Protein 2MKL (pdb70)

Nearest PDB structures (foldseek):
  2mkl-assembly1_C  TM=9.426E-01  e=1.159E-16  Ginglymostoma cirratum
  4q9b-assembly1_A  TM=8.789E-01  e=1.225E-08  Ginglymostoma cirratum
  4q9b-assembly1_B  TM=8.708E-01  e=2.967E-07  Ginglymostoma cirratum
  8z0t-assembly1_E  TM=7.418E-01  e=7.900E-04  Homo sapiens
  7sht-assembly1_B  TM=7.796E-01  e=3.785E-03  Homo sapiens

Sequence (105 aa):
MGRQTDISVSLLKPPFEEIWTQQTATIVCEIVYSDLENIKVFWQVNGVERKKGVETQNPEWSGSKSTIVSKLKVMASEWDSGTEYVCLVEDSELPTPVKASIRKAMGRQTDISVSLLKPPFEEIWTQQTATIVCEIVYSDLENIKVFWQVNGVERKKGVETQNPEWSGSKSTIVSKLKVMASEWDSGTEYVCLVEDSELPTPVKASIRKAMGRQTDISVSLLKPPFEEIWTQQTATIVCEIVYSDLENIKVFWQVNGVERKKGVETQNPEWSGSKSTIVSKLKVMASEWDSGTEYVCLVEDSELPTPVKASIRKAMGRQTDISVSLLKPPFEEIWTQQTATIVCEIVYSDLENIKVFWQVNGVERKKGVETQNPEWSGSKSTIVSKLKVMASEWDSGTEYVCLVEDSELPTPVKASIRKAMGRQTDISVSLLKPPFEEIWTQQTATIVCEIVYSDLENIKVFWQVNGVERKKGVETQNPEWSGSKSTIVSKLKVMASEWDSGTEYVCLVEDSELPTPVKASIRKAMGRQTDISVSLLKPPFEEIWTQQTATIVCEIVYSDLENIKVFWQVNGVERKKGVETQNPEWSGSKSTIVSKLKVMASEWDSGTEYVCLVEDSELPTPVKASIRKAMGRQTDISVSLLKPPFEEIWTQQTATIVCEIVYSDLENIKVFWQVNGVERKKGVETQNPEWSGSKSTIVSKLKVMASEWDSGTEYVCLVEDSELPTPVKASIRKAMGRQTDISVSLLKPPFEEIWTQQTATIVCEIVYSDLENIKVFWQVNGVERKKGVETQNPEWSGSKSTIVSKLKVMASEWDSGTEYVCLVEDSELPTPVKASIRKAMGRQTDISVSLLKPPFEEIWTQQTATIVCEIVYSDLENIKVFWQVNGVERKKGVETQNPEWSGSKSTIVSKLKVMASEWDSGTEYVCLVEDSELPTPVKASIRKAMGRQTDISVSLLKPPFEEIWTQQTATIVCEIVYSDLENIKVFWQVNGVERKKGVETQNPEWSGSKSTIVSKLKVMASEWDSGTEYVCLVEDSELPTPVKASIRKA

Solvent-accessible surface area: 7041 Å² total; per-residue (Å²): 242,73,194,149,63,38,53,47,39,65,37,85,77,2,82,48,89,142,162,142,24,74,67,59,35,25,0,9,0,68,0,45,3,8,132,43,92,142,42,136,31,60,1,63,17,80,56,100,116,53,177,158,21,30,89,60,65,133,78,102,178,64,69,88,72,15,21,13,30,0,77,3,125,19,144,15,75,69,2,38,86,46,11,102,4,20,0,27,0,106,12,99,104,30,126,97,72,40,126,29,69,26,202,76,97

Foldseek 3Di:
DAPPWDKDKDKAWDDCPDPDHPPFRKIKIKIKTAPFDPKDKFKAWPNHGDDDQWDWDPWDADDRIIIIMIMHGDHRVCLVVQIKIKMWIDTPPDPDIDIDIDGDD

Secondary structure (DSSP, 8-state):
-------EEEEEPPP-SSSS------EEEEEEESS----EEEEEETTEEPPS-EEEEEEEEETTEEEEEEEE---HHHHHTT--EEEEEE-TT-SS-EEEEE---

Radius of gyration: 14.72 Å; Cα contacts (8 Å, |Δi|>4): 203; chains: 1; bounding box: 47×28×24 Å

Structure (mmCIF, N/CA/C/O backbone):
data_2MKL
#
_entry.id   2MKL
#
loop_
_atom_site.group_PDB
_atom_site.id
_atom_site.type_symbol
_atom_site.label_atom_id
_atom_site.label_alt_id
_atom_site.label_comp_id
_atom_site.label_asym_id
_atom_site.label_entity_id
_atom_site.label_seq_id
_atom_site.pdbx_PDB_ins_code
_atom_site.Cartn_x
_atom_site.Cartn_y
_atom_site.Cartn_z
_atom_site.occupancy
_atom_site.B_iso_or_equiv
_atom_site.auth_seq_id
_atom_site.auth_comp_id
_atom_site.auth_asym_id
_atom_site.auth_atom_id
_atom_site.pdbx_PDB_model_num
ATOM 1 N N . MET A 1 1 ? 24.458 -8.506 -12.936 1.00 0.00 1 MET C N 1
ATOM 2 C CA . MET A 1 1 ? 24.831 -7.103 -13.226 1.00 0.00 1 MET C CA 1
ATOM 3 C C . MET A 1 1 ? 23.660 -6.167 -12.973 1.00 0.00 1 MET C C 1
ATOM 4 O O . MET A 1 1 ? 22.616 -6.274 -13.621 1.00 0.00 1 MET C O 1
ATOM 20 N N . GLY A 1 2 ? 23.830 -5.266 -12.015 1.00 0.00 2 GLY C N 1
ATOM 21 C CA . GLY A 1 2 ? 22.851 -4.223 -11.784 1.00 0.00 2 GLY C CA 1
ATOM 22 C C . GLY A 1 2 ? 21.654 -4.686 -10.980 1.00 0.00 2 GLY C C 1
ATOM 23 O O . GLY A 1 2 ? 21.624 -5.813 -10.482 1.00 0.00 2 GLY C O 1
ATOM 27 N N . ARG A 1 3 ? 20.673 -3.795 -10.867 1.00 0.00 3 ARG C N 1
ATOM 28 C CA . ARG A 1 3 ? 19.440 -4.042 -10.127 1.00 0.00 3 ARG C CA 1
ATOM 29 C C . ARG A 1 3 ? 19.719 -4.240 -8.638 1.00 0.00 3 ARG C C 1
ATOM 30 O O . ARG A 1 3 ? 19.381 -5.272 -8.053 1.00 0.00 3 ARG C O 1
ATOM 51 N N . GLN A 1 4 ? 20.346 -3.244 -8.027 1.00 0.00 4 GLN C N 1
ATOM 52 C CA . GLN A 1 4 ? 20.523 -3.247 -6.582 1.00 0.00 4 GLN C CA 1
ATOM 53 C C . GLN A 1 4 ? 19.227 -2.793 -5.930 1.00 0.00 4 GLN C C 1
ATOM 54 O O . GLN A 1 4 ? 18.933 -3.124 -4.784 1.00 0.00 4 GLN C O 1
ATOM 68 N N . THR A 1 5 ? 18.461 -2.029 -6.685 1.00 0.00 5 THR C N 1
ATOM 69 C CA . THR A 1 5 ? 17.200 -1.512 -6.215 1.00 0.00 5 THR C CA 1
ATOM 70 C C . THR A 1 5 ? 16.053 -2.277 -6.811 1.00 0.00 5 THR C C 1
ATOM 71 O O . THR A 1 5 ? 15.547 -1.945 -7.884 1.00 0.00 5 THR C O 1
ATOM 82 N N . ASP A 1 6 ? 15.658 -3.317 -6.114 1.00 0.00 6 ASP C N 1
ATOM 83 C CA . ASP A 1 6 ? 14.375 -3.894 -6.363 1.00 0.00 6 ASP C CA 1
ATOM 84 C C . ASP A 1 6 ? 13.421 -3.248 -5.400 1.00 0.00 6 ASP C C 1
ATOM 85 O O . ASP A 1 6 ? 13.518 -3.426 -4.187 1.00 0.00 6 ASP C O 1
ATOM 94 N N . ILE A 1 7 ? 12.521 -2.493 -5.949 1.00 0.00 7 ILE C N 1
ATOM 95 C CA . ILE A 1 7 ? 11.421 -1.922 -5.210 1.00 0.00 7 ILE C CA 1
ATOM 96 C C . ILE A 1 7 ? 10.113 -2.373 -5.840 1.00 0.00 7 ILE C C 1
ATOM 97 O O . ILE A 1 7 ? 9.762 -1.974 -6.948 1.00 0.00 7 ILE C O 1
ATOM 113 N N . SER A 1 8 ? 9.404 -3.222 -5.137 1.00 0.00 8 SER C N 1
ATOM 114 C CA . SER A 1 8 ? 8.216 -3.841 -5.684 1.00 0.00 8 SER C CA 1
ATOM 115 C C . SER A 1 8 ? 6.987 -3.399 -4.904 1.00 0.00 8 SER C C 1
ATOM 116 O O . SER A 1 8 ? 6.832 -3.742 -3.735 1.00 0.00 8 SER C O 1
ATOM 124 N N . VAL A 1 9 ? 6.133 -2.619 -5.551 1.00 0.00 9 VAL C N 1
ATOM 125 C CA . VAL A 1 9 ? 4.927 -2.116 -4.912 1.00 0.00 9 VAL C CA 1
ATOM 126 C C . VAL A 1 9 ? 3.706 -2.848 -5.449 1.00 0.00 9 VAL C C 1
ATOM 127 O O . VAL A 1 9 ? 3.377 -2.740 -6.631 1.00 0.00 9 VAL C O 1
ATOM 140 N N . SER A 1 10 ? 3.043 -3.605 -4.593 1.00 0.00 10 SER C N 1
ATOM 141 C CA . SER A 1 10 ? 1.848 -4.331 -4.979 1.00 0.00 10 SER C CA 1
ATOM 142 C C . SER A 1 10 ? 0.708 -3.970 -4.037 1.00 0.00 10 SER C C 1
ATOM 143 O O . SER A 1 10 ? 0.833 -4.100 -2.821 1.00 0.00 10 SER C O 1
ATOM 151 N N . LEU A 1 11 ? -0.385 -3.497 -4.594 1.00 0.00 11 LEU C N 1
ATOM 152 C CA . LEU A 1 11 ? -1.539 -3.102 -3.803 1.00 0.00 11 LEU C CA 1
ATOM 153 C C . LEU A 1 11 ? -2.573 -4.215 -3.816 1.00 0.00 11 LEU C C 1
ATOM 154 O O . LEU A 1 11 ? -2.855 -4.788 -4.871 1.00 0.00 11 LEU C O 1
ATOM 170 N N . LEU A 1 12 ? -3.141 -4.540 -2.663 1.00 0.00 12 LEU C N 1
ATOM 171 C CA . LEU A 1 12 ? -4.186 -5.538 -2.612 1.00 0.00 12 LEU C CA 1
ATOM 172 C C . LEU A 1 12 ? -5.509 -4.839 -2.328 1.00 0.00 12 LEU C C 1
ATOM 173 O O . LEU A 1 12 ? -5.622 -4.073 -1.359 1.00 0.00 12 LEU C O 1
ATOM 189 N N . LYS A 1 13 ? -6.486 -5.074 -3.198 1.00 0.00 13 LYS C N 1
ATOM 190 C CA . LYS A 1 13 ? -7.795 -4.454 -3.089 1.00 0.00 13 LYS C CA 1
ATOM 191 C C . LYS A 1 13 ? -8.763 -5.376 -2.350 1.00 0.00 13 LYS C C 1
ATOM 192 O O . LYS A 1 13 ? -8.604 -6.597 -2.357 1.00 0.00 13 LYS C O 1
ATOM 211 N N . PRO A 1 14 ? -9.778 -4.791 -1.706 1.00 0.00 14 PRO C N 1
ATOM 212 C CA . PRO A 1 14 ? -10.736 -5.533 -0.885 1.00 0.00 14 PRO C CA 1
ATOM 213 C C . PRO A 1 14 ? -11.706 -6.370 -1.716 1.00 0.00 14 PRO C C 1
ATOM 214 O O . PRO A 1 14 ? -12.165 -5.945 -2.781 1.00 0.00 14 PRO C O 1
ATOM 225 N N . PRO A 1 15 ? -12.017 -7.584 -1.234 1.00 0.00 15 PRO C N 1
ATOM 226 C CA . PRO A 1 15 ? -13.000 -8.464 -1.873 1.00 0.00 15 PRO C CA 1
ATOM 227 C C . PRO A 1 15 ? -14.396 -7.849 -1.855 1.00 0.00 15 PRO C C 1
ATOM 228 O O . PRO A 1 15 ? -14.719 -7.046 -0.976 1.00 0.00 15 PRO C O 1
ATOM 239 N N . PHE A 1 16 ? -15.224 -8.224 -2.816 1.00 0.00 16 PHE C N 1
ATOM 240 C CA . PHE A 1 16 ? -16.544 -7.629 -2.938 1.00 0.00 16 PHE C CA 1
ATOM 241 C C . PHE A 1 16 ? -17.637 -8.648 -2.660 1.00 0.00 16 PHE C C 1
ATOM 242 O O . PHE A 1 16 ? -17.353 -9.809 -2.365 1.00 0.00 16 PHE C O 1
ATOM 259 N N . GLU A 1 17 ? -18.881 -8.201 -2.754 1.00 0.00 17 GLU C N 1
ATOM 260 C CA . GLU A 1 17 ? -20.034 -9.055 -2.511 1.00 0.00 17 GLU C CA 1
ATOM 261 C C . GLU A 1 17 ? -20.143 -10.133 -3.580 1.00 0.00 17 GLU C C 1
ATOM 262 O O . GLU A 1 17 ? -19.782 -11.289 -3.354 1.00 0.00 17 GLU C O 1
ATOM 274 N N . GLU A 1 18 ? -20.633 -9.739 -4.746 1.00 0.00 18 GLU C N 1
ATOM 275 C CA . GLU A 1 18 ? -20.768 -10.650 -5.869 1.00 0.00 18 GLU C CA 1
ATOM 276 C C . GLU A 1 18 ? -20.488 -9.910 -7.167 1.00 0.00 18 GLU C C 1
ATOM 277 O O . GLU A 1 18 ? -19.366 -9.917 -7.673 1.00 0.00 18 GLU C O 1
ATOM 289 N N . ILE A 1 19 ? -21.515 -9.250 -7.681 1.00 0.00 19 ILE C N 1
ATOM 290 C CA . ILE A 1 19 ? -21.397 -8.494 -8.917 1.00 0.00 19 ILE C CA 1
ATOM 291 C C . ILE A 1 19 ? -21.156 -7.020 -8.615 1.00 0.00 19 ILE C C 1
ATOM 292 O O . ILE A 1 19 ? -20.331 -6.367 -9.252 1.00 0.00 19 ILE C O 1
ATOM 308 N N . TRP A 1 20 ? -21.877 -6.506 -7.625 1.00 0.00 20 TRP C N 1
ATOM 309 C CA . TRP A 1 20 ? -21.758 -5.116 -7.238 1.00 0.00 20 TRP C CA 1
ATOM 310 C C . TRP A 1 20 ? -20.652 -4.950 -6.205 1.00 0.00 20 TRP C C 1
ATOM 311 O O . TRP A 1 20 ? -20.304 -5.899 -5.495 1.00 0.00 20 TRP C O 1
ATOM 332 N N . THR A 1 21 ? -20.105 -3.750 -6.127 1.00 0.00 21 THR C N 1
ATOM 333 C CA . THR A 1 21 ? -19.003 -3.474 -5.224 1.00 0.00 21 THR C CA 1
ATOM 334 C C . THR A 1 21 ? -19.481 -2.690 -4.007 1.00 0.00 21 THR C C 1
ATOM 335 O O . THR A 1 21 ? -19.878 -1.536 -4.130 1.00 0.00 21 THR C O 1
ATOM 346 N N . GLN A 1 22 ? -19.438 -3.319 -2.836 1.00 0.00 22 GLN C N 1
ATOM 347 C CA . GLN A 1 22 ? -19.853 -2.675 -1.591 1.00 0.00 22 GLN C CA 1
ATOM 348 C C . GLN A 1 22 ? -19.403 -3.481 -0.382 1.00 0.00 22 GLN C C 1
ATOM 349 O O . GLN A 1 22 ? -20.189 -4.216 0.211 1.00 0.00 22 GLN C O 1
ATOM 363 N N . GLN A 1 23 ? -18.129 -3.350 -0.036 1.00 0.00 23 GLN C N 1
ATOM 364 C CA . GLN A 1 23 ? -17.578 -4.001 1.142 1.00 0.00 23 GLN C CA 1
ATOM 365 C C . GLN A 1 23 ? -16.181 -3.467 1.417 1.00 0.00 23 GLN C C 1
ATOM 366 O O . GLN A 1 23 ? -15.402 -3.253 0.489 1.00 0.00 23 GLN C O 1
ATOM 380 N N . THR A 1 24 ? -15.871 -3.233 2.681 1.00 0.00 24 THR C N 1
ATOM 381 C CA . THR A 1 24 ? -14.536 -2.816 3.054 1.00 0.00 24 THR C CA 1
ATOM 382 C C . THR A 1 24 ? -13.828 -3.928 3.825 1.00 0.00 24 THR C C 1
ATOM 383 O O . THR A 1 24 ? -14.403 -4.512 4.748 1.00 0.00 24 THR C O 1
ATOM 394 N N . ALA A 1 25 ? -12.603 -4.261 3.435 1.00 0.00 25 ALA C N 1
ATOM 395 C CA . ALA A 1 25 ? -11.802 -5.169 4.243 1.00 0.00 25 ALA C CA 1
ATOM 396 C C . ALA A 1 25 ? -10.423 -4.588 4.531 1.00 0.00 25 ALA C C 1
ATOM 397 O O . ALA A 1 25 ? -10.025 -4.460 5.689 1.00 0.00 25 ALA C O 1
ATOM 404 N N . THR A 1 26 ? -9.717 -4.204 3.472 1.00 0.00 26 THR C N 1
ATOM 405 C CA . THR A 1 26 ? -8.399 -3.588 3.582 1.00 0.00 26 THR C CA 1
ATOM 406 C C . THR A 1 26 ? -7.982 -2.959 2.258 1.00 0.00 26 THR C C 1
ATOM 407 O O . THR A 1 26 ? -8.330 -3.470 1.194 1.00 0.00 26 THR C O 1
ATOM 418 N N . ILE A 1 27 ? -7.270 -1.847 2.323 1.00 0.00 27 ILE C N 1
ATOM 419 C CA . ILE A 1 27 ? -6.522 -1.358 1.168 1.00 0.00 27 ILE C CA 1
ATOM 420 C C . ILE A 1 27 ? -5.044 -1.465 1.481 1.00 0.00 27 ILE C C 1
ATOM 421 O O . ILE A 1 27 ? -4.546 -0.760 2.348 1.00 0.00 27 ILE C O 1
ATOM 437 N N . VAL A 1 28 ? -4.338 -2.346 0.799 1.00 0.00 28 VAL C N 1
ATOM 438 C CA . VAL A 1 28 ? -2.984 -2.636 1.241 1.00 0.00 28 VAL C CA 1
ATOM 439 C C . VAL A 1 28 ? -1.924 -2.310 0.209 1.00 0.00 28 VAL C C 1
ATOM 440 O O . VAL A 1 28 ? -2.126 -2.462 -0.994 1.00 0.00 28 VAL C O 1
ATOM 453 N N . CYS A 1 29 ? -0.807 -1.820 0.711 1.00 0.00 29 CYS C N 1
ATOM 454 C CA . CYS A 1 29 ? 0.393 -1.623 -0.071 1.00 0.00 29 CYS C CA 1
ATOM 455 C C . CYS A 1 29 ? 1.490 -2.540 0.451 1.00 0.00 29 CYS C C 1
ATOM 456 O O . CYS A 1 29 ? 1.941 -2.397 1.589 1.00 0.00 29 CYS C O 1
ATOM 463 N N . GLU A 1 30 ? 1.884 -3.498 -0.363 1.00 0.00 30 GLU C N 1
ATOM 464 C CA . GLU A 1 30 ? 2.996 -4.369 -0.038 1.00 0.00 30 GLU C CA 1
ATOM 465 C C . GLU A 1 30 ? 4.213 -3.938 -0.831 1.00 0.00 30 GLU C C 1
ATOM 466 O O . GLU A 1 30 ? 4.163 -3.867 -2.060 1.00 0.00 30 GLU C O 1
ATOM 478 N N . ILE A 1 31 ? 5.294 -3.641 -0.135 1.00 0.00 31 ILE C N 1
ATOM 479 C CA . ILE A 1 31 ? 6.507 -3.187 -0.779 1.00 0.00 31 ILE C CA 1
ATOM 480 C C . ILE A 1 31 ? 7.694 -4.065 -0.421 1.00 0.00 31 ILE C C 1
ATOM 481 O O . ILE A 1 31 ? 7.954 -4.366 0.746 1.00 0.00 31 ILE C O 1
ATOM 497 N N . VAL A 1 32 ? 8.398 -4.470 -1.456 1.00 0.00 32 VAL C N 1
ATOM 498 C CA . VAL A 1 32 ? 9.578 -5.302 -1.316 1.00 0.00 32 VAL C CA 1
ATOM 499 C C . VAL A 1 32 ? 10.810 -4.493 -1.682 1.00 0.00 32 VAL C C 1
ATOM 500 O O . VAL A 1 32 ? 10.845 -3.863 -2.741 1.00 0.00 32 VAL C O 1
ATOM 513 N N . TYR A 1 33 ? 11.810 -4.510 -0.809 1.00 0.00 33 TYR C N 1
ATOM 514 C CA . TYR A 1 33 ? 13.050 -3.784 -1.036 1.00 0.00 33 TYR C CA 1
ATOM 515 C C . TYR A 1 33 ? 14.153 -4.307 -0.132 1.00 0.00 33 TYR C C 1
ATOM 516 O O . TYR A 1 33 ? 13.888 -4.984 0.858 1.00 0.00 33 TYR C O 1
ATOM 534 N N . SER A 1 34 ? 15.384 -4.008 -0.495 1.00 0.00 34 SER C N 1
ATOM 535 C CA . SER A 1 34 ? 16.539 -4.461 0.258 1.00 0.00 34 SER C CA 1
ATOM 536 C C . SER A 1 34 ? 17.628 -3.394 0.249 1.00 0.00 34 SER C C 1
ATOM 537 O O . SER A 1 34 ? 17.700 -2.597 -0.690 1.00 0.00 34 SER C O 1
ATOM 545 N N . ASP A 1 35 ? 18.441 -3.361 1.309 1.00 0.00 35 ASP C N 1
ATOM 546 C CA . ASP A 1 35 ? 19.584 -2.443 1.395 1.00 0.00 35 ASP C CA 1
ATOM 547 C C . ASP A 1 35 ? 19.153 -1.013 1.691 1.00 0.00 35 ASP C C 1
ATOM 548 O O . ASP A 1 35 ? 19.961 -0.087 1.601 1.00 0.00 35 ASP C O 1
ATOM 557 N N . LEU A 1 36 ? 17.892 -0.819 2.049 1.00 0.00 36 LEU C N 1
ATOM 558 C CA . LEU A 1 36 ? 17.355 0.516 2.262 1.00 0.00 36 LEU C CA 1
ATOM 559 C C . LEU A 1 36 ? 17.489 0.955 3.714 1.00 0.00 36 LEU C C 1
ATOM 560 O O . LEU A 1 36 ? 17.821 0.163 4.600 1.00 0.00 36 LEU C O 1
ATOM 576 N N . GLU A 1 37 ? 17.250 2.238 3.926 1.00 0.00 37 GLU C N 1
ATOM 577 C CA . GLU A 1 37 ? 17.173 2.807 5.260 1.00 0.00 37 GLU C CA 1
ATOM 578 C C . GLU A 1 37 ? 15.720 2.872 5.660 1.00 0.00 37 GLU C C 1
ATOM 579 O O . GLU A 1 37 ? 14.859 2.569 4.838 1.00 0.00 37 GLU C O 1
ATOM 591 N N . ASN A 1 38 ? 15.437 3.208 6.912 1.00 0.00 38 ASN C N 1
ATOM 592 C CA . ASN A 1 38 ? 14.095 3.103 7.412 1.00 0.00 38 ASN C CA 1
ATOM 593 C C . ASN A 1 38 ? 13.177 3.929 6.537 1.00 0.00 38 ASN C C 1
ATOM 594 O O . ASN A 1 38 ? 13.282 5.149 6.392 1.00 0.00 38 ASN C O 1
ATOM 605 N N . ILE A 1 39 ? 12.318 3.182 5.922 1.00 0.00 39 ILE C N 1
ATOM 606 C CA . ILE A 1 39 ? 11.353 3.674 4.959 1.00 0.00 39 ILE C CA 1
ATOM 607 C C . ILE A 1 39 ? 10.199 4.438 5.605 1.00 0.00 39 ILE C C 1
ATOM 608 O O . ILE A 1 39 ? 9.739 4.105 6.700 1.00 0.00 39 ILE C O 1
ATOM 624 N N . LYS A 1 40 ? 9.743 5.465 4.904 1.00 0.00 40 LYS C N 1
ATOM 625 C CA . LYS A 1 40 ? 8.568 6.218 5.296 1.00 0.00 40 LYS C CA 1
ATOM 626 C C . LYS A 1 40 ? 7.416 5.858 4.357 1.00 0.00 40 LYS C C 1
ATOM 627 O O . LYS A 1 40 ? 7.553 5.969 3.138 1.00 0.00 40 LYS C O 1
ATOM 646 N N . VAL A 1 41 ? 6.298 5.412 4.915 1.00 0.00 41 VAL C N 1
ATOM 647 C CA . VAL A 1 41 ? 5.156 4.996 4.104 1.00 0.00 41 VAL C CA 1
ATOM 648 C C . VAL A 1 41 ? 4.115 6.113 4.027 1.00 0.00 41 VAL C C 1
ATOM 649 O O . VAL A 1 41 ? 3.852 6.795 5.021 1.00 0.00 41 VAL C O 1
ATOM 662 N N . PHE A 1 42 ? 3.537 6.306 2.846 1.00 0.00 42 PHE C N 1
ATOM 663 C CA . PHE A 1 42 ? 2.552 7.358 2.641 1.00 0.00 42 PHE C CA 1
ATOM 664 C C . PHE A 1 42 ? 1.351 6.851 1.844 1.00 0.00 42 PHE C C 1
ATOM 665 O O . PHE A 1 42 ? 1.494 6.062 0.916 1.00 0.00 42 PHE C O 1
ATOM 682 N N . TRP A 1 43 ? 0.166 7.306 2.230 1.00 0.00 43 TRP C N 1
ATOM 683 C CA . TRP A 1 43 ? -1.058 7.014 1.488 1.00 0.00 43 TRP C CA 1
ATOM 684 C C . TRP A 1 43 ? -1.805 8.310 1.237 1.00 0.00 43 TRP C C 1
ATOM 685 O O . TRP A 1 43 ? -1.917 9.136 2.144 1.00 0.00 43 TRP C O 1
ATOM 706 N N . GLN A 1 44 ? -2.324 8.501 0.036 1.00 0.00 44 GLN C N 1
ATOM 707 C CA . GLN A 1 44 ? -3.095 9.697 -0.260 1.00 0.00 44 GLN C CA 1
ATOM 708 C C . GLN A 1 44 ? -4.496 9.310 -0.715 1.00 0.00 44 GLN C C 1
ATOM 709 O O . GLN A 1 44 ? -4.650 8.461 -1.593 1.00 0.00 44 GLN C O 1
ATOM 723 N N . VAL A 1 45 ? -5.515 9.912 -0.106 1.00 0.00 45 VAL C N 1
ATOM 724 C CA . VAL A 1 45 ? -6.896 9.648 -0.489 1.00 0.00 45 VAL C CA 1
ATOM 725 C C . VAL A 1 45 ? -7.565 10.940 -0.928 1.00 0.00 45 VAL C C 1
ATOM 726 O O . VAL A 1 45 ? -7.838 11.810 -0.102 1.00 0.00 45 VAL C O 1
ATOM 739 N N . ASN A 1 46 ? -7.807 11.069 -2.229 1.00 0.00 46 ASN C N 1
ATOM 740 C CA . ASN A 1 46 ? -8.416 12.278 -2.794 1.00 0.00 46 ASN C CA 1
ATOM 741 C C . ASN A 1 46 ? -7.583 13.512 -2.474 1.00 0.00 46 ASN C C 1
ATOM 742 O O . ASN A 1 46 ? -8.114 14.597 -2.242 1.00 0.00 46 ASN C O 1
ATOM 753 N N . GLY A 1 47 ? -6.271 13.342 -2.489 1.00 0.00 47 GLY C N 1
ATOM 754 C CA . GLY A 1 47 ? -5.378 14.446 -2.188 1.00 0.00 47 GLY C CA 1
ATOM 755 C C . GLY A 1 47 ? -5.269 14.731 -0.698 1.00 0.00 47 GLY C C 1
ATOM 756 O O . GLY A 1 47 ? -4.466 15.560 -0.279 1.00 0.00 47 GLY C O 1
ATOM 760 N N . VAL A 1 48 ? -6.087 14.055 0.100 1.00 0.00 48 VAL C N 1
ATOM 761 C CA . VAL A 1 48 ? -6.085 14.248 1.545 1.00 0.00 48 VAL C CA 1
ATOM 762 C C . VAL A 1 48 ? -5.352 13.109 2.253 1.00 0.00 48 VAL C C 1
ATOM 763 O O . VAL A 1 48 ? -5.572 11.930 1.956 1.00 0.00 48 VAL C O 1
ATOM 776 N N . GLU A 1 49 ? -4.444 13.470 3.152 1.00 0.00 49 GLU C N 1
ATOM 777 C CA . GLU A 1 49 ? -3.778 12.505 4.014 1.00 0.00 49 GLU C CA 1
ATOM 778 C C . GLU A 1 49 ? -4.805 11.812 4.907 1.00 0.00 49 GLU C C 1
ATOM 779 O O . GLU A 1 49 ? -5.698 12.450 5.463 1.00 0.00 49 GLU C O 1
ATOM 791 N N . ARG A 1 50 ? -4.668 10.503 5.033 1.00 0.00 50 ARG C N 1
ATOM 792 C CA . ARG A 1 50 ? -5.702 9.711 5.682 1.00 0.00 50 ARG C CA 1
ATOM 793 C C . ARG A 1 50 ? -5.454 9.545 7.182 1.00 0.00 50 ARG C C 1
ATOM 794 O O . ARG A 1 50 ? -4.313 9.504 7.655 1.00 0.00 50 ARG C O 1
ATOM 815 N N . LYS A 1 51 ? -6.556 9.484 7.916 1.00 0.00 51 LYS C N 1
ATOM 816 C CA . LYS A 1 51 ? -6.552 9.238 9.354 1.00 0.00 51 LYS C CA 1
ATOM 817 C C . LYS A 1 51 ? -6.049 7.832 9.644 1.00 0.00 51 LYS C C 1
ATOM 818 O O . LYS A 1 51 ? -6.007 6.993 8.739 1.00 0.00 51 LYS C O 1
ATOM 837 N N . LYS A 1 52 ? -5.627 7.582 10.884 1.00 0.00 52 LYS C N 1
ATOM 838 C CA . LYS A 1 52 ? -5.128 6.269 11.267 1.00 0.00 52 LYS C CA 1
ATOM 839 C C . LYS A 1 52 ? -6.151 5.183 10.925 1.00 0.00 52 LYS C C 1
ATOM 840 O O . LYS A 1 52 ? -7.334 5.453 10.707 1.00 0.00 52 LYS C O 1
ATOM 859 N N . GLY A 1 53 ? -5.684 3.955 10.928 1.00 0.00 53 GLY C N 1
ATOM 860 C CA . GLY A 1 53 ? -6.357 2.885 10.234 1.00 0.00 53 GLY C CA 1
ATOM 861 C C . GLY A 1 53 ? -5.431 2.421 9.148 1.00 0.00 53 GLY C C 1
ATOM 862 O O . GLY A 1 53 ? -5.609 1.373 8.536 1.00 0.00 53 GLY C O 1
ATOM 866 N N . VAL A 1 54 ? -4.427 3.256 8.936 1.00 0.00 54 VAL C N 1
ATOM 867 C CA . VAL A 1 54 ? -3.237 2.882 8.211 1.00 0.00 54 VAL C CA 1
ATOM 868 C C . VAL A 1 54 ? -2.308 2.169 9.181 1.00 0.00 54 VAL C C 1
ATOM 869 O O . VAL A 1 54 ? -2.062 2.663 10.286 1.00 0.00 54 VAL C O 1
ATOM 882 N N . GLU A 1 55 ? -1.831 1.004 8.803 1.00 0.00 55 GLU C N 1
ATOM 883 C CA . GLU A 1 55 ? -0.982 0.240 9.687 1.00 0.00 55 GLU C CA 1
ATOM 884 C C . GLU A 1 55 ? 0.122 -0.443 8.904 1.00 0.00 55 GLU C C 1
ATOM 885 O O . GLU A 1 55 ? -0.137 -1.305 8.058 1.00 0.00 55 GLU C O 1
ATOM 897 N N . THR A 1 56 ? 1.345 -0.029 9.174 1.00 0.00 56 THR C N 1
ATOM 898 C CA . THR A 1 56 ? 2.508 -0.650 8.582 1.00 0.00 56 THR C CA 1
ATOM 899 C C . THR A 1 56 ? 2.961 -1.800 9.472 1.00 0.00 56 THR C C 1
ATOM 900 O O . THR A 1 56 ? 3.181 -1.616 10.669 1.00 0.00 56 THR C O 1
ATOM 911 N N . GLN A 1 57 ? 3.092 -2.979 8.895 1.00 0.00 57 GLN C N 1
ATOM 912 C CA . GLN A 1 57 ? 3.433 -4.155 9.669 1.00 0.00 57 GLN C CA 1
ATOM 913 C C . GLN A 1 57 ? 4.940 -4.332 9.711 1.00 0.00 57 GLN C C 1
ATOM 914 O O . GLN A 1 57 ? 5.647 -3.935 8.782 1.00 0.00 57 GLN C O 1
ATOM 928 N N . ASN A 1 58 ? 5.413 -4.903 10.812 1.00 0.00 58 ASN C N 1
ATOM 929 C CA . ASN A 1 58 ? 6.844 -5.043 11.055 1.00 0.00 58 ASN C CA 1
ATOM 930 C C . ASN A 1 58 ? 7.499 -5.798 9.907 1.00 0.00 58 ASN C C 1
ATOM 931 O O . ASN A 1 58 ? 6.949 -6.774 9.395 1.00 0.00 58 ASN C O 1
ATOM 942 N N . PRO A 1 59 ? 8.685 -5.326 9.503 1.00 0.00 59 PRO C N 1
ATOM 943 C CA . PRO A 1 59 ? 9.421 -5.833 8.341 1.00 0.00 59 PRO C CA 1
ATOM 944 C C . PRO A 1 59 ? 9.517 -7.352 8.295 1.00 0.00 59 PRO C C 1
ATOM 945 O O . PRO A 1 59 ? 9.817 -8.002 9.300 1.00 0.00 59 PRO C O 1
ATOM 956 N N . GLU A 1 60 ? 9.291 -7.905 7.115 1.00 0.00 60 GLU C N 1
ATOM 957 C CA . GLU A 1 60 ? 9.384 -9.333 6.893 1.00 0.00 60 GLU C CA 1
ATOM 958 C C . GLU A 1 60 ? 10.707 -9.608 6.196 1.00 0.00 60 GLU C C 1
ATOM 959 O O . GLU A 1 60 ? 11.130 -8.820 5.346 1.00 0.00 60 GLU C O 1
ATOM 971 N N . TRP A 1 61 ? 11.374 -10.692 6.552 1.00 0.00 61 TRP C N 1
ATOM 972 C CA . TRP A 1 61 ? 12.708 -10.940 6.034 1.00 0.00 61 TRP C CA 1
ATOM 973 C C . TRP A 1 61 ? 12.780 -12.274 5.300 1.00 0.00 61 TRP C C 1
ATOM 974 O O . TRP A 1 61 ? 12.664 -13.343 5.904 1.00 0.00 61 TRP C O 1
ATOM 995 N N . SER A 1 62 ? 12.988 -12.200 3.997 1.00 0.00 62 SER C N 1
ATOM 996 C CA . SER A 1 62 ? 13.128 -13.390 3.178 1.00 0.00 62 SER C CA 1
ATOM 997 C C . SER A 1 62 ? 14.425 -13.319 2.377 1.00 0.00 62 SER C C 1
ATOM 998 O O . SER A 1 62 ? 14.545 -12.540 1.425 1.00 0.00 62 SER C O 1
ATOM 1006 N N . GLY A 1 63 ? 15.401 -14.121 2.780 1.00 0.00 63 GLY C N 1
ATOM 1007 C CA . GLY A 1 63 ? 16.700 -14.090 2.141 1.00 0.00 63 GLY C CA 1
ATOM 1008 C C . GLY A 1 63 ? 17.461 -12.832 2.496 1.00 0.00 63 GLY C C 1
ATOM 1009 O O . GLY A 1 63 ? 17.832 -12.631 3.651 1.00 0.00 63 GLY C O 1
ATOM 1013 N N . SER A 1 64 ? 17.701 -11.993 1.508 1.00 0.00 64 SER C N 1
ATOM 1014 C CA . SER A 1 64 ? 18.292 -10.689 1.744 1.00 0.00 64 SER C CA 1
ATOM 1015 C C . SER A 1 64 ? 17.261 -9.601 1.465 1.00 0.00 64 SER C C 1
ATOM 1016 O O . SER A 1 64 ? 17.538 -8.408 1.595 1.00 0.00 64 SER C O 1
ATOM 1024 N N . LYS A 1 65 ? 16.059 -10.030 1.101 1.00 0.00 65 LYS C N 1
ATOM 1025 C CA . LYS A 1 65 ? 15.004 -9.109 0.720 1.00 0.00 65 LYS C CA 1
ATOM 1026 C C . LYS A 1 65 ? 14.066 -8.839 1.884 1.00 0.00 65 LYS C C 1
ATOM 1027 O O . LYS A 1 65 ? 13.696 -9.744 2.636 1.00 0.00 65 LYS C O 1
ATOM 1046 N N . SER A 1 66 ? 13.686 -7.588 2.010 1.00 0.00 66 SER C N 1
ATOM 1047 C CA . SER A 1 66 ? 12.781 -7.168 3.057 1.00 0.00 66 SER C CA 1
ATOM 1048 C C . SER A 1 66 ? 11.402 -6.899 2.466 1.00 0.00 66 SER C C 1
ATOM 1049 O O . SER A 1 66 ? 11.278 -6.525 1.297 1.00 0.00 66 SER C O 1
ATOM 1057 N N . THR A 1 67 ? 10.372 -7.097 3.266 1.00 0.00 67 THR C N 1
ATOM 1058 C CA . THR A 1 67 ? 9.019 -6.823 2.824 1.00 0.00 67 THR C CA 1
ATOM 1059 C C . THR A 1 67 ? 8.247 -6.056 3.883 1.00 0.00 67 THR C C 1
ATOM 1060 O O . THR A 1 67 ? 8.120 -6.496 5.025 1.00 0.00 67 THR C O 1
ATOM 1071 N N . ILE A 1 68 ? 7.769 -4.891 3.497 1.00 0.00 68 ILE C N 1
ATOM 1072 C CA . ILE A 1 68 ? 6.946 -4.062 4.349 1.00 0.00 68 ILE C CA 1
ATOM 1073 C C . ILE A 1 68 ? 5.539 -4.019 3.770 1.00 0.00 68 ILE C C 1
ATOM 1074 O O . ILE A 1 68 ? 5.362 -3.863 2.566 1.00 0.00 68 ILE C O 1
ATOM 1090 N N . VAL A 1 69 ? 4.548 -4.206 4.614 1.00 0.00 69 VAL C N 1
ATOM 1091 C CA . VAL A 1 69 ? 3.166 -4.197 4.164 1.00 0.00 69 VAL C CA 1
ATOM 1092 C C . VAL A 1 69 ? 2.336 -3.236 4.994 1.00 0.00 69 VAL C C 1
ATOM 1093 O O . VAL A 1 69 ? 2.453 -3.198 6.219 1.00 0.00 69 VAL C O 1
ATOM 1106 N N . SER A 1 70 ? 1.496 -2.462 4.330 1.00 0.00 70 SER C N 1
ATOM 1107 C CA . SER A 1 70 ? 0.676 -1.499 5.026 1.00 0.00 70 SER C CA 1
ATOM 1108 C C . SER A 1 70 ? -0.779 -1.648 4.611 1.00 0.00 70 SER C C 1
ATOM 1109 O O . SER A 1 70 ? -1.103 -1.629 3.426 1.00 0.00 70 SER C O 1
ATOM 1117 N N . LYS A 1 71 ? -1.644 -1.834 5.590 1.00 0.00 71 LYS C N 1
ATOM 1118 C CA . LYS A 1 71 ? -3.062 -2.000 5.333 1.00 0.00 71 LYS C CA 1
ATOM 1119 C C . LYS A 1 71 ? -3.823 -0.756 5.767 1.00 0.00 71 LYS C C 1
ATOM 1120 O O . LYS A 1 71 ? -3.516 -0.161 6.800 1.00 0.00 71 LYS C O 1
ATOM 1139 N N . LEU A 1 72 ? -4.792 -0.362 4.960 1.00 0.00 72 LEU C N 1
ATOM 1140 C CA . LEU A 1 72 ? -5.628 0.787 5.248 1.00 0.00 72 LEU C CA 1
ATOM 1141 C C . LEU A 1 72 ? -7.040 0.330 5.580 1.00 0.00 72 LEU C C 1
ATOM 1142 O O . LEU A 1 72 ? -7.648 -0.435 4.827 1.00 0.00 72 LEU C O 1
ATOM 1158 N N . LYS A 1 73 ? -7.542 0.786 6.711 1.00 0.00 73 LYS C N 1
ATOM 1159 C CA . LYS A 1 73 ? -8.929 0.559 7.070 1.00 0.00 73 LYS C CA 1
ATOM 1160 C C . LYS A 1 73 ? -9.752 1.736 6.575 1.00 0.00 73 LYS C C 1
ATOM 1161 O O . LYS A 1 73 ? -9.556 2.870 7.020 1.00 0.00 73 LYS C O 1
ATOM 1180 N N . VAL A 1 74 ? -10.669 1.471 5.660 1.00 0.00 74 VAL C N 1
ATOM 1181 C CA . VAL A 1 74 ? -11.365 2.532 4.945 1.00 0.00 74 VAL C CA 1
ATOM 1182 C C . VAL A 1 74 ? -12.858 2.256 4.879 1.00 0.00 74 VAL C C 1
ATOM 1183 O O . VAL A 1 74 ? -13.304 1.148 5.157 1.00 0.00 74 VAL C O 1
ATOM 1196 N N . MET A 1 75 ? -13.634 3.279 4.567 1.00 0.00 75 MET C N 1
ATOM 1197 C CA . MET A 1 75 ? -15.070 3.107 4.404 1.00 0.00 75 MET C CA 1
ATOM 1198 C C . MET A 1 75 ? -15.379 2.562 3.010 1.00 0.00 75 MET C C 1
ATOM 1199 O O . MET A 1 75 ? -14.907 3.090 1.998 1.00 0.00 75 MET C O 1
ATOM 1213 N N . ALA A 1 76 ? -16.162 1.483 2.984 1.00 0.00 76 ALA C N 1
ATOM 1214 C CA . ALA A 1 76 ? -16.603 0.853 1.748 1.00 0.00 76 ALA C CA 1
ATOM 1215 C C . ALA A 1 76 ? -17.174 1.847 0.746 1.00 0.00 76 ALA C C 1
ATOM 1216 O O . ALA A 1 76 ? -16.812 1.799 -0.421 1.00 0.00 76 ALA C O 1
ATOM 1223 N N . SER A 1 77 ? -18.085 2.725 1.170 1.00 0.00 77 SER C N 1
ATOM 1224 C CA . SER A 1 77 ? -18.706 3.696 0.271 1.00 0.00 77 SER C CA 1
ATOM 1225 C C . SER A 1 77 ? -17.677 4.653 -0.335 1.00 0.00 77 SER C C 1
ATOM 1226 O O . SER A 1 77 ? -17.856 5.131 -1.453 1.00 0.00 77 SER C O 1
ATOM 1234 N N . GLU A 1 78 ? -16.598 4.917 0.394 1.00 0.00 78 GLU C N 1
ATOM 1235 C CA . GLU A 1 78 ? -15.515 5.741 -0.117 1.00 0.00 78 GLU C CA 1
ATOM 1236 C C . GLU A 1 78 ? -14.844 4.982 -1.254 1.00 0.00 78 GLU C C 1
ATOM 1237 O O . GLU A 1 78 ? -14.717 5.470 -2.378 1.00 0.00 78 GLU C O 1
ATOM 1249 N N . TRP A 1 79 ? -14.482 3.751 -0.935 1.00 0.00 79 TRP C N 1
ATOM 1250 C CA . TRP A 1 79 ? -13.866 2.880 -1.927 1.00 0.00 79 TRP C CA 1
ATOM 1251 C C . TRP A 1 79 ? -14.770 2.719 -3.157 1.00 0.00 79 TRP C C 1
ATOM 1252 O O . TRP A 1 79 ? -14.323 2.867 -4.296 1.00 0.00 79 TRP C O 1
ATOM 1273 N N . ASP A 1 80 ? -16.049 2.456 -2.919 1.00 0.00 80 ASP C N 1
ATOM 1274 C CA . ASP A 1 80 ? -17.011 2.243 -4.001 1.00 0.00 80 ASP C CA 1
ATOM 1275 C C . ASP A 1 80 ? -17.284 3.539 -4.761 1.00 0.00 80 ASP C C 1
ATOM 1276 O O . ASP A 1 80 ? -17.805 3.519 -5.874 1.00 0.00 80 ASP C O 1
ATOM 1285 N N . SER A 1 81 ? -16.895 4.664 -4.180 1.00 0.00 81 SER C N 1
ATOM 1286 C CA . SER A 1 81 ? -17.099 5.950 -4.825 1.00 0.00 81 SER C CA 1
ATOM 1287 C C . SER A 1 81 ? -16.025 6.162 -5.888 1.00 0.00 81 SER C C 1
ATOM 1288 O O . SER A 1 81 ? -16.054 7.141 -6.635 1.00 0.00 81 SER C O 1
ATOM 1296 N N . GLY A 1 82 ? -15.075 5.229 -5.947 1.00 0.00 82 GLY C N 1
ATOM 1297 C CA . GLY A 1 82 ? -13.985 5.340 -6.891 1.00 0.00 82 GLY C CA 1
ATOM 1298 C C . GLY A 1 82 ? -12.905 6.246 -6.357 1.00 0.00 82 GLY C C 1
ATOM 1299 O O . GLY A 1 82 ? -12.079 6.763 -7.111 1.00 0.00 82 GLY C O 1
ATOM 1303 N N . THR A 1 83 ? -12.935 6.443 -5.048 1.00 0.00 83 THR C N 1
ATOM 1304 C CA . THR A 1 83 ? -11.982 7.297 -4.368 1.00 0.00 83 THR C CA 1
ATOM 1305 C C . THR A 1 83 ? -10.572 6.730 -4.449 1.00 0.00 83 THR C C 1
ATOM 1306 O O . THR A 1 83 ? -10.356 5.523 -4.321 1.00 0.00 83 THR C O 1
ATOM 1317 N N . GLU A 1 84 ? -9.622 7.626 -4.682 1.00 0.00 84 GLU C N 1
ATOM 1318 C CA . GLU A 1 84 ? -8.251 7.242 -4.937 1.00 0.00 84 GLU C CA 1
ATOM 1319 C C . GLU A 1 84 ? -7.551 6.802 -3.667 1.00 0.00 84 GLU C C 1
ATOM 1320 O O . GLU A 1 84 ? -7.640 7.460 -2.630 1.00 0.00 84 GLU C O 1
ATOM 1332 N N . TYR A 1 85 ? -6.862 5.687 -3.770 1.00 0.00 85 TYR C N 1
ATOM 1333 C CA . TYR A 1 85 ? -5.988 5.236 -2.712 1.00 0.00 85 TYR C CA 1
ATOM 1334 C C . TYR A 1 85 ? -4.644 4.916 -3.319 1.00 0.00 85 TYR C C 1
ATOM 1335 O O . TYR A 1 85 ? -4.529 4.019 -4.149 1.00 0.00 85 TYR C O 1
ATOM 1353 N N . VAL A 1 86 ? -3.632 5.661 -2.942 1.00 0.00 86 VAL C N 1
ATOM 1354 C CA . VAL A 1 86 ? -2.325 5.487 -3.529 1.00 0.00 86 VAL C CA 1
ATOM 1355 C C . VAL A 1 86 ? -1.248 5.422 -2.465 1.00 0.00 86 VAL C C 1
ATOM 1356 O O . VAL A 1 86 ? -1.284 6.149 -1.470 1.00 0.00 86 VAL C O 1
ATOM 1369 N N . CYS A 1 87 ? -0.305 4.534 -2.700 1.00 0.00 87 CYS C N 1
ATOM 1370 C CA . CYS A 1 87 ? 0.769 4.292 -1.771 1.00 0.00 87 CYS C CA 1
ATOM 1371 C C . CYS A 1 87 ? 2.054 4.883 -2.321 1.00 0.00 87 CYS C C 1
ATOM 1372 O O . CYS A 1 87 ? 2.419 4.640 -3.477 1.00 0.00 87 CYS C O 1
ATOM 1379 N N . LEU A 1 88 ? 2.696 5.705 -1.516 1.00 0.00 88 LEU C N 1
ATOM 1380 C CA . LEU A 1 88 ? 3.995 6.241 -1.852 1.00 0.00 88 LEU C CA 1
ATOM 1381 C C . LEU A 1 88 ? 5.005 5.765 -0.833 1.00 0.00 88 LEU C C 1
ATOM 1382 O O . LEU A 1 88 ? 4.688 5.631 0.351 1.00 0.00 88 LEU C O 1
ATOM 1398 N N . VAL A 1 89 ? 6.214 5.507 -1.280 1.00 0.00 89 VAL C N 1
ATOM 1399 C CA . VAL A 1 89 ? 7.297 5.139 -0.400 1.00 0.00 89 VAL C CA 1
ATOM 1400 C C . VAL A 1 89 ? 8.382 6.194 -0.466 1.00 0.00 89 VAL C C 1
ATOM 1401 O O . VAL A 1 89 ? 8.744 6.657 -1.553 1.00 0.00 89 VAL C O 1
ATOM 1414 N N . GLU A 1 90 ? 8.889 6.577 0.690 1.00 0.00 90 GLU C N 1
ATOM 1415 C CA . GLU A 1 90 ? 9.930 7.578 0.773 1.00 0.00 90 GLU C CA 1
ATOM 1416 C C . GLU A 1 90 ? 11.110 7.011 1.550 1.00 0.00 90 GLU C C 1
ATOM 1417 O O . GLU A 1 90 ? 10.935 6.450 2.633 1.00 0.00 90 GLU C O 1
ATOM 1429 N N . ASP A 1 91 ? 12.298 7.146 0.989 1.00 0.00 91 ASP C N 1
ATOM 1430 C CA . ASP A 1 91 ? 13.508 6.664 1.631 1.00 0.00 91 ASP C CA 1
ATOM 1431 C C . ASP A 1 91 ? 14.694 7.516 1.213 1.00 0.00 91 ASP C C 1
ATOM 1432 O O . ASP A 1 91 ? 14.774 7.985 0.075 1.00 0.00 91 ASP C O 1
ATOM 1441 N N . SER A 1 92 ? 15.605 7.709 2.154 1.00 0.00 92 SER C N 1
ATOM 1442 C CA . SER A 1 92 ? 16.745 8.591 1.979 1.00 0.00 92 SER C CA 1
ATOM 1443 C C . SER A 1 92 ? 17.709 8.071 0.910 1.00 0.00 92 SER C C 1
ATOM 1444 O O . SER A 1 92 ? 18.512 8.835 0.371 1.00 0.00 92 SER C O 1
ATOM 1452 N N . GLU A 1 93 ? 17.628 6.783 0.588 1.00 0.00 93 GLU C N 1
ATOM 1453 C CA . GLU A 1 93 ? 18.501 6.185 -0.416 1.00 0.00 93 GLU C CA 1
ATOM 1454 C C . GLU A 1 93 ? 17.854 6.229 -1.793 1.00 0.00 93 GLU C C 1
ATOM 1455 O O . GLU A 1 93 ? 18.483 5.890 -2.797 1.00 0.00 93 GLU C O 1
ATOM 1467 N N . LEU A 1 94 ? 16.599 6.653 -1.845 1.00 0.00 94 LEU C N 1
ATOM 1468 C CA . LEU A 1 94 ? 15.868 6.704 -3.100 1.00 0.00 94 LEU C CA 1
ATOM 1469 C C . LEU A 1 94 ? 16.063 8.051 -3.776 1.00 0.00 94 LEU C C 1
ATOM 1470 O O . LEU A 1 94 ? 16.184 9.079 -3.111 1.00 0.00 94 LEU C O 1
ATOM 1486 N N . PRO A 1 95 ? 16.096 8.051 -5.117 1.00 0.00 95 PRO C N 1
ATOM 1487 C CA . PRO A 1 95 ? 16.295 9.257 -5.914 1.00 0.00 95 PRO C CA 1
ATOM 1488 C C . PRO A 1 95 ? 15.011 10.068 -6.038 1.00 0.00 95 PRO C C 1
ATOM 1489 O O . PRO A 1 95 ? 15.035 11.298 -6.064 1.00 0.00 95 PRO C O 1
ATOM 1500 N N . THR A 1 96 ? 13.896 9.357 -6.111 1.00 0.00 96 THR C N 1
ATOM 1501 C CA . THR A 1 96 ? 12.575 9.959 -6.176 1.00 0.00 96 THR C CA 1
ATOM 1502 C C . THR A 1 96 ? 11.582 9.064 -5.442 1.00 0.00 96 THR C C 1
ATOM 1503 O O . THR A 1 96 ? 11.813 7.858 -5.317 1.00 0.00 96 THR C O 1
ATOM 1514 N N . PRO A 1 97 ? 10.481 9.628 -4.924 1.00 0.00 97 PRO C N 1
ATOM 1515 C CA . PRO A 1 97 ? 9.457 8.836 -4.251 1.00 0.00 97 PRO C CA 1
ATOM 1516 C C . PRO A 1 97 ? 8.717 7.938 -5.232 1.00 0.00 97 PRO C C 1
ATOM 1517 O O . PRO A 1 97 ? 8.526 8.295 -6.397 1.00 0.00 97 PRO C O 1
ATOM 1528 N N . VAL A 1 98 ? 8.272 6.793 -4.755 1.00 0.00 98 VAL C N 1
ATOM 1529 C CA . VAL A 1 98 ? 7.628 5.821 -5.618 1.00 0.00 98 VAL C CA 1
ATOM 1530 C C . VAL A 1 98 ? 6.150 5.756 -5.260 1.00 0.00 98 VAL C C 1
ATOM 1531 O O . VAL A 1 98 ? 5.797 5.827 -4.089 1.00 0.00 98 VAL C O 1
ATOM 1544 N N . LYS A 1 99 ? 5.293 5.650 -6.263 1.00 0.00 99 LYS C N 1
ATOM 1545 C CA . LYS A 1 99 ? 3.861 5.760 -6.033 1.00 0.00 99 LYS C CA 1
ATOM 1546 C C . LYS A 1 99 ? 3.081 4.722 -6.825 1.00 0.00 99 LYS C C 1
ATOM 1547 O O . LYS A 1 99 ? 3.513 4.283 -7.891 1.00 0.00 99 LYS C O 1
ATOM 1566 N N . ALA A 1 100 ? 1.930 4.346 -6.287 1.00 0.00 100 ALA C N 1
ATOM 1567 C CA . ALA A 1 100 ? 1.005 3.445 -6.960 1.00 0.00 100 ALA C CA 1
ATOM 1568 C C . ALA A 1 100 ? -0.372 3.579 -6.380 1.00 0.00 100 ALA C C 1
ATOM 1569 O O . ALA A 1 100 ? -0.570 3.483 -5.173 1.00 0.00 100 ALA C O 1
ATOM 1576 N N . SER A 1 101 ? -1.314 3.798 -7.257 1.00 0.00 101 SER C N 1
ATOM 1577 C CA . SER A 1 101 ? -2.670 4.038 -6.868 1.00 0.00 101 SER C CA 1
ATOM 1578 C C . SER A 1 101 ? -3.537 2.821 -7.201 1.00 0.00 101 SER C C 1
ATOM 1579 O O . SER A 1 101 ? -3.150 1.986 -8.021 1.00 0.00 101 SER C O 1
ATOM 1587 N N . ILE A 1 102 ? -4.695 2.715 -6.568 1.00 0.00 102 ILE C N 1
ATOM 1588 C CA . ILE A 1 102 ? -5.572 1.573 -6.774 1.00 0.00 102 ILE C CA 1
ATOM 1589 C C . ILE A 1 102 ? -6.936 2.043 -7.272 1.00 0.00 102 ILE C C 1
ATOM 1590 O O . ILE A 1 102 ? -7.460 3.064 -6.825 1.00 0.00 102 ILE C O 1
ATOM 1606 N N . ARG A 1 103 ? -7.490 1.305 -8.214 1.00 0.00 103 ARG C N 1
ATOM 1607 C CA . ARG A 1 103 ? -8.766 1.657 -8.820 1.00 0.00 103 ARG C CA 1
ATOM 1608 C C . ARG A 1 103 ? -9.809 0.609 -8.482 1.00 0.00 103 ARG C C 1
ATOM 1609 O O . ARG A 1 103 ? -9.487 -0.574 -8.363 1.00 0.00 103 ARG C O 1
ATOM 1630 N N . LYS A 1 104 ? -11.051 1.038 -8.309 1.00 0.00 104 LYS C N 1
ATOM 1631 C CA . LYS A 1 104 ? -12.130 0.105 -8.032 1.00 0.00 104 LYS C CA 1
ATOM 1632 C C . LYS A 1 104 ? -12.491 -0.669 -9.291 1.00 0.00 104 LYS C C 1
ATOM 1633 O O . LYS A 1 104 ? -13.039 -0.112 -10.243 1.00 0.00 104 LYS C O 1
ATOM 1652 N N . ALA A 1 105 ? -12.172 -1.951 -9.289 1.00 0.00 105 ALA C N 1
ATOM 1653 C CA . ALA A 1 105 ? -12.459 -2.815 -10.418 1.00 0.00 105 ALA C CA 1
ATOM 1654 C C . ALA A 1 105 ? -13.001 -4.148 -9.932 1.00 0.00 105 ALA C C 1
ATOM 1655 O O . ALA A 1 105 ? -14.201 -4.413 -10.142 1.00 0.00 105 ALA C O 1
ATOM 1663 N N . MET A 1 1 ? 13.499 -4.149 -12.822 1.00 0.00 1 MET C N 2
ATOM 1664 C CA . MET A 1 1 ? 14.414 -4.201 -11.656 1.00 0.00 1 MET C CA 2
ATOM 1665 C C . MET A 1 1 ? 15.271 -2.945 -11.602 1.00 0.00 1 MET C C 2
ATOM 1666 O O . MET A 1 1 ? 15.747 -2.466 -12.634 1.00 0.00 1 MET C O 2
ATOM 1682 N N . GLY A 1 2 ? 15.472 -2.416 -10.405 1.00 0.00 2 GLY C N 2
ATOM 1683 C CA . GLY A 1 2 ? 16.210 -1.178 -10.258 1.00 0.00 2 GLY C CA 2
ATOM 1684 C C . GLY A 1 2 ? 17.664 -1.397 -9.886 1.00 0.00 2 GLY C C 2
ATOM 1685 O O . GLY A 1 2 ? 18.063 -2.508 -9.536 1.00 0.00 2 GLY C O 2
ATOM 1689 N N . ARG A 1 3 ? 18.459 -0.340 -9.985 1.00 0.00 3 ARG C N 2
ATOM 1690 C CA . ARG A 1 3 ? 19.865 -0.396 -9.602 1.00 0.00 3 ARG C CA 2
ATOM 1691 C C . ARG A 1 3 ? 20.080 0.370 -8.307 1.00 0.00 3 ARG C C 2
ATOM 1692 O O . ARG A 1 3 ? 19.728 1.552 -8.217 1.00 0.00 3 ARG C O 2
ATOM 1713 N N . GLN A 1 4 ? 20.660 -0.312 -7.314 1.00 0.00 4 GLN C N 2
ATOM 1714 C CA . GLN A 1 4 ? 20.818 0.219 -5.956 1.00 0.00 4 GLN C CA 2
ATOM 1715 C C . GLN A 1 4 ? 19.462 0.313 -5.277 1.00 0.00 4 GLN C C 2
ATOM 1716 O O . GLN A 1 4 ? 19.176 -0.412 -4.326 1.00 0.00 4 GLN C O 2
ATOM 1730 N N . THR A 1 5 ? 18.629 1.197 -5.781 1.00 0.00 5 THR C N 2
ATOM 1731 C CA . THR A 1 5 ? 17.265 1.302 -5.318 1.00 0.00 5 THR C CA 2
ATOM 1732 C C . THR A 1 5 ? 16.371 0.425 -6.152 1.00 0.00 5 THR C C 2
ATOM 1733 O O . THR A 1 5 ? 15.861 0.804 -7.209 1.00 0.00 5 THR C O 2
ATOM 1744 N N . ASP A 1 6 ? 16.230 -0.783 -5.686 1.00 0.00 6 ASP C N 2
ATOM 1745 C CA . ASP A 1 6 ? 15.221 -1.643 -6.224 1.00 0.00 6 ASP C CA 2
ATOM 1746 C C . ASP A 1 6 ? 14.064 -1.611 -5.273 1.00 0.00 6 ASP C C 2
ATOM 1747 O O . ASP A 1 6 ? 14.157 -2.026 -4.114 1.00 0.00 6 ASP C O 2
ATOM 1756 N N . ILE A 1 7 ? 12.990 -1.097 -5.769 1.00 0.00 7 ILE C N 2
ATOM 1757 C CA . ILE A 1 7 ? 11.778 -0.958 -5.007 1.00 0.00 7 ILE C CA 2
ATOM 1758 C C . ILE A 1 7 ? 10.603 -1.599 -5.737 1.00 0.00 7 ILE C C 2
ATOM 1759 O O . ILE A 1 7 ? 10.299 -1.256 -6.883 1.00 0.00 7 ILE C O 2
ATOM 1775 N N . SER A 1 8 ? 9.965 -2.548 -5.080 1.00 0.00 8 SER C N 2
ATOM 1776 C CA . SER A 1 8 ? 8.843 -3.258 -5.659 1.00 0.00 8 SER C CA 2
ATOM 1777 C C . SER A 1 8 ? 7.578 -2.944 -4.869 1.00 0.00 8 SER C C 2
ATOM 1778 O O . SER A 1 8 ? 7.407 -3.408 -3.741 1.00 0.00 8 SER C O 2
ATOM 1786 N N . VAL A 1 9 ? 6.703 -2.142 -5.455 1.00 0.00 9 VAL C N 2
ATOM 1787 C CA . VAL A 1 9 ? 5.474 -1.748 -4.781 1.00 0.00 9 VAL C CA 2
ATOM 1788 C C . VAL A 1 9 ? 4.306 -2.552 -5.319 1.00 0.00 9 VAL C C 2
ATOM 1789 O O . VAL A 1 9 ? 3.952 -2.427 -6.493 1.00 0.00 9 VAL C O 2
ATOM 1802 N N . SER A 1 10 ? 3.720 -3.398 -4.487 1.00 0.00 10 SER C N 2
ATOM 1803 C CA . SER A 1 10 ? 2.560 -4.162 -4.888 1.00 0.00 10 SER C CA 2
ATOM 1804 C C . SER A 1 10 ? 1.357 -3.677 -4.098 1.00 0.00 10 SER C C 2
ATOM 1805 O O . SER A 1 10 ? 1.254 -3.886 -2.889 1.00 0.00 10 SER C O 2
ATOM 1813 N N . LEU A 1 11 ? 0.459 -3.024 -4.788 1.00 0.00 11 LEU C N 2
ATOM 1814 C CA . LEU A 1 11 ? -0.687 -2.425 -4.187 1.00 0.00 11 LEU C CA 2
ATOM 1815 C C . LEU A 1 11 ? -1.877 -3.348 -4.387 1.00 0.00 11 LEU C C 2
ATOM 1816 O O . LEU A 1 11 ? -2.275 -3.620 -5.520 1.00 0.00 11 LEU C O 2
ATOM 1832 N N . LEU A 1 12 ? -2.436 -3.835 -3.296 1.00 0.00 12 LEU C N 2
ATOM 1833 C CA . LEU A 1 12 ? -3.385 -4.925 -3.353 1.00 0.00 12 LEU C CA 2
ATOM 1834 C C . LEU A 1 12 ? -4.776 -4.446 -2.977 1.00 0.00 12 LEU C C 2
ATOM 1835 O O . LEU A 1 12 ? -5.006 -3.954 -1.861 1.00 0.00 12 LEU C O 2
ATOM 1851 N N . LYS A 1 13 ? -5.687 -4.574 -3.927 1.00 0.00 13 LYS C N 2
ATOM 1852 C CA . LYS A 1 13 ? -7.079 -4.222 -3.729 1.00 0.00 13 LYS C CA 2
ATOM 1853 C C . LYS A 1 13 ? -7.777 -5.348 -2.977 1.00 0.00 13 LYS C C 2
ATOM 1854 O O . LYS A 1 13 ? -7.415 -6.517 -3.125 1.00 0.00 13 LYS C O 2
ATOM 1873 N N . PRO A 1 14 ? -8.768 -5.010 -2.146 1.00 0.00 14 PRO C N 2
ATOM 1874 C CA . PRO A 1 14 ? -9.508 -5.999 -1.363 1.00 0.00 14 PRO C CA 2
ATOM 1875 C C . PRO A 1 14 ? -10.247 -6.988 -2.262 1.00 0.00 14 PRO C C 2
ATOM 1876 O O . PRO A 1 14 ? -11.039 -6.587 -3.119 1.00 0.00 14 PRO C O 2
ATOM 1887 N N . PRO A 1 15 ? -9.984 -8.293 -2.084 1.00 0.00 15 PRO C N 2
ATOM 1888 C CA . PRO A 1 15 ? -10.542 -9.350 -2.932 1.00 0.00 15 PRO C CA 2
ATOM 1889 C C . PRO A 1 15 ? -12.040 -9.566 -2.710 1.00 0.00 15 PRO C C 2
ATOM 1890 O O . PRO A 1 15 ? -12.453 -10.601 -2.178 1.00 0.00 15 PRO C O 2
ATOM 1901 N N . PHE A 1 16 ? -12.837 -8.577 -3.125 1.00 0.00 16 PHE C N 2
ATOM 1902 C CA . PHE A 1 16 ? -14.302 -8.648 -3.081 1.00 0.00 16 PHE C CA 2
ATOM 1903 C C . PHE A 1 16 ? -14.834 -8.532 -1.654 1.00 0.00 16 PHE C C 2
ATOM 1904 O O . PHE A 1 16 ? -14.152 -8.865 -0.686 1.00 0.00 16 PHE C O 2
ATOM 1921 N N . GLU A 1 17 ? -16.063 -8.044 -1.538 1.00 0.00 17 GLU C N 2
ATOM 1922 C CA . GLU A 1 17 ? -16.668 -7.789 -0.242 1.00 0.00 17 GLU C CA 2
ATOM 1923 C C . GLU A 1 17 ? -17.589 -8.933 0.170 1.00 0.00 17 GLU C C 2
ATOM 1924 O O . GLU A 1 17 ? -17.983 -9.024 1.333 1.00 0.00 17 GLU C O 2
ATOM 1936 N N . GLU A 1 18 ? -17.924 -9.795 -0.797 1.00 0.00 18 GLU C N 2
ATOM 1937 C CA . GLU A 1 18 ? -18.834 -10.917 -0.566 1.00 0.00 18 GLU C CA 2
ATOM 1938 C C . GLU A 1 18 ? -20.223 -10.433 -0.161 1.00 0.00 18 GLU C C 2
ATOM 1939 O O . GLU A 1 18 ? -20.555 -9.259 -0.331 1.00 0.00 18 GLU C O 2
ATOM 1951 N N . ILE A 1 19 ? -21.038 -11.344 0.347 1.00 0.00 19 ILE C N 2
ATOM 1952 C CA . ILE A 1 19 ? -22.338 -10.977 0.879 1.00 0.00 19 ILE C CA 2
ATOM 1953 C C . ILE A 1 19 ? -22.151 -10.405 2.273 1.00 0.00 19 ILE C C 2
ATOM 1954 O O . ILE A 1 19 ? -22.731 -9.378 2.631 1.00 0.00 19 ILE C O 2
ATOM 1970 N N . TRP A 1 20 ? -21.307 -11.069 3.045 1.00 0.00 20 TRP C N 2
ATOM 1971 C CA . TRP A 1 20 ? -20.978 -10.611 4.380 1.00 0.00 20 TRP C CA 2
ATOM 1972 C C . TRP A 1 20 ? -19.539 -10.111 4.418 1.00 0.00 20 TRP C C 2
ATOM 1973 O O . TRP A 1 20 ? -18.599 -10.886 4.237 1.00 0.00 20 TRP C O 2
ATOM 1994 N N . THR A 1 21 ? -19.371 -8.820 4.646 1.00 0.00 21 THR C N 2
ATOM 1995 C CA . THR A 1 21 ? -18.049 -8.235 4.770 1.00 0.00 21 THR C CA 2
ATOM 1996 C C . THR A 1 21 ? -17.458 -8.581 6.136 1.00 0.00 21 THR C C 2
ATOM 1997 O O . THR A 1 21 ? -18.140 -8.495 7.158 1.00 0.00 21 THR C O 2
ATOM 2008 N N . GLN A 1 22 ? -16.193 -9.010 6.141 1.00 0.00 22 GLN C N 2
ATOM 2009 C CA . GLN A 1 22 ? -15.535 -9.438 7.373 1.00 0.00 22 GLN C CA 2
ATOM 2010 C C . GLN A 1 22 ? -15.336 -8.258 8.315 1.00 0.00 22 GLN C C 2
ATOM 2011 O O . GLN A 1 22 ? -15.283 -8.428 9.534 1.00 0.00 22 GLN C O 2
ATOM 2025 N N . GLN A 1 23 ? -15.227 -7.069 7.737 1.00 0.00 23 GLN C N 2
ATOM 2026 C CA . GLN A 1 23 ? -15.150 -5.839 8.506 1.00 0.00 23 GLN C CA 2
ATOM 2027 C C . GLN A 1 23 ? -15.370 -4.641 7.595 1.00 0.00 23 GLN C C 2
ATOM 2028 O O . GLN A 1 23 ? -16.350 -3.915 7.736 1.00 0.00 23 GLN C O 2
ATOM 2042 N N . THR A 1 24 ? -14.465 -4.447 6.648 1.00 0.00 24 THR C N 2
ATOM 2043 C CA . THR A 1 24 ? -14.565 -3.324 5.738 1.00 0.00 24 THR C CA 2
ATOM 2044 C C . THR A 1 24 ? -13.649 -3.517 4.526 1.00 0.00 24 THR C C 2
ATOM 2045 O O . THR A 1 24 ? -12.950 -4.526 4.404 1.00 0.00 24 THR C O 2
ATOM 2056 N N . ALA A 1 25 ? -13.657 -2.521 3.657 1.00 0.00 25 ALA C N 2
ATOM 2057 C CA . ALA A 1 25 ? -13.014 -2.569 2.344 1.00 0.00 25 ALA C CA 2
ATOM 2058 C C . ALA A 1 25 ? -11.498 -2.366 2.411 1.00 0.00 25 ALA C C 2
ATOM 2059 O O . ALA A 1 25 ? -10.904 -1.871 1.455 1.00 0.00 25 ALA C O 2
ATOM 2066 N N . THR A 1 26 ? -10.885 -2.742 3.531 1.00 0.00 26 THR C N 2
ATOM 2067 C CA . THR A 1 26 ? -9.514 -2.340 3.844 1.00 0.00 26 THR C CA 2
ATOM 2068 C C . THR A 1 26 ? -8.518 -2.770 2.756 1.00 0.00 26 THR C C 2
ATOM 2069 O O . THR A 1 26 ? -8.492 -3.921 2.318 1.00 0.00 26 THR C O 2
ATOM 2080 N N . ILE A 1 27 ? -7.708 -1.800 2.334 1.00 0.00 27 ILE C N 2
ATOM 2081 C CA . ILE A 1 27 ? -6.765 -1.970 1.232 1.00 0.00 27 ILE C CA 2
ATOM 2082 C C . ILE A 1 27 ? -5.385 -2.288 1.783 1.00 0.00 27 ILE C C 2
ATOM 2083 O O . ILE A 1 27 ? -5.079 -1.943 2.920 1.00 0.00 27 ILE C O 2
ATOM 2099 N N . VAL A 1 28 ? -4.556 -2.956 1.000 1.00 0.00 28 VAL C N 2
ATOM 2100 C CA . VAL A 1 28 ? -3.229 -3.319 1.481 1.00 0.00 28 VAL C CA 2
ATOM 2101 C C . VAL A 1 28 ? -2.141 -2.937 0.481 1.00 0.00 28 VAL C C 2
ATOM 2102 O O . VAL A 1 28 ? -2.273 -3.163 -0.718 1.00 0.00 28 VAL C O 2
ATOM 2115 N N . CYS A 1 29 ? -1.081 -2.329 0.987 1.00 0.00 29 CYS C N 2
ATOM 2116 C CA . CYS A 1 29 ? 0.096 -2.014 0.191 1.00 0.00 29 CYS C CA 2
ATOM 2117 C C . CYS A 1 29 ? 1.286 -2.803 0.728 1.00 0.00 29 CYS C C 2
ATOM 2118 O O . CYS A 1 29 ? 1.742 -2.573 1.851 1.00 0.00 29 CYS C O 2
ATOM 2125 N N . GLU A 1 30 ? 1.770 -3.748 -0.060 1.00 0.00 30 GLU C N 2
ATOM 2126 C CA . GLU A 1 30 ? 2.943 -4.514 0.314 1.00 0.00 30 GLU C CA 2
ATOM 2127 C C . GLU A 1 30 ? 4.122 -4.031 -0.497 1.00 0.00 30 GLU C C 2
ATOM 2128 O O . GLU A 1 30 ? 4.078 -4.021 -1.730 1.00 0.00 30 GLU C O 2
ATOM 2140 N N . ILE A 1 31 ? 5.168 -3.615 0.180 1.00 0.00 31 ILE C N 2
ATOM 2141 C CA . ILE A 1 31 ? 6.311 -3.056 -0.500 1.00 0.00 31 ILE C CA 2
ATOM 2142 C C . ILE A 1 31 ? 7.571 -3.840 -0.181 1.00 0.00 31 ILE C C 2
ATOM 2143 O O . ILE A 1 31 ? 7.827 -4.207 0.969 1.00 0.00 31 ILE C O 2
ATOM 2159 N N . VAL A 1 32 ? 8.345 -4.095 -1.218 1.00 0.00 32 VAL C N 2
ATOM 2160 C CA . VAL A 1 32 ? 9.552 -4.891 -1.102 1.00 0.00 32 VAL C CA 2
ATOM 2161 C C . VAL A 1 32 ? 10.772 -4.036 -1.403 1.00 0.00 32 VAL C C 2
ATOM 2162 O O . VAL A 1 32 ? 10.798 -3.296 -2.390 1.00 0.00 32 VAL C O 2
ATOM 2175 N N . TYR A 1 33 ? 11.768 -4.131 -0.536 1.00 0.00 33 TYR C N 2
ATOM 2176 C CA . TYR A 1 33 ? 13.001 -3.373 -0.676 1.00 0.00 33 TYR C CA 2
ATOM 2177 C C . TYR A 1 33 ? 14.094 -3.981 0.191 1.00 0.00 33 TYR C C 2
ATOM 2178 O O . TYR A 1 33 ? 13.825 -4.836 1.030 1.00 0.00 33 TYR C O 2
ATOM 2196 N N . SER A 1 34 ? 15.321 -3.553 -0.029 1.00 0.00 34 SER C N 2
ATOM 2197 C CA . SER A 1 34 ? 16.450 -4.053 0.735 1.00 0.00 34 SER C CA 2
ATOM 2198 C C . SER A 1 34 ? 17.415 -2.919 1.035 1.00 0.00 34 SER C C 2
ATOM 2199 O O . SER A 1 34 ? 17.473 -1.946 0.281 1.00 0.00 34 SER C O 2
ATOM 2207 N N . ASP A 1 35 ? 18.126 -3.021 2.166 1.00 0.00 35 ASP C N 2
ATOM 2208 C CA . ASP A 1 35 ? 19.228 -2.104 2.473 1.00 0.00 35 ASP C CA 2
ATOM 2209 C C . ASP A 1 35 ? 18.728 -0.746 2.944 1.00 0.00 35 ASP C C 2
ATOM 2210 O O . ASP A 1 35 ? 19.500 0.212 3.028 1.00 0.00 35 ASP C O 2
ATOM 2219 N N . LEU A 1 36 ? 17.440 -0.653 3.237 1.00 0.00 36 LEU C N 2
ATOM 2220 C CA . LEU A 1 36 ? 16.821 0.611 3.609 1.00 0.00 36 LEU C CA 2
ATOM 2221 C C . LEU A 1 36 ? 16.725 0.787 5.121 1.00 0.00 36 LEU C C 2
ATOM 2222 O O . LEU A 1 36 ? 16.857 -0.163 5.898 1.00 0.00 36 LEU C O 2
ATOM 2238 N N . GLU A 1 37 ? 16.480 2.028 5.502 1.00 0.00 37 GLU C N 2
ATOM 2239 C CA . GLU A 1 37 ? 16.244 2.400 6.884 1.00 0.00 37 GLU C CA 2
ATOM 2240 C C . GLU A 1 37 ? 14.751 2.336 7.121 1.00 0.00 37 GLU C C 2
ATOM 2241 O O . GLU A 1 37 ? 14.008 2.041 6.188 1.00 0.00 37 GLU C O 2
ATOM 2253 N N . ASN A 1 38 ? 14.309 2.522 8.353 1.00 0.00 38 ASN C N 2
ATOM 2254 C CA . ASN A 1 38 ? 12.910 2.408 8.662 1.00 0.00 38 ASN C CA 2
ATOM 2255 C C . ASN A 1 38 ? 12.154 3.365 7.775 1.00 0.00 38 ASN C C 2
ATOM 2256 O O . ASN A 1 38 ? 12.269 4.587 7.866 1.00 0.00 38 ASN C O 2
ATOM 2267 N N . ILE A 1 39 ? 11.381 2.753 6.931 1.00 0.00 39 ILE C N 2
ATOM 2268 C CA . ILE A 1 39 ? 10.618 3.426 5.893 1.00 0.00 39 ILE C CA 2
ATOM 2269 C C . ILE A 1 39 ? 9.407 4.186 6.431 1.00 0.00 39 ILE C C 2
ATOM 2270 O O . ILE A 1 39 ? 8.750 3.757 7.384 1.00 0.00 39 ILE C O 2
ATOM 2286 N N . LYS A 1 40 ? 9.125 5.321 5.802 1.00 0.00 40 LYS C N 2
ATOM 2287 C CA . LYS A 1 40 ? 7.931 6.094 6.091 1.00 0.00 40 LYS C CA 2
ATOM 2288 C C . LYS A 1 40 ? 6.922 5.896 4.961 1.00 0.00 40 LYS C C 2
ATOM 2289 O O . LYS A 1 40 ? 7.226 6.153 3.792 1.00 0.00 40 LYS C O 2
ATOM 2308 N N . VAL A 1 41 ? 5.730 5.432 5.310 1.00 0.00 41 VAL C N 2
ATOM 2309 C CA . VAL A 1 41 ? 4.696 5.143 4.321 1.00 0.00 41 VAL C CA 2
ATOM 2310 C C . VAL A 1 41 ? 3.638 6.250 4.297 1.00 0.00 41 VAL C C 2
ATOM 2311 O O . VAL A 1 41 ? 3.312 6.837 5.331 1.00 0.00 41 VAL C O 2
ATOM 2324 N N . PHE A 1 42 ? 3.124 6.545 3.111 1.00 0.00 42 PHE C N 2
ATOM 2325 C CA . PHE A 1 42 ? 2.116 7.584 2.955 1.00 0.00 42 PHE C CA 2
ATOM 2326 C C . PHE A 1 42 ? 0.984 7.110 2.049 1.00 0.00 42 PHE C C 2
ATOM 2327 O O . PHE A 1 42 ? 1.210 6.366 1.103 1.00 0.00 42 PHE C O 2
ATOM 2344 N N . TRP A 1 43 ? -0.235 7.523 2.363 1.00 0.00 43 TRP C N 2
ATOM 2345 C CA . TRP A 1 43 ? -1.387 7.244 1.516 1.00 0.00 43 TRP C CA 2
ATOM 2346 C C . TRP A 1 43 ? -2.111 8.550 1.227 1.00 0.00 43 TRP C C 2
ATOM 2347 O O . TRP A 1 43 ? -2.253 9.381 2.129 1.00 0.00 43 TRP C O 2
ATOM 2368 N N . GLN A 1 44 ? -2.578 8.751 0.004 1.00 0.00 44 GLN C N 2
ATOM 2369 C CA . GLN A 1 44 ? -3.368 9.930 -0.313 1.00 0.00 44 GLN C CA 2
ATOM 2370 C C . GLN A 1 44 ? -4.620 9.557 -1.099 1.00 0.00 44 GLN C C 2
ATOM 2371 O O . GLN A 1 44 ? -4.573 8.793 -2.065 1.00 0.00 44 GLN C O 2
ATOM 2385 N N . VAL A 1 45 ? -5.735 10.084 -0.633 1.00 0.00 45 VAL C N 2
ATOM 2386 C CA . VAL A 1 45 ? -7.008 9.832 -1.282 1.00 0.00 45 VAL C CA 2
ATOM 2387 C C . VAL A 1 45 ? -7.657 11.120 -1.755 1.00 0.00 45 VAL C C 2
ATOM 2388 O O . VAL A 1 45 ? -7.884 12.048 -0.975 1.00 0.00 45 VAL C O 2
ATOM 2401 N N . ASN A 1 46 ? -7.922 11.160 -3.059 1.00 0.00 46 ASN C N 2
ATOM 2402 C CA . ASN A 1 46 ? -8.435 12.352 -3.729 1.00 0.00 46 ASN C CA 2
ATOM 2403 C C . ASN A 1 46 ? -7.531 13.540 -3.442 1.00 0.00 46 ASN C C 2
ATOM 2404 O O . ASN A 1 46 ? -7.987 14.677 -3.312 1.00 0.00 46 ASN C O 2
ATOM 2415 N N . GLY A 1 47 ? -6.239 13.255 -3.341 1.00 0.00 47 GLY C N 2
ATOM 2416 C CA . GLY A 1 47 ? -5.251 14.293 -3.111 1.00 0.00 47 GLY C CA 2
ATOM 2417 C C . GLY A 1 47 ? -5.131 14.664 -1.644 1.00 0.00 47 GLY C C 2
ATOM 2418 O O . GLY A 1 47 ? -4.147 15.278 -1.225 1.00 0.00 47 GLY C O 2
ATOM 2422 N N . VAL A 1 48 ? -6.121 14.275 -0.859 1.00 0.00 48 VAL C N 2
ATOM 2423 C CA . VAL A 1 48 ? -6.131 14.569 0.562 1.00 0.00 48 VAL C CA 2
ATOM 2424 C C . VAL A 1 48 ? -5.399 13.477 1.325 1.00 0.00 48 VAL C C 2
ATOM 2425 O O . VAL A 1 48 ? -5.593 12.287 1.061 1.00 0.00 48 VAL C O 2
ATOM 2438 N N . GLU A 1 49 ? -4.537 13.883 2.247 1.00 0.00 49 GLU C N 2
ATOM 2439 C CA . GLU A 1 49 ? -3.798 12.933 3.059 1.00 0.00 49 GLU C CA 2
ATOM 2440 C C . GLU A 1 49 ? -4.759 12.083 3.879 1.00 0.00 49 GLU C C 2
ATOM 2441 O O . GLU A 1 49 ? -5.754 12.578 4.416 1.00 0.00 49 GLU C O 2
ATOM 2453 N N . ARG A 1 50 ? -4.451 10.805 3.968 1.00 0.00 50 ARG C N 2
ATOM 2454 C CA . ARG A 1 50 ? -5.355 9.879 4.594 1.00 0.00 50 ARG C CA 2
ATOM 2455 C C . ARG A 1 50 ? -5.072 9.789 6.089 1.00 0.00 50 ARG C C 2
ATOM 2456 O O . ARG A 1 50 ? -3.971 9.435 6.513 1.00 0.00 50 ARG C O 2
ATOM 2477 N N . LYS A 1 51 ? -6.078 10.190 6.867 1.00 0.00 51 LYS C N 2
ATOM 2478 C CA . LYS A 1 51 ? -6.047 10.112 8.324 1.00 0.00 51 LYS C CA 2
ATOM 2479 C C . LYS A 1 51 ? -5.707 8.697 8.787 1.00 0.00 51 LYS C C 2
ATOM 2480 O O . LYS A 1 51 ? -5.862 7.741 8.023 1.00 0.00 51 LYS C O 2
ATOM 2499 N N . LYS A 1 52 ? -5.216 8.578 10.025 1.00 0.00 52 LYS C N 2
ATOM 2500 C CA . LYS A 1 52 ? -4.879 7.286 10.631 1.00 0.00 52 LYS C CA 2
ATOM 2501 C C . LYS A 1 52 ? -5.947 6.214 10.374 1.00 0.00 52 LYS C C 2
ATOM 2502 O O . LYS A 1 52 ? -7.098 6.508 10.043 1.00 0.00 52 LYS C O 2
ATOM 2521 N N . GLY A 1 53 ? -5.563 4.974 10.611 1.00 0.00 53 GLY C N 2
ATOM 2522 C CA . GLY A 1 53 ? -6.199 3.847 9.966 1.00 0.00 53 GLY C CA 2
ATOM 2523 C C . GLY A 1 53 ? -5.172 3.184 9.079 1.00 0.00 53 GLY C C 2
ATOM 2524 O O . GLY A 1 53 ? -5.437 2.215 8.376 1.00 0.00 53 GLY C O 2
ATOM 2528 N N . VAL A 1 54 ? -3.973 3.728 9.178 1.00 0.00 54 VAL C N 2
ATOM 2529 C CA . VAL A 1 54 ? -2.807 3.197 8.506 1.00 0.00 54 VAL C CA 2
ATOM 2530 C C . VAL A 1 54 ? -2.163 2.157 9.413 1.00 0.00 54 VAL C C 2
ATOM 2531 O O . VAL A 1 54 ? -1.989 2.389 10.610 1.00 0.00 54 VAL C O 2
ATOM 2544 N N . GLU A 1 55 ? -1.838 1.004 8.862 1.00 0.00 55 GLU C N 2
ATOM 2545 C CA . GLU A 1 55 ? -1.361 -0.100 9.668 1.00 0.00 55 GLU C CA 2
ATOM 2546 C C . GLU A 1 55 ? -0.024 -0.597 9.149 1.00 0.00 55 GLU C C 2
ATOM 2547 O O . GLU A 1 55 ? 0.051 -1.210 8.084 1.00 0.00 55 GLU C O 2
ATOM 2559 N N . THR A 1 56 ? 1.026 -0.330 9.902 1.00 0.00 56 THR C N 2
ATOM 2560 C CA . THR A 1 56 ? 2.344 -0.819 9.565 1.00 0.00 56 THR C CA 2
ATOM 2561 C C . THR A 1 56 ? 2.649 -2.068 10.367 1.00 0.00 56 THR C C 2
ATOM 2562 O O . THR A 1 56 ? 2.580 -2.054 11.599 1.00 0.00 56 THR C O 2
ATOM 2573 N N . GLN A 1 57 ? 2.947 -3.156 9.680 1.00 0.00 57 GLN C N 2
ATOM 2574 C CA . GLN A 1 57 ? 3.287 -4.392 10.362 1.00 0.00 57 GLN C CA 2
ATOM 2575 C C . GLN A 1 57 ? 4.791 -4.618 10.323 1.00 0.00 57 GLN C C 2
ATOM 2576 O O . GLN A 1 57 ? 5.526 -3.845 9.706 1.00 0.00 57 GLN C O 2
ATOM 2590 N N . ASN A 1 58 ? 5.241 -5.675 10.978 1.00 0.00 58 ASN C N 2
ATOM 2591 C CA . ASN A 1 58 ? 6.656 -6.008 11.004 1.00 0.00 58 ASN C CA 2
ATOM 2592 C C . ASN A 1 58 ? 7.093 -6.614 9.674 1.00 0.00 58 ASN C C 2
ATOM 2593 O O . ASN A 1 58 ? 6.296 -7.228 8.959 1.00 0.00 58 ASN C O 2
ATOM 2604 N N . PRO A 1 59 ? 8.370 -6.411 9.326 1.00 0.00 59 PRO C N 2
ATOM 2605 C CA . PRO A 1 59 ? 8.959 -6.908 8.078 1.00 0.00 59 PRO C CA 2
ATOM 2606 C C . PRO A 1 59 ? 9.019 -8.424 8.013 1.00 0.00 59 PRO C C 2
ATOM 2607 O O . PRO A 1 59 ? 9.192 -9.100 9.028 1.00 0.00 59 PRO C O 2
ATOM 2618 N N . GLU A 1 60 ? 8.895 -8.948 6.811 1.00 0.00 60 GLU C N 2
ATOM 2619 C CA . GLU A 1 60 ? 9.097 -10.356 6.571 1.00 0.00 60 GLU C CA 2
ATOM 2620 C C . GLU A 1 60 ? 10.275 -10.505 5.620 1.00 0.00 60 GLU C C 2
ATOM 2621 O O . GLU A 1 60 ? 10.533 -9.617 4.802 1.00 0.00 60 GLU C O 2
ATOM 2633 N N . TRP A 1 61 ? 11.004 -11.595 5.739 1.00 0.00 61 TRP C N 2
ATOM 2634 C CA . TRP A 1 61 ? 12.261 -11.735 5.028 1.00 0.00 61 TRP C CA 2
ATOM 2635 C C . TRP A 1 61 ? 12.186 -12.777 3.923 1.00 0.00 61 TRP C C 2
ATOM 2636 O O . TRP A 1 61 ? 11.772 -13.915 4.145 1.00 0.00 61 TRP C O 2
ATOM 2657 N N . SER A 1 62 ? 12.582 -12.372 2.729 1.00 0.00 62 SER C N 2
ATOM 2658 C CA . SER A 1 62 ? 12.689 -13.285 1.609 1.00 0.00 62 SER C CA 2
ATOM 2659 C C . SER A 1 62 ? 14.071 -13.151 0.986 1.00 0.00 62 SER C C 2
ATOM 2660 O O . SER A 1 62 ? 14.340 -12.198 0.246 1.00 0.00 62 SER C O 2
ATOM 2668 N N . GLY A 1 63 ? 14.946 -14.096 1.299 1.00 0.00 63 GLY C N 2
ATOM 2669 C CA . GLY A 1 63 ? 16.309 -14.030 0.821 1.00 0.00 63 GLY C CA 2
ATOM 2670 C C . GLY A 1 63 ? 17.013 -12.788 1.323 1.00 0.00 63 GLY C C 2
ATOM 2671 O O . GLY A 1 63 ? 16.968 -12.483 2.516 1.00 0.00 63 GLY C O 2
ATOM 2675 N N . SER A 1 64 ? 17.642 -12.060 0.418 1.00 0.00 64 SER C N 2
ATOM 2676 C CA . SER A 1 64 ? 18.320 -10.825 0.774 1.00 0.00 64 SER C CA 2
ATOM 2677 C C . SER A 1 64 ? 17.339 -9.657 0.792 1.00 0.00 64 SER C C 2
ATOM 2678 O O . SER A 1 64 ? 17.683 -8.551 1.205 1.00 0.00 64 SER C O 2
ATOM 2686 N N . LYS A 1 65 ? 16.108 -9.909 0.367 1.00 0.00 65 LYS C N 2
ATOM 2687 C CA . LYS A 1 65 ? 15.129 -8.845 0.242 1.00 0.00 65 LYS C CA 2
ATOM 2688 C C . LYS A 1 65 ? 14.225 -8.783 1.469 1.00 0.00 65 LYS C C 2
ATOM 2689 O O . LYS A 1 65 ? 14.000 -9.782 2.156 1.00 0.00 65 LYS C O 2
ATOM 2708 N N . SER A 1 66 ? 13.711 -7.597 1.723 1.00 0.00 66 SER C N 2
ATOM 2709 C CA . SER A 1 66 ? 12.839 -7.375 2.860 1.00 0.00 66 SER C CA 2
ATOM 2710 C C . SER A 1 66 ? 11.450 -6.989 2.370 1.00 0.00 66 SER C C 2
ATOM 2711 O O . SER A 1 66 ? 11.311 -6.375 1.314 1.00 0.00 66 SER C O 2
ATOM 2719 N N . THR A 1 67 ? 10.425 -7.346 3.122 1.00 0.00 67 THR C N 2
ATOM 2720 C CA . THR A 1 67 ? 9.067 -7.035 2.725 1.00 0.00 67 THR C CA 2
ATOM 2721 C C . THR A 1 67 ? 8.289 -6.429 3.886 1.00 0.00 67 THR C C 2
ATOM 2722 O O . THR A 1 67 ? 8.175 -7.019 4.957 1.00 0.00 67 THR C O 2
ATOM 2733 N N . ILE A 1 68 ? 7.786 -5.234 3.654 1.00 0.00 68 ILE C N 2
ATOM 2734 C CA . ILE A 1 68 ? 6.972 -4.538 4.637 1.00 0.00 68 ILE C CA 2
ATOM 2735 C C . ILE A 1 68 ? 5.534 -4.484 4.153 1.00 0.00 68 ILE C C 2
ATOM 2736 O O . ILE A 1 68 ? 5.271 -4.172 2.991 1.00 0.00 68 ILE C O 2
ATOM 2752 N N . VAL A 1 69 ? 4.613 -4.825 5.030 1.00 0.00 69 VAL C N 2
ATOM 2753 C CA . VAL A 1 69 ? 3.208 -4.743 4.698 1.00 0.00 69 VAL C CA 2
ATOM 2754 C C . VAL A 1 69 ? 2.543 -3.599 5.440 1.00 0.00 69 VAL C C 2
ATOM 2755 O O . VAL A 1 69 ? 2.582 -3.518 6.677 1.00 0.00 69 VAL C O 2
ATOM 2768 N N . SER A 1 70 ? 1.955 -2.702 4.674 1.00 0.00 70 SER C N 2
ATOM 2769 C CA . SER A 1 70 ? 1.214 -1.606 5.241 1.00 0.00 70 SER C CA 2
ATOM 2770 C C . SER A 1 70 ? -0.227 -1.652 4.757 1.00 0.00 70 SER C C 2
ATOM 2771 O O . SER A 1 70 ? -0.498 -1.626 3.559 1.00 0.00 70 SER C O 2
ATOM 2779 N N . LYS A 1 71 ? -1.149 -1.724 5.692 1.00 0.00 71 LYS C N 2
ATOM 2780 C CA . LYS A 1 71 ? -2.555 -1.847 5.369 1.00 0.00 71 LYS C CA 2
ATOM 2781 C C . LYS A 1 71 ? -3.264 -0.527 5.627 1.00 0.00 71 LYS C C 2
ATOM 2782 O O . LYS A 1 71 ? -2.828 0.269 6.456 1.00 0.00 71 LYS C O 2
ATOM 2801 N N . LEU A 1 72 ? -4.337 -0.291 4.901 1.00 0.00 72 LEU C N 2
ATOM 2802 C CA . LEU A 1 72 ? -5.155 0.886 5.127 1.00 0.00 72 LEU C CA 2
ATOM 2803 C C . LEU A 1 72 ? -6.560 0.455 5.491 1.00 0.00 72 LEU C C 2
ATOM 2804 O O . LEU A 1 72 ? -7.268 -0.138 4.669 1.00 0.00 72 LEU C O 2
ATOM 2820 N N . LYS A 1 73 ? -6.969 0.756 6.711 1.00 0.00 73 LYS C N 2
ATOM 2821 C CA . LYS A 1 73 ? -8.335 0.525 7.117 1.00 0.00 73 LYS C CA 2
ATOM 2822 C C . LYS A 1 73 ? -9.165 1.646 6.540 1.00 0.00 73 LYS C C 2
ATOM 2823 O O . LYS A 1 73 ? -9.028 2.802 6.939 1.00 0.00 73 LYS C O 2
ATOM 2842 N N . VAL A 1 74 ? -10.014 1.306 5.599 1.00 0.00 74 VAL C N 2
ATOM 2843 C CA . VAL A 1 74 ? -10.669 2.295 4.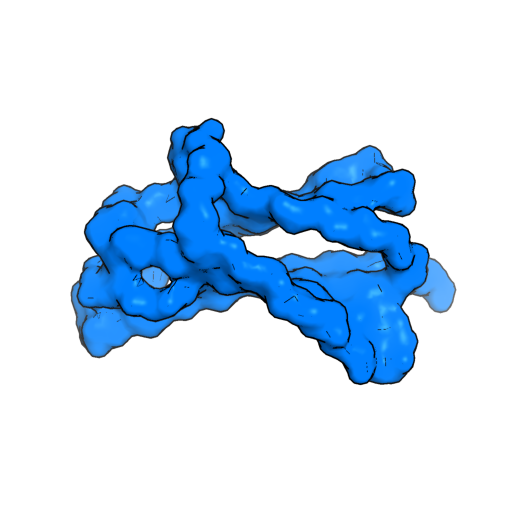782 1.00 0.00 74 VAL C CA 2
ATOM 2844 C C . VAL A 1 74 ? -12.162 2.059 4.784 1.00 0.00 74 VAL C C 2
ATOM 2845 O O . VAL A 1 74 ? -12.617 0.934 4.985 1.00 0.00 74 VAL C O 2
ATOM 2858 N N . MET A 1 75 ? -12.912 3.121 4.574 1.00 0.00 75 MET C N 2
ATOM 2859 C CA . MET A 1 75 ? -14.354 3.045 4.647 1.00 0.00 75 MET C CA 2
ATOM 2860 C C . MET A 1 75 ? -14.911 2.293 3.451 1.00 0.00 75 MET C C 2
ATOM 2861 O O . MET A 1 75 ? -14.579 2.578 2.289 1.00 0.00 75 MET C O 2
ATOM 2875 N N . ALA A 1 76 ? -15.760 1.319 3.769 1.00 0.00 76 ALA C N 2
ATOM 2876 C CA . ALA A 1 76 ? -16.450 0.524 2.763 1.00 0.00 76 ALA C CA 2
ATOM 2877 C C . ALA A 1 76 ? -17.156 1.420 1.758 1.00 0.00 76 ALA C C 2
ATOM 2878 O O . ALA A 1 76 ? -17.219 1.103 0.571 1.00 0.00 76 ALA C O 2
ATOM 2885 N N . SER A 1 77 ? -17.656 2.563 2.225 1.00 0.00 77 SER C N 2
ATOM 2886 C CA . SER A 1 77 ? -18.342 3.530 1.392 1.00 0.00 77 SER C CA 2
ATOM 2887 C C . SER A 1 77 ? -17.375 4.235 0.446 1.00 0.00 77 SER C C 2
ATOM 2888 O O . SER A 1 77 ? -17.728 4.530 -0.690 1.00 0.00 77 SER C O 2
ATOM 2896 N N . GLU A 1 78 ? -16.149 4.480 0.906 1.00 0.00 78 GLU C N 2
ATOM 2897 C CA . GLU A 1 78 ? -15.160 5.171 0.090 1.00 0.00 78 GLU C CA 2
ATOM 2898 C C . GLU A 1 78 ? -14.751 4.280 -1.064 1.00 0.00 78 GLU C C 2
ATOM 2899 O O . GLU A 1 78 ? -14.824 4.680 -2.229 1.00 0.00 78 GLU C O 2
ATOM 2911 N N . TRP A 1 79 ? -14.355 3.055 -0.735 1.00 0.00 79 TRP C N 2
ATOM 2912 C CA . TRP A 1 79 ? -13.969 2.092 -1.758 1.00 0.00 79 TRP C CA 2
ATOM 2913 C C . TRP A 1 79 ? -15.115 1.855 -2.740 1.00 0.00 79 TRP C C 2
ATOM 2914 O O . TRP A 1 79 ? -14.906 1.811 -3.954 1.00 0.00 79 TRP C O 2
ATOM 2935 N N . ASP A 1 80 ? -16.329 1.733 -2.215 1.00 0.00 80 ASP C N 2
ATOM 2936 C CA . ASP A 1 80 ? -17.507 1.564 -3.061 1.00 0.00 80 ASP C CA 2
ATOM 2937 C C . ASP A 1 80 ? -17.719 2.777 -3.968 1.00 0.00 80 ASP C C 2
ATOM 2938 O O . ASP A 1 80 ? -18.284 2.657 -5.053 1.00 0.00 80 ASP C O 2
ATOM 2947 N N . SER A 1 81 ? -17.233 3.933 -3.541 1.00 0.00 81 SER C N 2
ATOM 2948 C CA . SER A 1 81 ? -17.416 5.162 -4.297 1.00 0.00 81 SER C CA 2
ATOM 2949 C C . SER A 1 81 ? -16.314 5.343 -5.335 1.00 0.00 81 SER C C 2
ATOM 2950 O O . SER A 1 81 ? -16.328 6.299 -6.110 1.00 0.00 81 SER C O 2
ATOM 2958 N N . GLY A 1 82 ? -15.359 4.413 -5.359 1.00 0.00 82 GLY C N 2
ATOM 2959 C CA . GLY A 1 82 ? -14.276 4.487 -6.314 1.00 0.00 82 GLY C CA 2
ATOM 2960 C C . GLY A 1 82 ? -13.340 5.643 -6.040 1.00 0.00 82 GLY C C 2
ATOM 2961 O O . GLY A 1 82 ? -12.749 6.199 -6.966 1.00 0.00 82 GLY C O 2
ATOM 2965 N N . THR A 1 83 ? -13.233 6.030 -4.774 1.00 0.00 83 THR C N 2
ATOM 2966 C CA . THR A 1 83 ? -12.330 7.103 -4.379 1.00 0.00 83 THR C CA 2
ATOM 2967 C C . THR A 1 83 ? -10.883 6.684 -4.634 1.00 0.00 83 THR C C 2
ATOM 2968 O O . THR A 1 83 ? -10.557 5.493 -4.602 1.00 0.00 83 THR C O 2
ATOM 2979 N N . GLU A 1 84 ? -10.025 7.657 -4.905 1.00 0.00 84 GLU C N 2
ATOM 2980 C CA . GLU A 1 84 ? -8.651 7.369 -5.266 1.00 0.00 84 GLU C CA 2
ATOM 2981 C C . GLU A 1 84 ? -7.804 7.087 -4.036 1.00 0.00 84 GLU C C 2
ATOM 2982 O O . GLU A 1 84 ? -7.961 7.723 -3.001 1.00 0.00 84 GLU C O 2
ATOM 2994 N N . TYR A 1 85 ? -6.903 6.135 -4.176 1.00 0.00 85 TYR C N 2
ATOM 2995 C CA . TYR A 1 85 ? -5.943 5.864 -3.122 1.00 0.00 85 TYR C CA 2
ATOM 2996 C C . TYR A 1 85 ? -4.575 5.631 -3.724 1.00 0.00 85 TYR C C 2
ATOM 2997 O O . TYR A 1 85 ? -4.422 4.839 -4.654 1.00 0.00 85 TYR C O 2
ATOM 3015 N N . VAL A 1 86 ? -3.595 6.352 -3.222 1.00 0.00 86 VAL C N 2
ATOM 3016 C CA . VAL A 1 86 ? -2.229 6.196 -3.676 1.00 0.00 86 VAL C CA 2
ATOM 3017 C C . VAL A 1 86 ? -1.349 5.797 -2.503 1.00 0.00 86 VAL C C 2
ATOM 3018 O O . VAL A 1 86 ? -1.505 6.319 -1.400 1.00 0.00 86 VAL C O 2
ATOM 3031 N N . CYS A 1 87 ? -0.440 4.872 -2.745 1.00 0.00 87 CYS C N 2
ATOM 3032 C CA . CYS A 1 87 ? 0.472 4.413 -1.718 1.00 0.00 87 CYS C CA 2
ATOM 3033 C C . CYS A 1 87 ? 1.871 4.880 -2.071 1.00 0.00 87 CYS C C 2
ATOM 3034 O O . CYS A 1 87 ? 2.391 4.555 -3.143 1.00 0.00 87 CYS C O 2
ATOM 3041 N N . LEU A 1 88 ? 2.439 5.690 -1.199 1.00 0.00 88 LEU C N 2
ATOM 3042 C CA . LEU A 1 88 ? 3.775 6.213 -1.386 1.00 0.00 88 LEU C CA 2
ATOM 3043 C C . LEU A 1 88 ? 4.697 5.646 -0.328 1.00 0.00 88 LEU C C 2
ATOM 3044 O O . LEU A 1 88 ? 4.279 5.414 0.807 1.00 0.00 88 LEU C O 2
ATOM 3060 N N . VAL A 1 89 ? 5.951 5.445 -0.687 1.00 0.00 89 VAL C N 2
ATOM 3061 C CA . VAL A 1 89 ? 6.962 4.945 0.226 1.00 0.00 89 VAL C CA 2
ATOM 3062 C C . VAL A 1 89 ? 8.241 5.754 0.072 1.00 0.00 89 VAL C C 2
ATOM 3063 O O . VAL A 1 89 ? 8.753 5.907 -1.040 1.00 0.00 89 VAL C O 2
ATOM 3076 N N . GLU A 1 90 ? 8.736 6.297 1.173 1.00 0.00 90 GLU C N 2
ATOM 3077 C CA . GLU A 1 90 ? 9.990 7.035 1.148 1.00 0.00 90 GLU C CA 2
ATOM 3078 C C . GLU A 1 90 ? 10.889 6.608 2.301 1.00 0.00 90 GLU C C 2
ATOM 3079 O O . GLU A 1 90 ? 10.412 6.273 3.390 1.00 0.00 90 GLU C O 2
ATOM 3091 N N . ASP A 1 91 ? 12.185 6.605 2.047 1.00 0.00 91 ASP C N 2
ATOM 3092 C CA . ASP A 1 91 ? 13.163 6.228 3.053 1.00 0.00 91 ASP C CA 2
ATOM 3093 C C . ASP A 1 91 ? 14.346 7.186 3.030 1.00 0.00 91 ASP C C 2
ATOM 3094 O O . ASP A 1 91 ? 14.574 7.855 2.022 1.00 0.00 91 ASP C O 2
ATOM 3103 N N . SER A 1 92 ? 15.082 7.252 4.132 1.00 0.00 92 SER C N 2
ATOM 3104 C CA . SER A 1 92 ? 16.253 8.109 4.237 1.00 0.00 92 SER C CA 2
ATOM 3105 C C . SER A 1 92 ? 17.219 7.854 3.079 1.00 0.00 92 SER C C 2
ATOM 3106 O O . SER A 1 92 ? 17.750 8.794 2.487 1.00 0.00 92 SER C O 2
ATOM 3114 N N . GLU A 1 93 ? 17.413 6.584 2.730 1.00 0.00 93 GLU C N 2
ATOM 3115 C CA . GLU A 1 93 ? 18.378 6.212 1.707 1.00 0.00 93 GLU C CA 2
ATOM 3116 C C . GLU A 1 93 ? 17.765 6.259 0.314 1.00 0.00 93 GLU C C 2
ATOM 3117 O O . GLU A 1 93 ? 18.450 6.009 -0.681 1.00 0.00 93 GLU C O 2
ATOM 3129 N N . LEU A 1 94 ? 16.482 6.583 0.236 1.00 0.00 94 LEU C N 2
ATOM 3130 C CA . LEU A 1 94 ? 15.795 6.693 -1.040 1.00 0.00 94 LEU C CA 2
ATOM 3131 C C . LEU A 1 94 ? 15.860 8.125 -1.543 1.00 0.00 94 LEU C C 2
ATOM 3132 O O . LEU A 1 94 ? 15.546 9.069 -0.816 1.00 0.00 94 LEU C O 2
ATOM 3148 N N . PRO A 1 95 ? 16.296 8.297 -2.800 1.00 0.00 95 PRO C N 2
ATOM 3149 C CA . PRO A 1 95 ? 16.455 9.616 -3.417 1.00 0.00 95 PRO C CA 2
ATOM 3150 C C . PRO A 1 95 ? 15.122 10.330 -3.601 1.00 0.00 95 PRO C C 2
ATOM 3151 O O . PRO A 1 95 ? 15.034 11.548 -3.467 1.00 0.00 95 PRO C O 2
ATOM 3162 N N . THR A 1 96 ? 14.089 9.555 -3.896 1.00 0.00 96 THR C N 2
ATOM 3163 C CA . THR A 1 96 ? 12.751 10.083 -4.093 1.00 0.00 96 THR C CA 2
ATOM 3164 C C . THR A 1 96 ? 11.718 9.066 -3.629 1.00 0.00 96 THR C C 2
ATOM 3165 O O . THR A 1 96 ? 11.994 7.866 -3.604 1.00 0.00 96 THR C O 2
ATOM 3176 N N . PRO A 1 97 ? 10.529 9.533 -3.229 1.00 0.00 97 PRO C N 2
ATOM 3177 C CA . PRO A 1 97 ? 9.431 8.649 -2.855 1.00 0.00 97 PRO C CA 2
ATOM 3178 C C . PRO A 1 97 ? 8.882 7.899 -4.062 1.00 0.00 97 PRO C C 2
ATOM 3179 O O . PRO A 1 97 ? 8.965 8.374 -5.195 1.00 0.00 97 PRO C O 2
ATOM 3190 N N . VAL A 1 98 ? 8.315 6.740 -3.806 1.00 0.00 98 VAL C N 2
ATOM 3191 C CA . VAL A 1 98 ? 7.744 5.919 -4.857 1.00 0.00 98 VAL C CA 2
ATOM 3192 C C . VAL A 1 98 ? 6.247 5.792 -4.605 1.00 0.00 98 VAL C C 2
ATOM 3193 O O . VAL A 1 98 ? 5.817 5.790 -3.453 1.00 0.00 98 VAL C O 2
ATOM 3206 N N . LYS A 1 99 ? 5.452 5.714 -5.660 1.00 0.00 99 LYS C N 2
ATOM 3207 C CA . LYS A 1 99 ? 4.009 5.691 -5.483 1.00 0.00 99 LYS C CA 2
ATOM 3208 C C . LYS A 1 99 ? 3.325 4.735 -6.446 1.00 0.00 99 LYS C C 2
ATOM 3209 O O . LYS A 1 99 ? 3.861 4.402 -7.505 1.00 0.00 99 LYS C O 2
ATOM 3228 N N . ALA A 1 100 ? 2.142 4.295 -6.051 1.00 0.00 100 ALA C N 2
ATOM 3229 C CA . ALA A 1 100 ? 1.288 3.451 -6.867 1.00 0.00 100 ALA C CA 2
ATOM 3230 C C . ALA A 1 100 ? -0.150 3.677 -6.434 1.00 0.00 100 ALA C C 2
ATOM 3231 O O . ALA A 1 100 ? -0.418 3.824 -5.245 1.00 0.00 100 ALA C O 2
ATOM 3238 N N . SER A 1 101 ? -1.069 3.719 -7.377 1.00 0.00 101 SER C N 2
ATOM 3239 C CA . SER A 1 101 ? -2.443 4.081 -7.065 1.00 0.00 101 SER C CA 2
ATOM 3240 C C . SER A 1 101 ? -3.394 2.938 -7.380 1.00 0.00 101 SER C C 2
ATOM 3241 O O . SER A 1 101 ? -3.113 2.092 -8.228 1.00 0.00 101 SER C O 2
ATOM 3249 N N . ILE A 1 102 ? -4.514 2.918 -6.677 1.00 0.00 102 ILE C N 2
ATOM 3250 C CA . ILE A 1 102 ? -5.460 1.827 -6.775 1.00 0.00 102 ILE C CA 2
ATOM 3251 C C . ILE A 1 102 ? -6.845 2.344 -7.149 1.00 0.00 102 ILE C C 2
ATOM 3252 O O . ILE A 1 102 ? -7.211 3.476 -6.822 1.00 0.00 102 ILE C O 2
ATOM 3268 N N . ARG A 1 103 ? -7.591 1.515 -7.853 1.00 0.00 103 ARG C N 2
ATOM 3269 C CA . ARG A 1 103 ? -8.972 1.797 -8.197 1.00 0.00 103 ARG C CA 2
ATOM 3270 C C . ARG A 1 103 ? -9.756 0.498 -8.110 1.00 0.00 103 ARG C C 2
ATOM 3271 O O . ARG A 1 103 ? -9.177 -0.580 -8.261 1.00 0.00 103 ARG C O 2
ATOM 3292 N N . LYS A 1 104 ? -11.052 0.577 -7.842 1.00 0.00 104 LYS C N 2
ATOM 3293 C CA . LYS A 1 104 ? -11.843 -0.633 -7.730 1.00 0.00 104 LYS C CA 2
ATOM 3294 C C . LYS A 1 104 ? -12.175 -1.173 -9.113 1.00 0.00 104 LYS C C 2
ATOM 3295 O O . LYS A 1 104 ? -12.992 -0.600 -9.841 1.00 0.00 104 LYS C O 2
ATOM 3314 N N . ALA A 1 105 ? -11.531 -2.281 -9.446 1.00 0.00 105 ALA C N 2
ATOM 3315 C CA . ALA A 1 105 ? -11.671 -2.932 -10.739 1.00 0.00 105 ALA C CA 2
ATOM 3316 C C . ALA A 1 105 ? -10.707 -4.105 -10.801 1.00 0.00 105 ALA C C 2
ATOM 3317 O O . ALA A 1 105 ? -11.165 -5.261 -10.868 1.00 0.00 105 ALA C O 2
ATOM 3325 N N . MET A 1 1 ? 23.177 -5.568 -11.690 1.00 0.00 1 MET C N 3
ATOM 3326 C CA . MET A 1 1 ? 23.834 -5.614 -10.363 1.00 0.00 1 MET C CA 3
ATOM 3327 C C . MET A 1 1 ? 24.271 -4.209 -9.971 1.00 0.00 1 MET C C 3
ATOM 3328 O O . MET A 1 1 ? 23.819 -3.230 -10.569 1.00 0.00 1 MET C O 3
ATOM 3344 N N . GLY A 1 2 ? 25.130 -4.106 -8.966 1.00 0.00 2 GLY C N 3
ATOM 3345 C CA . GLY A 1 2 ? 25.666 -2.814 -8.575 1.00 0.00 2 GLY C CA 3
ATOM 3346 C C . GLY A 1 2 ? 24.671 -1.995 -7.782 1.00 0.00 2 GLY C C 3
ATOM 3347 O O . GLY A 1 2 ? 24.355 -0.863 -8.159 1.00 0.00 2 GLY C O 3
ATOM 3351 N N . ARG A 1 3 ? 24.184 -2.573 -6.682 1.00 0.00 3 ARG C N 3
ATOM 3352 C CA . ARG A 1 3 ? 23.177 -1.932 -5.837 1.00 0.00 3 ARG C CA 3
ATOM 3353 C C . ARG A 1 3 ? 21.983 -1.528 -6.696 1.00 0.00 3 ARG C C 3
ATOM 3354 O O . ARG A 1 3 ? 21.698 -0.346 -6.879 1.00 0.00 3 ARG C O 3
ATOM 3375 N N . GLN A 1 4 ? 21.297 -2.524 -7.232 1.00 0.00 4 GLN C N 3
ATOM 3376 C CA . GLN A 1 4 ? 20.238 -2.287 -8.195 1.00 0.00 4 GLN C CA 3
ATOM 3377 C C . GLN A 1 4 ? 18.897 -2.130 -7.489 1.00 0.00 4 GLN C C 3
ATOM 3378 O O . GLN A 1 4 ? 18.527 -2.938 -6.636 1.00 0.00 4 GLN C O 3
ATOM 3392 N N . THR A 1 5 ? 18.184 -1.073 -7.848 1.00 0.00 5 THR C N 3
ATOM 3393 C CA . THR A 1 5 ? 16.927 -0.729 -7.205 1.00 0.00 5 THR C CA 3
ATOM 3394 C C . THR A 1 5 ? 15.812 -1.665 -7.588 1.00 0.00 5 THR C C 3
ATOM 3395 O O . THR A 1 5 ? 15.172 -1.532 -8.631 1.00 0.00 5 THR C O 3
ATOM 3406 N N . ASP A 1 6 ? 15.602 -2.631 -6.732 1.00 0.00 6 ASP C N 3
ATOM 3407 C CA . ASP A 1 6 ? 14.358 -3.347 -6.742 1.00 0.00 6 ASP C CA 3
ATOM 3408 C C . ASP A 1 6 ? 13.481 -2.730 -5.689 1.00 0.00 6 ASP C C 3
ATOM 3409 O O . ASP A 1 6 ? 13.755 -2.825 -4.493 1.00 0.00 6 ASP C O 3
ATOM 3418 N N . ILE A 1 7 ? 12.436 -2.103 -6.141 1.00 0.00 7 ILE C N 3
ATOM 3419 C CA . ILE A 1 7 ? 11.366 -1.645 -5.286 1.00 0.00 7 ILE C CA 3
ATOM 3420 C C . ILE A 1 7 ? 10.053 -2.212 -5.803 1.00 0.00 7 ILE C C 3
ATOM 3421 O O . ILE A 1 7 ? 9.579 -1.848 -6.880 1.00 0.00 7 ILE C O 3
ATOM 3437 N N . SER A 1 8 ? 9.484 -3.121 -5.050 1.00 0.00 8 SER C N 3
ATOM 3438 C CA . SER A 1 8 ? 8.306 -3.832 -5.491 1.00 0.00 8 SER C CA 3
ATOM 3439 C C . SER A 1 8 ? 7.096 -3.406 -4.678 1.00 0.00 8 SER C C 3
ATOM 3440 O O . SER A 1 8 ? 6.954 -3.786 -3.516 1.00 0.00 8 SER C O 3
ATOM 3448 N N . VAL A 1 9 ? 6.244 -2.597 -5.282 1.00 0.00 9 VAL C N 3
ATOM 3449 C CA . VAL A 1 9 ? 5.027 -2.148 -4.631 1.00 0.00 9 VAL C CA 3
ATOM 3450 C C . VAL A 1 9 ? 3.806 -2.739 -5.328 1.00 0.00 9 VAL C C 3
ATOM 3451 O O . VAL A 1 9 ? 3.564 -2.485 -6.507 1.00 0.00 9 VAL C O 3
ATOM 3464 N N . SER A 1 10 ? 3.054 -3.555 -4.606 1.00 0.00 10 SER C N 3
ATOM 3465 C CA . SER A 1 10 ? 1.859 -4.169 -5.155 1.00 0.00 10 SER C CA 3
ATOM 3466 C C . SER A 1 10 ? 0.653 -3.775 -4.326 1.00 0.00 10 SER C C 3
ATOM 3467 O O . SER A 1 10 ? 0.651 -3.917 -3.100 1.00 0.00 10 SER C O 3
ATOM 3475 N N . LEU A 1 11 ? -0.353 -3.266 -4.995 1.00 0.00 11 LEU C N 3
ATOM 3476 C CA . LEU A 1 11 ? -1.575 -2.856 -4.340 1.00 0.00 11 LEU C CA 3
ATOM 3477 C C . LEU A 1 11 ? -2.638 -3.923 -4.498 1.00 0.00 11 LEU C C 3
ATOM 3478 O O . LEU A 1 11 ? -2.934 -4.365 -5.610 1.00 0.00 11 LEU C O 3
ATOM 3494 N N . LEU A 1 12 ? -3.210 -4.333 -3.385 1.00 0.00 12 LEU C N 3
ATOM 3495 C CA . LEU A 1 12 ? -4.228 -5.353 -3.370 1.00 0.00 12 LEU C CA 3
ATOM 3496 C C . LEU A 1 12 ? -5.558 -4.703 -3.013 1.00 0.00 12 LEU C C 3
ATOM 3497 O O . LEU A 1 12 ? -5.722 -4.153 -1.913 1.00 0.00 12 LEU C O 3
ATOM 3513 N N . LYS A 1 13 ? -6.482 -4.722 -3.965 1.00 0.00 13 LYS C N 3
ATOM 3514 C CA . LYS A 1 13 ? -7.806 -4.153 -3.775 1.00 0.00 13 LYS C CA 3
ATOM 3515 C C . LYS A 1 13 ? -8.642 -5.097 -2.918 1.00 0.00 13 LYS C C 3
ATOM 3516 O O . LYS A 1 13 ? -8.381 -6.300 -2.886 1.00 0.00 13 LYS C O 3
ATOM 3535 N N . PRO A 1 14 ? -9.650 -4.571 -2.215 1.00 0.00 14 PRO C N 3
ATOM 3536 C CA . PRO A 1 14 ? -10.531 -5.386 -1.377 1.00 0.00 14 PRO C CA 3
ATOM 3537 C C . PRO A 1 14 ? -11.259 -6.446 -2.191 1.00 0.00 14 PRO C C 3
ATOM 3538 O O . PRO A 1 14 ? -11.944 -6.128 -3.164 1.00 0.00 14 PRO C O 3
ATOM 3549 N N . PRO A 1 15 ? -11.095 -7.723 -1.816 1.00 0.00 15 PRO C N 3
ATOM 3550 C CA . PRO A 1 15 ? -11.733 -8.843 -2.509 1.00 0.00 15 PRO C CA 3
ATOM 3551 C C . PRO A 1 15 ? -13.251 -8.707 -2.537 1.00 0.00 15 PRO C C 3
ATOM 3552 O O . PRO A 1 15 ? -13.865 -8.265 -1.563 1.00 0.00 15 PRO C O 3
ATOM 3563 N N . PHE A 1 16 ? -13.851 -9.065 -3.659 1.00 0.00 16 PHE C N 3
ATOM 3564 C CA . PHE A 1 16 ? -15.290 -8.948 -3.810 1.00 0.00 16 PHE C CA 3
ATOM 3565 C C . PHE A 1 16 ? -15.939 -10.324 -3.838 1.00 0.00 16 PHE C C 3
ATOM 3566 O O . PHE A 1 16 ? -16.095 -10.926 -4.900 1.00 0.00 16 PHE C O 3
ATOM 3583 N N . GLU A 1 17 ? -16.286 -10.831 -2.667 1.00 0.00 17 GLU C N 3
ATOM 3584 C CA . GLU A 1 17 ? -16.973 -12.110 -2.568 1.00 0.00 17 GLU C CA 3
ATOM 3585 C C . GLU A 1 17 ? -18.440 -11.880 -2.248 1.00 0.00 17 GLU C C 3
ATOM 3586 O O . GLU A 1 17 ? -18.818 -10.820 -1.743 1.00 0.00 17 GLU C O 3
ATOM 3598 N N . GLU A 1 18 ? -19.266 -12.858 -2.565 1.00 0.00 18 GLU C N 3
ATOM 3599 C CA . GLU A 1 18 ? -20.696 -12.726 -2.378 1.00 0.00 18 GLU C CA 3
ATOM 3600 C C . GLU A 1 18 ? -21.207 -13.798 -1.419 1.00 0.00 18 GLU C C 3
ATOM 3601 O O . GLU A 1 18 ? -22.291 -13.673 -0.850 1.00 0.00 18 GLU C O 3
ATOM 3613 N N . ILE A 1 19 ? -20.428 -14.862 -1.254 1.00 0.00 19 ILE C N 3
ATOM 3614 C CA . ILE A 1 19 ? -20.752 -15.904 -0.285 1.00 0.00 19 ILE C CA 3
ATOM 3615 C C . ILE A 1 19 ? -20.324 -15.473 1.117 1.00 0.00 19 ILE C C 3
ATOM 3616 O O . ILE A 1 19 ? -21.003 -15.752 2.103 1.00 0.00 19 ILE C O 3
ATOM 3632 N N . TRP A 1 20 ? -19.203 -14.769 1.188 1.00 0.00 20 TRP C N 3
ATOM 3633 C CA . TRP A 1 20 ? -18.664 -14.314 2.460 1.00 0.00 20 TRP C CA 3
ATOM 3634 C C . TRP A 1 20 ? -18.757 -12.797 2.560 1.00 0.00 20 TRP C C 3
ATOM 3635 O O . TRP A 1 20 ? -19.132 -12.123 1.600 1.00 0.00 20 TRP C O 3
ATOM 3656 N N . THR A 1 21 ? -18.445 -12.267 3.731 1.00 0.00 21 THR C N 3
ATOM 3657 C CA . THR A 1 21 ? -18.375 -10.828 3.928 1.00 0.00 21 THR C CA 3
ATOM 3658 C C . THR A 1 21 ? -17.298 -10.492 4.952 1.00 0.00 21 THR C C 3
ATOM 3659 O O . THR A 1 21 ? -17.400 -10.874 6.119 1.00 0.00 21 THR C O 3
ATOM 3670 N N . GLN A 1 22 ? -16.255 -9.798 4.508 1.00 0.00 22 GLN C N 3
ATOM 3671 C CA . GLN A 1 22 ? -15.178 -9.396 5.401 1.00 0.00 22 GLN C CA 3
ATOM 3672 C C . GLN A 1 22 ? -15.519 -8.083 6.104 1.00 0.00 22 GLN C C 3
ATOM 3673 O O . GLN A 1 22 ? -16.664 -7.634 6.075 1.00 0.00 22 GLN C O 3
ATOM 3687 N N . GLN A 1 23 ? -14.523 -7.484 6.744 1.00 0.00 23 GLN C N 3
ATOM 3688 C CA . GLN A 1 23 ? -14.727 -6.267 7.524 1.00 0.00 23 GLN C CA 3
ATOM 3689 C C . GLN A 1 23 ? -15.220 -5.117 6.654 1.00 0.00 23 GLN C C 3
ATOM 3690 O O . GLN A 1 23 ? -16.327 -4.614 6.838 1.00 0.00 23 GLN C O 3
ATOM 3704 N N . THR A 1 24 ? -14.394 -4.709 5.705 1.00 0.00 24 THR C N 3
ATOM 3705 C CA . THR A 1 24 ? -14.686 -3.546 4.892 1.00 0.00 24 THR C CA 3
ATOM 3706 C C . THR A 1 24 ? -13.766 -3.521 3.673 1.00 0.00 24 THR C C 3
ATOM 3707 O O . THR A 1 24 ? -12.972 -4.442 3.466 1.00 0.00 24 THR C O 3
ATOM 3718 N N . ALA A 1 25 ? -13.883 -2.464 2.886 1.00 0.00 25 ALA C N 3
ATOM 3719 C CA . ALA A 1 25 ? -13.131 -2.280 1.646 1.00 0.00 25 ALA C CA 3
ATOM 3720 C C . ALA A 1 25 ? -11.647 -1.984 1.891 1.00 0.00 25 ALA C C 3
ATOM 3721 O O . ALA A 1 25 ? -11.001 -1.340 1.071 1.00 0.00 25 ALA C O 3
ATOM 3728 N N . THR A 1 26 ? -11.120 -2.446 3.018 1.00 0.00 26 THR C N 3
ATOM 3729 C CA . THR A 1 26 ? -9.778 -2.087 3.457 1.00 0.00 26 THR C CA 3
ATOM 3730 C C . THR A 1 26 ? -8.717 -2.498 2.422 1.00 0.00 26 THR C C 3
ATOM 3731 O O . THR A 1 26 ? -8.687 -3.634 1.946 1.00 0.00 26 THR C O 3
ATOM 3742 N N . ILE A 1 27 ? -7.862 -1.537 2.075 1.00 0.00 27 ILE C N 3
ATOM 3743 C CA . ILE A 1 27 ? -6.869 -1.706 1.016 1.00 0.00 27 ILE C CA 3
ATOM 3744 C C . ILE A 1 27 ? -5.581 -2.283 1.590 1.00 0.00 27 ILE C C 3
ATOM 3745 O O . ILE A 1 27 ? -5.282 -2.084 2.767 1.00 0.00 27 ILE C O 3
ATOM 3761 N N . VAL A 1 28 ? -4.822 -3.001 0.776 1.00 0.00 28 VAL C N 3
ATOM 3762 C CA . VAL A 1 28 ? -3.523 -3.490 1.221 1.00 0.00 28 VAL C CA 3
ATOM 3763 C C . VAL A 1 28 ? -2.428 -3.167 0.202 1.00 0.00 28 VAL C C 3
ATOM 3764 O O . VAL A 1 28 ? -2.600 -3.356 -0.997 1.00 0.00 28 VAL C O 3
ATOM 3777 N N . CYS A 1 29 ? -1.319 -2.645 0.701 1.00 0.00 29 CYS C N 3
ATOM 3778 C CA . CYS A 1 29 ? -0.142 -2.347 -0.102 1.00 0.00 29 CYS C CA 3
ATOM 3779 C C . CYS A 1 29 ? 1.054 -3.122 0.436 1.00 0.00 29 CYS C C 3
ATOM 3780 O O . CYS A 1 29 ? 1.489 -2.900 1.567 1.00 0.00 29 CYS C O 3
ATOM 3787 N N . GLU A 1 30 ? 1.565 -4.046 -0.354 1.00 0.00 30 GLU C N 3
ATOM 3788 C CA . GLU A 1 30 ? 2.722 -4.828 0.050 1.00 0.00 30 GLU C CA 3
ATOM 3789 C C . GLU A 1 30 ? 3.949 -4.372 -0.717 1.00 0.00 30 GLU C C 3
ATOM 3790 O O . GLU A 1 30 ? 3.926 -4.287 -1.947 1.00 0.00 30 GLU C O 3
ATOM 3802 N N . ILE A 1 31 ? 5.019 -4.080 0.005 1.00 0.00 31 ILE C N 3
ATOM 3803 C CA . ILE A 1 31 ? 6.237 -3.582 -0.599 1.00 0.00 31 ILE C CA 3
ATOM 3804 C C . ILE A 1 31 ? 7.441 -4.421 -0.193 1.00 0.00 31 ILE C C 3
ATOM 3805 O O . ILE A 1 31 ? 7.635 -4.740 0.976 1.00 0.00 31 ILE C O 3
ATOM 3821 N N . VAL A 1 32 ? 8.240 -4.762 -1.180 1.00 0.00 32 VAL C N 3
ATOM 3822 C CA . VAL A 1 32 ? 9.437 -5.553 -0.949 1.00 0.00 32 VAL C CA 3
ATOM 3823 C C . VAL A 1 32 ? 10.647 -4.889 -1.590 1.00 0.00 32 VAL C C 3
ATOM 3824 O O . VAL A 1 32 ? 10.589 -4.413 -2.726 1.00 0.00 32 VAL C O 3
ATOM 3837 N N . TYR A 1 33 ? 11.731 -4.843 -0.826 1.00 0.00 33 TYR C N 3
ATOM 3838 C CA . TYR A 1 33 ? 12.931 -4.099 -1.181 1.00 0.00 33 TYR C CA 3
ATOM 3839 C C . TYR A 1 33 ? 14.097 -4.570 -0.329 1.00 0.00 33 TYR C C 3
ATOM 3840 O O . TYR A 1 33 ? 13.901 -5.298 0.636 1.00 0.00 33 TYR C O 3
ATOM 3858 N N . SER A 1 34 ? 15.303 -4.170 -0.687 1.00 0.00 34 SER C N 3
ATOM 3859 C CA . SER A 1 34 ? 16.488 -4.647 0.010 1.00 0.00 34 SER C CA 3
ATOM 3860 C C . SER A 1 34 ? 17.527 -3.545 0.158 1.00 0.00 34 SER C C 3
ATOM 3861 O O . SER A 1 34 ? 17.583 -2.633 -0.670 1.00 0.00 34 SER C O 3
ATOM 3869 N N . ASP A 1 35 ? 18.316 -3.619 1.239 1.00 0.00 35 ASP C N 3
ATOM 3870 C CA . ASP A 1 35 ? 19.478 -2.741 1.423 1.00 0.00 35 ASP C CA 3
ATOM 3871 C C . ASP A 1 35 ? 19.075 -1.339 1.876 1.00 0.00 35 ASP C C 3
ATOM 3872 O O . ASP A 1 35 ? 19.901 -0.424 1.893 1.00 0.00 35 ASP C O 3
ATOM 3881 N N . LEU A 1 36 ? 17.814 -1.166 2.254 1.00 0.00 36 LEU C N 3
ATOM 3882 C CA . LEU A 1 36 ? 17.258 0.156 2.521 1.00 0.00 36 LEU C CA 3
ATOM 3883 C C . LEU A 1 36 ? 17.286 0.522 4.007 1.00 0.00 36 LEU C C 3
ATOM 3884 O O . LEU A 1 36 ? 17.710 -0.257 4.864 1.00 0.00 36 LEU C O 3
ATOM 3900 N N . GLU A 1 37 ? 16.834 1.738 4.264 1.00 0.00 37 GLU C N 3
ATOM 3901 C CA . GLU A 1 37 ? 16.722 2.295 5.607 1.00 0.00 37 GLU C CA 3
ATOM 3902 C C . GLU A 1 37 ? 15.267 2.324 6.025 1.00 0.00 37 GLU C C 3
ATOM 3903 O O . GLU A 1 37 ? 14.403 1.935 5.247 1.00 0.00 37 GLU C O 3
ATOM 3915 N N . ASN A 1 38 ? 14.996 2.680 7.277 1.00 0.00 38 ASN C N 3
ATOM 3916 C CA . ASN A 1 38 ? 13.638 2.737 7.744 1.00 0.00 38 ASN C CA 3
ATOM 3917 C C . ASN A 1 38 ? 12.871 3.737 6.896 1.00 0.00 38 ASN C C 3
ATOM 3918 O O . ASN A 1 38 ? 13.097 4.948 6.888 1.00 0.00 38 ASN C O 3
ATOM 3929 N N . ILE A 1 39 ? 11.976 3.142 6.180 1.00 0.00 39 ILE C N 3
ATOM 3930 C CA . ILE A 1 39 ? 11.200 3.775 5.129 1.00 0.00 39 ILE C CA 3
ATOM 3931 C C . ILE A 1 39 ? 9.920 4.446 5.617 1.00 0.00 39 ILE C C 3
ATOM 3932 O O . ILE A 1 39 ? 9.275 3.994 6.566 1.00 0.00 39 ILE C O 3
ATOM 3948 N N . LYS A 1 40 ? 9.571 5.531 4.935 1.00 0.00 40 LYS C N 3
ATOM 3949 C CA . LYS A 1 40 ? 8.332 6.250 5.179 1.00 0.00 40 LYS C CA 3
ATOM 3950 C C . LYS A 1 40 ? 7.303 5.852 4.118 1.00 0.00 40 LYS C C 3
ATOM 3951 O O . LYS A 1 40 ? 7.584 5.922 2.919 1.00 0.00 40 LYS C O 3
ATOM 3970 N N . VAL A 1 41 ? 6.129 5.420 4.560 1.00 0.00 41 VAL C N 3
ATOM 3971 C CA . VAL A 1 41 ? 5.067 5.009 3.644 1.00 0.00 41 VAL C CA 3
ATOM 3972 C C . VAL A 1 41 ? 3.962 6.062 3.613 1.00 0.00 41 VAL C C 3
ATOM 3973 O O . VAL A 1 41 ? 3.587 6.603 4.655 1.00 0.00 41 VAL C O 3
ATOM 3986 N N . PHE A 1 42 ? 3.450 6.361 2.426 1.00 0.00 42 PHE C N 3
ATOM 3987 C CA . PHE A 1 42 ? 2.442 7.395 2.264 1.00 0.00 42 PHE C CA 3
ATOM 3988 C C . PHE A 1 42 ? 1.163 6.818 1.694 1.00 0.00 42 PHE C C 3
ATOM 3989 O O . PHE A 1 42 ? 1.207 5.875 0.904 1.00 0.00 42 PHE C O 3
ATOM 4006 N N . TRP A 1 43 ? 0.026 7.388 2.078 1.00 0.00 43 TRP C N 3
ATOM 4007 C CA . TRP A 1 43 ? -1.247 7.129 1.422 1.00 0.00 43 TRP C CA 3
ATOM 4008 C C . TRP A 1 43 ? -1.988 8.453 1.259 1.00 0.00 43 TRP C C 3
ATOM 4009 O O . TRP A 1 43 ? -2.074 9.232 2.209 1.00 0.00 43 TRP C O 3
ATOM 4030 N N . GLN A 1 44 ? -2.517 8.721 0.077 1.00 0.00 44 GLN C N 3
ATOM 4031 C CA . GLN A 1 44 ? -3.297 9.934 -0.150 1.00 0.00 44 GLN C CA 3
ATOM 4032 C C . GLN A 1 44 ? -4.683 9.576 -0.664 1.00 0.00 44 GLN C C 3
ATOM 4033 O O . GLN A 1 44 ? -4.811 8.762 -1.577 1.00 0.00 44 GLN C O 3
ATOM 4047 N N . VAL A 1 45 ? -5.726 10.155 -0.066 1.00 0.00 45 VAL C N 3
ATOM 4048 C CA . VAL A 1 45 ? -7.080 9.882 -0.530 1.00 0.00 45 VAL C CA 3
ATOM 4049 C C . VAL A 1 45 ? -7.791 11.183 -0.865 1.00 0.00 45 VAL C C 3
ATOM 4050 O O . VAL A 1 45 ? -7.977 12.030 -0.000 1.00 0.00 45 VAL C O 3
ATOM 4063 N N . ASN A 1 46 ? -8.175 11.332 -2.124 1.00 0.00 46 ASN C N 3
ATOM 4064 C CA . ASN A 1 46 ? -8.793 12.566 -2.624 1.00 0.00 46 ASN C CA 3
ATOM 4065 C C . ASN A 1 46 ? -7.875 13.758 -2.403 1.00 0.00 46 ASN C C 3
ATOM 4066 O O . ASN A 1 46 ? -8.343 14.868 -2.139 1.00 0.00 46 ASN C O 3
ATOM 4077 N N . GLY A 1 47 ? -6.574 13.533 -2.494 1.00 0.00 47 GLY C N 3
ATOM 4078 C CA . GLY A 1 47 ? -5.617 14.599 -2.290 1.00 0.00 47 GLY C CA 3
ATOM 4079 C C . GLY A 1 47 ? -5.512 15.033 -0.837 1.00 0.00 47 GLY C C 3
ATOM 4080 O O . GLY A 1 47 ? -4.731 15.926 -0.511 1.00 0.00 47 GLY C O 3
ATOM 4084 N N . VAL A 1 48 ? -6.302 14.421 0.039 1.00 0.00 48 VAL C N 3
ATOM 4085 C CA . VAL A 1 48 ? -6.246 14.753 1.455 1.00 0.00 48 VAL C CA 3
ATOM 4086 C C . VAL A 1 48 ? -5.794 13.555 2.287 1.00 0.00 48 VAL C C 3
ATOM 4087 O O . VAL A 1 48 ? -6.120 12.394 1.987 1.00 0.00 48 VAL C O 3
ATOM 4100 N N . GLU A 1 49 ? -4.939 13.842 3.258 1.00 0.00 49 GLU C N 3
ATOM 4101 C CA . GLU A 1 49 ? -4.525 12.872 4.258 1.00 0.00 49 GLU C CA 3
ATOM 4102 C C . GLU A 1 49 ? -5.736 12.357 5.027 1.00 0.00 49 GLU C C 3
ATOM 4103 O O . GLU A 1 49 ? -6.481 13.129 5.637 1.00 0.00 49 GLU C O 3
ATOM 4115 N N . ARG A 1 50 ? -5.917 11.054 4.986 1.00 0.00 50 ARG C N 3
ATOM 4116 C CA . ARG A 1 50 ? -7.072 10.475 5.649 1.00 0.00 50 ARG C CA 3
ATOM 4117 C C . ARG A 1 50 ? -6.714 10.055 7.069 1.00 0.00 50 ARG C C 3
ATOM 4118 O O . ARG A 1 50 ? -5.536 10.022 7.439 1.00 0.00 50 ARG C O 3
ATOM 4139 N N . LYS A 1 51 ? -7.741 9.753 7.855 1.00 0.00 51 LYS C N 3
ATOM 4140 C CA . LYS A 1 51 ? -7.572 9.415 9.263 1.00 0.00 51 LYS C CA 3
ATOM 4141 C C . LYS A 1 51 ? -6.785 8.127 9.449 1.00 0.00 51 LYS C C 3
ATOM 4142 O O . LYS A 1 51 ? -6.663 7.319 8.522 1.00 0.00 51 LYS C O 3
ATOM 4161 N N . LYS A 1 52 ? -6.227 7.972 10.647 1.00 0.00 52 LYS C N 3
ATOM 4162 C CA . LYS A 1 52 ? -5.505 6.768 11.039 1.00 0.00 52 LYS C CA 3
ATOM 4163 C C . LYS A 1 52 ? -6.302 5.495 10.740 1.00 0.00 52 LYS C C 3
ATOM 4164 O O . LYS A 1 52 ? -7.512 5.532 10.498 1.00 0.00 52 LYS C O 3
ATOM 4183 N N . GLY A 1 53 ? -5.618 4.370 10.806 1.00 0.00 53 GLY C N 3
ATOM 4184 C CA . GLY A 1 53 ? -6.107 3.153 10.199 1.00 0.00 53 GLY C CA 3
ATOM 4185 C C . GLY A 1 53 ? -5.157 2.715 9.111 1.00 0.00 53 GLY C C 3
ATOM 4186 O O . GLY A 1 53 ? -5.430 1.790 8.348 1.00 0.00 53 GLY C O 3
ATOM 4190 N N . VAL A 1 54 ? -4.033 3.415 9.052 1.00 0.00 54 VAL C N 3
ATOM 4191 C CA . VAL A 1 54 ? -2.902 3.005 8.244 1.00 0.00 54 VAL C CA 3
ATOM 4192 C C . VAL A 1 54 ? -2.029 2.085 9.084 1.00 0.00 54 VAL C C 3
ATOM 4193 O O . VAL A 1 54 ? -1.649 2.432 10.203 1.00 0.00 54 VAL C O 3
ATOM 4206 N N . GLU A 1 55 ? -1.726 0.910 8.568 1.00 0.00 55 GLU C N 3
ATOM 4207 C CA . GLU A 1 55 ? -1.056 -0.105 9.353 1.00 0.00 55 GLU C CA 3
ATOM 4208 C C . GLU A 1 55 ? 0.258 -0.485 8.698 1.00 0.00 55 GLU C C 3
ATOM 4209 O O . GLU A 1 55 ? 0.276 -1.108 7.635 1.00 0.00 55 GLU C O 3
ATOM 4221 N N . THR A 1 56 ? 1.354 -0.098 9.319 1.00 0.00 56 THR C N 3
ATOM 4222 C CA . THR A 1 56 ? 2.665 -0.478 8.835 1.00 0.00 56 THR C CA 3
ATOM 4223 C C . THR A 1 56 ? 3.209 -1.629 9.662 1.00 0.00 56 THR C C 3
ATOM 4224 O O . THR A 1 56 ? 3.418 -1.493 10.870 1.00 0.00 56 THR C O 3
ATOM 4235 N N . GLN A 1 57 ? 3.421 -2.766 9.023 1.00 0.00 57 GLN C N 3
ATOM 4236 C CA . GLN A 1 57 ? 3.854 -3.954 9.733 1.00 0.00 57 GLN C CA 3
ATOM 4237 C C . GLN A 1 57 ? 5.371 -4.001 9.847 1.00 0.00 57 GLN C C 3
ATOM 4238 O O . GLN A 1 57 ? 6.094 -3.477 8.995 1.00 0.00 57 GLN C O 3
ATOM 4252 N N . ASN A 1 58 ? 5.827 -4.623 10.923 1.00 0.00 58 ASN C N 3
ATOM 4253 C CA . ASN A 1 58 ? 7.250 -4.773 11.197 1.00 0.00 58 ASN C CA 3
ATOM 4254 C C . ASN A 1 58 ? 7.910 -5.629 10.120 1.00 0.00 58 ASN C C 3
ATOM 4255 O O . ASN A 1 58 ? 7.355 -6.640 9.689 1.00 0.00 58 ASN C O 3
ATOM 4266 N N . PRO A 1 59 ? 9.108 -5.214 9.686 1.00 0.00 59 PRO C N 3
ATOM 4267 C CA . PRO A 1 59 ? 9.800 -5.801 8.534 1.00 0.00 59 PRO C CA 3
ATOM 4268 C C . PRO A 1 59 ? 10.134 -7.275 8.710 1.00 0.00 59 PRO C C 3
ATOM 4269 O O . PRO A 1 59 ? 10.607 -7.699 9.766 1.00 0.00 59 PRO C O 3
ATOM 4280 N N . GLU A 1 60 ? 9.896 -8.048 7.662 1.00 0.00 60 GLU C N 3
ATOM 4281 C CA . GLU A 1 60 ? 10.255 -9.453 7.656 1.00 0.00 60 GLU C CA 3
ATOM 4282 C C . GLU A 1 60 ? 11.211 -9.708 6.498 1.00 0.00 60 GLU C C 3
ATOM 4283 O O . GLU A 1 60 ? 10.953 -9.289 5.365 1.00 0.00 60 GLU C O 3
ATOM 4295 N N . TRP A 1 61 ? 12.322 -10.361 6.789 1.00 0.00 61 TRP C N 3
ATOM 4296 C CA . TRP A 1 61 ? 13.332 -10.638 5.785 1.00 0.00 61 TRP C CA 3
ATOM 4297 C C . TRP A 1 61 ? 12.997 -11.931 5.049 1.00 0.00 61 TRP C C 3
ATOM 4298 O O . TRP A 1 61 ? 12.544 -12.901 5.656 1.00 0.00 61 TRP C O 3
ATOM 4319 N N . SER A 1 62 ? 13.213 -11.934 3.746 1.00 0.00 62 SER C N 3
ATOM 4320 C CA . SER A 1 62 ? 12.940 -13.097 2.924 1.00 0.00 62 SER C CA 3
ATOM 4321 C C . SER A 1 62 ? 14.042 -13.27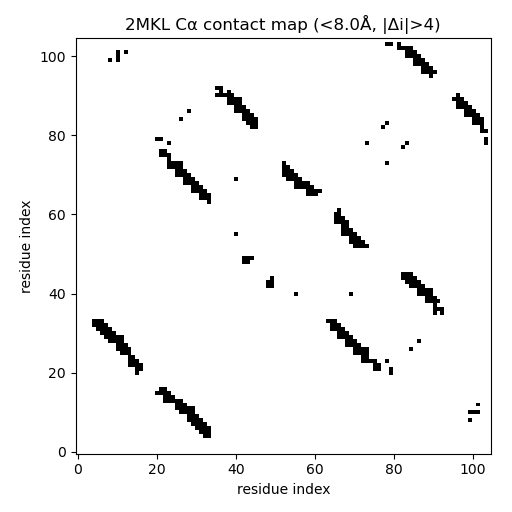1 1.880 1.00 0.00 62 SER C C 3
ATOM 4322 O O . SER A 1 62 ? 14.105 -12.531 0.896 1.00 0.00 62 SER C O 3
ATOM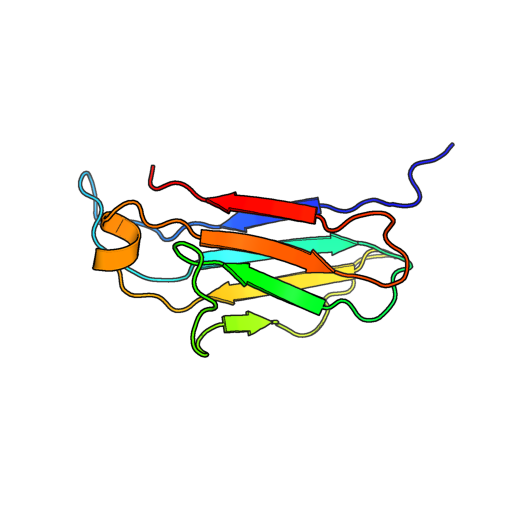 4330 N N . GLY A 1 63 ? 14.929 -14.230 2.116 1.00 0.00 63 GLY C N 3
ATOM 4331 C CA . GLY A 1 63 ? 16.005 -14.499 1.181 1.00 0.00 63 GLY C CA 3
ATOM 4332 C C . GLY A 1 63 ? 17.052 -13.408 1.174 1.00 0.00 63 GLY C C 3
ATOM 4333 O O . GLY A 1 63 ? 17.871 -13.315 2.088 1.00 0.00 63 GLY C O 3
ATOM 4337 N N . SER A 1 64 ? 17.046 -12.598 0.127 1.00 0.00 64 SER C N 3
ATOM 4338 C CA . SER A 1 64 ? 17.949 -11.463 0.036 1.00 0.00 64 SER C CA 3
ATOM 4339 C C . SER A 1 64 ? 17.156 -10.159 0.108 1.00 0.00 64 SER C C 3
ATOM 4340 O O . SER A 1 64 ? 17.717 -9.065 0.007 1.00 0.00 64 SER C O 3
ATOM 4348 N N . LYS A 1 65 ? 15.846 -10.280 0.292 1.00 0.00 65 LYS C N 3
ATOM 4349 C CA . LYS A 1 65 ? 14.956 -9.131 0.236 1.00 0.00 65 LYS C CA 3
ATOM 4350 C C . LYS A 1 65 ? 14.224 -8.928 1.561 1.00 0.00 65 LYS C C 3
ATOM 4351 O O . LYS A 1 65 ? 14.164 -9.826 2.399 1.00 0.00 65 LYS C O 3
ATOM 4370 N N . SER A 1 66 ? 13.683 -7.736 1.742 1.00 0.00 66 SER C N 3
ATOM 4371 C CA . SER A 1 66 ? 12.861 -7.418 2.898 1.00 0.00 66 SER C CA 3
ATOM 4372 C C . SER A 1 66 ? 11.448 -7.104 2.425 1.00 0.00 66 SER C C 3
ATOM 4373 O O . SER A 1 66 ? 11.265 -6.588 1.327 1.00 0.00 66 SER C O 3
ATOM 4381 N N . THR A 1 67 ? 10.456 -7.397 3.242 1.00 0.00 67 THR C N 3
ATOM 4382 C CA . THR A 1 67 ? 9.080 -7.136 2.863 1.00 0.00 67 THR C CA 3
ATOM 4383 C C . THR A 1 67 ? 8.344 -6.391 3.972 1.00 0.00 67 THR C C 3
ATOM 4384 O O . THR A 1 67 ? 8.277 -6.855 5.112 1.00 0.00 67 THR C O 3
ATOM 4395 N N . ILE A 1 68 ? 7.832 -5.221 3.634 1.00 0.00 68 ILE C N 3
ATOM 4396 C CA . ILE A 1 68 ? 7.046 -4.403 4.541 1.00 0.00 68 ILE C CA 3
ATOM 4397 C C . ILE A 1 68 ? 5.589 -4.425 4.091 1.00 0.00 68 ILE C C 3
ATOM 4398 O O . ILE A 1 68 ? 5.300 -4.349 2.895 1.00 0.00 68 ILE C O 3
ATOM 4414 N N . VAL A 1 69 ? 4.681 -4.555 5.035 1.00 0.00 69 VAL C N 3
ATOM 4415 C CA . VAL A 1 69 ? 3.265 -4.585 4.717 1.00 0.00 69 VAL C CA 3
ATOM 4416 C C . VAL A 1 69 ? 2.580 -3.311 5.199 1.00 0.00 69 VAL C C 3
ATOM 4417 O O . VAL A 1 69 ? 2.751 -2.905 6.347 1.00 0.00 69 VAL C O 3
ATOM 4430 N N . SER A 1 70 ? 1.827 -2.675 4.313 1.00 0.00 70 SER C N 3
ATOM 4431 C CA . SER A 1 70 ? 1.072 -1.485 4.666 1.00 0.00 70 SER C CA 3
ATOM 4432 C C . SER A 1 70 ? -0.402 -1.678 4.325 1.00 0.00 70 SER C C 3
ATOM 4433 O O . SER A 1 70 ? -0.781 -1.724 3.161 1.00 0.00 70 SER C O 3
ATOM 4441 N N . LYS A 1 71 ? -1.228 -1.789 5.345 1.00 0.00 71 LYS C N 3
ATOM 4442 C CA . LYS A 1 71 ? -2.653 -1.996 5.162 1.00 0.00 71 LYS C CA 3
ATOM 4443 C C . LYS A 1 71 ? -3.407 -0.712 5.494 1.00 0.00 71 LYS C C 3
ATOM 4444 O O . LYS A 1 71 ? -2.992 0.043 6.367 1.00 0.00 71 LYS C O 3
ATOM 4463 N N . LEU A 1 72 ? -4.489 -0.445 4.779 1.00 0.00 72 LEU C N 3
ATOM 4464 C CA . LEU A 1 72 ? -5.261 0.766 5.015 1.00 0.00 72 LEU C CA 3
ATOM 4465 C C . LEU A 1 72 ? -6.718 0.435 5.298 1.00 0.00 72 LEU C C 3
ATOM 4466 O O . LEU A 1 72 ? -7.414 -0.125 4.452 1.00 0.00 72 LEU C O 3
ATOM 4482 N N . LYS A 1 73 ? -7.172 0.806 6.482 1.00 0.00 73 LYS C N 3
ATOM 4483 C CA . LYS A 1 73 ? -8.562 0.637 6.867 1.00 0.00 73 LYS C CA 3
ATOM 4484 C C . LYS A 1 73 ? -9.389 1.798 6.324 1.00 0.00 73 LYS C C 3
ATOM 4485 O O . LYS A 1 73 ? -9.171 2.955 6.690 1.00 0.00 73 LYS C O 3
ATOM 4504 N N . VAL A 1 74 ? -10.332 1.487 5.444 1.00 0.00 74 VAL C N 3
ATOM 4505 C CA . VAL A 1 74 ? -11.119 2.510 4.770 1.00 0.00 74 VAL C CA 3
ATOM 4506 C C . VAL A 1 74 ? -12.590 2.121 4.735 1.00 0.00 74 VAL C C 3
ATOM 4507 O O . VAL A 1 74 ? -12.936 0.952 4.897 1.00 0.00 74 VAL C O 3
ATOM 4520 N N . MET A 1 75 ? -13.450 3.113 4.540 1.00 0.00 75 MET C N 3
ATOM 4521 C CA . MET A 1 75 ? -14.887 2.878 4.459 1.00 0.00 75 MET C CA 3
ATOM 4522 C C . MET A 1 75 ? -15.249 2.295 3.101 1.00 0.00 75 MET C C 3
ATOM 4523 O O . MET A 1 75 ? -14.803 2.806 2.066 1.00 0.00 75 MET C O 3
ATOM 4537 N N . ALA A 1 76 ? -16.041 1.226 3.100 1.00 0.00 76 ALA C N 3
ATOM 4538 C CA . ALA A 1 76 ? -16.478 0.594 1.861 1.00 0.00 76 ALA C CA 3
ATOM 4539 C C . ALA A 1 76 ? -17.030 1.615 0.864 1.00 0.00 76 ALA C C 3
ATOM 4540 O O . ALA A 1 76 ? -16.604 1.648 -0.285 1.00 0.00 76 ALA C O 3
ATOM 4547 N N . SER A 1 77 ? -17.968 2.449 1.308 1.00 0.00 77 SER C N 3
ATOM 4548 C CA . SER A 1 77 ? -18.606 3.445 0.449 1.00 0.00 77 SER C CA 3
ATOM 4549 C C . SER A 1 77 ? -17.594 4.423 -0.155 1.00 0.00 77 SER C C 3
ATOM 4550 O O . SER A 1 77 ? -17.800 4.930 -1.259 1.00 0.00 77 SER C O 3
ATOM 4558 N N . GLU A 1 78 ? -16.505 4.680 0.564 1.00 0.00 78 GLU C N 3
ATOM 4559 C CA . GLU A 1 78 ? -15.459 5.568 0.080 1.00 0.00 78 GLU C CA 3
ATOM 4560 C C . GLU A 1 78 ? -14.733 4.887 -1.076 1.00 0.00 78 GLU C C 3
ATOM 4561 O O . GLU A 1 78 ? -14.584 5.447 -2.161 1.00 0.00 78 GLU C O 3
ATOM 4573 N N . TRP A 1 79 ? -14.316 3.655 -0.816 1.00 0.00 79 TRP C N 3
ATOM 4574 C CA . TRP A 1 79 ? -13.688 2.850 -1.863 1.00 0.00 79 TRP C CA 3
ATOM 4575 C C . TRP A 1 79 ? -14.622 2.728 -3.065 1.00 0.00 79 TRP C C 3
ATOM 4576 O O . TRP A 1 79 ? -14.209 2.896 -4.214 1.00 0.00 79 TRP C O 3
ATOM 4597 N N . ASP A 1 80 ? -15.891 2.474 -2.781 1.00 0.00 80 ASP C N 3
ATOM 4598 C CA . ASP A 1 80 ? -16.894 2.265 -3.818 1.00 0.00 80 ASP C CA 3
ATOM 4599 C C . ASP A 1 80 ? -17.238 3.575 -4.528 1.00 0.00 80 ASP C C 3
ATOM 4600 O O . ASP A 1 80 ? -17.970 3.588 -5.513 1.00 0.00 80 ASP C O 3
ATOM 4609 N N . SER A 1 81 ? -16.696 4.676 -4.023 1.00 0.00 81 SER C N 3
ATOM 4610 C CA . SER A 1 81 ? -16.881 5.975 -4.647 1.00 0.00 81 SER C CA 3
ATOM 4611 C C . SER A 1 81 ? -15.863 6.163 -5.773 1.00 0.00 81 SER C C 3
ATOM 4612 O O . SER A 1 81 ? -15.929 7.123 -6.543 1.00 0.00 81 SER C O 3
ATOM 4620 N N . GLY A 1 82 ? -14.922 5.226 -5.870 1.00 0.00 82 GLY C N 3
ATOM 4621 C CA . GLY A 1 82 ? -13.913 5.290 -6.904 1.00 0.00 82 GLY C CA 3
ATOM 4622 C C . GLY A 1 82 ? -12.811 6.266 -6.562 1.00 0.00 82 GLY C C 3
ATOM 4623 O O . GLY A 1 82 ? -12.099 6.750 -7.448 1.00 0.00 82 GLY C O 3
ATOM 4627 N N . THR A 1 83 ? -12.676 6.564 -5.278 1.00 0.00 83 THR C N 3
ATOM 4628 C CA . THR A 1 83 ? -11.653 7.481 -4.813 1.00 0.00 83 THR C CA 3
ATOM 4629 C C . THR A 1 83 ? -10.274 6.852 -4.957 1.00 0.00 83 THR C C 3
ATOM 4630 O O . THR A 1 83 ? -10.133 5.630 -5.035 1.00 0.00 83 THR C O 3
ATOM 4641 N N . GLU A 1 84 ? -9.268 7.704 -5.021 1.00 0.00 84 GLU C N 3
ATOM 4642 C CA . GLU A 1 84 ? -7.904 7.260 -5.209 1.00 0.00 84 GLU C CA 3
ATOM 4643 C C . GLU A 1 84 ? -7.268 6.793 -3.908 1.00 0.00 84 GLU C C 3
ATOM 4644 O O . GLU A 1 84 ? -7.441 7.397 -2.849 1.00 0.00 84 GLU C O 3
ATOM 4656 N N . TYR A 1 85 ? -6.533 5.710 -4.026 1.00 0.00 85 TYR C N 3
ATOM 4657 C CA . TYR A 1 85 ? -5.685 5.275 -2.937 1.00 0.00 85 TYR C CA 3
ATOM 4658 C C . TYR A 1 85 ? -4.284 5.104 -3.447 1.00 0.00 85 TYR C C 3
ATOM 4659 O O . TYR A 1 85 ? -4.037 4.269 -4.310 1.00 0.00 85 TYR C O 3
ATOM 4677 N N . VAL A 1 86 ? -3.359 5.882 -2.932 1.00 0.00 86 VAL C N 3
ATOM 4678 C CA . VAL A 1 86 ? -1.997 5.844 -3.388 1.00 0.00 86 VAL C CA 3
ATOM 4679 C C . VAL A 1 86 ? -1.094 5.440 -2.244 1.00 0.00 86 VAL C C 3
ATOM 4680 O O . VAL A 1 86 ? -1.163 6.012 -1.163 1.00 0.00 86 VAL C O 3
ATOM 4693 N N . CYS A 1 87 ? -0.264 4.456 -2.493 1.00 0.00 87 CYS C N 3
ATOM 4694 C CA . CYS A 1 87 ? 0.689 3.990 -1.514 1.00 0.00 87 CYS C CA 3
ATOM 4695 C C . CYS A 1 87 ? 2.072 4.262 -2.066 1.00 0.00 87 CYS C C 3
ATOM 4696 O O . CYS A 1 87 ? 2.376 3.871 -3.195 1.00 0.00 87 CYS C O 3
ATOM 4703 N N . LEU A 1 88 ? 2.887 4.980 -1.322 1.00 0.00 88 LEU C N 3
ATOM 4704 C CA . LEU A 1 88 ? 4.195 5.326 -1.819 1.00 0.00 88 LEU C CA 3
ATOM 4705 C C . LEU A 1 88 ? 5.254 5.168 -0.743 1.00 0.00 88 LEU C C 3
ATOM 4706 O O . LEU A 1 88 ? 4.964 5.243 0.450 1.00 0.00 88 LEU C O 3
ATOM 4722 N N . VAL A 1 89 ? 6.478 4.949 -1.184 1.00 0.00 89 VAL C N 3
ATOM 4723 C CA . VAL A 1 89 ? 7.597 4.643 -0.319 1.00 0.00 89 VAL C CA 3
ATOM 4724 C C . VAL A 1 89 ? 8.707 5.666 -0.511 1.00 0.00 89 VAL C C 3
ATOM 4725 O O . VAL A 1 89 ? 9.034 6.026 -1.641 1.00 0.00 89 VAL C O 3
ATOM 4738 N N . GLU A 1 90 ? 9.272 6.144 0.583 1.00 0.00 90 GLU C N 3
ATOM 4739 C CA . GLU A 1 90 ? 10.394 7.060 0.512 1.00 0.00 90 GLU C CA 3
ATOM 4740 C C . GLU A 1 90 ? 11.505 6.586 1.438 1.00 0.00 90 GLU C C 3
ATOM 4741 O O . GLU A 1 90 ? 11.243 6.148 2.560 1.00 0.00 90 GLU C O 3
ATOM 4753 N N . ASP A 1 91 ? 12.736 6.677 0.958 1.00 0.00 91 ASP C N 3
ATOM 4754 C CA . ASP A 1 91 ? 13.898 6.198 1.695 1.00 0.00 91 ASP C CA 3
ATOM 4755 C C . ASP A 1 91 ? 15.100 7.086 1.392 1.00 0.00 91 ASP C C 3
ATOM 4756 O O . ASP A 1 91 ? 15.191 7.677 0.311 1.00 0.00 91 ASP C O 3
ATOM 4765 N N . SER A 1 92 ? 16.013 7.176 2.354 1.00 0.00 92 SER C N 3
ATOM 4766 C CA . SER A 1 92 ? 17.165 8.068 2.260 1.00 0.00 92 SER C CA 3
ATOM 4767 C C . SER A 1 92 ? 18.106 7.677 1.119 1.00 0.00 92 SER C C 3
ATOM 4768 O O . SER A 1 92 ? 18.899 8.498 0.657 1.00 0.00 92 SER C O 3
ATOM 4776 N N . GLU A 1 93 ? 18.022 6.429 0.672 1.00 0.00 93 GLU C N 3
ATOM 4777 C CA . GLU A 1 93 ? 18.872 5.943 -0.405 1.00 0.00 93 GLU C CA 3
ATOM 4778 C C . GLU A 1 93 ? 18.221 6.142 -1.766 1.00 0.00 93 GLU C C 3
ATOM 4779 O O . GLU A 1 93 ? 18.861 5.937 -2.799 1.00 0.00 93 GLU C O 3
ATOM 4791 N N . LEU A 1 94 ? 16.960 6.550 -1.777 1.00 0.00 94 LEU C N 3
ATOM 4792 C CA . LEU A 1 94 ? 16.226 6.709 -3.020 1.00 0.00 94 LEU C CA 3
ATOM 4793 C C . LEU A 1 94 ? 16.308 8.147 -3.509 1.00 0.00 94 LEU C C 3
ATOM 4794 O O . LEU A 1 94 ? 16.393 9.083 -2.713 1.00 0.00 94 LEU C O 3
ATOM 4810 N N . PRO A 1 95 ? 16.301 8.333 -4.836 1.00 0.00 95 PRO C N 3
ATOM 4811 C CA . PRO A 1 95 ? 16.377 9.649 -5.463 1.00 0.00 95 PRO C CA 3
ATOM 4812 C C . PRO A 1 95 ? 15.012 10.326 -5.507 1.00 0.00 95 PRO C C 3
ATOM 4813 O O . PRO A 1 95 ? 14.903 11.549 -5.459 1.00 0.00 95 PRO C O 3
ATOM 4824 N N . THR A 1 96 ? 13.979 9.505 -5.606 1.00 0.00 96 THR C N 3
ATOM 4825 C CA . THR A 1 96 ? 12.605 9.968 -5.634 1.00 0.00 96 THR C CA 3
ATOM 4826 C C . THR A 1 96 ? 11.731 8.989 -4.863 1.00 0.00 96 THR C C 3
ATOM 4827 O O . THR A 1 96 ? 12.087 7.816 -4.732 1.00 0.00 96 THR C O 3
ATOM 4838 N N . PRO A 1 97 ? 10.595 9.447 -4.323 1.00 0.00 97 PRO C N 3
ATOM 4839 C CA . PRO A 1 97 ? 9.633 8.557 -3.676 1.00 0.00 97 PRO C CA 3
ATOM 4840 C C . PRO A 1 97 ? 8.961 7.643 -4.698 1.00 0.00 97 PRO C C 3
ATOM 4841 O O . PRO A 1 97 ? 8.786 8.018 -5.859 1.00 0.00 97 PRO C O 3
ATOM 4852 N N . VAL A 1 98 ? 8.573 6.460 -4.263 1.00 0.00 98 VAL C N 3
ATOM 4853 C CA . VAL A 1 98 ? 7.987 5.476 -5.157 1.00 0.00 98 VAL C CA 3
ATOM 4854 C C . VAL A 1 98 ? 6.505 5.332 -4.855 1.00 0.00 98 VAL C C 3
ATOM 4855 O O . VAL A 1 98 ? 6.125 4.737 -3.856 1.00 0.00 98 VAL C O 3
ATOM 4868 N N . LYS A 1 99 ? 5.684 5.875 -5.733 1.00 0.00 99 LYS C N 3
ATOM 4869 C CA . LYS A 1 99 ? 4.255 5.966 -5.475 1.00 0.00 99 LYS C CA 3
ATOM 4870 C C . LYS A 1 99 ? 3.461 5.043 -6.405 1.00 0.00 99 LYS C C 3
ATOM 4871 O O . LYS A 1 99 ? 3.869 4.790 -7.540 1.00 0.00 99 LYS C O 3
ATOM 4890 N N . ALA A 1 100 ? 2.324 4.563 -5.918 1.00 0.00 100 ALA C N 3
ATOM 4891 C CA . ALA A 1 100 ? 1.474 3.658 -6.691 1.00 0.00 100 ALA C CA 3
ATOM 4892 C C . ALA A 1 100 ? 0.018 3.833 -6.285 1.00 0.00 100 ALA C C 3
ATOM 4893 O O . ALA A 1 100 ? -0.300 3.817 -5.103 1.00 0.00 100 ALA C O 3
ATOM 4900 N N . SER A 1 101 ? -0.865 4.011 -7.257 1.00 0.00 101 SER C N 3
ATOM 4901 C CA . SER A 1 101 ? -2.269 4.289 -6.979 1.00 0.00 101 SER C CA 3
ATOM 4902 C C . SER A 1 101 ? -3.166 3.115 -7.368 1.00 0.00 101 SER C C 3
ATOM 4903 O O . SER A 1 101 ? -2.831 2.318 -8.252 1.00 0.00 101 SER C O 3
ATOM 4911 N N . ILE A 1 102 ? -4.296 3.013 -6.683 1.00 0.00 102 ILE C N 3
ATOM 4912 C CA . ILE A 1 102 ? -5.289 1.983 -6.950 1.00 0.00 102 ILE C CA 3
ATOM 4913 C C . ILE A 1 102 ? -6.671 2.625 -7.061 1.00 0.00 102 ILE C C 3
ATOM 4914 O O . ILE A 1 102 ? -6.944 3.646 -6.425 1.00 0.00 102 ILE C O 3
ATOM 4930 N N . ARG A 1 103 ? -7.523 2.041 -7.887 1.00 0.00 103 ARG C N 3
ATOM 4931 C CA . ARG A 1 103 ? -8.834 2.603 -8.163 1.00 0.00 103 ARG C CA 3
ATOM 4932 C C . ARG A 1 103 ? -9.895 1.511 -8.171 1.00 0.00 103 ARG C C 3
ATOM 4933 O O . ARG A 1 103 ? -9.583 0.329 -8.346 1.00 0.00 103 ARG C O 3
ATOM 4954 N N . LYS A 1 104 ? -11.143 1.916 -7.967 1.00 0.00 104 LYS C N 3
ATOM 4955 C CA . LYS A 1 104 ? -12.268 0.994 -8.009 1.00 0.00 104 LYS C CA 3
ATOM 4956 C C . LYS A 1 104 ? -12.418 0.409 -9.408 1.00 0.00 104 LYS C C 3
ATOM 4957 O O . LYS A 1 104 ? -12.775 1.114 -10.354 1.00 0.00 104 LYS C O 3
ATOM 4976 N N . ALA A 1 105 ? -12.123 -0.871 -9.527 1.00 0.00 105 ALA C N 3
ATOM 4977 C CA . ALA A 1 105 ? -12.229 -1.577 -10.791 1.00 0.00 105 ALA C CA 3
ATOM 4978 C C . ALA A 1 105 ? -12.670 -3.007 -10.537 1.00 0.00 105 ALA C C 3
ATOM 4979 O O . ALA A 1 105 ? -13.867 -3.300 -10.731 1.00 0.00 105 ALA C O 3
ATOM 4987 N N . MET A 1 1 ? 17.167 -6.929 -11.450 1.00 0.00 1 MET C N 4
ATOM 4988 C CA . MET A 1 1 ? 17.049 -6.403 -10.072 1.00 0.00 1 MET C CA 4
ATOM 4989 C C . MET A 1 1 ? 18.145 -6.979 -9.190 1.00 0.00 1 MET C C 4
ATOM 4990 O O . MET A 1 1 ? 18.751 -8.005 -9.517 1.00 0.00 1 MET C O 4
ATOM 5006 N N . GLY A 1 2 ? 18.390 -6.320 -8.068 1.00 0.00 2 GLY C N 4
ATOM 5007 C CA . GLY A 1 2 ? 19.534 -6.648 -7.245 1.00 0.00 2 GLY C CA 4
ATOM 5008 C C . GLY A 1 2 ? 20.663 -5.676 -7.503 1.00 0.00 2 GLY C C 4
ATOM 5009 O O . GLY A 1 2 ? 21.834 -5.972 -7.264 1.00 0.00 2 GLY C O 4
ATOM 5013 N N . ARG A 1 3 ? 20.291 -4.511 -8.006 1.00 0.00 3 ARG C N 4
ATOM 5014 C CA . ARG A 1 3 ? 21.242 -3.476 -8.383 1.00 0.00 3 ARG C CA 4
ATOM 5015 C C . ARG A 1 3 ? 21.642 -2.638 -7.173 1.00 0.00 3 ARG C C 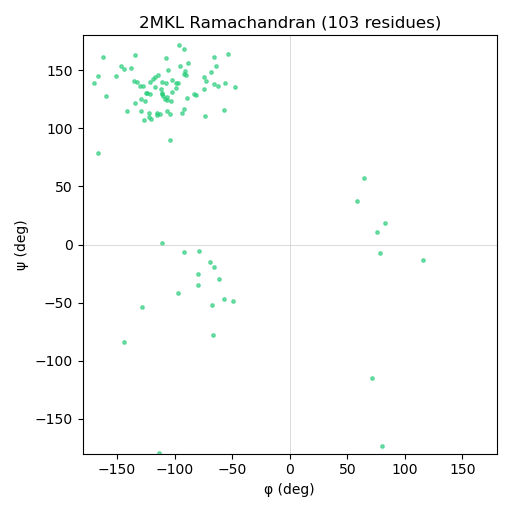4
ATOM 5016 O O . ARG A 1 3 ? 22.829 -2.465 -6.882 1.00 0.00 3 ARG C O 4
ATOM 5037 N N . GLN A 1 4 ? 20.635 -2.133 -6.479 1.00 0.00 4 GLN C N 4
ATOM 5038 C CA . GLN A 1 4 ? 20.821 -1.252 -5.336 1.00 0.00 4 GLN C CA 4
ATOM 5039 C C . GLN A 1 4 ? 19.459 -0.887 -4.788 1.00 0.00 4 GLN C C 4
ATOM 5040 O O . GLN A 1 4 ? 19.036 -1.365 -3.739 1.00 0.00 4 GLN C O 4
ATOM 5054 N N . THR A 1 5 ? 18.768 -0.064 -5.545 1.00 0.00 5 THR C N 4
ATOM 5055 C CA . THR A 1 5 ? 17.413 0.323 -5.228 1.00 0.00 5 THR C CA 4
ATOM 5056 C C . THR A 1 5 ? 16.447 -0.542 -5.979 1.00 0.00 5 THR C C 4
ATOM 5057 O O . THR A 1 5 ? 16.078 -0.296 -7.129 1.00 0.00 5 THR C O 4
ATOM 5068 N N . ASP A 1 6 ? 16.082 -1.609 -5.323 1.00 0.00 6 ASP C N 4
ATOM 5069 C CA . ASP A 1 6 ? 15.005 -2.410 -5.807 1.00 0.00 6 ASP C CA 4
ATOM 5070 C C . ASP A 1 6 ? 13.797 -2.059 -4.981 1.00 0.00 6 ASP C C 4
ATOM 5071 O O . ASP A 1 6 ? 13.736 -2.336 -3.784 1.00 0.00 6 ASP C O 4
ATOM 5080 N N . ILE A 1 7 ? 12.858 -1.433 -5.629 1.00 0.00 7 ILE C N 4
ATOM 5081 C CA . ILE A 1 7 ? 11.580 -1.117 -5.027 1.00 0.00 7 ILE C CA 4
ATOM 5082 C C . ILE A 1 7 ? 10.427 -1.739 -5.815 1.00 0.00 7 ILE C C 4
ATOM 5083 O O . ILE A 1 7 ? 10.237 -1.468 -7.002 1.00 0.00 7 ILE C O 4
ATOM 5099 N N . SER A 1 8 ? 9.678 -2.598 -5.150 1.00 0.00 8 SER C N 4
ATOM 5100 C CA . SER A 1 8 ? 8.506 -3.213 -5.739 1.00 0.00 8 SER C CA 4
ATOM 5101 C C . SER A 1 8 ? 7.296 -2.995 -4.834 1.00 0.00 8 SER C C 4
ATOM 5102 O O . SER A 1 8 ? 7.296 -3.403 -3.675 1.00 0.00 8 SER C O 4
ATOM 5110 N N . VAL A 1 9 ? 6.275 -2.343 -5.366 1.00 0.00 9 VAL C N 4
ATOM 5111 C CA . VAL A 1 9 ? 5.088 -2.021 -4.582 1.00 0.00 9 VAL C CA 4
ATOM 5112 C C . VAL A 1 9 ? 3.867 -2.767 -5.113 1.00 0.00 9 VAL C C 4
ATOM 5113 O O . VAL A 1 9 ? 3.484 -2.617 -6.275 1.00 0.00 9 VAL C O 4
ATOM 5126 N N . SER A 1 10 ? 3.272 -3.597 -4.271 1.00 0.00 10 SER C N 4
ATOM 5127 C CA . SER A 1 10 ? 2.127 -4.389 -4.668 1.00 0.00 10 SER C CA 4
ATOM 5128 C C . SER A 1 10 ? 0.875 -3.878 -3.963 1.00 0.00 10 SER C C 4
ATOM 5129 O O . SER A 1 10 ? 0.791 -3.890 -2.733 1.00 0.00 10 SER C O 4
ATOM 5137 N N . LEU A 1 11 ? -0.081 -3.419 -4.746 1.00 0.00 11 LEU C N 4
ATOM 5138 C CA . LEU A 1 11 ? -1.347 -2.946 -4.208 1.00 0.00 11 LEU C CA 4
ATOM 5139 C C . LEU A 1 11 ? -2.401 -4.023 -4.353 1.00 0.00 11 LEU C C 4
ATOM 5140 O O . LEU A 1 11 ? -2.678 -4.488 -5.460 1.00 0.00 11 LEU C O 4
ATOM 5156 N N . LEU A 1 12 ? -2.981 -4.429 -3.238 1.00 0.00 12 LEU C N 4
ATOM 5157 C CA . LEU A 1 12 ? -3.983 -5.471 -3.228 1.00 0.00 12 LEU C CA 4
ATOM 5158 C C . LEU A 1 12 ? -5.334 -4.853 -2.902 1.00 0.00 12 LEU C C 4
ATOM 5159 O O . LEU A 1 12 ? -5.530 -4.296 -1.814 1.00 0.00 12 LEU C O 4
ATOM 5175 N N . LYS A 1 13 ? -6.247 -4.932 -3.856 1.00 0.00 13 LYS C N 4
ATOM 5176 C CA . LYS A 1 13 ? -7.568 -4.347 -3.720 1.00 0.00 13 LYS C CA 4
ATOM 5177 C C . LYS A 1 13 ? -8.459 -5.226 -2.845 1.00 0.00 13 LYS C C 4
ATOM 5178 O O . LYS A 1 13 ? -8.288 -6.449 -2.786 1.00 0.00 13 LYS C O 4
ATOM 5197 N N . PRO A 1 14 ? -9.408 -4.604 -2.143 1.00 0.00 14 PRO C N 4
ATOM 5198 C CA . PRO A 1 14 ? -10.393 -5.313 -1.332 1.00 0.00 14 PRO C CA 4
ATOM 5199 C C . PRO A 1 14 ? -11.490 -5.937 -2.195 1.00 0.00 14 PRO C C 4
ATOM 5200 O O . PRO A 1 14 ? -11.981 -5.314 -3.142 1.00 0.00 14 PRO C O 4
ATOM 5211 N N . PRO A 1 15 ? -11.872 -7.184 -1.890 1.00 0.00 15 PRO C N 4
ATOM 5212 C CA . PRO A 1 15 ? -12.912 -7.894 -2.628 1.00 0.00 15 PRO C CA 4
ATOM 5213 C C . PRO A 1 15 ? -14.315 -7.481 -2.188 1.00 0.00 15 PRO C C 4
ATOM 5214 O O . PRO A 1 15 ? -14.495 -6.862 -1.138 1.00 0.00 15 PRO C O 4
ATOM 5225 N N . PHE A 1 16 ? -15.306 -7.834 -2.988 1.00 0.00 16 PHE C N 4
ATOM 5226 C CA . PHE A 1 16 ? -16.687 -7.479 -2.704 1.00 0.00 16 PHE C CA 4
ATOM 5227 C C . PHE A 1 16 ? -17.462 -8.722 -2.292 1.00 0.00 16 PHE C C 4
ATOM 5228 O O . PHE A 1 16 ? -18.623 -8.894 -2.657 1.00 0.00 16 PHE C O 4
ATOM 5245 N N . GLU A 1 17 ? -16.803 -9.591 -1.540 1.00 0.00 17 GLU C N 4
ATOM 5246 C CA . GLU A 1 17 ? -17.388 -10.864 -1.148 1.00 0.00 17 GLU C CA 4
ATOM 5247 C C . GLU A 1 17 ? -18.363 -10.679 0.011 1.00 0.00 17 GLU C C 4
ATOM 5248 O O . GLU A 1 17 ? -17.958 -10.503 1.159 1.00 0.00 17 GLU C O 4
ATOM 5260 N N . GLU A 1 18 ? -19.650 -10.726 -0.292 1.00 0.00 18 GLU C N 4
ATOM 5261 C CA . GLU A 1 18 ? -20.677 -10.550 0.726 1.00 0.00 18 GLU C CA 4
ATOM 5262 C C . GLU A 1 18 ? -20.895 -11.845 1.505 1.00 0.00 18 GLU C C 4
ATOM 5263 O O . GLU A 1 18 ? -21.773 -11.925 2.368 1.00 0.00 18 GLU C O 4
ATOM 5275 N N . ILE A 1 19 ? -20.095 -12.859 1.186 1.00 0.00 19 ILE C N 4
ATOM 5276 C CA . ILE A 1 19 ? -20.074 -14.091 1.961 1.00 0.00 19 ILE C CA 4
ATOM 5277 C C . ILE A 1 19 ? -19.529 -13.811 3.359 1.00 0.00 19 ILE C C 4
ATOM 5278 O O . ILE A 1 19 ? -19.903 -14.466 4.335 1.00 0.00 19 ILE C O 4
ATOM 5294 N N . TRP A 1 20 ? -18.655 -12.818 3.456 1.00 0.00 20 TRP C N 4
ATOM 5295 C CA . TRP A 1 20 ? -18.137 -12.397 4.739 1.00 0.00 20 TRP C CA 4
ATOM 5296 C C . TRP A 1 20 ? -19.124 -11.434 5.373 1.00 0.00 20 TRP C C 4
ATOM 5297 O O . TRP A 1 20 ? -19.334 -10.329 4.870 1.00 0.00 20 TRP C O 4
ATOM 5318 N N . THR A 1 21 ? -19.734 -11.849 6.466 1.00 0.00 21 THR C N 4
ATOM 5319 C CA . THR A 1 21 ? -20.725 -11.023 7.122 1.00 0.00 21 THR C CA 4
ATOM 5320 C C . THR A 1 21 ? -20.055 -9.904 7.904 1.00 0.00 21 THR C C 4
ATOM 5321 O O . THR A 1 21 ? -19.344 -10.157 8.881 1.00 0.00 21 THR C O 4
ATOM 5332 N N . GLN A 1 22 ? -20.278 -8.673 7.444 1.00 0.00 22 GLN C N 4
ATOM 5333 C CA . GLN A 1 22 ? -19.707 -7.480 8.060 1.00 0.00 22 GLN C CA 4
ATOM 5334 C C . GLN A 1 22 ? -18.187 -7.455 7.900 1.00 0.00 22 GLN C C 4
ATOM 5335 O O . GLN A 1 22 ? -17.451 -8.039 8.696 1.00 0.00 22 GLN C O 4
ATOM 5349 N N . GLN A 1 23 ? -17.726 -6.787 6.855 1.00 0.00 23 GLN C N 4
ATOM 5350 C CA . GLN A 1 23 ? -16.301 -6.599 6.631 1.00 0.00 23 GLN C CA 4
ATOM 5351 C C . GLN A 1 23 ? -16.063 -5.172 6.163 1.00 0.00 23 GLN C C 4
ATOM 5352 O O . GLN A 1 23 ? -17.017 -4.420 5.963 1.00 0.00 23 GLN C O 4
ATOM 5366 N N . THR A 1 24 ? -14.808 -4.793 5.987 1.00 0.00 24 THR C N 4
ATOM 5367 C CA . THR A 1 24 ? -14.494 -3.451 5.531 1.00 0.00 24 THR C CA 4
ATOM 5368 C C . THR A 1 24 ? -13.691 -3.471 4.239 1.00 0.00 24 THR C C 4
ATOM 5369 O O . THR A 1 24 ? -13.042 -4.461 3.908 1.00 0.00 24 THR C O 4
ATOM 5380 N N . ALA A 1 25 ? -13.729 -2.343 3.545 1.00 0.00 25 ALA C N 4
ATOM 5381 C CA . ALA A 1 25 ? -13.095 -2.170 2.242 1.00 0.00 25 ALA C CA 4
ATOM 5382 C C . ALA A 1 25 ? -11.590 -1.956 2.356 1.00 0.00 25 ALA C C 4
ATOM 5383 O O . ALA A 1 25 ? -10.988 -1.300 1.507 1.00 0.00 25 ALA C O 4
ATOM 5390 N N . THR A 1 26 ? -10.993 -2.473 3.422 1.00 0.00 26 THR C N 4
ATOM 5391 C CA . THR A 1 26 ? -9.605 -2.187 3.739 1.00 0.00 26 THR C CA 4
ATOM 5392 C C . THR A 1 26 ? -8.664 -2.648 2.621 1.00 0.00 26 THR C C 4
ATOM 5393 O O . THR A 1 26 ? -8.675 -3.805 2.196 1.00 0.00 26 THR C O 4
ATOM 5404 N N . ILE A 1 27 ? -7.866 -1.702 2.140 1.00 0.00 27 ILE C N 4
ATOM 5405 C CA . ILE A 1 27 ? -6.931 -1.940 1.052 1.00 0.00 27 ILE C CA 4
ATOM 5406 C C . ILE A 1 27 ? -5.570 -2.308 1.616 1.00 0.00 27 ILE C C 4
ATOM 5407 O O . ILE A 1 27 ? -5.235 -1.924 2.734 1.00 0.00 27 ILE C O 4
ATOM 5423 N N . VAL A 1 28 ? -4.790 -3.050 0.856 1.00 0.00 28 VAL C N 4
ATOM 5424 C CA . VAL A 1 28 ? -3.488 -3.482 1.340 1.00 0.00 28 VAL C CA 4
ATOM 5425 C C . VAL A 1 28 ? -2.376 -3.117 0.365 1.00 0.00 28 VAL C C 4
ATOM 5426 O O . VAL A 1 28 ? -2.498 -3.307 -0.843 1.00 0.00 28 VAL C O 4
ATOM 5439 N N . CYS A 1 29 ? -1.303 -2.566 0.910 1.00 0.00 29 CYS C N 4
ATOM 5440 C CA . CYS A 1 29 ? -0.099 -2.258 0.161 1.00 0.00 29 CYS C CA 4
ATOM 5441 C C . CYS A 1 29 ? 1.049 -3.062 0.745 1.00 0.00 29 CYS C C 4
ATOM 5442 O O . CYS A 1 29 ? 1.468 -2.833 1.880 1.00 0.00 29 CYS C O 4
ATOM 5449 N N . GLU A 1 30 ? 1.543 -4.009 -0.019 1.00 0.00 30 GLU C N 4
ATOM 5450 C CA . GLU A 1 30 ? 2.634 -4.846 0.431 1.00 0.00 30 GLU C CA 4
ATOM 5451 C C . GLU A 1 30 ? 3.847 -4.543 -0.418 1.00 0.00 30 GLU C C 4
ATOM 5452 O O . GLU A 1 30 ? 3.817 -4.684 -1.643 1.00 0.00 30 GLU C O 4
ATOM 5464 N N . ILE A 1 31 ? 4.907 -4.105 0.226 1.00 0.00 31 ILE C N 4
ATOM 5465 C CA . ILE A 1 31 ? 6.018 -3.508 -0.475 1.00 0.00 31 ILE C CA 4
ATOM 5466 C C . ILE A 1 31 ? 7.309 -4.261 -0.204 1.00 0.00 31 ILE C C 4
ATOM 5467 O O . ILE A 1 31 ? 7.633 -4.591 0.939 1.00 0.00 31 ILE C O 4
ATOM 5483 N N . VAL A 1 32 ? 8.034 -4.522 -1.270 1.00 0.00 32 VAL C N 4
ATOM 5484 C CA . VAL A 1 32 ? 9.273 -5.274 -1.206 1.00 0.00 32 VAL C CA 4
ATOM 5485 C C . VAL A 1 32 ? 10.429 -4.401 -1.670 1.00 0.00 32 VAL C C 4
ATOM 5486 O O . VAL A 1 32 ? 10.352 -3.766 -2.723 1.00 0.00 32 VAL C O 4
ATOM 5499 N N . TYR A 1 33 ? 11.489 -4.364 -0.879 1.00 0.00 33 TYR C N 4
ATOM 5500 C CA . TYR A 1 33 ? 12.666 -3.571 -1.198 1.00 0.00 33 TYR C CA 4
ATOM 5501 C C . TYR A 1 33 ? 13.873 -4.062 -0.416 1.00 0.00 33 TYR C C 4
ATOM 5502 O O . TYR A 1 33 ? 13.730 -4.808 0.549 1.00 0.00 33 TYR C O 4
ATOM 5520 N N . SER A 1 34 ? 15.057 -3.646 -0.833 1.00 0.00 34 SER C N 4
ATOM 5521 C CA . SER A 1 34 ? 16.288 -4.091 -0.200 1.00 0.00 34 SER C CA 4
ATOM 5522 C C . SER A 1 34 ? 17.305 -2.954 -0.186 1.00 0.00 34 SER C C 4
ATOM 5523 O O . SER A 1 34 ? 17.282 -2.102 -1.078 1.00 0.00 34 SER C O 4
ATOM 5531 N N . ASP A 1 35 ? 18.143 -2.914 0.857 1.00 0.00 35 ASP C N 4
ATOM 5532 C CA . ASP A 1 35 ? 19.255 -1.953 0.945 1.00 0.00 35 ASP C CA 4
ATOM 5533 C C . ASP A 1 35 ? 18.760 -0.568 1.357 1.00 0.00 35 ASP C C 4
ATOM 5534 O O . ASP A 1 35 ? 19.511 0.410 1.335 1.00 0.00 35 ASP C O 4
ATOM 5543 N N . LEU A 1 36 ? 17.497 -0.485 1.742 1.00 0.00 36 LEU C N 4
ATOM 5544 C CA . LEU A 1 36 ? 16.890 0.783 2.122 1.00 0.00 36 LEU C CA 4
ATOM 5545 C C . LEU A 1 36 ? 16.980 1.014 3.625 1.00 0.00 36 LEU C C 4
ATOM 5546 O O . LEU A 1 36 ? 17.126 0.074 4.413 1.00 0.00 36 LEU C O 4
ATOM 5562 N N . GLU A 1 37 ? 16.887 2.281 4.000 1.00 0.00 37 GLU C N 4
ATOM 5563 C CA . GLU A 1 37 ? 16.794 2.683 5.393 1.00 0.00 37 GLU C CA 4
ATOM 5564 C C . GLU A 1 37 ? 15.355 2.577 5.818 1.00 0.00 37 GLU C C 4
ATOM 5565 O O . GLU A 1 37 ? 14.507 2.253 4.997 1.00 0.00 37 GLU C O 4
ATOM 5577 N N . ASN A 1 38 ? 15.080 2.787 7.093 1.00 0.00 38 ASN C N 4
ATOM 5578 C CA . ASN A 1 38 ? 13.746 2.622 7.587 1.00 0.00 38 ASN C CA 4
ATOM 5579 C C . ASN A 1 38 ? 12.827 3.532 6.795 1.00 0.00 38 ASN C C 4
ATOM 5580 O O . ASN A 1 38 ? 12.901 4.762 6.804 1.00 0.00 38 ASN C O 4
ATOM 5591 N N . ILE A 1 39 ? 12.007 2.844 6.072 1.00 0.00 39 ILE C N 4
ATOM 5592 C CA . ILE A 1 39 ? 11.054 3.411 5.135 1.00 0.00 39 ILE C CA 4
ATOM 5593 C C . ILE A 1 39 ? 9.864 4.080 5.820 1.00 0.00 39 ILE C C 4
ATOM 5594 O O . ILE A 1 39 ? 9.428 3.660 6.892 1.00 0.00 39 ILE C O 4
ATOM 5610 N N . LYS A 1 40 ? 9.356 5.132 5.186 1.00 0.00 40 LYS C N 4
ATOM 5611 C CA . LYS A 1 40 ? 8.111 5.755 5.603 1.00 0.00 40 LYS C CA 4
ATOM 5612 C C . LYS A 1 40 ? 7.098 5.649 4.466 1.00 0.00 40 LYS C C 4
ATOM 5613 O O . LYS A 1 40 ? 7.439 5.870 3.301 1.00 0.00 40 LYS C O 4
ATOM 5632 N N . VAL A 1 41 ? 5.863 5.302 4.806 1.00 0.00 41 VAL C N 4
ATOM 5633 C CA . VAL A 1 41 ? 4.839 5.035 3.801 1.00 0.00 41 VAL C CA 4
ATOM 5634 C C . VAL A 1 41 ? 3.738 6.092 3.845 1.00 0.00 41 VAL C C 4
ATOM 5635 O O . VAL A 1 41 ? 3.315 6.514 4.923 1.00 0.00 41 VAL C O 4
ATOM 5648 N N . PHE A 1 42 ? 3.285 6.516 2.673 1.00 0.00 42 PHE C N 4
ATOM 5649 C CA . PHE A 1 42 ? 2.241 7.517 2.582 1.00 0.00 42 PHE C CA 4
ATOM 5650 C C . PHE A 1 42 ? 1.037 6.959 1.860 1.00 0.00 42 PHE C C 4
ATOM 5651 O O . PHE A 1 42 ? 1.171 6.085 1.004 1.00 0.00 42 PHE C O 4
ATOM 5668 N N . TRP A 1 43 ? -0.135 7.461 2.207 1.00 0.00 43 TRP C N 4
ATOM 5669 C CA . TRP A 1 43 ? -1.347 7.190 1.462 1.00 0.00 43 TRP C CA 4
ATOM 5670 C C . TRP A 1 43 ? -2.066 8.512 1.231 1.00 0.00 43 TRP C C 4
ATOM 5671 O O . TRP A 1 43 ? -2.231 9.293 2.173 1.00 0.00 43 TRP C O 4
ATOM 5692 N N . GLN A 1 44 ? -2.493 8.787 0.009 1.00 0.00 44 GLN C N 4
ATOM 5693 C CA . GLN A 1 44 ? -3.180 10.034 -0.289 1.00 0.00 44 GLN C CA 4
ATOM 5694 C C . GLN A 1 44 ? -4.505 9.773 -1.010 1.00 0.00 44 GLN C C 4
ATOM 5695 O O . GLN A 1 44 ? -4.559 9.018 -1.985 1.00 0.00 44 GLN C O 4
ATOM 5709 N N . VAL A 1 45 ? -5.562 10.400 -0.510 1.00 0.00 45 VAL C N 4
ATOM 5710 C CA . VAL A 1 45 ? -6.894 10.251 -1.095 1.00 0.00 45 VAL C CA 4
ATOM 5711 C C . VAL A 1 45 ? -7.379 11.572 -1.666 1.00 0.00 45 VAL C C 4
ATOM 5712 O O . VAL A 1 45 ? -7.650 12.512 -0.921 1.00 0.00 45 VAL C O 4
ATOM 5725 N N . ASN A 1 46 ? -7.474 11.638 -2.989 1.00 0.00 46 ASN C N 4
ATOM 5726 C CA . ASN A 1 46 ? -7.949 12.837 -3.682 1.00 0.00 46 ASN C CA 4
ATOM 5727 C C . ASN A 1 46 ? -7.068 14.027 -3.345 1.00 0.00 46 ASN C C 4
ATOM 5728 O O . ASN A 1 46 ? -7.539 15.156 -3.200 1.00 0.00 46 ASN C O 4
ATOM 5739 N N . GLY A 1 47 ? -5.782 13.759 -3.225 1.00 0.00 47 GLY C N 4
ATOM 5740 C CA . GLY A 1 47 ? -4.844 14.803 -2.873 1.00 0.00 47 GLY C CA 4
ATOM 5741 C C . GLY A 1 47 ? -4.859 15.124 -1.388 1.00 0.00 47 GLY C C 4
ATOM 5742 O O . GLY A 1 47 ? -3.999 15.856 -0.901 1.00 0.00 47 GLY C O 4
ATOM 5746 N N . VAL A 1 48 ? -5.831 14.583 -0.662 1.00 0.00 48 VAL C N 4
ATOM 5747 C CA . VAL A 1 48 ? -5.916 14.809 0.778 1.00 0.00 48 VAL C CA 4
ATOM 5748 C C . VAL A 1 48 ? -5.303 13.638 1.535 1.00 0.00 48 VAL C C 4
ATOM 5749 O O . VAL A 1 48 ? -5.583 12.481 1.227 1.00 0.00 48 VAL C O 4
ATOM 5762 N N . GLU A 1 49 ? -4.444 13.939 2.501 1.00 0.00 49 GLU C N 4
ATOM 5763 C CA . GLU A 1 49 ? -3.831 12.914 3.336 1.00 0.00 49 GLU C CA 4
ATOM 5764 C C . GLU A 1 49 ? -4.909 12.099 4.047 1.00 0.00 49 GLU C C 4
ATOM 5765 O O . GLU A 1 49 ? -5.888 12.649 4.557 1.00 0.00 49 GLU C O 4
ATOM 5777 N N . ARG A 1 50 ? -4.710 10.791 4.091 1.00 0.00 50 ARG C N 4
ATOM 5778 C CA . ARG A 1 50 ? -5.708 9.902 4.639 1.00 0.00 50 ARG C CA 4
ATOM 5779 C C . ARG A 1 50 ? -5.478 9.721 6.133 1.00 0.00 50 ARG C C 4
ATOM 5780 O O . ARG A 1 50 ? -4.343 9.573 6.588 1.00 0.00 50 ARG C O 4
ATOM 5801 N N . LYS A 1 51 ? -6.573 9.771 6.884 1.00 0.00 51 LYS C N 4
ATOM 5802 C CA . LYS A 1 51 ? -6.529 9.652 8.335 1.00 0.00 51 LYS C CA 4
ATOM 5803 C C . LYS A 1 51 ? -6.088 8.256 8.748 1.00 0.00 51 LYS C C 4
ATOM 5804 O O . LYS A 1 51 ? -6.195 7.312 7.959 1.00 0.00 51 LYS C O 4
ATOM 5823 N N . LYS A 1 52 ? -5.561 8.143 9.964 1.00 0.00 52 LYS C N 4
ATOM 5824 C CA . LYS A 1 52 ? -5.103 6.880 10.537 1.00 0.00 52 LYS C CA 4
ATOM 5825 C C . LYS A 1 52 ? -6.095 5.730 10.322 1.00 0.00 52 LYS C C 4
ATOM 5826 O O . LYS A 1 52 ? -7.273 5.934 10.010 1.00 0.00 52 LYS C O 4
ATOM 5845 N N . GLY A 1 53 ? -5.608 4.526 10.554 1.00 0.00 53 GLY C N 4
ATOM 5846 C CA . GLY A 1 53 ? -6.214 3.339 9.988 1.00 0.00 53 GLY C CA 4
ATOM 5847 C C . GLY A 1 53 ? -5.228 2.701 9.036 1.00 0.00 53 GLY C C 4
ATOM 5848 O O . GLY A 1 53 ? -5.527 1.750 8.317 1.00 0.00 53 GLY C O 4
ATOM 5852 N N . VAL A 1 54 ? -4.029 3.260 9.073 1.00 0.00 54 VAL C N 4
ATOM 5853 C CA . VAL A 1 54 ? -2.890 2.726 8.359 1.00 0.00 54 VAL C CA 4
ATOM 5854 C C . VAL A 1 54 ? -2.163 1.761 9.284 1.00 0.00 54 VAL C C 4
ATOM 5855 O O . VAL A 1 54 ? -1.982 2.051 10.468 1.00 0.00 54 VAL C O 4
ATOM 5868 N N . GLU A 1 55 ? -1.795 0.603 8.775 1.00 0.00 55 GLU C N 4
ATOM 5869 C CA . GLU A 1 55 ? -1.192 -0.422 9.599 1.00 0.00 55 GLU C CA 4
ATOM 5870 C C . GLU A 1 55 ? 0.096 -0.915 8.962 1.00 0.00 55 GLU C C 4
ATOM 5871 O O . GLU A 1 55 ? 0.069 -1.590 7.937 1.00 0.00 55 GLU C O 4
ATOM 5883 N N . THR A 1 56 ? 1.216 -0.571 9.561 1.00 0.00 56 THR C N 4
ATOM 5884 C CA . THR A 1 56 ? 2.494 -1.051 9.084 1.00 0.00 56 THR C CA 4
ATOM 5885 C C . THR A 1 56 ? 2.945 -2.237 9.914 1.00 0.00 56 THR C C 4
ATOM 5886 O O . THR A 1 56 ? 3.070 -2.141 11.137 1.00 0.00 56 THR C O 4
ATOM 5897 N N . GLN A 1 57 ? 3.165 -3.361 9.257 1.00 0.00 57 GLN C N 4
ATOM 5898 C CA . GLN A 1 57 ? 3.568 -4.568 9.946 1.00 0.00 57 GLN C CA 4
ATOM 5899 C C . GLN A 1 57 ? 5.076 -4.725 9.884 1.00 0.00 57 GLN C C 4
ATOM 5900 O O . GLN A 1 57 ? 5.728 -4.237 8.957 1.00 0.00 57 GLN C O 4
ATOM 5914 N N . ASN A 1 58 ? 5.610 -5.401 10.885 1.00 0.00 58 ASN C N 4
ATOM 5915 C CA . ASN A 1 58 ? 7.049 -5.565 11.012 1.00 0.00 58 ASN C CA 4
ATOM 5916 C C . ASN A 1 58 ? 7.582 -6.424 9.879 1.00 0.00 58 ASN C C 4
ATOM 5917 O O . ASN A 1 58 ? 7.031 -7.479 9.563 1.00 0.00 58 ASN C O 4
ATOM 5928 N N . PRO A 1 59 ? 8.671 -5.954 9.265 1.00 0.00 59 PRO C N 4
ATOM 5929 C CA . PRO A 1 59 ? 9.226 -6.531 8.039 1.00 0.00 59 PRO C CA 4
ATOM 5930 C C . PRO A 1 59 ? 9.638 -7.985 8.187 1.00 0.00 59 PRO C C 4
ATOM 5931 O O . PRO A 1 59 ? 10.178 -8.389 9.222 1.00 0.00 59 PRO C O 4
ATOM 5942 N N . GLU A 1 60 ? 9.399 -8.770 7.143 1.00 0.00 60 GLU C N 4
ATOM 5943 C CA . GLU A 1 60 ? 9.847 -10.149 7.112 1.00 0.00 60 GLU C CA 4
ATOM 5944 C C . GLU A 1 60 ? 10.058 -10.592 5.668 1.00 0.00 60 GLU C C 4
ATOM 5945 O O . GLU A 1 60 ? 9.090 -10.798 4.933 1.00 0.00 60 GLU C O 4
ATOM 5957 N N . TRP A 1 61 ? 11.301 -10.707 5.248 1.00 0.00 61 TRP C N 4
ATOM 5958 C CA . TRP A 1 61 ? 11.624 -11.389 4.007 1.00 0.00 61 TRP C CA 4
ATOM 5959 C C . TRP A 1 61 ? 12.910 -12.181 4.176 1.00 0.00 61 TRP C C 4
ATOM 5960 O O . TRP A 1 61 ? 13.646 -11.957 5.136 1.00 0.00 61 TRP C O 4
ATOM 5981 N N . SER A 1 62 ? 13.174 -13.112 3.272 1.00 0.00 62 SER C N 4
ATOM 5982 C CA . SER A 1 62 ? 14.477 -13.736 3.200 1.00 0.00 62 SER C CA 4
ATOM 5983 C C . SER A 1 62 ? 15.547 -12.651 3.083 1.00 0.00 62 SER C C 4
ATOM 5984 O O . SER A 1 62 ? 15.339 -11.644 2.410 1.00 0.00 62 SER C O 4
ATOM 5992 N N . GLY A 1 63 ? 16.678 -12.884 3.732 1.00 0.00 63 GLY C N 4
ATOM 5993 C CA . GLY A 1 63 ? 17.711 -11.860 3.934 1.00 0.00 63 GLY C CA 4
ATOM 5994 C C . GLY A 1 63 ? 18.154 -11.081 2.694 1.00 0.00 63 GLY C C 4
ATOM 5995 O O . GLY A 1 63 ? 18.818 -10.052 2.821 1.00 0.00 63 GLY C O 4
ATOM 5999 N N . SER A 1 64 ? 17.804 -11.549 1.509 1.00 0.00 64 SER C N 4
ATOM 6000 C CA . SER A 1 64 ? 18.182 -10.870 0.276 1.00 0.00 64 SER C CA 4
ATOM 6001 C C . SER A 1 64 ? 17.321 -9.624 0.026 1.00 0.00 64 SER C C 4
ATOM 6002 O O . SER A 1 64 ? 17.741 -8.693 -0.664 1.00 0.00 64 SER C O 4
ATOM 6010 N N . LYS A 1 65 ? 16.125 -9.603 0.604 1.00 0.00 65 LYS C N 4
ATOM 6011 C CA . LYS A 1 65 ? 15.200 -8.482 0.450 1.00 0.00 65 LYS C CA 4
ATOM 6012 C C . LYS A 1 65 ? 14.402 -8.289 1.735 1.00 0.00 65 LYS C C 4
ATOM 6013 O O . LYS A 1 65 ? 14.422 -9.140 2.615 1.00 0.00 65 LYS C O 4
ATOM 6032 N N . SER A 1 66 ? 13.739 -7.156 1.863 1.00 0.00 66 SER C N 4
ATOM 6033 C CA . SER A 1 66 ? 12.873 -6.900 3.001 1.00 0.00 66 SER C CA 4
ATOM 6034 C C . SER A 1 66 ? 11.444 -6.680 2.515 1.00 0.00 66 SER C C 4
ATOM 6035 O O . SER A 1 66 ? 11.232 -6.195 1.403 1.00 0.00 66 SER C O 4
ATOM 6043 N N . THR A 1 67 ? 10.469 -7.019 3.346 1.00 0.00 67 THR C N 4
ATOM 6044 C CA . THR A 1 67 ? 9.076 -6.849 2.971 1.00 0.00 67 THR C CA 4
ATOM 6045 C C . THR A 1 67 ? 8.300 -6.142 4.068 1.00 0.00 67 THR C C 4
ATOM 6046 O O . THR A 1 67 ? 8.230 -6.619 5.201 1.00 0.00 67 THR C O 4
ATOM 6057 N N . ILE A 1 68 ? 7.739 -4.997 3.722 1.00 0.00 68 ILE C N 4
ATOM 6058 C CA . ILE A 1 68 ? 6.917 -4.220 4.628 1.00 0.00 68 ILE C CA 4
ATOM 6059 C C . ILE A 1 68 ? 5.466 -4.315 4.183 1.00 0.00 68 ILE C C 4
ATOM 6060 O O . ILE A 1 68 ? 5.139 -4.054 3.024 1.00 0.00 68 ILE C O 4
ATOM 6076 N N . VAL A 1 69 ? 4.611 -4.727 5.094 1.00 0.00 69 VAL C N 4
ATOM 6077 C CA . VAL A 1 69 ? 3.204 -4.883 4.787 1.00 0.00 69 VAL C CA 4
ATOM 6078 C C . VAL A 1 69 ? 2.400 -3.762 5.418 1.00 0.00 69 VAL C C 4
ATOM 6079 O O . VAL A 1 69 ? 2.442 -3.569 6.631 1.00 0.00 69 VAL C O 4
ATOM 6092 N N . SER A 1 70 ? 1.675 -3.026 4.598 1.00 0.00 70 SER C N 4
ATOM 6093 C CA . SER A 1 70 ? 0.858 -1.936 5.087 1.00 0.00 70 SER C CA 4
ATOM 6094 C C . SER A 1 70 ? -0.610 -2.164 4.745 1.00 0.00 70 SER C C 4
ATOM 6095 O O . SER A 1 70 ? -0.957 -2.469 3.606 1.00 0.00 70 SER C O 4
ATOM 6103 N N . LYS A 1 71 ? -1.463 -2.025 5.742 1.00 0.00 71 LYS C N 4
ATOM 6104 C CA . LYS A 1 71 ? -2.899 -2.083 5.532 1.00 0.00 71 LYS C CA 4
ATOM 6105 C C . LYS A 1 71 ? -3.472 -0.684 5.629 1.00 0.00 71 LYS C C 4
ATOM 6106 O O . LYS A 1 71 ? -2.952 0.156 6.363 1.00 0.00 71 LYS C O 4
ATOM 6125 N N . LEU A 1 72 ? -4.518 -0.431 4.876 1.00 0.00 72 LEU C N 4
ATOM 6126 C CA . LEU A 1 72 ? -5.281 0.788 5.038 1.00 0.00 72 LEU C CA 4
ATOM 6127 C C . LEU A 1 72 ? -6.738 0.421 5.255 1.00 0.00 72 LEU C C 4
ATOM 6128 O O . LEU A 1 72 ? -7.387 -0.122 4.363 1.00 0.00 72 LEU C O 4
ATOM 6144 N N . LYS A 1 73 ? -7.250 0.718 6.430 1.00 0.00 73 LYS C N 4
ATOM 6145 C CA . LYS A 1 73 ? -8.624 0.386 6.747 1.00 0.00 73 LYS C CA 4
ATOM 6146 C C . LYS A 1 73 ? -9.506 1.577 6.440 1.00 0.00 73 LYS C C 4
ATOM 6147 O O . LYS A 1 73 ? -9.426 2.611 7.103 1.00 0.00 73 LYS C O 4
ATOM 6166 N N . VAL A 1 74 ? -10.356 1.423 5.439 1.00 0.00 74 VAL C N 4
ATOM 6167 C CA . VAL A 1 74 ? -11.109 2.535 4.899 1.00 0.00 74 VAL C CA 4
ATOM 6168 C C . VAL A 1 74 ? -12.597 2.259 4.992 1.00 0.00 74 VAL C C 4
ATOM 6169 O O . VAL A 1 74 ? -13.013 1.130 5.276 1.00 0.00 74 VAL C O 4
ATOM 6182 N N . MET A 1 75 ? -13.394 3.284 4.752 1.00 0.00 75 MET C N 4
ATOM 6183 C CA . MET A 1 75 ? -14.829 3.123 4.725 1.00 0.00 75 MET C CA 4
ATOM 6184 C C . MET A 1 75 ? -15.232 2.399 3.456 1.00 0.00 75 MET C C 4
ATOM 6185 O O . MET A 1 75 ? -14.777 2.728 2.348 1.00 0.00 75 MET C O 4
ATOM 6199 N N . ALA A 1 76 ? -16.071 1.395 3.637 1.00 0.00 76 ALA C N 4
ATOM 6200 C CA . ALA A 1 76 ? -16.575 0.601 2.540 1.00 0.00 76 ALA C CA 4
ATOM 6201 C C . ALA A 1 76 ? -17.236 1.491 1.502 1.00 0.00 76 ALA C C 4
ATOM 6202 O O . ALA A 1 76 ? -17.198 1.196 0.311 1.00 0.00 76 ALA C O 4
ATOM 6209 N N . SER A 1 77 ? -17.824 2.598 1.954 1.00 0.00 77 SER C N 4
ATOM 6210 C CA . SER A 1 77 ? -18.456 3.584 1.096 1.00 0.00 77 SER C CA 4
ATOM 6211 C C . SER A 1 77 ? -17.411 4.394 0.321 1.00 0.00 77 SER C C 4
ATOM 6212 O O . SER A 1 77 ? -17.662 4.815 -0.803 1.00 0.00 77 SER C O 4
ATOM 6220 N N . GLU A 1 78 ? -16.234 4.602 0.923 1.00 0.00 78 GLU C N 4
ATOM 6221 C CA . GLU A 1 78 ? -15.161 5.328 0.245 1.00 0.00 78 GLU C CA 4
ATOM 6222 C C . GLU A 1 78 ? -14.707 4.510 -0.946 1.00 0.00 78 GLU C C 4
ATOM 6223 O O . GLU A 1 78 ? -14.685 4.990 -2.081 1.00 0.00 78 GLU C O 4
ATOM 6235 N N . TRP A 1 79 ? -14.393 3.249 -0.670 1.00 0.00 79 TRP C N 4
ATOM 6236 C CA . TRP A 1 79 ? -13.977 2.354 -1.742 1.00 0.00 79 TRP C CA 4
ATOM 6237 C C . TRP A 1 79 ? -15.086 2.210 -2.779 1.00 0.00 79 TRP C C 4
ATOM 6238 O O . TRP A 1 79 ? -14.831 2.216 -3.982 1.00 0.00 79 TRP C O 4
ATOM 6259 N N . ASP A 1 80 ? -16.318 2.112 -2.300 1.00 0.00 80 ASP C N 4
ATOM 6260 C CA . ASP A 1 80 ? -17.477 1.984 -3.173 1.00 0.00 80 ASP C CA 4
ATOM 6261 C C . ASP A 1 80 ? -17.713 3.267 -3.973 1.00 0.00 80 ASP C C 4
ATOM 6262 O O . ASP A 1 80 ? -18.381 3.253 -5.006 1.00 0.00 80 ASP C O 4
ATOM 6271 N N . SER A 1 81 ? -17.138 4.374 -3.511 1.00 0.00 81 SER C N 4
ATOM 6272 C CA . SER A 1 81 ? -17.272 5.646 -4.204 1.00 0.00 81 SER C CA 4
ATOM 6273 C C . SER A 1 81 ? -16.185 5.773 -5.265 1.00 0.00 81 SER C C 4
ATOM 6274 O O . SER A 1 81 ? -16.181 6.706 -6.068 1.00 0.00 81 SER C O 4
ATOM 6282 N N . GLY A 1 82 ? -15.278 4.799 -5.286 1.00 0.00 82 GLY C N 4
ATOM 6283 C CA . GLY A 1 82 ? -14.199 4.805 -6.248 1.00 0.00 82 GLY C CA 4
ATOM 6284 C C . GLY A 1 82 ? -13.196 5.907 -5.981 1.00 0.00 82 GLY C C 4
ATOM 6285 O O . GLY A 1 82 ? -12.560 6.410 -6.909 1.00 0.00 82 GLY C O 4
ATOM 6289 N N . THR A 1 83 ? -13.059 6.289 -4.718 1.00 0.00 83 THR C N 4
ATOM 6290 C CA . THR A 1 83 ? -12.143 7.354 -4.347 1.00 0.00 83 THR C CA 4
ATOM 6291 C C . THR A 1 83 ? -10.695 6.886 -4.498 1.00 0.00 83 THR C C 4
ATOM 6292 O O . THR A 1 83 ? -10.399 5.693 -4.404 1.00 0.00 83 THR C O 4
ATOM 6303 N N . GLU A 1 84 ? -9.812 7.839 -4.747 1.00 0.00 84 GLU C N 4
ATOM 6304 C CA . GLU A 1 84 ? -8.421 7.547 -5.058 1.00 0.00 84 GLU C CA 4
ATOM 6305 C C . GLU A 1 84 ? -7.641 7.133 -3.819 1.00 0.00 84 GLU C C 4
ATOM 6306 O O . GLU A 1 84 ? -7.743 7.764 -2.771 1.00 0.00 84 GLU C O 4
ATOM 6318 N N . TYR A 1 85 ? -6.849 6.081 -3.958 1.00 0.00 85 TYR C N 4
ATOM 6319 C CA . TYR A 1 85 ? -5.936 5.694 -2.900 1.00 0.00 85 TYR C CA 4
ATOM 6320 C C . TYR A 1 85 ? -4.557 5.456 -3.473 1.00 0.00 85 TYR C C 4
ATOM 6321 O O . TYR A 1 85 ? -4.396 4.730 -4.450 1.00 0.00 85 TYR C O 4
ATOM 6339 N N . VAL A 1 86 ? -3.573 6.111 -2.895 1.00 0.00 86 VAL C N 4
ATOM 6340 C CA . VAL A 1 86 ? -2.198 5.964 -3.320 1.00 0.00 86 VAL C CA 4
ATOM 6341 C C . VAL A 1 86 ? -1.369 5.460 -2.155 1.00 0.00 86 VAL C C 4
ATOM 6342 O O . VAL A 1 86 ? -1.534 5.930 -1.038 1.00 0.00 86 VAL C O 4
ATOM 6355 N N . CYS A 1 87 ? -0.500 4.505 -2.412 1.00 0.00 87 CYS C N 4
ATOM 6356 C CA . CYS A 1 87 ? 0.461 4.054 -1.432 1.00 0.00 87 CYS C CA 4
ATOM 6357 C C . CYS A 1 87 ? 1.825 4.395 -1.976 1.00 0.00 87 CYS C C 4
ATOM 6358 O O . CYS A 1 87 ? 2.119 4.127 -3.142 1.00 0.00 87 CYS C O 4
ATOM 6365 N N . LEU A 1 88 ? 2.637 5.020 -1.168 1.00 0.00 88 LEU C N 4
ATOM 6366 C CA . LEU A 1 88 ? 3.837 5.628 -1.669 1.00 0.00 88 LEU C CA 4
ATOM 6367 C C . LEU A 1 88 ? 4.945 5.557 -0.634 1.00 0.00 88 LEU C C 4
ATOM 6368 O O . LEU A 1 88 ? 4.690 5.603 0.564 1.00 0.00 88 LEU C O 4
ATOM 6384 N N . VAL A 1 89 ? 6.172 5.437 -1.096 1.00 0.00 89 VAL C N 4
ATOM 6385 C CA . VAL A 1 89 ? 7.316 5.227 -0.240 1.00 0.00 89 VAL C CA 4
ATOM 6386 C C . VAL A 1 89 ? 8.276 6.404 -0.307 1.00 0.00 89 VAL C C 4
ATOM 6387 O O . VAL A 1 89 ? 8.555 6.930 -1.387 1.00 0.00 89 VAL C O 4
ATOM 6400 N N . GLU A 1 90 ? 8.774 6.809 0.849 1.00 0.00 90 GLU C N 4
ATOM 6401 C CA . GLU A 1 90 ? 9.838 7.789 0.929 1.00 0.00 90 GLU C CA 4
ATOM 6402 C C . GLU A 1 90 ? 10.940 7.256 1.835 1.00 0.00 90 GLU C C 4
ATOM 6403 O O . GLU A 1 90 ? 10.669 6.748 2.927 1.00 0.00 90 GLU C O 4
ATOM 6415 N N . ASP A 1 91 ? 12.177 7.364 1.384 1.00 0.00 91 ASP C N 4
ATOM 6416 C CA . ASP A 1 91 ? 13.303 6.830 2.130 1.00 0.00 91 ASP C CA 4
ATOM 6417 C C . ASP A 1 91 ? 14.553 7.668 1.904 1.00 0.00 91 ASP C C 4
ATOM 6418 O O . ASP A 1 91 ? 14.727 8.249 0.829 1.00 0.00 91 ASP C O 4
ATOM 6427 N N . SER A 1 92 ? 15.412 7.719 2.909 1.00 0.00 92 SER C N 4
ATOM 6428 C CA . SER A 1 92 ? 16.652 8.486 2.846 1.00 0.00 92 SER C CA 4
ATOM 6429 C C . SER A 1 92 ? 17.401 8.232 1.544 1.00 0.00 92 SER C C 4
ATOM 6430 O O . SER A 1 92 ? 17.801 9.168 0.842 1.00 0.00 92 SER C O 4
ATOM 6438 N N . GLU A 1 93 ? 17.523 6.961 1.210 1.00 0.00 93 GLU C N 4
ATOM 6439 C CA . GLU A 1 93 ? 18.402 6.498 0.190 1.00 0.00 93 GLU C CA 4
ATOM 6440 C C . GLU A 1 93 ? 17.778 6.604 -1.210 1.00 0.00 93 GLU C C 4
ATOM 6441 O O . GLU A 1 93 ? 18.452 6.372 -2.212 1.00 0.00 93 GLU C O 4
ATOM 6453 N N . LEU A 1 94 ? 16.510 6.991 -1.309 1.00 0.00 94 LEU C N 4
ATOM 6454 C CA . LEU A 1 94 ? 15.895 7.089 -2.627 1.00 0.00 94 LEU C CA 4
ATOM 6455 C C . LEU A 1 94 ? 16.019 8.504 -3.193 1.00 0.00 94 LEU C C 4
ATOM 6456 O O . LEU A 1 94 ? 16.101 9.488 -2.457 1.00 0.00 94 LEU C O 4
ATOM 6472 N N . PRO A 1 95 ? 16.074 8.593 -4.524 1.00 0.00 95 PRO C N 4
ATOM 6473 C CA . PRO A 1 95 ? 16.202 9.860 -5.249 1.00 0.00 95 PRO C CA 4
ATOM 6474 C C . PRO A 1 95 ? 14.877 10.618 -5.338 1.00 0.00 95 PRO C C 4
ATOM 6475 O O . PRO A 1 95 ? 14.840 11.846 -5.294 1.00 0.00 95 PRO C O 4
ATOM 6486 N N . THR A 1 96 ? 13.795 9.865 -5.467 1.00 0.00 96 THR C N 4
ATOM 6487 C CA . THR A 1 96 ? 12.457 10.420 -5.564 1.00 0.00 96 THR C CA 4
ATOM 6488 C C . THR A 1 96 ? 11.467 9.458 -4.924 1.00 0.00 96 THR C C 4
ATOM 6489 O O . THR A 1 96 ? 11.703 8.246 -4.905 1.00 0.00 96 THR C O 4
ATOM 6500 N N . PRO A 1 97 ? 10.354 9.974 -4.384 1.00 0.00 97 PRO C N 4
ATOM 6501 C CA . PRO A 1 97 ? 9.334 9.146 -3.739 1.00 0.00 97 PRO C CA 4
ATOM 6502 C C . PRO A 1 97 ? 8.718 8.156 -4.718 1.00 0.00 97 PRO C C 4
ATOM 6503 O O . PRO A 1 97 ? 8.535 8.462 -5.898 1.00 0.00 97 PRO C O 4
ATOM 6514 N N . VAL A 1 98 ? 8.393 6.980 -4.222 1.00 0.00 98 VAL C N 4
ATOM 6515 C CA . VAL A 1 98 ? 7.850 5.924 -5.060 1.00 0.00 98 VAL C CA 4
ATOM 6516 C C . VAL A 1 98 ? 6.371 5.758 -4.770 1.00 0.00 98 VAL C C 4
ATOM 6517 O O . VAL A 1 98 ? 5.989 5.168 -3.766 1.00 0.00 98 VAL C O 4
ATOM 6530 N N . LYS A 1 99 ? 5.548 6.283 -5.650 1.00 0.00 99 LYS C N 4
ATOM 6531 C CA . LYS A 1 99 ? 4.119 6.304 -5.397 1.00 0.00 99 LYS C CA 4
ATOM 6532 C C . LYS A 1 99 ? 3.390 5.306 -6.304 1.00 0.00 99 LYS C C 4
ATOM 6533 O O . LYS A 1 99 ? 3.841 5.020 -7.416 1.00 0.00 99 LYS C O 4
ATOM 6552 N N . ALA A 1 100 ? 2.267 4.794 -5.824 1.00 0.00 100 ALA C N 4
ATOM 6553 C CA . ALA A 1 100 ? 1.471 3.831 -6.583 1.00 0.00 100 ALA C CA 4
ATOM 6554 C C . ALA A 1 100 ? 0.015 3.920 -6.171 1.00 0.00 100 ALA C C 4
ATOM 6555 O O . ALA A 1 100 ? -0.302 3.841 -4.993 1.00 0.00 100 ALA C O 4
ATOM 6562 N N . SER A 1 101 ? -0.872 4.077 -7.131 1.00 0.00 101 SER C N 4
ATOM 6563 C CA . SER A 1 101 ? -2.265 4.325 -6.832 1.00 0.00 101 SER C CA 4
ATOM 6564 C C . SER A 1 101 ? -3.138 3.137 -7.223 1.00 0.00 101 SER C C 4
ATOM 6565 O O . SER A 1 101 ? -2.775 2.325 -8.077 1.00 0.00 101 SER C O 4
ATOM 6573 N N . ILE A 1 102 ? -4.298 3.061 -6.593 1.00 0.00 102 ILE C N 4
ATOM 6574 C CA . ILE A 1 102 ? -5.253 1.998 -6.836 1.00 0.00 102 ILE C CA 4
ATOM 6575 C C . ILE A 1 102 ? -6.575 2.612 -7.282 1.00 0.00 102 ILE C C 4
ATOM 6576 O O . ILE A 1 102 ? -6.907 3.740 -6.906 1.00 0.00 102 ILE C O 4
ATOM 6592 N N . ARG A 1 103 ? -7.302 1.887 -8.105 1.00 0.00 103 ARG C N 4
ATOM 6593 C CA . ARG A 1 103 ? -8.592 2.344 -8.587 1.00 0.00 103 ARG C CA 4
ATOM 6594 C C . ARG A 1 103 ? -9.601 1.225 -8.427 1.00 0.00 103 ARG C C 4
ATOM 6595 O O . ARG A 1 103 ? -9.235 0.047 -8.454 1.00 0.00 103 ARG C O 4
ATOM 6616 N N . LYS A 1 104 ? -10.861 1.581 -8.244 1.00 0.00 104 LYS C N 4
ATOM 6617 C CA . LYS A 1 104 ? -11.887 0.588 -8.026 1.00 0.00 104 LYS C CA 4
ATOM 6618 C C . LYS A 1 104 ? -12.255 -0.106 -9.322 1.00 0.00 104 LYS C C 4
ATOM 6619 O O . LYS A 1 104 ? -12.357 0.523 -10.375 1.00 0.00 104 LYS C O 4
ATOM 6638 N N . ALA A 1 105 ? -12.438 -1.405 -9.224 1.00 0.00 105 ALA C N 4
ATOM 6639 C CA . ALA A 1 105 ? -12.957 -2.198 -10.310 1.00 0.00 105 ALA C CA 4
ATOM 6640 C C . ALA A 1 105 ? -13.850 -3.274 -9.727 1.00 0.00 105 ALA C C 4
ATOM 6641 O O . ALA A 1 105 ? -13.314 -4.319 -9.311 1.00 0.00 105 ALA C O 4
ATOM 6649 N N . MET A 1 1 ? 26.623 -0.640 -9.741 1.00 0.00 1 MET C N 5
ATOM 6650 C CA . MET A 1 1 ? 27.404 -1.886 -9.566 1.00 0.00 1 MET C CA 5
ATOM 6651 C C . MET A 1 1 ? 26.536 -2.971 -8.946 1.00 0.00 1 MET C C 5
ATOM 6652 O O . MET A 1 1 ? 26.414 -4.069 -9.488 1.00 0.00 1 MET C O 5
ATOM 6668 N N . GLY A 1 2 ? 25.933 -2.658 -7.808 1.00 0.00 2 GLY C N 5
ATOM 6669 C CA . GLY A 1 2 ? 25.088 -3.618 -7.136 1.00 0.00 2 GLY C CA 5
ATOM 6670 C C . GLY A 1 2 ? 23.643 -3.494 -7.564 1.00 0.00 2 GLY C C 5
ATOM 6671 O O . GLY A 1 2 ? 23.262 -2.519 -8.212 1.00 0.00 2 GLY C O 5
ATOM 6675 N N . ARG A 1 3 ? 22.837 -4.476 -7.196 1.00 0.00 3 ARG C N 5
ATOM 6676 C CA . ARG A 1 3 ? 21.421 -4.473 -7.538 1.00 0.00 3 ARG C CA 5
ATOM 6677 C C . ARG A 1 3 ? 20.584 -4.613 -6.275 1.00 0.00 3 ARG C C 5
ATOM 6678 O O . ARG A 1 3 ? 19.542 -5.265 -6.262 1.00 0.00 3 ARG C O 5
ATOM 6699 N N . GLN A 1 4 ? 21.067 -3.982 -5.214 1.00 0.00 4 GLN C N 5
ATOM 6700 C CA . GLN A 1 4 ? 20.378 -3.973 -3.929 1.00 0.00 4 GLN C CA 5
ATOM 6701 C C . GLN A 1 4 ? 19.042 -3.252 -4.046 1.00 0.00 4 GLN C C 5
ATOM 6702 O O . GLN A 1 4 ? 18.089 -3.541 -3.319 1.00 0.00 4 GLN C O 5
ATOM 6716 N N . THR A 1 5 ? 18.987 -2.316 -4.973 1.00 0.00 5 THR C N 5
ATOM 6717 C CA . THR A 1 5 ? 17.830 -1.473 -5.133 1.00 0.00 5 THR C CA 5
ATOM 6718 C C . THR A 1 5 ? 16.789 -2.134 -5.997 1.00 0.00 5 THR C C 5
ATOM 6719 O O . THR A 1 5 ? 16.766 -2.008 -7.223 1.00 0.00 5 THR C O 5
ATOM 6730 N N . ASP A 1 6 ? 15.945 -2.861 -5.318 1.00 0.00 6 ASP C N 5
ATOM 6731 C CA . ASP A 1 6 ? 14.682 -3.254 -5.853 1.00 0.00 6 ASP C CA 5
ATOM 6732 C C . ASP A 1 6 ? 13.643 -2.641 -4.969 1.00 0.00 6 ASP C C 5
ATOM 6733 O O . ASP A 1 6 ? 13.566 -2.948 -3.782 1.00 0.00 6 ASP C O 5
ATOM 6742 N N . ILE A 1 7 ? 12.877 -1.763 -5.533 1.00 0.00 7 ILE C N 5
ATOM 6743 C CA . ILE A 1 7 ? 11.704 -1.249 -4.878 1.00 0.00 7 ILE C CA 5
ATOM 6744 C C . ILE A 1 7 ? 10.474 -1.701 -5.646 1.00 0.00 7 ILE C C 5
ATOM 6745 O O . ILE A 1 7 ? 10.201 -1.247 -6.761 1.00 0.00 7 ILE C O 5
ATOM 6761 N N . SER A 1 8 ? 9.755 -2.622 -5.050 1.00 0.00 8 SER C N 5
ATOM 6762 C CA . SER A 1 8 ? 8.616 -3.233 -5.694 1.00 0.00 8 SER C CA 5
ATOM 6763 C C . SER A 1 8 ? 7.363 -2.998 -4.871 1.00 0.00 8 SER C C 5
ATOM 6764 O O . SER A 1 8 ? 7.256 -3.461 -3.735 1.00 0.00 8 SER C O 5
ATOM 6772 N N . VAL A 1 9 ? 6.427 -2.269 -5.447 1.00 0.00 9 VAL C N 5
ATOM 6773 C CA . VAL A 1 9 ? 5.194 -1.938 -4.759 1.00 0.00 9 VAL C CA 5
ATOM 6774 C C . VAL A 1 9 ? 4.059 -2.799 -5.286 1.00 0.00 9 VAL C C 5
ATOM 6775 O O . VAL A 1 9 ? 3.674 -2.686 -6.449 1.00 0.00 9 VAL C O 5
ATOM 6788 N N . SER A 1 10 ? 3.529 -3.661 -4.439 1.00 0.00 10 SER C N 5
ATOM 6789 C CA . SER A 1 10 ? 2.389 -4.467 -4.806 1.00 0.00 10 SER C CA 5
ATOM 6790 C C . SER A 1 10 ? 1.176 -3.907 -4.096 1.00 0.00 10 SER C C 5
ATOM 6791 O O . SER A 1 10 ? 1.046 -4.006 -2.876 1.00 0.00 10 SER C O 5
ATOM 6799 N N . LEU A 1 11 ? 0.310 -3.304 -4.863 1.00 0.00 11 LEU C N 5
ATOM 6800 C CA . LEU A 1 11 ? -0.830 -2.630 -4.343 1.00 0.00 11 LEU C CA 5
ATOM 6801 C C . LEU A 1 11 ? -2.053 -3.503 -4.558 1.00 0.00 11 LEU C C 5
ATOM 6802 O O . LEU A 1 11 ? -2.410 -3.814 -5.694 1.00 0.00 11 LEU C O 5
ATOM 6818 N N . LEU A 1 12 ? -2.673 -3.917 -3.470 1.00 0.00 12 LEU C N 5
ATOM 6819 C CA . LEU A 1 12 ? -3.722 -4.907 -3.527 1.00 0.00 12 LEU C CA 5
ATOM 6820 C C . LEU A 1 12 ? -5.051 -4.295 -3.121 1.00 0.00 12 LEU C C 5
ATOM 6821 O O . LEU A 1 12 ? -5.183 -3.712 -2.033 1.00 0.00 12 LEU C O 5
ATOM 6837 N N . LYS A 1 13 ? -6.020 -4.411 -4.015 1.00 0.00 13 LYS C N 5
ATOM 6838 C CA . LYS A 1 13 ? -7.374 -3.995 -3.724 1.00 0.00 13 LYS C CA 5
ATOM 6839 C C . LYS A 1 13 ? -8.110 -5.146 -3.050 1.00 0.00 13 LYS C C 5
ATOM 6840 O O . LYS A 1 13 ? -7.767 -6.314 -3.254 1.00 0.00 13 LYS C O 5
ATOM 6859 N N . PRO A 1 14 ? -9.117 -4.832 -2.230 1.00 0.00 14 PRO C N 5
ATOM 6860 C CA . PRO A 1 14 ? -9.882 -5.846 -1.508 1.00 0.00 14 PRO C CA 5
ATOM 6861 C C . PRO A 1 14 ? -10.660 -6.746 -2.464 1.00 0.00 14 PRO C C 5
ATOM 6862 O O . PRO A 1 14 ? -11.456 -6.263 -3.274 1.00 0.00 14 PRO C O 5
ATOM 6873 N N . PRO A 1 15 ? -10.409 -8.065 -2.396 1.00 0.00 15 PRO C N 5
ATOM 6874 C CA . PRO A 1 15 ? -11.049 -9.046 -3.277 1.00 0.00 15 PRO C CA 5
ATOM 6875 C C . PRO A 1 15 ? -12.569 -8.985 -3.197 1.00 0.00 15 PRO C C 5
ATOM 6876 O O . PRO A 1 15 ? -13.154 -9.153 -2.122 1.00 0.00 15 PRO C O 5
ATOM 6887 N N . PHE A 1 16 ? -13.200 -8.745 -4.335 1.00 0.00 16 PHE C N 5
ATOM 6888 C CA . PHE A 1 16 ? -14.646 -8.619 -4.396 1.00 0.00 16 PHE C CA 5
ATOM 6889 C C . PHE A 1 16 ? -15.286 -10.004 -4.385 1.00 0.00 16 PHE C C 5
ATOM 6890 O O . PHE A 1 16 ? -15.608 -10.568 -5.432 1.00 0.00 16 PHE C O 5
ATOM 6907 N N . GLU A 1 17 ? -15.433 -10.555 -3.193 1.00 0.00 17 GLU C N 5
ATOM 6908 C CA . GLU A 1 17 ? -16.003 -11.880 -3.023 1.00 0.00 17 GLU C CA 5
ATOM 6909 C C . GLU A 1 17 ? -17.516 -11.798 -2.895 1.00 0.00 17 GLU C C 5
ATOM 6910 O O . GLU A 1 17 ? -18.032 -11.260 -1.911 1.00 0.00 17 GLU C O 5
ATOM 6922 N N . GLU A 1 18 ? -18.209 -12.343 -3.893 1.00 0.00 18 GLU C N 5
ATOM 6923 C CA . GLU A 1 18 ? -19.668 -12.319 -3.949 1.00 0.00 18 GLU C CA 5
ATOM 6924 C C . GLU A 1 18 ? -20.187 -10.885 -4.036 1.00 0.00 18 GLU C C 5
ATOM 6925 O O . GLU A 1 18 ? -19.434 -9.959 -4.345 1.00 0.00 18 GLU C O 5
ATOM 6937 N N . ILE A 1 19 ? -21.473 -10.709 -3.793 1.00 0.00 19 ILE C N 5
ATOM 6938 C CA . ILE A 1 19 ? -22.076 -9.384 -3.814 1.00 0.00 19 ILE C CA 5
ATOM 6939 C C . ILE A 1 19 ? -21.866 -8.686 -2.475 1.00 0.00 19 ILE C C 5
ATOM 6940 O O . ILE A 1 19 ? -21.548 -7.495 -2.416 1.00 0.00 19 ILE C O 5
ATOM 6956 N N . TRP A 1 20 ? -22.030 -9.445 -1.403 1.00 0.00 20 TRP C N 5
ATOM 6957 C CA . TRP A 1 20 ? -21.992 -8.895 -0.061 1.00 0.00 20 TRP C CA 5
ATOM 6958 C C . TRP A 1 20 ? -20.588 -8.936 0.515 1.00 0.00 20 TRP C C 5
ATOM 6959 O O . TRP A 1 20 ? -19.949 -9.986 0.545 1.00 0.00 20 TRP C O 5
ATOM 6980 N N . THR A 1 21 ? -20.113 -7.790 0.968 1.00 0.00 21 THR C N 5
ATOM 6981 C CA . THR A 1 21 ? -18.853 -7.723 1.678 1.00 0.00 21 THR C CA 5
ATOM 6982 C C . THR A 1 21 ? -19.040 -8.203 3.113 1.00 0.00 21 THR C C 5
ATOM 6983 O O . THR A 1 21 ? -19.761 -7.585 3.901 1.00 0.00 21 THR C O 5
ATOM 6994 N N . GLN A 1 22 ? -18.412 -9.319 3.441 1.00 0.00 22 GLN C N 5
ATOM 6995 C CA . GLN A 1 22 ? -18.554 -9.922 4.758 1.00 0.00 22 GLN C CA 5
ATOM 6996 C C . GLN A 1 22 ? -17.713 -9.168 5.775 1.00 0.00 22 GLN C C 5
ATOM 6997 O O . GLN A 1 22 ? -17.999 -9.181 6.974 1.00 0.00 22 GLN C O 5
ATOM 7011 N N . GLN A 1 23 ? -16.680 -8.511 5.279 1.00 0.00 23 GLN C N 5
ATOM 7012 C CA . GLN A 1 23 ? -15.836 -7.664 6.101 1.00 0.00 23 GLN C CA 5
ATOM 7013 C C . GLN A 1 23 ? -15.679 -6.300 5.438 1.00 0.00 23 GLN C C 5
ATOM 7014 O O . GLN A 1 23 ? -16.515 -5.913 4.618 1.00 0.00 23 GLN C O 5
ATOM 7028 N N . THR A 1 24 ? -14.623 -5.579 5.771 1.00 0.00 24 THR C N 5
ATOM 7029 C CA . THR A 1 24 ? -14.451 -4.228 5.273 1.00 0.00 24 THR C CA 5
ATOM 7030 C C . THR A 1 24 ? -13.609 -4.201 3.998 1.00 0.00 24 THR C C 5
ATOM 7031 O O . THR A 1 24 ? -13.094 -5.225 3.545 1.00 0.00 24 THR C O 5
ATOM 7042 N N . ALA A 1 25 ? -13.483 -3.008 3.439 1.00 0.00 25 ALA C N 5
ATOM 7043 C CA . ALA A 1 25 ? -12.875 -2.794 2.132 1.00 0.00 25 ALA C CA 5
ATOM 7044 C C . ALA A 1 25 ? -11.398 -2.427 2.244 1.00 0.00 25 ALA C C 5
ATOM 7045 O O . ALA A 1 25 ? -10.861 -1.752 1.369 1.00 0.00 25 ALA C O 5
ATOM 7052 N N . THR A 1 26 ? -10.753 -2.859 3.324 1.00 0.00 26 THR C N 5
ATOM 7053 C CA . THR A 1 26 ? -9.422 -2.374 3.678 1.00 0.00 26 THR C CA 5
ATOM 7054 C C . THR A 1 26 ? -8.398 -2.646 2.576 1.00 0.00 26 THR C C 5
ATOM 7055 O O . THR A 1 26 ? -8.302 -3.759 2.052 1.00 0.00 26 THR C O 5
ATOM 7066 N N . ILE A 1 27 ? -7.636 -1.608 2.248 1.00 0.00 27 ILE C N 5
ATOM 7067 C CA . ILE A 1 27 ? -6.674 -1.648 1.149 1.00 0.00 27 ILE C CA 5
ATOM 7068 C C . ILE A 1 27 ? -5.329 -2.134 1.664 1.00 0.00 27 ILE C C 5
ATOM 7069 O O . ILE A 1 27 ? -5.022 -1.955 2.839 1.00 0.00 27 ILE C O 5
ATOM 7085 N N . VAL A 1 28 ? -4.529 -2.757 0.813 1.00 0.00 28 VAL C N 5
ATOM 7086 C CA . VAL A 1 28 ? -3.216 -3.209 1.252 1.00 0.00 28 VAL C CA 5
ATOM 7087 C C . VAL A 1 28 ? -2.126 -2.842 0.247 1.00 0.00 28 VAL C C 5
ATOM 7088 O O . VAL A 1 28 ? -2.276 -3.035 -0.957 1.00 0.00 28 VAL C O 5
ATOM 7101 N N . CYS A 1 29 ? -1.037 -2.294 0.763 1.00 0.00 29 CYS C N 5
ATOM 7102 C CA . CYS A 1 29 ? 0.151 -1.985 -0.016 1.00 0.00 29 CYS C CA 5
ATOM 7103 C C . CYS A 1 29 ? 1.343 -2.745 0.551 1.00 0.00 29 CYS C C 5
ATOM 7104 O O . CYS A 1 29 ? 1.758 -2.515 1.687 1.00 0.00 29 CYS C O 5
ATOM 7111 N N . GLU A 1 30 ? 1.870 -3.669 -0.228 1.00 0.00 30 GLU C N 5
ATOM 7112 C CA . GLU A 1 30 ? 3.042 -4.424 0.182 1.00 0.00 30 GLU C CA 5
ATOM 7113 C C . GLU A 1 30 ? 4.247 -3.955 -0.606 1.00 0.00 30 GLU C C 5
ATOM 7114 O O . GLU A 1 30 ? 4.207 -3.902 -1.832 1.00 0.00 30 GLU C O 5
ATOM 7126 N N . ILE A 1 31 ? 5.314 -3.613 0.083 1.00 0.00 31 ILE C N 5
ATOM 7127 C CA . ILE A 1 31 ? 6.492 -3.094 -0.577 1.00 0.00 31 ILE C CA 5
ATOM 7128 C C . ILE A 1 31 ? 7.720 -3.932 -0.273 1.00 0.00 31 ILE C C 5
ATOM 7129 O O . ILE A 1 31 ? 7.991 -4.292 0.874 1.00 0.00 31 ILE C O 5
ATOM 7145 N N . VAL A 1 32 ? 8.451 -4.236 -1.328 1.00 0.00 32 VAL C N 5
ATOM 7146 C CA . VAL A 1 32 ? 9.654 -5.042 -1.238 1.00 0.00 32 VAL C CA 5
ATOM 7147 C C . VAL A 1 32 ? 10.869 -4.189 -1.560 1.00 0.00 32 VAL C C 5
ATOM 7148 O O . VAL A 1 32 ? 10.880 -3.484 -2.573 1.00 0.00 32 VAL C O 5
ATOM 7161 N N . TYR A 1 33 ? 11.879 -4.242 -0.700 1.00 0.00 33 TYR C N 5
ATOM 7162 C CA . TYR A 1 33 ? 13.102 -3.477 -0.894 1.00 0.00 33 TYR C CA 5
ATOM 7163 C C . TYR A 1 33 ? 14.235 -4.029 -0.041 1.00 0.00 33 TYR C C 5
ATOM 7164 O O . TYR A 1 33 ? 14.011 -4.822 0.873 1.00 0.00 33 TYR C O 5
ATOM 7182 N N . SER A 1 34 ? 15.452 -3.620 -0.361 1.00 0.00 34 SER C N 5
ATOM 7183 C CA . SER A 1 34 ? 16.632 -4.094 0.346 1.00 0.00 34 SER C CA 5
ATOM 7184 C C . SER A 1 34 ? 17.602 -2.943 0.569 1.00 0.00 34 SER C C 5
ATOM 7185 O O . SER A 1 34 ? 17.619 -1.988 -0.215 1.00 0.00 34 SER C O 5
ATOM 7193 N N . ASP A 1 35 ? 18.373 -3.017 1.660 1.00 0.00 35 ASP C N 5
ATOM 7194 C CA . ASP A 1 35 ? 19.457 -2.062 1.910 1.00 0.00 35 ASP C CA 5
ATOM 7195 C C . ASP A 1 35 ? 18.940 -0.712 2.382 1.00 0.00 35 ASP C C 5
ATOM 7196 O O . ASP A 1 35 ? 19.694 0.262 2.432 1.00 0.00 35 ASP C O 5
ATOM 7205 N N . LEU A 1 36 ? 17.666 -0.643 2.742 1.00 0.00 36 LEU C N 5
ATOM 7206 C CA . LEU A 1 36 ? 17.032 0.614 3.098 1.00 0.00 36 LEU C CA 5
ATOM 7207 C C . LEU A 1 36 ? 16.964 0.797 4.605 1.00 0.00 36 LEU C C 5
ATOM 7208 O O . LEU A 1 36 ? 17.055 -0.159 5.379 1.00 0.00 36 LEU C O 5
ATOM 7224 N N . GLU A 1 37 ? 16.801 2.046 4.985 1.00 0.00 37 GLU C N 5
ATOM 7225 C CA . GLU A 1 37 ? 16.606 2.410 6.372 1.00 0.00 37 GLU C CA 5
ATOM 7226 C C . GLU A 1 37 ? 15.116 2.455 6.627 1.00 0.00 37 GLU C C 5
ATOM 7227 O O . GLU A 1 37 ? 14.341 2.272 5.693 1.00 0.00 37 GLU C O 5
ATOM 7239 N N . ASN A 1 38 ? 14.704 2.634 7.870 1.00 0.00 38 ASN C N 5
ATOM 7240 C CA . ASN A 1 38 ? 13.311 2.558 8.207 1.00 0.00 38 ASN C CA 5
ATOM 7241 C C . ASN A 1 38 ? 12.538 3.531 7.346 1.00 0.00 38 ASN C C 5
ATOM 7242 O O . ASN A 1 38 ? 12.709 4.750 7.366 1.00 0.00 38 ASN C O 5
ATOM 7253 N N . ILE A 1 39 ? 11.716 2.906 6.563 1.00 0.00 39 ILE C N 5
ATOM 7254 C CA . ILE A 1 39 ? 10.885 3.543 5.558 1.00 0.00 39 ILE C CA 5
ATOM 7255 C C . ILE A 1 39 ? 9.669 4.256 6.147 1.00 0.00 39 ILE C C 5
ATOM 7256 O O . ILE A 1 39 ? 9.095 3.824 7.150 1.00 0.00 39 ILE C O 5
ATOM 7272 N N . LYS A 1 40 ? 9.300 5.354 5.501 1.00 0.00 40 LYS C N 5
ATOM 7273 C CA . LYS A 1 40 ? 8.078 6.075 5.810 1.00 0.00 40 LYS C CA 5
ATOM 7274 C C . LYS A 1 40 ? 7.041 5.775 4.722 1.00 0.00 40 LYS C C 5
ATOM 7275 O O . LYS A 1 40 ? 7.335 5.903 3.530 1.00 0.00 40 LYS C O 5
ATOM 7294 N N . VAL A 1 41 ? 5.849 5.350 5.127 1.00 0.00 41 VAL C N 5
ATOM 7295 C CA . VAL A 1 41 ? 4.799 5.001 4.174 1.00 0.00 41 VAL C CA 5
ATOM 7296 C C . VAL A 1 41 ? 3.705 6.068 4.169 1.00 0.00 41 VAL C C 5
ATOM 7297 O O . VAL A 1 41 ? 3.341 6.592 5.221 1.00 0.00 41 VAL C O 5
ATOM 7310 N N . PHE A 1 42 ? 3.194 6.394 2.988 1.00 0.00 42 PHE C N 5
ATOM 7311 C CA . PHE A 1 42 ? 2.172 7.425 2.863 1.00 0.00 42 PHE C CA 5
ATOM 7312 C C . PHE A 1 42 ? 1.015 6.965 1.973 1.00 0.00 42 PHE C C 5
ATOM 7313 O O . PHE A 1 42 ? 1.212 6.240 1.005 1.00 0.00 42 PHE C O 5
ATOM 7330 N N . TRP A 1 43 ? -0.192 7.389 2.329 1.00 0.00 43 TRP C N 5
ATOM 7331 C CA . TRP A 1 43 ? -1.376 7.111 1.523 1.00 0.00 43 TRP C CA 5
ATOM 7332 C C . TRP A 1 43 ? -2.106 8.419 1.233 1.00 0.00 43 TRP C C 5
ATOM 7333 O O . TRP A 1 43 ? -2.195 9.276 2.115 1.00 0.00 43 TRP C O 5
ATOM 7354 N N . GLN A 1 44 ? -2.635 8.592 0.024 1.00 0.00 44 GLN C N 5
ATOM 7355 C CA . GLN A 1 44 ? -3.383 9.800 -0.300 1.00 0.00 44 GLN C CA 5
ATOM 7356 C C . GLN A 1 44 ? -4.750 9.461 -0.893 1.00 0.00 44 GLN C C 5
ATOM 7357 O O . GLN A 1 44 ? -4.848 8.630 -1.795 1.00 0.00 44 GLN C O 5
ATOM 7371 N N . VAL A 1 45 ? -5.798 10.092 -0.368 1.00 0.00 45 VAL C N 5
ATOM 7372 C CA . VAL A 1 45 ? -7.150 9.884 -0.890 1.00 0.00 45 VAL C CA 5
ATOM 7373 C C . VAL A 1 45 ? -7.706 11.179 -1.457 1.00 0.00 45 VAL C C 5
ATOM 7374 O O . VAL A 1 45 ? -7.897 12.148 -0.724 1.00 0.00 45 VAL C O 5
ATOM 7387 N N . ASN A 1 46 ? -7.956 11.189 -2.759 1.00 0.00 46 ASN C N 5
ATOM 7388 C CA . ASN A 1 46 ? -8.544 12.350 -3.430 1.00 0.00 46 ASN C CA 5
ATOM 7389 C C . ASN A 1 46 ? -7.690 13.596 -3.226 1.00 0.00 46 ASN C C 5
ATOM 7390 O O . ASN A 1 46 ? -8.211 14.702 -3.072 1.00 0.00 46 ASN C O 5
ATOM 7401 N N . GLY A 1 47 ? -6.380 13.409 -3.217 1.00 0.00 47 GLY C N 5
ATOM 7402 C CA . GLY A 1 47 ? -5.478 14.529 -3.037 1.00 0.00 47 GLY C CA 5
ATOM 7403 C C . GLY A 1 47 ? -5.300 14.912 -1.576 1.00 0.00 47 GLY C C 5
ATOM 7404 O O . GLY A 1 47 ? -4.368 15.637 -1.228 1.00 0.00 47 GLY C O 5
ATOM 7408 N N . VAL A 1 48 ? -6.189 14.430 -0.719 1.00 0.00 48 VAL C N 5
ATOM 7409 C CA . VAL A 1 48 ? -6.123 14.738 0.706 1.00 0.00 48 VAL C CA 5
ATOM 7410 C C . VAL A 1 48 ? -5.434 13.608 1.469 1.00 0.00 48 VAL C C 5
ATOM 7411 O O . VAL A 1 48 ? -5.663 12.430 1.188 1.00 0.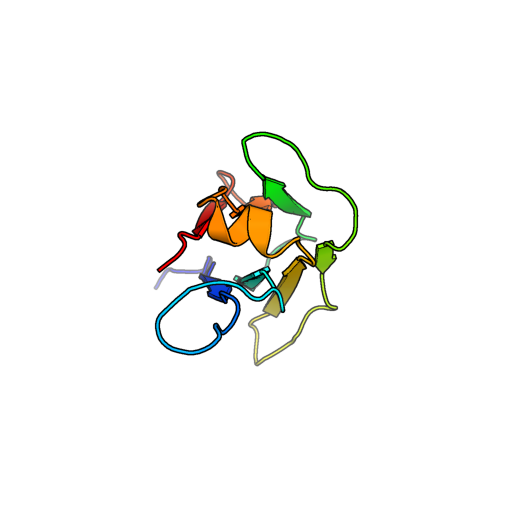00 48 VAL C O 5
ATOM 7424 N N . GLU A 1 49 ? -4.557 13.971 2.404 1.00 0.00 49 GLU C N 5
ATOM 7425 C CA . GLU A 1 49 ? -3.890 12.995 3.260 1.00 0.00 49 GLU C CA 5
ATOM 7426 C C . GLU A 1 49 ? -4.919 12.182 4.037 1.00 0.00 49 GLU C C 5
ATOM 7427 O O . GLU A 1 49 ? -5.881 12.730 4.578 1.00 0.00 49 GLU C O 5
ATOM 7439 N N . ARG A 1 50 ? -4.696 10.884 4.100 1.00 0.00 50 ARG C N 5
ATOM 7440 C CA . ARG A 1 50 ? -5.618 10.011 4.785 1.00 0.00 50 ARG C CA 5
ATOM 7441 C C . ARG A 1 50 ? -5.196 9.846 6.240 1.00 0.00 50 ARG C C 5
ATOM 7442 O O . ARG A 1 50 ? -4.068 9.446 6.538 1.00 0.00 50 ARG C O 5
ATOM 7463 N N . LYS A 1 51 ? -6.116 10.204 7.133 1.00 0.00 51 LYS C N 5
ATOM 7464 C CA . LYS A 1 51 ? -5.922 10.073 8.572 1.00 0.00 51 LYS C CA 5
ATOM 7465 C C . LYS A 1 51 ? -5.676 8.627 8.976 1.00 0.00 51 LYS C C 5
ATOM 7466 O O . LYS A 1 51 ? -5.937 7.705 8.201 1.00 0.00 51 LYS C O 5
ATOM 7485 N N . LYS A 1 52 ? -5.136 8.454 10.180 1.00 0.00 52 LYS C N 5
ATOM 7486 C CA . LYS A 1 52 ? -4.855 7.137 10.752 1.00 0.00 52 LYS C CA 5
ATOM 7487 C C . LYS A 1 52 ? -5.978 6.118 10.528 1.00 0.00 52 LYS C C 5
ATOM 7488 O O . LYS A 1 52 ? -7.128 6.458 10.233 1.00 0.00 52 LYS C O 5
ATOM 7507 N N . GLY A 1 53 ? -5.627 4.863 10.741 1.00 0.00 53 GLY C N 5
ATOM 7508 C CA . GLY A 1 53 ? -6.320 3.759 10.117 1.00 0.00 53 GLY C CA 5
ATOM 7509 C C . GLY A 1 53 ? -5.352 3.083 9.173 1.00 0.00 53 GLY C C 5
ATOM 7510 O O . GLY A 1 53 ? -5.647 2.081 8.538 1.00 0.00 53 GLY C O 5
ATOM 7514 N N . VAL A 1 54 ? -4.165 3.664 9.140 1.00 0.00 54 VAL C N 5
ATOM 7515 C CA . VAL A 1 54 ? -3.046 3.130 8.391 1.00 0.00 54 VAL C CA 5
ATOM 7516 C C . VAL A 1 54 ? -2.288 2.165 9.289 1.00 0.00 54 VAL C C 5
ATOM 7517 O O . VAL A 1 54 ? -2.001 2.480 10.446 1.00 0.00 54 VAL C O 5
ATOM 7530 N N . GLU A 1 55 ? -1.980 0.987 8.783 1.00 0.00 55 GLU C N 5
ATOM 7531 C CA . GLU A 1 55 ? -1.402 -0.049 9.618 1.00 0.00 55 GLU C CA 5
ATOM 7532 C C . GLU A 1 55 ? -0.109 -0.565 9.012 1.00 0.00 55 GLU C C 5
ATOM 7533 O O . GLU A 1 55 ? -0.118 -1.249 7.988 1.00 0.00 55 GLU C O 5
ATOM 7545 N N . THR A 1 56 ? 0.999 -0.233 9.646 1.00 0.00 56 THR C N 5
ATOM 7546 C CA . THR A 1 56 ? 2.298 -0.693 9.196 1.00 0.00 56 THR C CA 5
ATOM 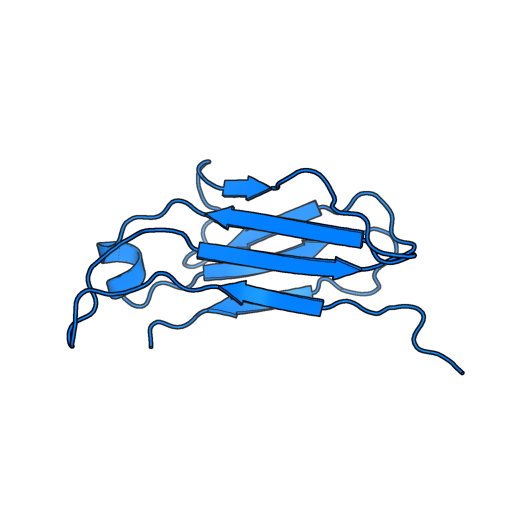7547 C C . THR A 1 56 ? 2.684 -1.951 9.959 1.00 0.00 56 THR C C 5
ATOM 7548 O O . THR A 1 56 ? 2.829 -1.924 11.183 1.00 0.00 56 THR C O 5
ATOM 7559 N N . GLN A 1 57 ? 2.837 -3.055 9.248 1.00 0.00 57 GLN C N 5
ATOM 7560 C CA . GLN A 1 57 ? 3.129 -4.326 9.879 1.00 0.00 57 GLN C CA 5
ATOM 7561 C C . GLN A 1 57 ? 4.616 -4.638 9.783 1.00 0.00 57 GLN C C 5
ATOM 7562 O O . GLN A 1 57 ? 5.347 -4.005 9.017 1.00 0.00 57 GLN C O 5
ATOM 7576 N N . ASN A 1 58 ? 5.048 -5.616 10.565 1.00 0.00 58 ASN C N 5
ATOM 7577 C CA . ASN A 1 58 ? 6.462 -5.965 10.646 1.00 0.00 58 ASN C CA 5
ATOM 7578 C C . ASN A 1 58 ? 6.978 -6.600 9.364 1.00 0.00 58 ASN C C 5
ATOM 7579 O O . ASN A 1 58 ? 6.344 -7.476 8.769 1.00 0.00 58 ASN C O 5
ATOM 7590 N N . PRO A 1 59 ? 8.152 -6.118 8.943 1.00 0.00 59 PRO C N 5
ATOM 7591 C CA . PRO A 1 59 ? 8.858 -6.597 7.757 1.00 0.00 59 PRO C CA 5
ATOM 7592 C C . PRO A 1 59 ? 9.104 -8.096 7.790 1.00 0.00 59 PRO C C 5
ATOM 7593 O O . PRO A 1 59 ? 9.542 -8.627 8.808 1.00 0.00 59 PRO C O 5
ATOM 7604 N N . GLU A 1 60 ? 8.851 -8.784 6.684 1.00 0.00 60 GLU C N 5
ATOM 7605 C CA . GLU A 1 60 ? 9.153 -10.201 6.611 1.00 0.00 60 GLU C CA 5
ATOM 7606 C C . GLU A 1 60 ? 9.408 -10.617 5.166 1.00 0.00 60 GLU C C 5
ATOM 7607 O O . GLU A 1 60 ? 8.484 -10.663 4.349 1.00 0.00 60 GLU C O 5
ATOM 7619 N N . TRP A 1 61 ? 10.662 -10.883 4.847 1.00 0.00 61 TRP C N 5
ATOM 7620 C CA . TRP A 1 61 ? 11.025 -11.560 3.613 1.00 0.00 61 TRP C CA 5
ATOM 7621 C C . TRP A 1 61 ? 12.161 -12.533 3.902 1.00 0.00 61 TRP C C 5
ATOM 7622 O O . TRP A 1 61 ? 12.781 -12.445 4.964 1.00 0.00 61 TRP C O 5
ATOM 7643 N N . SER A 1 62 ? 12.413 -13.470 2.996 1.00 0.00 62 SER C N 5
ATOM 7644 C CA . SER A 1 62 ? 13.642 -14.242 3.033 1.00 0.00 62 SER C CA 5
ATOM 7645 C C . SER A 1 62 ? 14.825 -13.290 3.204 1.00 0.00 62 SER C C 5
ATOM 7646 O O . SER A 1 62 ? 14.842 -12.206 2.616 1.00 0.00 62 SER C O 5
ATOM 7654 N N . GLY A 1 63 ? 15.803 -13.713 3.990 1.00 0.00 63 GLY C N 5
ATOM 7655 C CA . GLY A 1 63 ? 16.884 -12.833 4.442 1.00 0.00 63 GLY C CA 5
ATOM 7656 C C . GLY A 1 63 ? 17.837 -12.347 3.353 1.00 0.00 63 GLY C C 5
ATOM 7657 O O . GLY A 1 63 ? 19.029 -12.187 3.604 1.00 0.00 63 GLY C O 5
ATOM 7661 N N . SER A 1 64 ? 17.331 -12.136 2.152 1.00 0.00 64 SER C N 5
ATOM 7662 C CA . SER A 1 64 ? 18.097 -11.497 1.097 1.00 0.00 64 SER C CA 5
ATOM 7663 C C . SER A 1 64 ? 17.489 -10.132 0.772 1.00 0.00 64 SER C C 5
ATOM 7664 O O . SER A 1 64 ? 18.179 -9.222 0.314 1.00 0.00 64 SER C O 5
ATOM 7672 N N . LYS A 1 65 ? 16.188 -10.003 1.034 1.00 0.00 65 LYS C N 5
ATOM 7673 C CA . LYS A 1 65 ? 15.450 -8.763 0.787 1.00 0.00 65 LYS C CA 5
ATOM 7674 C C . LYS A 1 65 ? 14.454 -8.556 1.922 1.00 0.00 65 LYS C C 5
ATOM 7675 O O . LYS A 1 65 ? 14.206 -9.474 2.695 1.00 0.00 65 LYS C O 5
ATOM 7694 N N . SER A 1 66 ? 13.906 -7.357 2.057 1.00 0.00 66 SER C N 5
ATOM 7695 C CA . SER A 1 66 ? 12.911 -7.089 3.084 1.00 0.00 66 SER C CA 5
ATOM 7696 C C . SER A 1 66 ? 11.547 -6.785 2.459 1.00 0.00 66 SER C C 5
ATOM 7697 O O . SER A 1 66 ? 11.463 -6.325 1.318 1.00 0.00 66 SER C O 5
ATOM 7705 N N . THR A 1 67 ? 10.484 -7.045 3.210 1.00 0.00 67 THR C N 5
ATOM 7706 C CA . THR A 1 67 ? 9.139 -6.744 2.747 1.00 0.00 67 THR C CA 5
ATOM 7707 C C . THR A 1 67 ? 8.310 -6.106 3.848 1.00 0.00 67 THR C C 5
ATOM 7708 O O . THR A 1 67 ? 8.154 -6.669 4.928 1.00 0.00 67 THR C O 5
ATOM 7719 N N . ILE A 1 68 ? 7.791 -4.929 3.555 1.00 0.00 68 ILE C N 5
ATOM 7720 C CA . ILE A 1 68 ? 6.973 -4.177 4.490 1.00 0.00 68 ILE C CA 5
ATOM 7721 C C . ILE A 1 68 ? 5.525 -4.189 4.025 1.00 0.00 68 ILE C C 5
ATOM 7722 O O . ILE A 1 68 ? 5.241 -3.978 2.846 1.00 0.00 68 ILE C O 5
ATOM 7738 N N . VAL A 1 69 ? 4.617 -4.471 4.942 1.00 0.00 69 VAL C N 5
ATOM 7739 C CA . VAL A 1 69 ? 3.203 -4.495 4.615 1.00 0.00 69 VAL C CA 5
ATOM 7740 C C . VAL A 1 69 ? 2.484 -3.323 5.271 1.00 0.00 69 VAL C C 5
ATOM 7741 O O . VAL A 1 69 ? 2.519 -3.160 6.490 1.00 0.00 69 VAL C O 5
ATOM 7754 N N . SER A 1 70 ? 1.845 -2.507 4.452 1.00 0.00 70 SER C N 5
ATOM 7755 C CA . SER A 1 70 ? 1.069 -1.386 4.940 1.00 0.00 70 SER C CA 5
ATOM 7756 C C . SER A 1 70 ? -0.388 -1.561 4.541 1.00 0.00 70 SER C C 5
ATOM 7757 O O . SER A 1 70 ? -0.705 -1.713 3.367 1.00 0.00 70 SER C O 5
ATOM 7765 N N . LYS A 1 71 ? -1.272 -1.566 5.518 1.00 0.00 71 LYS C N 5
ATOM 7766 C CA . LYS A 1 71 ? -2.689 -1.691 5.255 1.00 0.00 71 LYS C CA 5
ATOM 7767 C C . LYS A 1 71 ? -3.384 -0.361 5.460 1.00 0.00 71 LYS C C 5
ATOM 7768 O O . LYS A 1 71 ? -2.911 0.488 6.216 1.00 0.00 71 LYS C O 5
ATOM 7787 N N . LEU A 1 72 ? -4.503 -0.186 4.787 1.00 0.00 72 LEU C N 5
ATOM 7788 C CA . LEU A 1 72 ? -5.366 0.944 5.048 1.00 0.00 72 LEU C CA 5
ATOM 7789 C C . LEU A 1 72 ? -6.725 0.446 5.479 1.00 0.00 72 LEU C C 5
ATOM 7790 O O . LEU A 1 72 ? -7.421 -0.229 4.720 1.00 0.00 72 LEU C O 5
ATOM 7806 N N . LYS A 1 73 ? -7.099 0.786 6.690 1.00 0.00 73 LYS C N 5
ATOM 7807 C CA . LYS A 1 73 ? -8.401 0.442 7.202 1.00 0.00 73 LYS C CA 5
ATOM 7808 C C . LYS A 1 73 ? -9.370 1.508 6.751 1.00 0.00 73 LYS C C 5
ATOM 7809 O O . LYS A 1 73 ? -9.292 2.659 7.184 1.00 0.00 73 LYS C O 5
ATOM 7828 N N . VAL A 1 74 ? -10.279 1.133 5.881 1.00 0.00 74 VAL C N 5
ATOM 7829 C CA . VAL A 1 74 ? -11.060 2.101 5.156 1.00 0.00 74 VAL C CA 5
ATOM 7830 C C . VAL A 1 74 ? -12.528 1.724 5.171 1.00 0.00 74 VAL C C 5
ATOM 7831 O O . VAL A 1 74 ? -12.886 0.557 5.338 1.00 0.00 74 VAL C O 5
ATOM 7844 N N . MET A 1 75 ? -13.367 2.724 4.994 1.00 0.00 75 MET C N 5
ATOM 7845 C CA . MET A 1 75 ? -14.804 2.536 5.040 1.00 0.00 75 MET C CA 5
ATOM 7846 C C . MET A 1 75 ? -15.293 1.980 3.718 1.00 0.00 75 MET C C 5
ATOM 7847 O O . MET A 1 75 ? -14.913 2.493 2.658 1.00 0.00 75 MET C O 5
ATOM 7861 N N . ALA A 1 76 ? -16.083 0.920 3.773 1.00 0.00 76 ALA C N 5
ATOM 7862 C CA . ALA A 1 76 ? -16.559 0.253 2.569 1.00 0.00 76 ALA C CA 5
ATOM 7863 C C . ALA A 1 76 ? -17.117 1.250 1.551 1.00 0.00 76 ALA C C 5
ATOM 7864 O O . ALA A 1 76 ? -16.683 1.262 0.398 1.00 0.00 76 ALA C O 5
ATOM 7871 N N . SER A 1 77 ? -18.053 2.097 1.981 1.00 0.00 77 SER C N 5
ATOM 7872 C CA . SER A 1 77 ? -18.682 3.096 1.113 1.00 0.00 77 SER C CA 5
ATOM 7873 C C . SER A 1 77 ? -17.651 4.044 0.483 1.00 0.00 77 SER C C 5
ATOM 7874 O O . SER A 1 77 ? -17.829 4.487 -0.650 1.00 0.00 77 SER C O 5
ATOM 7882 N N . GLU A 1 78 ? -16.570 4.334 1.207 1.00 0.00 78 GLU C N 5
ATOM 7883 C CA . GLU A 1 78 ? -15.513 5.198 0.685 1.00 0.00 78 GLU C CA 5
ATOM 7884 C C . GLU A 1 78 ? -14.840 4.494 -0.487 1.00 0.00 78 GLU C C 5
ATOM 7885 O O . GLU A 1 78 ? -14.806 5.001 -1.611 1.00 0.00 78 GLU C O 5
ATOM 7897 N N . TRP A 1 79 ? -14.380 3.283 -0.213 1.00 0.00 79 TRP C N 5
ATOM 7898 C CA . TRP A 1 79 ? -13.709 2.501 -1.242 1.00 0.00 79 TRP C CA 5
ATOM 7899 C C . TRP A 1 79 ? -14.629 2.268 -2.432 1.00 0.00 79 TRP C C 5
ATOM 7900 O O . TRP A 1 79 ? -14.256 2.514 -3.579 1.00 0.00 79 TRP C O 5
ATOM 7921 N N . ASP A 1 80 ? -15.844 1.828 -2.144 1.00 0.00 80 ASP C N 5
ATOM 7922 C CA . ASP A 1 80 ? -16.803 1.454 -3.179 1.00 0.00 80 ASP C CA 5
ATOM 7923 C C . ASP A 1 80 ? -17.301 2.687 -3.932 1.00 0.00 80 ASP C C 5
ATOM 7924 O O . ASP A 1 80 ? -18.010 2.570 -4.931 1.00 0.00 80 ASP C O 5
ATOM 7933 N N . SER A 1 81 ? -16.913 3.874 -3.465 1.00 0.00 81 SER C N 5
ATOM 7934 C CA . SER A 1 81 ? -17.262 5.106 -4.150 1.00 0.00 81 SER C CA 5
ATOM 7935 C C . SER A 1 81 ? -16.303 5.343 -5.312 1.00 0.00 81 SER C C 5
ATOM 7936 O O . SER A 1 81 ? -16.488 6.260 -6.112 1.00 0.00 81 SER C O 5
ATOM 7944 N N . GLY A 1 82 ? -15.288 4.490 -5.416 1.00 0.00 82 GLY C N 5
ATOM 7945 C CA . GLY A 1 82 ? -14.283 4.652 -6.441 1.00 0.00 82 GLY C CA 5
ATOM 7946 C C . GLY A 1 82 ? -13.228 5.649 -6.026 1.00 0.00 82 GLY C C 5
ATOM 7947 O O . GLY A 1 82 ? -12.513 6.194 -6.869 1.00 0.00 82 GLY C O 5
ATOM 7951 N N . THR A 1 83 ? -13.137 5.884 -4.720 1.00 0.00 83 THR C N 5
ATOM 7952 C CA . THR A 1 83 ? -12.205 6.858 -4.173 1.00 0.00 83 THR C CA 5
ATOM 7953 C C . THR A 1 83 ? -10.764 6.433 -4.464 1.00 0.00 83 THR C C 5
ATOM 7954 O O . THR A 1 83 ? -10.452 5.242 -4.533 1.00 0.00 83 THR C O 5
ATOM 7965 N N . GLU A 1 84 ? -9.907 7.417 -4.685 1.00 0.00 84 GLU C N 5
ATOM 7966 C CA . GLU A 1 84 ? -8.529 7.153 -5.047 1.00 0.00 84 GLU C CA 5
ATOM 7967 C C . GLU A 1 84 ? -7.672 6.841 -3.823 1.00 0.00 84 GLU C C 5
ATOM 7968 O O . GLU A 1 84 ? -7.749 7.514 -2.798 1.00 0.00 84 GLU C O 5
ATOM 7980 N N . TYR A 1 85 ? -6.855 5.815 -3.968 1.00 0.00 85 TYR C N 5
ATOM 7981 C CA . TYR A 1 85 ? -5.932 5.435 -2.912 1.00 0.00 85 TYR C CA 5
ATOM 7982 C C . TYR A 1 85 ? -4.562 5.177 -3.493 1.00 0.00 85 TYR C C 5
ATOM 7983 O O . TYR A 1 85 ? -4.418 4.388 -4.412 1.00 0.00 85 TYR C O 5
ATOM 8001 N N . VAL A 1 86 ? -3.560 5.856 -2.981 1.00 0.00 86 VAL C N 5
ATOM 8002 C CA . VAL A 1 86 ? -2.213 5.668 -3.476 1.00 0.00 86 VAL C CA 5
ATOM 8003 C C . VAL A 1 86 ? -1.219 5.506 -2.335 1.00 0.00 86 VAL C C 5
ATOM 8004 O O . VAL A 1 86 ? -1.328 6.149 -1.293 1.00 0.00 86 VAL C O 5
ATOM 8017 N N . CYS A 1 87 ? -0.268 4.624 -2.569 1.00 0.00 87 CYS C N 5
ATOM 8018 C CA . CYS A 1 87 ? 0.713 4.268 -1.567 1.00 0.00 87 CYS C CA 5
ATOM 8019 C C . CYS A 1 87 ? 2.084 4.768 -2.001 1.00 0.00 87 CYS C C 5
ATOM 8020 O O . CYS A 1 87 ? 2.526 4.491 -3.118 1.00 0.00 87 CYS C O 5
ATOM 8027 N N . LEU A 1 88 ? 2.715 5.555 -1.140 1.00 0.00 88 LEU C N 5
ATOM 8028 C CA . LEU A 1 88 ? 4.050 6.069 -1.394 1.00 0.00 88 LEU C CA 5
ATOM 8029 C C . LEU A 1 88 ? 5.033 5.501 -0.387 1.00 0.00 88 LEU C C 5
ATOM 8030 O O . LEU A 1 88 ? 4.675 5.256 0.769 1.00 0.00 88 LEU C O 5
ATOM 8046 N N . VAL A 1 89 ? 6.269 5.308 -0.819 1.00 0.00 89 VAL C N 5
ATOM 8047 C CA . VAL A 1 89 ? 7.356 4.889 0.044 1.00 0.00 89 VAL C CA 5
ATOM 8048 C C . VAL A 1 89 ? 8.527 5.854 -0.089 1.00 0.00 89 VAL C C 5
ATOM 8049 O O . VAL A 1 89 ? 8.933 6.199 -1.203 1.00 0.00 89 VAL C O 5
ATOM 8062 N N . GLU A 1 90 ? 9.055 6.296 1.041 1.00 0.00 90 GLU C N 5
ATOM 8063 C CA . GLU A 1 90 ? 10.188 7.206 1.053 1.00 0.00 90 GLU C CA 5
ATOM 8064 C C . GLU A 1 90 ? 11.205 6.766 2.101 1.00 0.00 90 GLU C C 5
ATOM 8065 O O . GLU A 1 90 ? 10.839 6.405 3.223 1.00 0.00 90 GLU C O 5
ATOM 8077 N N . ASP A 1 91 ? 12.476 6.772 1.720 1.00 0.00 91 ASP C N 5
ATOM 8078 C CA . ASP A 1 91 ? 13.551 6.333 2.599 1.00 0.00 91 ASP C CA 5
ATOM 8079 C C . ASP A 1 91 ? 14.823 7.131 2.330 1.00 0.00 91 ASP C C 5
ATOM 8080 O O . ASP A 1 91 ? 15.054 7.608 1.214 1.00 0.00 91 ASP C O 5
ATOM 8089 N N . SER A 1 92 ? 15.645 7.268 3.360 1.00 0.00 92 SER C N 5
ATOM 8090 C CA . SER A 1 92 ? 16.847 8.081 3.292 1.00 0.00 92 SER C CA 5
ATOM 8091 C C . SER A 1 92 ? 17.908 7.487 2.363 1.00 0.00 92 SER C C 5
ATOM 8092 O O . SER A 1 92 ? 18.909 8.145 2.077 1.00 0.00 92 SER C O 5
ATOM 8100 N N . GLU A 1 93 ? 17.702 6.264 1.873 1.00 0.00 93 GLU C N 5
ATOM 8101 C CA . GLU A 1 93 ? 18.645 5.627 0.965 1.00 0.00 93 GLU C CA 5
ATOM 8102 C C . GLU A 1 93 ? 18.178 5.739 -0.480 1.00 0.00 93 GLU C C 5
ATOM 8103 O O . GLU A 1 93 ? 18.891 5.331 -1.397 1.00 0.00 93 GLU C O 5
ATOM 8115 N N . LEU A 1 94 ? 16.991 6.287 -0.688 1.00 0.00 94 LEU C N 5
ATOM 8116 C CA . LEU A 1 94 ? 16.461 6.385 -2.038 1.00 0.00 94 LEU C CA 5
ATOM 8117 C C . LEU A 1 94 ? 16.482 7.835 -2.531 1.00 0.00 94 LEU C C 5
ATOM 8118 O O . LEU A 1 94 ? 16.537 8.779 -1.739 1.00 0.00 94 LEU C O 5
ATOM 8134 N N . PRO A 1 95 ? 16.452 8.008 -3.858 1.00 0.00 95 PRO C N 5
ATOM 8135 C CA . PRO A 1 95 ? 16.610 9.289 -4.534 1.00 0.00 95 PRO C CA 5
ATOM 8136 C C . PRO A 1 95 ? 15.279 10.000 -4.773 1.00 0.00 95 PRO C C 5
ATOM 8137 O O . PRO A 1 95 ? 15.204 11.226 -4.733 1.00 0.00 95 PRO C O 5
ATOM 8148 N N . THR A 1 96 ? 14.241 9.220 -5.033 1.00 0.00 96 THR C N 5
ATOM 8149 C CA . THR A 1 96 ? 12.906 9.744 -5.274 1.00 0.00 96 THR C CA 5
ATOM 8150 C C . THR A 1 96 ? 11.883 8.828 -4.624 1.00 0.00 96 THR C C 5
ATOM 8151 O O . THR A 1 96 ? 12.089 7.613 -4.579 1.00 0.00 96 THR C O 5
ATOM 8162 N N . PRO A 1 97 ? 10.776 9.384 -4.113 1.00 0.00 97 PRO C N 5
ATOM 8163 C CA . PRO A 1 97 ? 9.730 8.586 -3.491 1.00 0.00 97 PRO C CA 5
ATOM 8164 C C . PRO A 1 97 ? 8.991 7.749 -4.524 1.00 0.00 97 PRO C C 5
ATOM 8165 O O . PRO A 1 97 ? 8.838 8.158 -5.680 1.00 0.00 97 PRO C O 5
ATOM 8176 N N . VAL A 1 98 ? 8.527 6.591 -4.099 1.00 0.00 98 VAL C N 5
ATOM 8177 C CA . VAL A 1 98 ? 7.889 5.647 -4.999 1.00 0.00 98 VAL C CA 5
ATOM 8178 C C . VAL A 1 98 ? 6.408 5.575 -4.672 1.00 0.00 98 VAL C C 5
ATOM 8179 O O . VAL A 1 98 ? 6.038 5.586 -3.505 1.00 0.00 98 VAL C O 5
ATOM 8192 N N . LYS A 1 99 ? 5.567 5.519 -5.689 1.00 0.00 99 LYS C N 5
ATOM 8193 C CA . LYS A 1 99 ? 4.130 5.564 -5.458 1.00 0.00 99 LYS C CA 5
ATOM 8194 C C . LYS A 1 99 ? 3.355 4.686 -6.427 1.00 0.00 99 LYS C C 5
ATOM 8195 O O . LYS A 1 99 ? 3.824 4.365 -7.520 1.00 0.00 99 LYS C O 5
ATOM 8214 N N . ALA A 1 100 ? 2.157 4.317 -6.003 1.00 0.00 100 ALA C N 5
ATOM 8215 C CA . ALA A 1 100 ? 1.238 3.540 -6.818 1.00 0.00 100 ALA C CA 5
ATOM 8216 C C . ALA A 1 100 ? -0.168 3.730 -6.324 1.00 0.00 100 ALA C C 5
ATOM 8217 O O . ALA A 1 100 ? -0.428 3.715 -5.125 1.00 0.00 100 ALA C O 5
ATOM 8224 N N . SER A 1 101 ? -1.066 3.897 -7.258 1.00 0.00 101 SER C N 5
ATOM 8225 C CA . SER A 1 101 ? -2.426 4.251 -6.963 1.00 0.00 101 SER C CA 5
ATOM 8226 C C . SER A 1 101 ? -3.364 3.109 -7.367 1.00 0.00 101 SER C C 5
ATOM 8227 O O . SER A 1 101 ? -3.078 2.362 -8.303 1.00 0.00 101 SER C O 5
ATOM 8235 N N . ILE A 1 102 ? -4.472 2.980 -6.660 1.00 0.00 102 ILE C N 5
ATOM 8236 C CA . ILE A 1 102 ? -5.403 1.882 -6.862 1.00 0.00 102 ILE C CA 5
ATOM 8237 C C . ILE A 1 102 ? -6.780 2.444 -7.189 1.00 0.00 102 ILE C C 5
ATOM 8238 O O . ILE A 1 102 ? -7.104 3.575 -6.815 1.00 0.00 102 ILE C O 5
ATOM 8254 N N . ARG A 1 103 ? -7.569 1.673 -7.909 1.00 0.00 103 ARG C N 5
ATOM 8255 C CA . ARG A 1 103 ? -8.912 2.081 -8.271 1.00 0.00 103 ARG C CA 5
ATOM 8256 C C . ARG A 1 103 ? -9.901 1.020 -7.820 1.00 0.00 103 ARG C C 5
ATOM 8257 O O . ARG A 1 103 ? -9.534 -0.140 -7.634 1.00 0.00 103 ARG C O 5
ATOM 8278 N N . LYS A 1 104 ? -11.146 1.421 -7.635 1.00 0.00 104 LYS C N 5
ATOM 8279 C CA . LYS A 1 104 ? -12.153 0.535 -7.081 1.00 0.00 104 LYS C CA 5
ATOM 8280 C C . LYS A 1 104 ? -12.671 -0.424 -8.135 1.00 0.00 104 LYS C C 5
ATOM 8281 O O . LYS A 1 104 ? -13.158 -0.008 -9.186 1.00 0.00 104 LYS C O 5
ATOM 8300 N N . ALA A 1 105 ? -12.546 -1.703 -7.843 1.00 0.00 105 ALA C N 5
ATOM 8301 C CA . ALA A 1 105 ? -13.125 -2.741 -8.666 1.00 0.00 105 ALA C CA 5
ATOM 8302 C C . ALA A 1 105 ? -13.671 -3.834 -7.765 1.00 0.00 105 ALA C C 5
ATOM 8303 O O . ALA A 1 105 ? -12.891 -4.734 -7.385 1.00 0.00 105 ALA C O 5
ATOM 8311 N N . MET A 1 1 ? 18.871 -7.606 -12.079 1.00 0.00 1 MET C N 6
ATOM 8312 C CA . MET A 1 1 ? 17.686 -6.792 -11.707 1.00 0.00 1 MET C CA 6
ATOM 8313 C C . MET A 1 1 ? 17.603 -6.616 -10.201 1.00 0.00 1 MET C C 6
ATOM 8314 O O . MET A 1 1 ? 18.030 -7.488 -9.441 1.00 0.00 1 MET C O 6
ATOM 8330 N N . GLY A 1 2 ? 17.059 -5.482 -9.779 1.00 0.00 2 GLY C N 6
ATOM 8331 C CA . GLY A 1 2 ? 16.885 -5.214 -8.367 1.00 0.00 2 GLY C CA 6
ATOM 8332 C C . GLY A 1 2 ? 18.201 -5.063 -7.630 1.00 0.00 2 GLY C C 6
ATOM 8333 O O . GLY A 1 2 ? 18.419 -5.705 -6.602 1.00 0.00 2 GLY C O 6
ATOM 8337 N N . ARG A 1 3 ? 19.083 -4.221 -8.152 1.00 0.00 3 ARG C N 6
ATOM 8338 C CA . ARG A 1 3 ? 20.371 -3.983 -7.516 1.00 0.00 3 ARG C CA 6
ATOM 8339 C C . ARG A 1 3 ? 20.419 -2.570 -6.952 1.00 0.00 3 ARG C C 6
ATOM 8340 O O . ARG A 1 3 ? 19.698 -1.688 -7.424 1.00 0.00 3 ARG C O 6
ATOM 8361 N N . GLN A 1 4 ? 21.277 -2.367 -5.952 1.00 0.00 4 GLN C N 6
ATOM 8362 C CA . GLN A 1 4 ? 21.366 -1.100 -5.227 1.00 0.00 4 GLN C CA 6
ATOM 8363 C C . GLN A 1 4 ? 20.051 -0.781 -4.527 1.00 0.00 4 GLN C C 6
ATOM 8364 O O . GLN A 1 4 ? 19.850 -1.131 -3.368 1.00 0.00 4 GLN C O 6
ATOM 8378 N N . THR A 1 5 ? 19.159 -0.145 -5.255 1.00 0.00 5 THR C N 6
ATOM 8379 C CA . THR A 1 5 ? 17.891 0.284 -4.719 1.00 0.00 5 THR C CA 6
ATOM 8380 C C . THR A 1 5 ? 16.761 -0.437 -5.421 1.00 0.00 5 THR C C 6
ATOM 8381 O O . THR A 1 5 ? 16.326 -0.044 -6.507 1.00 0.00 5 THR C O 6
ATOM 8392 N N . ASP A 1 6 ? 16.313 -1.509 -4.809 1.00 0.00 6 ASP C N 6
ATOM 8393 C CA . ASP A 1 6 ? 15.195 -2.257 -5.329 1.00 0.00 6 ASP C CA 6
ATOM 8394 C C . ASP A 1 6 ? 14.026 -2.122 -4.391 1.00 0.00 6 ASP C C 6
ATOM 8395 O O . ASP A 1 6 ? 14.113 -2.467 -3.211 1.00 0.00 6 ASP C O 6
ATOM 8404 N N . ILE A 1 7 ? 12.950 -1.596 -4.920 1.00 0.00 7 ILE C N 6
ATOM 8405 C CA . ILE A 1 7 ? 11.722 -1.415 -4.179 1.00 0.00 7 ILE C CA 6
ATOM 8406 C C . ILE A 1 7 ? 10.518 -1.692 -5.081 1.00 0.00 7 ILE C C 6
ATOM 8407 O O . ILE A 1 7 ? 10.408 -1.155 -6.186 1.00 0.00 7 ILE C O 6
ATOM 8423 N N . SER A 1 8 ? 9.622 -2.529 -4.600 1.00 0.00 8 SER C N 6
ATOM 8424 C CA . SER A 1 8 ? 8.458 -2.924 -5.365 1.00 0.00 8 SER C CA 6
ATOM 8425 C C . SER A 1 8 ? 7.199 -2.542 -4.604 1.00 0.00 8 SER C C 6
ATOM 8426 O O . SER A 1 8 ? 7.004 -2.967 -3.466 1.00 0.00 8 SER C O 6
ATOM 8434 N N . VAL A 1 9 ? 6.369 -1.721 -5.227 1.00 0.00 9 VAL C N 6
ATOM 8435 C CA . VAL A 1 9 ? 5.146 -1.240 -4.595 1.00 0.00 9 VAL C CA 6
ATOM 8436 C C . VAL A 1 9 ? 3.923 -1.680 -5.394 1.00 0.00 9 VAL C C 6
ATOM 8437 O O . VAL A 1 9 ? 3.828 -1.400 -6.590 1.00 0.00 9 VAL C O 6
ATOM 8450 N N . SER A 1 10 ? 2.997 -2.379 -4.745 1.00 0.00 10 SER C N 6
ATOM 8451 C CA . SER A 1 10 ? 1.768 -2.812 -5.401 1.00 0.00 10 SER C CA 6
ATOM 8452 C C . SER A 1 10 ? 0.611 -2.827 -4.409 1.00 0.00 10 SER C C 6
ATOM 8453 O O . SER A 1 10 ? 0.802 -3.101 -3.224 1.00 0.00 10 SER C O 6
ATOM 8461 N N . LEU A 1 11 ? -0.584 -2.523 -4.898 1.00 0.00 11 LEU C N 6
ATOM 8462 C CA . LEU A 1 11 ? -1.777 -2.509 -4.069 1.00 0.00 11 LEU C CA 6
ATOM 8463 C C . LEU A 1 11 ? -2.546 -3.815 -4.194 1.00 0.00 11 LEU C C 6
ATOM 8464 O O . LEU A 1 11 ? -2.588 -4.434 -5.258 1.00 0.00 11 LEU C O 6
ATOM 8480 N N . LEU A 1 12 ? -3.141 -4.223 -3.093 1.00 0.00 12 LEU C N 6
ATOM 8481 C CA . LEU A 1 12 ? -4.069 -5.332 -3.072 1.00 0.00 12 LEU C CA 6
ATOM 8482 C C . LEU A 1 12 ? -5.438 -4.795 -2.688 1.00 0.00 12 LEU C C 6
ATOM 8483 O O . LEU A 1 12 ? -5.603 -4.230 -1.601 1.00 0.00 12 LEU C O 6
ATOM 8499 N N . LYS A 1 13 ? -6.400 -4.928 -3.591 1.00 0.00 13 LYS C N 6
ATOM 8500 C CA . LYS A 1 13 ? -7.734 -4.397 -3.361 1.00 0.00 13 LYS C CA 6
ATOM 8501 C C . LYS A 1 13 ? -8.620 -5.448 -2.705 1.00 0.00 13 LYS C C 6
ATOM 8502 O O . LYS A 1 13 ? -8.376 -6.650 -2.835 1.00 0.00 13 LYS C O 6
ATOM 8521 N N . PRO A 1 14 ? -9.655 -5.003 -1.987 1.00 0.00 14 PRO C N 6
ATOM 8522 C CA . PRO A 1 14 ? -10.629 -5.893 -1.372 1.00 0.00 14 PRO C CA 6
ATOM 8523 C C . PRO A 1 14 ? -11.659 -6.372 -2.392 1.00 0.00 14 PRO C C 6
ATOM 8524 O O . PRO A 1 14 ? -12.185 -5.577 -3.168 1.00 0.00 14 PRO C O 6
ATOM 8535 N N . PRO A 1 15 ? -11.934 -7.683 -2.425 1.00 0.00 15 PRO C N 6
ATOM 8536 C CA . PRO A 1 15 ? -12.926 -8.264 -3.331 1.00 0.00 15 PRO C CA 6
ATOM 8537 C C . PRO A 1 15 ? -14.355 -7.947 -2.898 1.00 0.00 15 PRO C C 6
ATOM 8538 O O . PRO A 1 15 ? -14.571 -7.314 -1.861 1.00 0.00 15 PRO C O 6
ATOM 8549 N N . PHE A 1 16 ? -15.319 -8.399 -3.699 1.00 0.00 16 PHE C N 6
ATOM 8550 C CA . PHE A 1 16 ? -16.738 -8.170 -3.431 1.00 0.00 16 PHE C CA 6
ATOM 8551 C C . PHE A 1 16 ? -17.092 -6.693 -3.517 1.00 0.00 16 PHE C C 6
ATOM 8552 O O . PHE A 1 16 ? -17.761 -6.142 -2.643 1.00 0.00 16 PHE C O 6
ATOM 8569 N N . GLU A 1 17 ? -16.620 -6.058 -4.573 1.00 0.00 17 GLU C N 6
ATOM 8570 C CA . GLU A 1 17 ? -17.022 -4.702 -4.903 1.00 0.00 17 GLU C CA 6
ATOM 8571 C C . GLU A 1 17 ? -17.512 -4.641 -6.344 1.00 0.00 17 GLU C C 6
ATOM 8572 O O . GLU A 1 17 ? -18.124 -3.661 -6.766 1.00 0.00 17 GLU C O 6
ATOM 8584 N N . GLU A 1 18 ? -17.249 -5.712 -7.080 1.00 0.00 18 GLU C N 6
ATOM 8585 C CA . GLU A 1 18 ? -17.577 -5.785 -8.494 1.00 0.00 18 GLU C CA 6
ATOM 8586 C C . GLU A 1 18 ? -19.088 -5.887 -8.704 1.00 0.00 18 GLU C C 6
ATOM 8587 O O . GLU A 1 18 ? -19.748 -4.901 -9.031 1.00 0.00 18 GLU C O 6
ATOM 8599 N N . ILE A 1 19 ? -19.625 -7.087 -8.525 1.00 0.00 19 ILE C N 6
ATOM 8600 C CA . ILE A 1 19 ? -21.053 -7.315 -8.698 1.00 0.00 19 ILE C CA 6
ATOM 8601 C C . ILE A 1 19 ? -21.745 -7.388 -7.342 1.00 0.00 19 ILE C C 6
ATOM 8602 O O . ILE A 1 19 ? -22.671 -6.627 -7.062 1.00 0.00 19 ILE C O 6
ATOM 8618 N N . TRP A 1 20 ? -21.276 -8.298 -6.500 1.00 0.00 20 TRP C N 6
ATOM 8619 C CA . TRP A 1 20 ? -21.841 -8.473 -5.171 1.00 0.00 20 TRP C CA 6
ATOM 8620 C C . TRP A 1 20 ? -20.936 -7.821 -4.142 1.00 0.00 20 TRP C C 6
ATOM 8621 O O . TRP A 1 20 ? -19.720 -7.985 -4.191 1.00 0.00 20 TRP C O 6
ATOM 8642 N N . THR A 1 21 ? -21.529 -7.081 -3.221 1.00 0.00 21 THR C N 6
ATOM 8643 C CA . THR A 1 21 ? -20.772 -6.336 -2.229 1.00 0.00 21 THR C CA 6
ATOM 8644 C C . THR A 1 21 ? -20.721 -7.059 -0.882 1.00 0.00 21 THR C C 6
ATOM 8645 O O . THR A 1 21 ? -21.602 -7.861 -0.556 1.00 0.00 21 THR C O 6
ATOM 8656 N N . GLN A 1 22 ? -19.675 -6.782 -0.111 1.00 0.00 22 GLN C N 6
ATOM 8657 C CA . GLN A 1 22 ? -19.537 -7.329 1.233 1.00 0.00 22 GLN C CA 6
ATOM 8658 C C . GLN A 1 22 ? -18.747 -6.351 2.108 1.00 0.00 22 GLN C C 6
ATOM 8659 O O . GLN A 1 22 ? -17.775 -6.720 2.774 1.00 0.00 22 GLN C O 6
ATOM 8673 N N . GLN A 1 23 ? -19.184 -5.093 2.078 1.00 0.00 23 GLN C N 6
ATOM 8674 C CA . GLN A 1 23 ? -18.585 -4.015 2.867 1.00 0.00 23 GLN C CA 6
ATOM 8675 C C . GLN A 1 23 ? -17.093 -3.844 2.578 1.00 0.00 23 GLN C C 6
ATOM 8676 O O . GLN A 1 23 ? -16.627 -4.069 1.459 1.00 0.00 23 GLN C O 6
ATOM 8690 N N . THR A 1 24 ? -16.361 -3.416 3.597 1.00 0.00 24 THR C N 6
ATOM 8691 C CA . THR A 1 24 ? -14.951 -3.109 3.465 1.00 0.00 24 THR C CA 6
ATOM 8692 C C . THR A 1 24 ? -14.119 -4.040 4.341 1.00 0.00 24 THR C C 6
ATOM 8693 O O . THR A 1 24 ? -14.583 -4.475 5.399 1.00 0.00 24 THR C O 6
ATOM 8704 N N . ALA A 1 25 ? -12.906 -4.369 3.909 1.00 0.00 25 ALA C N 6
ATOM 8705 C CA . ALA A 1 25 ? -12.003 -5.110 4.776 1.00 0.00 25 ALA C CA 6
ATOM 8706 C C . ALA A 1 25 ? -10.650 -4.410 4.920 1.00 0.00 25 ALA C C 6
ATOM 8707 O O . ALA A 1 25 ? -10.200 -4.156 6.038 1.00 0.00 25 ALA C O 6
ATOM 8714 N N . THR A 1 26 ? -10.002 -4.091 3.800 1.00 0.00 26 THR C N 6
ATOM 8715 C CA . THR A 1 26 ? -8.736 -3.368 3.843 1.00 0.00 26 THR C CA 6
ATOM 8716 C C . THR A 1 26 ? -8.306 -2.894 2.447 1.00 0.00 26 THR C C 6
ATOM 8717 O O . THR A 1 26 ? -8.788 -3.402 1.436 1.00 0.00 26 THR C O 6
ATOM 8728 N N . ILE A 1 27 ? -7.418 -1.909 2.413 1.00 0.00 27 ILE C N 6
ATOM 8729 C CA . ILE A 1 27 ? -6.671 -1.558 1.207 1.00 0.00 27 ILE C CA 6
ATOM 8730 C C . ILE A 1 27 ? -5.193 -1.787 1.493 1.00 0.00 27 ILE C C 6
ATOM 8731 O O . ILE A 1 27 ? -4.640 -1.143 2.374 1.00 0.00 27 ILE C O 6
ATOM 8747 N N . VAL A 1 28 ? -4.539 -2.684 0.777 1.00 0.00 28 VAL C N 6
ATOM 8748 C CA . VAL A 1 28 ? -3.186 -3.061 1.164 1.00 0.00 28 VAL C CA 6
ATOM 8749 C C . VAL A 1 28 ? -2.150 -2.604 0.145 1.00 0.00 28 VAL C C 6
ATOM 8750 O O . VAL A 1 28 ? -2.337 -2.748 -1.057 1.00 0.00 28 VAL C O 6
ATOM 8763 N N . CYS A 1 29 ? -1.068 -2.038 0.646 1.00 0.00 29 CYS C N 6
ATOM 8764 C CA . CYS A 1 29 ? 0.096 -1.716 -0.155 1.00 0.00 29 CYS C CA 6
ATOM 8765 C C . CYS A 1 29 ? 1.248 -2.617 0.257 1.00 0.00 29 CYS C C 6
ATOM 8766 O O . CYS A 1 29 ? 1.724 -2.556 1.392 1.00 0.00 29 CYS C O 6
ATOM 8773 N N . GLU A 1 30 ? 1.670 -3.470 -0.652 1.00 0.00 30 GLU C N 6
ATOM 8774 C CA . GLU A 1 30 ? 2.782 -4.359 -0.393 1.00 0.00 30 GLU C CA 6
ATOM 8775 C C . GLU A 1 30 ? 4.050 -3.746 -0.945 1.00 0.00 30 GLU C C 6
ATOM 8776 O O . GLU A 1 30 ? 4.102 -3.374 -2.124 1.00 0.00 30 GLU C O 6
ATOM 8788 N N . ILE A 1 31 ? 5.055 -3.612 -0.096 1.00 0.00 31 ILE C N 6
ATOM 8789 C CA . ILE A 1 31 ? 6.343 -3.113 -0.518 1.00 0.00 31 ILE C CA 6
ATOM 8790 C C . ILE A 1 31 ? 7.454 -4.093 -0.188 1.00 0.00 31 ILE C C 6
ATOM 8791 O O . ILE A 1 31 ? 7.635 -4.514 0.957 1.00 0.00 31 ILE C O 6
ATOM 8807 N N . VAL A 1 32 ? 8.186 -4.449 -1.223 1.00 0.00 32 VAL C N 6
ATOM 8808 C CA . VAL A 1 32 ? 9.341 -5.323 -1.099 1.00 0.00 32 VAL C CA 6
ATOM 8809 C C . VAL A 1 32 ? 10.590 -4.533 -1.453 1.00 0.00 32 VAL C C 6
ATOM 8810 O O . VAL A 1 32 ? 10.631 -3.886 -2.495 1.00 0.00 32 VAL C O 6
ATOM 8823 N N . TYR A 1 33 ? 11.596 -4.567 -0.595 1.00 0.00 33 TYR C N 6
ATOM 8824 C CA . TYR A 1 33 ? 12.790 -3.771 -0.822 1.00 0.00 33 TYR C CA 6
ATOM 8825 C C . TYR A 1 33 ? 14.031 -4.458 -0.292 1.00 0.00 33 TYR C C 6
ATOM 8826 O O . TYR A 1 33 ? 13.955 -5.429 0.461 1.00 0.00 33 TYR C O 6
ATOM 8844 N N . SER A 1 34 ? 15.169 -3.958 -0.724 1.00 0.00 34 SER C N 6
ATOM 8845 C CA . SER A 1 34 ? 16.444 -4.354 -0.169 1.00 0.00 34 SER C CA 6
ATOM 8846 C C . SER A 1 34 ? 17.366 -3.140 -0.136 1.00 0.00 34 SER C C 6
ATOM 8847 O O . SER A 1 34 ? 17.277 -2.286 -1.021 1.00 0.00 34 SER C O 6
ATOM 8855 N N . ASP A 1 35 ? 18.196 -3.040 0.909 1.00 0.00 35 ASP C N 6
ATOM 8856 C CA . ASP A 1 35 ? 19.262 -2.025 0.971 1.00 0.00 35 ASP C CA 6
ATOM 8857 C C . ASP A 1 35 ? 18.730 -0.647 1.382 1.00 0.00 35 ASP C C 6
ATOM 8858 O O . ASP A 1 35 ? 19.449 0.349 1.326 1.00 0.00 35 ASP C O 6
ATOM 8867 N N . LEU A 1 36 ? 17.474 -0.579 1.809 1.00 0.00 36 LEU C N 6
ATOM 8868 C CA . LEU A 1 36 ? 16.847 0.700 2.135 1.00 0.00 36 LEU C CA 6
ATOM 8869 C C . LEU A 1 36 ? 16.978 1.046 3.615 1.00 0.00 36 LEU C C 6
ATOM 8870 O O . LEU A 1 36 ? 17.227 0.184 4.462 1.00 0.00 36 LEU C O 6
ATOM 8886 N N . GLU A 1 37 ? 16.805 2.326 3.901 1.00 0.00 37 GLU C N 6
ATOM 8887 C CA . GLU A 1 37 ? 16.808 2.842 5.257 1.00 0.00 37 GLU C CA 6
ATOM 8888 C C . GLU A 1 37 ? 15.372 3.030 5.703 1.00 0.00 37 GLU C C 6
ATOM 8889 O O . GLU A 1 37 ? 14.464 2.818 4.905 1.00 0.00 37 GLU C O 6
ATOM 8901 N N . ASN A 1 38 ? 15.163 3.362 6.976 1.00 0.00 38 ASN C N 6
ATOM 8902 C CA . ASN A 1 38 ? 13.842 3.365 7.548 1.00 0.00 38 ASN C CA 6
ATOM 8903 C C . ASN A 1 38 ? 12.948 4.242 6.717 1.00 0.00 38 ASN C C 6
ATOM 8904 O O . ASN A 1 38 ? 13.049 5.469 6.670 1.00 0.00 38 ASN C O 6
ATOM 8915 N N . ILE A 1 39 ? 12.073 3.531 6.092 1.00 0.00 39 ILE C N 6
ATOM 8916 C CA . ILE A 1 39 ? 11.129 4.051 5.121 1.00 0.00 39 ILE C CA 6
ATOM 8917 C C . ILE A 1 39 ? 9.953 4.779 5.759 1.00 0.00 39 ILE C C 6
ATOM 8918 O O . ILE A 1 39 ? 9.446 4.387 6.811 1.00 0.00 39 ILE C O 6
ATOM 8934 N N . LYS A 1 40 ? 9.532 5.846 5.098 1.00 0.00 40 LYS C N 6
ATOM 8935 C CA . LYS A 1 40 ? 8.331 6.566 5.471 1.00 0.00 40 LYS C CA 6
ATOM 8936 C C . LYS A 1 40 ? 7.229 6.239 4.467 1.00 0.00 40 LYS C C 6
ATOM 8937 O O . LYS A 1 40 ? 7.404 6.415 3.259 1.00 0.00 40 LYS C O 6
ATOM 8956 N N . VAL A 1 41 ? 6.107 5.744 4.965 1.00 0.00 41 VAL C N 6
ATOM 8957 C CA . VAL A 1 41 ? 5.004 5.345 4.105 1.00 0.00 41 VAL C CA 6
ATOM 8958 C C . VAL A 1 41 ? 3.946 6.441 4.060 1.00 0.00 41 VAL C C 6
ATOM 8959 O O . VAL A 1 41 ? 3.639 7.063 5.080 1.00 0.00 41 VAL C O 6
ATOM 8972 N N . PHE A 1 42 ? 3.404 6.685 2.880 1.00 0.00 42 PHE C N 6
ATOM 8973 C CA . PHE A 1 42 ? 2.398 7.717 2.709 1.00 0.00 42 PHE C CA 6
ATOM 8974 C C . PHE A 1 42 ? 1.217 7.201 1.893 1.00 0.00 42 PHE C C 6
ATOM 8975 O O . PHE A 1 42 ? 1.393 6.470 0.921 1.00 0.00 42 PHE C O 6
ATOM 8992 N N . TRP A 1 43 ? 0.020 7.589 2.305 1.00 0.00 43 TRP C N 6
ATOM 8993 C CA . TRP A 1 43 ? -1.195 7.267 1.570 1.00 0.00 43 TRP C CA 6
ATOM 8994 C C . TRP A 1 43 ? -1.942 8.557 1.280 1.00 0.00 43 TRP C C 6
ATOM 8995 O O . TRP A 1 43 ? -2.048 9.415 2.158 1.00 0.00 43 TRP C O 6
ATOM 9016 N N . GLN A 1 44 ? -2.469 8.710 0.079 1.00 0.00 44 GLN C N 6
ATOM 9017 C CA . GLN A 1 44 ? -3.250 9.888 -0.254 1.00 0.00 44 GLN C CA 6
ATOM 9018 C C . GLN A 1 44 ? -4.600 9.478 -0.818 1.00 0.00 44 GLN C C 6
ATOM 9019 O O . GLN A 1 44 ? -4.676 8.635 -1.714 1.00 0.00 44 GLN C O 6
ATOM 9033 N N . VAL A 1 45 ? -5.656 10.059 -0.268 1.00 0.00 45 VAL C N 6
ATOM 9034 C CA . VAL A 1 45 ? -7.008 9.731 -0.698 1.00 0.00 45 VAL C CA 6
ATOM 9035 C C . VAL A 1 45 ? -7.716 10.975 -1.208 1.00 0.00 45 VAL C C 6
ATOM 9036 O O . VAL A 1 45 ? -7.918 11.923 -0.459 1.00 0.00 45 VAL C O 6
ATOM 9049 N N . ASN A 1 46 ? -8.070 10.973 -2.489 1.00 0.00 46 ASN C N 6
ATOM 9050 C CA . ASN A 1 46 ? -8.770 12.104 -3.109 1.00 0.00 46 ASN C CA 6
ATOM 9051 C C . ASN A 1 46 ? -8.016 13.413 -2.912 1.00 0.00 46 ASN C C 6
ATOM 9052 O O . ASN A 1 46 ? -8.618 14.474 -2.725 1.00 0.00 46 ASN C O 6
ATOM 9063 N N . GLY A 1 47 ? -6.696 13.332 -2.970 1.00 0.00 47 GLY C N 6
ATOM 9064 C CA . GLY A 1 47 ? -5.873 14.517 -2.851 1.00 0.00 47 GLY C CA 6
ATOM 9065 C C . GLY A 1 47 ? -5.581 14.903 -1.411 1.00 0.00 47 GLY C C 6
ATOM 9066 O O . GLY A 1 47 ? -4.659 15.678 -1.156 1.00 0.00 47 GLY C O 6
ATOM 9070 N N . VAL A 1 48 ? -6.339 14.365 -0.464 1.00 0.00 48 VAL C N 6
ATOM 9071 C CA . VAL A 1 48 ? -6.124 14.691 0.942 1.00 0.00 48 VAL C CA 6
ATOM 9072 C C . VAL A 1 48 ? -5.431 13.538 1.664 1.00 0.00 48 VAL C C 6
ATOM 9073 O O . VAL A 1 48 ? -5.671 12.365 1.367 1.00 0.00 48 VAL C O 6
ATOM 9086 N N . GLU A 1 49 ? -4.527 13.884 2.573 1.00 0.00 49 GLU C N 6
ATOM 9087 C CA . GLU A 1 49 ? -3.838 12.896 3.392 1.00 0.00 49 GLU C CA 6
ATOM 9088 C C . GLU A 1 49 ? -4.839 12.106 4.226 1.00 0.00 49 GLU C C 6
ATOM 9089 O O . GLU A 1 49 ? -5.776 12.672 4.791 1.00 0.00 49 GLU C O 6
ATOM 9101 N N . ARG A 1 50 ? -4.623 10.806 4.309 1.00 0.00 50 ARG C N 6
ATOM 9102 C CA . ARG A 1 50 ? -5.557 9.941 4.992 1.00 0.00 50 ARG C CA 6
ATOM 9103 C C . ARG A 1 50 ? -5.163 9.799 6.458 1.00 0.00 50 ARG C C 6
ATOM 9104 O O . ARG A 1 50 ? -4.027 9.453 6.786 1.00 0.00 50 ARG C O 6
ATOM 9125 N N . LYS A 1 51 ? -6.119 10.128 7.323 1.00 0.00 51 LYS C N 6
ATOM 9126 C CA . LYS A 1 51 ? -5.963 10.023 8.770 1.00 0.00 51 LYS C CA 6
ATOM 9127 C C . LYS A 1 51 ? -5.667 8.581 9.179 1.00 0.00 51 LYS C C 6
ATOM 9128 O O . LYS A 1 51 ? -5.853 7.666 8.375 1.00 0.00 51 LYS C O 6
ATOM 9147 N N . LYS A 1 52 ? -5.156 8.403 10.402 1.00 0.00 52 LYS C N 6
ATOM 9148 C CA . LYS A 1 52 ? -4.790 7.088 10.937 1.00 0.00 52 LYS C CA 6
ATOM 9149 C C . LYS A 1 52 ? -5.818 6.001 10.603 1.00 0.00 52 LYS C C 6
ATOM 9150 O O . LYS A 1 52 ? -6.978 6.273 10.284 1.00 0.00 52 LYS C O 6
ATOM 9169 N N . GLY A 1 53 ? -5.391 4.763 10.759 1.00 0.00 53 GLY C N 6
ATOM 9170 C CA . GLY A 1 53 ? -6.030 3.653 10.089 1.00 0.00 53 GLY C CA 6
ATOM 9171 C C . GLY A 1 53 ? -5.049 3.058 9.107 1.00 0.00 53 GLY C C 6
ATOM 9172 O O . GLY A 1 53 ? -5.329 2.087 8.408 1.00 0.00 53 GLY C O 6
ATOM 9176 N N . VAL A 1 54 ? -3.880 3.677 9.084 1.00 0.00 54 VAL C N 6
ATOM 9177 C CA . VAL A 1 54 ? -2.737 3.162 8.361 1.00 0.00 54 VAL C CA 6
ATOM 9178 C C . VAL A 1 54 ? -1.954 2.253 9.298 1.00 0.00 54 VAL C C 6
ATOM 9179 O O . VAL A 1 54 ? -1.651 2.630 10.432 1.00 0.00 54 VAL C O 6
ATOM 9192 N N . GLU A 1 55 ? -1.646 1.055 8.836 1.00 0.00 55 GLU C N 6
ATOM 9193 C CA . GLU A 1 55 ? -1.100 0.039 9.711 1.00 0.00 55 GLU C CA 6
ATOM 9194 C C . GLU A 1 55 ? -0.035 -0.765 8.981 1.00 0.00 55 GLU C C 6
ATOM 9195 O O . GLU A 1 55 ? -0.330 -1.510 8.049 1.00 0.00 55 GLU C O 6
ATOM 9207 N N . THR A 1 56 ? 1.207 -0.583 9.386 1.00 0.00 56 THR C N 6
ATOM 9208 C CA . THR A 1 56 ? 2.313 -1.312 8.792 1.00 0.00 56 THR C CA 6
ATOM 9209 C C . THR A 1 56 ? 2.628 -2.551 9.611 1.00 0.00 56 THR C C 6
ATOM 9210 O O . THR A 1 56 ? 2.691 -2.493 10.840 1.00 0.00 56 THR C O 6
ATOM 9221 N N . GLN A 1 57 ? 2.810 -3.671 8.937 1.00 0.00 57 GLN C N 6
ATOM 9222 C CA . GLN A 1 57 ? 3.116 -4.923 9.598 1.00 0.00 57 GLN C CA 6
ATOM 9223 C C . GLN A 1 57 ? 4.625 -5.070 9.728 1.00 0.00 57 GLN C C 6
ATOM 9224 O O . GLN A 1 57 ? 5.380 -4.543 8.905 1.00 0.00 57 GLN C O 6
ATOM 9238 N N . ASN A 1 58 ? 5.050 -5.752 10.782 1.00 0.00 58 ASN C N 6
ATOM 9239 C CA . ASN A 1 58 ? 6.473 -5.928 11.050 1.00 0.00 58 ASN C CA 6
ATOM 9240 C C . ASN A 1 58 ? 7.151 -6.617 9.866 1.00 0.00 58 ASN C C 6
ATOM 9241 O O . ASN A 1 58 ? 6.551 -7.461 9.192 1.00 0.00 58 ASN C O 6
ATOM 9252 N N . PRO A 1 59 ? 8.412 -6.247 9.603 1.00 0.00 59 PRO C N 6
ATOM 9253 C CA . PRO A 1 59 ? 9.175 -6.719 8.439 1.00 0.00 59 PRO C CA 6
ATOM 9254 C C . PRO A 1 59 ? 9.305 -8.235 8.373 1.00 0.00 59 PRO C C 6
ATOM 9255 O O . PRO A 1 59 ? 9.581 -8.894 9.377 1.00 0.00 59 PRO C O 6
ATOM 9266 N N . GLU A 1 60 ? 9.121 -8.774 7.178 1.00 0.00 60 GLU C N 6
ATOM 9267 C CA . GLU A 1 60 ? 9.300 -10.194 6.939 1.00 0.00 60 GLU C CA 6
ATOM 9268 C C . GLU A 1 60 ? 10.581 -10.381 6.139 1.00 0.00 60 GLU C C 6
ATOM 9269 O O . GLU A 1 60 ? 10.785 -9.710 5.125 1.00 0.00 60 GLU C O 6
ATOM 9281 N N . TRP A 1 61 ? 11.454 -11.264 6.597 1.00 0.00 61 TRP C N 6
ATOM 9282 C CA . TRP A 1 61 ? 12.770 -11.404 5.992 1.00 0.00 61 TRP C CA 6
ATOM 9283 C C . TRP A 1 61 ? 12.895 -12.693 5.198 1.00 0.00 61 TRP C C 6
ATOM 9284 O O . TRP A 1 61 ? 12.732 -13.788 5.736 1.00 0.00 61 TRP C O 6
ATOM 9305 N N . SER A 1 62 ? 13.180 -12.551 3.914 1.00 0.00 62 SER C N 6
ATOM 9306 C CA . SER A 1 62 ? 13.457 -13.695 3.067 1.00 0.00 62 SER C CA 6
ATOM 9307 C C . SER A 1 62 ? 14.816 -13.514 2.402 1.00 0.00 62 SER C C 6
ATOM 9308 O O . SER A 1 62 ? 14.953 -12.760 1.435 1.00 0.00 62 SER C O 6
ATOM 9316 N N . GLY A 1 63 ? 15.819 -14.206 2.923 1.00 0.00 63 GLY C N 6
ATOM 9317 C CA . GLY A 1 63 ? 17.166 -14.047 2.419 1.00 0.00 63 GLY C CA 6
ATOM 9318 C C . GLY A 1 63 ? 17.699 -12.656 2.696 1.00 0.00 63 GLY C C 6
ATOM 9319 O O . GLY A 1 63 ? 17.902 -12.278 3.852 1.00 0.00 63 GLY C O 6
ATOM 9323 N N . SER A 1 64 ? 17.913 -11.888 1.637 1.00 0.00 64 SER C N 6
ATOM 9324 C CA . SER A 1 64 ? 18.364 -10.510 1.772 1.00 0.00 64 SER C CA 6
ATOM 9325 C C . SER A 1 64 ? 17.258 -9.540 1.361 1.00 0.00 64 SER C C 6
ATOM 9326 O O . SER A 1 64 ? 17.465 -8.326 1.304 1.00 0.00 64 SER C O 6
ATOM 9334 N N . LYS A 1 65 ? 16.084 -10.086 1.074 1.00 0.00 65 LYS C N 6
ATOM 9335 C CA . LYS A 1 65 ? 14.951 -9.281 0.641 1.00 0.00 65 LYS C CA 6
ATOM 9336 C C . LYS A 1 65 ? 14.028 -9.013 1.819 1.00 0.00 65 LYS C C 6
ATOM 9337 O O . LYS A 1 65 ? 13.674 -9.928 2.565 1.00 0.00 65 LYS C O 6
ATOM 9356 N N . SER A 1 66 ? 13.664 -7.756 1.994 1.00 0.00 66 SER C N 6
ATOM 9357 C CA . SER A 1 66 ? 12.781 -7.360 3.071 1.00 0.00 66 SER C CA 6
ATOM 9358 C C . SER A 1 66 ? 11.373 -7.137 2.536 1.00 0.00 66 SER C C 6
ATOM 9359 O O . SER A 1 66 ? 11.198 -6.676 1.407 1.00 0.00 66 SER C O 6
ATOM 9367 N N . THR A 1 67 ? 10.381 -7.444 3.353 1.00 0.00 67 THR C N 6
ATOM 9368 C CA . THR A 1 67 ? 8.998 -7.272 2.949 1.00 0.00 67 THR C CA 6
ATOM 9369 C C . THR A 1 67 ? 8.197 -6.578 4.040 1.00 0.00 67 THR C C 6
ATOM 9370 O O . THR A 1 67 ? 8.098 -7.068 5.167 1.00 0.00 67 THR C O 6
ATOM 9381 N N . ILE A 1 68 ? 7.649 -5.426 3.695 1.00 0.00 68 ILE C N 6
ATOM 9382 C CA . ILE A 1 68 ? 6.804 -4.657 4.591 1.00 0.00 68 ILE C CA 6
ATOM 9383 C C . ILE A 1 68 ? 5.393 -4.599 4.021 1.00 0.00 68 ILE C C 6
ATOM 9384 O O . ILE A 1 68 ? 5.194 -4.257 2.856 1.00 0.00 68 ILE C O 6
ATOM 9400 N N . VAL A 1 69 ? 4.421 -4.973 4.827 1.00 0.00 69 VAL C N 6
ATOM 9401 C CA . VAL A 1 69 ? 3.037 -4.915 4.397 1.00 0.00 69 VAL C CA 6
ATOM 9402 C C . VAL A 1 69 ? 2.341 -3.737 5.060 1.00 0.00 69 VAL C C 6
ATOM 9403 O O . VAL A 1 69 ? 2.290 -3.650 6.282 1.00 0.00 69 VAL C O 6
ATOM 9416 N N . SER A 1 70 ? 1.813 -2.833 4.257 1.00 0.00 70 SER C N 6
ATOM 9417 C CA . SER A 1 70 ? 1.108 -1.679 4.780 1.00 0.00 70 SER C CA 6
ATOM 9418 C C . SER A 1 70 ? -0.373 -1.781 4.450 1.00 0.00 70 SER C C 6
ATOM 9419 O O . SER A 1 70 ? -0.764 -1.709 3.292 1.00 0.00 70 SER C O 6
ATOM 9427 N N . LYS A 1 71 ? -1.192 -1.946 5.468 1.00 0.00 71 LYS C N 6
ATOM 9428 C CA . LYS A 1 71 ? -2.623 -2.090 5.271 1.00 0.00 71 LYS C CA 6
ATOM 9429 C C . LYS A 1 71 ? -3.342 -0.819 5.691 1.00 0.00 71 LYS C C 6
ATOM 9430 O O . LYS A 1 71 ? -2.991 -0.189 6.687 1.00 0.00 71 LYS C O 6
ATOM 9449 N N . LEU A 1 72 ? -4.335 -0.446 4.912 1.00 0.00 72 LEU C N 6
ATOM 9450 C CA . LEU A 1 72 ? -5.118 0.742 5.176 1.00 0.00 72 LEU C CA 6
ATOM 9451 C C . LEU A 1 72 ? -6.537 0.329 5.525 1.00 0.00 72 LEU C C 6
ATOM 9452 O O . LEU A 1 72 ? -7.167 -0.451 4.803 1.00 0.00 72 LEU C O 6
ATOM 9468 N N . LYS A 1 73 ? -7.018 0.812 6.650 1.00 0.00 73 LYS C N 6
ATOM 9469 C CA . LYS A 1 73 ? -8.381 0.558 7.066 1.00 0.00 73 LYS C CA 6
ATOM 9470 C C . LYS A 1 73 ? -9.283 1.631 6.468 1.00 0.00 73 LYS C C 6
ATOM 9471 O O . LYS A 1 73 ? -9.133 2.814 6.771 1.00 0.00 73 LYS C O 6
ATOM 9490 N N . VAL A 1 74 ? -10.210 1.222 5.614 1.00 0.00 74 VAL C N 6
ATOM 9491 C CA . VAL A 1 74 ? -11.005 2.166 4.843 1.00 0.00 74 VAL C CA 6
ATOM 9492 C C . VAL A 1 74 ? -12.483 1.834 4.951 1.00 0.00 74 VAL C C 6
ATOM 9493 O O . VAL A 1 74 ? -12.841 0.708 5.281 1.00 0.00 74 VAL C O 6
ATOM 9506 N N . MET A 1 75 ? -13.330 2.822 4.707 1.00 0.00 75 MET C N 6
ATOM 9507 C CA . MET A 1 75 ? -14.772 2.619 4.747 1.00 0.00 75 MET C CA 6
ATOM 9508 C C . MET A 1 75 ? -15.269 2.047 3.425 1.00 0.00 75 MET C C 6
ATOM 9509 O O . MET A 1 75 ? -14.832 2.495 2.357 1.00 0.00 75 MET C O 6
ATOM 9523 N N . ALA A 1 76 ? -16.140 1.043 3.488 1.00 0.00 76 ALA C N 6
ATOM 9524 C CA . ALA A 1 76 ? -16.692 0.423 2.293 1.00 0.00 76 ALA C CA 6
ATOM 9525 C C . ALA A 1 76 ? -17.185 1.458 1.293 1.00 0.00 76 ALA C C 6
ATOM 9526 O O . ALA A 1 76 ? -16.759 1.447 0.143 1.00 0.00 76 ALA C O 6
ATOM 9533 N N . SER A 1 77 ? -18.069 2.357 1.722 1.00 0.00 77 SER C N 6
ATOM 9534 C CA . SER A 1 77 ? -18.636 3.382 0.853 1.00 0.00 77 SER C CA 6
ATOM 9535 C C . SER A 1 77 ? -17.555 4.253 0.209 1.00 0.00 77 SER C C 6
ATOM 9536 O O . SER A 1 77 ? -17.745 4.760 -0.890 1.00 0.00 77 SER C O 6
ATOM 9544 N N . GLU A 1 78 ? -16.420 4.424 0.889 1.00 0.00 78 GLU C N 6
ATOM 9545 C CA . GLU A 1 78 ? -15.298 5.145 0.293 1.00 0.00 78 GLU C CA 6
ATOM 9546 C C . GLU A 1 78 ? -14.788 4.343 -0.893 1.00 0.00 78 GLU C C 6
ATOM 9547 O O . GLU A 1 78 ? -14.738 4.826 -2.026 1.00 0.00 78 GLU C O 6
ATOM 9559 N N . TRP A 1 79 ? -14.479 3.083 -0.609 1.00 0.00 79 TRP C N 6
ATOM 9560 C CA . TRP A 1 79 ? -13.956 2.194 -1.642 1.00 0.00 79 TRP C CA 6
ATOM 9561 C C . TRP A 1 79 ? -14.943 2.071 -2.801 1.00 0.00 79 TRP C C 6
ATOM 9562 O O . TRP A 1 79 ? -14.568 2.165 -3.972 1.00 0.00 79 TRP C O 6
ATOM 9583 N N . ASP A 1 80 ? -16.208 1.895 -2.461 1.00 0.00 80 ASP C N 6
ATOM 9584 C CA . ASP A 1 80 ? -17.262 1.739 -3.455 1.00 0.00 80 ASP C CA 6
ATOM 9585 C C . ASP A 1 80 ? -17.491 3.039 -4.219 1.00 0.00 80 ASP C C 6
ATOM 9586 O O . ASP A 1 80 ? -18.023 3.036 -5.329 1.00 0.00 80 ASP C O 6
ATOM 9595 N N . SER A 1 81 ? -17.051 4.149 -3.638 1.00 0.00 81 SER C N 6
ATOM 9596 C CA . SER A 1 81 ? -17.200 5.446 -4.273 1.00 0.00 81 SER C CA 6
ATOM 9597 C C . SER A 1 81 ? -16.097 5.634 -5.307 1.00 0.00 81 SER C C 6
ATOM 9598 O O . SER A 1 81 ? -16.076 6.619 -6.044 1.00 0.00 81 SER C O 6
ATOM 9606 N N . GLY A 1 82 ? -15.182 4.667 -5.358 1.00 0.00 82 GLY C N 6
ATOM 9607 C CA . GLY A 1 82 ? -14.094 4.720 -6.306 1.00 0.00 82 GLY C CA 6
ATOM 9608 C C . GLY A 1 82 ? -13.060 5.755 -5.925 1.00 0.00 82 GLY C C 6
ATOM 9609 O O . GLY A 1 82 ? -12.370 6.297 -6.791 1.00 0.00 82 GLY C O 6
ATOM 9613 N N . THR A 1 83 ? -12.967 6.038 -4.630 1.00 0.00 83 THR C N 6
ATOM 9614 C CA . THR A 1 83 ? -12.024 7.024 -4.137 1.00 0.00 83 THR C CA 6
ATOM 9615 C C . THR A 1 83 ? -10.592 6.561 -4.387 1.00 0.00 83 THR C C 6
ATOM 9616 O O . THR A 1 83 ? -10.288 5.366 -4.351 1.00 0.00 83 THR C O 6
ATOM 9627 N N . GLU A 1 84 ? -9.737 7.524 -4.675 1.00 0.00 84 GLU C N 6
ATOM 9628 C CA . GLU A 1 84 ? -8.360 7.260 -5.047 1.00 0.00 84 GLU C CA 6
ATOM 9629 C C . GLU A 1 84 ? -7.527 6.862 -3.838 1.00 0.00 84 GLU C C 6
ATOM 9630 O O . GLU A 1 84 ? -7.593 7.509 -2.793 1.00 0.00 84 GLU C O 6
ATOM 9642 N N . TYR A 1 85 ? -6.739 5.806 -3.989 1.00 0.00 85 TYR C N 6
ATOM 9643 C CA . TYR A 1 85 ? -5.763 5.457 -2.977 1.00 0.00 85 TYR C CA 6
ATOM 9644 C C . TYR A 1 85 ? -4.408 5.338 -3.628 1.00 0.00 85 TYR C C 6
ATOM 9645 O O . TYR A 1 85 ? -4.215 4.518 -4.524 1.00 0.00 85 TYR C O 6
ATOM 9663 N N . VAL A 1 86 ? -3.471 6.169 -3.220 1.00 0.00 86 VAL C N 6
ATOM 9664 C CA . VAL A 1 86 ? -2.129 6.100 -3.742 1.00 0.00 86 VAL C CA 6
ATOM 9665 C C . VAL A 1 86 ? -1.166 5.824 -2.605 1.00 0.00 86 VAL C C 6
ATOM 9666 O O . VAL A 1 86 ? -1.242 6.450 -1.548 1.00 0.00 86 VAL C O 6
ATOM 9679 N N . CYS A 1 87 ? -0.280 4.884 -2.833 1.00 0.00 87 CYS C N 6
ATOM 9680 C CA . CYS A 1 87 ? 0.686 4.505 -1.829 1.00 0.00 87 CYS C CA 6
ATOM 9681 C C . CYS A 1 87 ? 2.050 4.999 -2.265 1.00 0.00 87 CYS C C 6
ATOM 9682 O O . CYS A 1 87 ? 2.545 4.614 -3.329 1.00 0.00 87 CYS C O 6
ATOM 9689 N N . LEU A 1 88 ? 2.612 5.904 -1.485 1.00 0.00 88 LEU C N 6
ATOM 9690 C CA . LEU A 1 88 ? 3.926 6.448 -1.762 1.00 0.00 88 LEU C CA 6
ATOM 9691 C C . LEU A 1 88 ? 4.919 5.960 -0.728 1.00 0.00 88 LEU C C 6
ATOM 9692 O O . LEU A 1 88 ? 4.579 5.797 0.447 1.00 0.00 88 LEU C O 6
ATOM 9708 N N . VAL A 1 89 ? 6.142 5.740 -1.163 1.00 0.00 89 VAL C N 6
ATOM 9709 C CA . VAL A 1 89 ? 7.233 5.348 -0.302 1.00 0.00 89 VAL C CA 6
ATOM 9710 C C . VAL A 1 89 ? 8.393 6.313 -0.483 1.00 0.00 89 VAL C C 6
ATOM 9711 O O . VAL A 1 89 ? 8.782 6.621 -1.615 1.00 0.00 89 VAL C O 6
ATOM 9724 N N . GLU A 1 90 ? 8.930 6.800 0.621 1.00 0.00 90 GLU C N 6
ATOM 9725 C CA . GLU A 1 90 ? 10.058 7.708 0.580 1.00 0.00 90 GLU C CA 6
ATOM 9726 C C . GLU A 1 90 ? 11.142 7.247 1.545 1.00 0.00 90 GLU C C 6
ATOM 9727 O O . GLU A 1 90 ? 10.854 6.833 2.672 1.00 0.00 90 GLU C O 6
ATOM 9739 N N . ASP A 1 91 ? 12.383 7.310 1.090 1.00 0.00 91 ASP C N 6
ATOM 9740 C CA . ASP A 1 91 ? 13.529 6.925 1.895 1.00 0.00 91 ASP C CA 6
ATOM 9741 C C . ASP A 1 91 ? 14.742 7.744 1.478 1.00 0.00 91 ASP C C 6
ATOM 9742 O O . ASP A 1 91 ? 14.835 8.203 0.335 1.00 0.00 91 ASP C O 6
ATOM 9751 N N . SER A 1 92 ? 15.669 7.908 2.403 1.00 0.00 92 SER C N 6
ATOM 9752 C CA . SER A 1 92 ? 16.807 8.790 2.218 1.00 0.00 92 SER C CA 6
ATOM 9753 C C . SER A 1 92 ? 17.774 8.286 1.146 1.00 0.00 92 SER C C 6
ATOM 9754 O O . SER A 1 92 ? 18.708 8.998 0.778 1.00 0.00 92 SER C O 6
ATOM 9762 N N . GLU A 1 93 ? 17.560 7.071 0.643 1.00 0.00 93 GLU C N 6
ATOM 9763 C CA . GLU A 1 93 ? 18.425 6.505 -0.385 1.00 0.00 93 GLU C CA 6
ATOM 9764 C C . GLU A 1 93 ? 17.809 6.620 -1.778 1.00 0.00 93 GLU C C 6
ATOM 9765 O O . GLU A 1 93 ? 18.482 6.359 -2.779 1.00 0.00 93 GLU C O 6
ATOM 9777 N N . LEU A 1 94 ? 16.546 7.018 -1.867 1.00 0.00 94 LEU C N 6
ATOM 9778 C CA . LEU A 1 94 ? 15.890 7.050 -3.167 1.00 0.00 94 LEU C CA 6
ATOM 9779 C C . LEU A 1 94 ? 15.907 8.453 -3.772 1.00 0.00 94 LEU C C 6
ATOM 9780 O O . LEU A 1 94 ? 15.919 9.462 -3.068 1.00 0.00 94 LEU C O 6
ATOM 9796 N N . PRO A 1 95 ? 15.945 8.499 -5.105 1.00 0.00 95 PRO C N 6
ATOM 9797 C CA . PRO A 1 95 ? 16.029 9.741 -5.879 1.00 0.00 95 PRO C CA 6
ATOM 9798 C C . PRO A 1 95 ? 14.684 10.453 -6.007 1.00 0.00 95 PRO C C 6
ATOM 9799 O O . PRO A 1 95 ? 14.620 11.681 -6.065 1.00 0.00 95 PRO C O 6
ATOM 9810 N N . THR A 1 96 ? 13.622 9.666 -6.066 1.00 0.00 96 THR C N 6
ATOM 9811 C CA . THR A 1 96 ? 12.272 10.176 -6.223 1.00 0.00 96 THR C CA 6
ATOM 9812 C C . THR A 1 96 ? 11.306 9.302 -5.437 1.00 0.00 96 THR C C 6
ATOM 9813 O O . THR A 1 96 ? 11.580 8.120 -5.218 1.00 0.00 96 THR C O 6
ATOM 9824 N N . PRO A 1 97 ? 10.172 9.861 -4.990 1.00 0.00 97 PRO C N 6
ATOM 9825 C CA . PRO A 1 97 ? 9.172 9.097 -4.251 1.00 0.00 97 PRO C CA 6
ATOM 9826 C C . PRO A 1 97 ? 8.524 8.037 -5.132 1.00 0.00 97 PRO C C 6
ATOM 9827 O O . PRO A 1 97 ? 8.220 8.279 -6.302 1.00 0.00 97 PRO C O 6
ATOM 9838 N N . VAL A 1 98 ? 8.300 6.874 -4.558 1.00 0.00 98 VAL C N 6
ATOM 9839 C CA . VAL A 1 98 ? 7.771 5.746 -5.300 1.00 0.00 98 VAL C CA 6
ATOM 9840 C C . VAL A 1 98 ? 6.293 5.602 -4.990 1.00 0.00 98 VAL C C 6
ATOM 9841 O O . VAL A 1 98 ? 5.913 5.493 -3.829 1.00 0.00 98 VAL C O 6
ATOM 9854 N N . LYS A 1 99 ? 5.463 5.609 -6.013 1.00 0.00 99 LYS C N 6
ATOM 9855 C CA . LYS A 1 99 ? 4.030 5.580 -5.779 1.00 0.00 99 LYS C CA 6
ATOM 9856 C C . LYS A 1 99 ? 3.322 4.583 -6.676 1.00 0.00 99 LYS C C 6
ATOM 9857 O O . LYS A 1 99 ? 3.812 4.211 -7.743 1.00 0.00 99 LYS C O 6
ATOM 9876 N N . ALA A 1 100 ? 2.164 4.158 -6.208 1.00 0.00 100 ALA C N 6
ATOM 9877 C CA . ALA A 1 100 ? 1.292 3.267 -6.948 1.00 0.00 100 ALA C CA 6
ATOM 9878 C C . ALA A 1 100 ? -0.134 3.508 -6.489 1.00 0.00 100 ALA C C 6
ATOM 9879 O O . ALA A 1 100 ? -0.374 3.697 -5.297 1.00 0.00 100 ALA C O 6
ATOM 9886 N N . SER A 1 101 ? -1.075 3.540 -7.413 1.00 0.00 101 SER C N 6
ATOM 9887 C CA . SER A 1 101 ? -2.442 3.898 -7.082 1.00 0.00 101 SER C CA 6
ATOM 9888 C C . SER A 1 101 ? -3.407 2.750 -7.353 1.00 0.00 101 SER C C 6
ATOM 9889 O O . SER A 1 101 ? -3.173 1.915 -8.227 1.00 0.00 101 SER C O 6
ATOM 9897 N N . ILE A 1 102 ? -4.488 2.726 -6.589 1.00 0.00 102 ILE C N 6
ATOM 9898 C CA . ILE A 1 102 ? -5.529 1.728 -6.749 1.00 0.00 102 ILE C CA 6
ATOM 9899 C C . ILE A 1 102 ? -6.869 2.417 -6.975 1.00 0.00 102 ILE C C 6
ATOM 9900 O O . ILE A 1 102 ? -7.139 3.486 -6.419 1.00 0.00 102 ILE C O 6
ATOM 9916 N N . ARG A 1 103 ? -7.685 1.812 -7.810 1.00 0.00 103 ARG C N 6
ATOM 9917 C CA . ARG A 1 103 ? -9.016 2.306 -8.089 1.00 0.00 103 ARG C CA 6
ATOM 9918 C C . ARG A 1 103 ? -9.977 1.137 -8.012 1.00 0.00 103 ARG C C 6
ATOM 9919 O O . ARG A 1 103 ? -9.553 -0.013 -8.136 1.00 0.00 103 ARG C O 6
ATOM 9940 N N . LYS A 1 104 ? -11.254 1.405 -7.773 1.00 0.00 104 LYS C N 6
ATOM 9941 C CA . LYS A 1 104 ? -12.229 0.330 -7.805 1.00 0.00 104 LYS C CA 6
ATOM 9942 C C . LYS A 1 104 ? -12.365 -0.156 -9.239 1.00 0.00 104 LYS C C 6
ATOM 9943 O O . LYS A 1 104 ? -12.987 0.510 -10.069 1.00 0.00 104 LYS C O 6
ATOM 9962 N N . ALA A 1 105 ? -11.793 -1.325 -9.501 1.00 0.00 105 ALA C N 6
ATOM 9963 C CA . ALA A 1 105 ? -11.722 -1.906 -10.836 1.00 0.00 105 ALA C CA 6
ATOM 9964 C C . ALA A 1 105 ? -10.810 -3.124 -10.804 1.00 0.00 105 ALA C C 6
ATOM 9965 O O . ALA A 1 105 ? -9.580 -2.952 -10.926 1.00 0.00 105 ALA C O 6
ATOM 9973 N N . MET A 1 1 ? 27.861 -4.470 -8.984 1.00 0.00 1 MET C N 7
ATOM 9974 C CA . MET A 1 1 ? 26.519 -4.585 -8.383 1.00 0.00 1 MET C CA 7
ATOM 9975 C C . MET A 1 1 ? 25.495 -4.958 -9.444 1.00 0.00 1 MET C C 7
ATOM 9976 O O . MET A 1 1 ? 25.501 -4.418 -10.554 1.00 0.00 1 MET C O 7
ATOM 9992 N N . GLY A 1 2 ? 24.624 -5.890 -9.099 1.00 0.00 2 GLY C N 7
ATOM 9993 C CA . GLY A 1 2 ? 23.596 -6.318 -10.015 1.00 0.00 2 GLY C CA 7
ATOM 9994 C C . GLY A 1 2 ? 22.218 -6.114 -9.433 1.00 0.00 2 GLY C C 7
ATOM 9995 O O . GLY A 1 2 ? 21.814 -4.981 -9.158 1.00 0.00 2 GLY C O 7
ATOM 9999 N N . ARG A 1 3 ? 21.503 -7.206 -9.217 1.00 0.00 3 ARG C N 7
ATOM 10000 C CA . ARG A 1 3 ? 20.157 -7.139 -8.671 1.00 0.00 3 ARG C CA 7
ATOM 10001 C C . ARG A 1 3 ? 20.200 -7.057 -7.144 1.00 0.00 3 ARG C C 7
ATOM 10002 O O . ARG A 1 3 ? 19.809 -7.990 -6.440 1.00 0.00 3 ARG C O 7
ATOM 10023 N N . GLN A 1 4 ? 20.699 -5.935 -6.641 1.00 0.00 4 GLN C N 7
ATOM 10024 C CA . GLN A 1 4 ? 20.763 -5.697 -5.203 1.00 0.00 4 GLN C CA 7
ATOM 10025 C C . GLN A 1 4 ? 19.516 -4.958 -4.738 1.00 0.00 4 GLN C C 7
ATOM 10026 O O . GLN A 1 4 ? 19.085 -5.085 -3.592 1.00 0.00 4 GLN C O 7
ATOM 10040 N N . THR A 1 5 ? 18.934 -4.200 -5.647 1.00 0.00 5 THR C N 7
ATOM 10041 C CA . THR A 1 5 ? 17.822 -3.335 -5.323 1.00 0.00 5 THR C CA 7
ATOM 10042 C C . THR A 1 5 ? 16.572 -3.760 -6.043 1.00 0.00 5 THR C C 7
ATOM 10043 O O . THR A 1 5 ? 16.304 -3.343 -7.170 1.00 0.00 5 THR C O 7
ATOM 10054 N N . ASP A 1 6 ? 15.814 -4.605 -5.385 1.00 0.00 6 ASP C N 7
ATOM 10055 C CA . ASP A 1 6 ? 14.470 -4.842 -5.812 1.00 0.00 6 ASP C CA 7
ATOM 10056 C C . ASP A 1 6 ? 13.587 -3.961 -4.986 1.00 0.00 6 ASP C C 7
ATOM 10057 O O . ASP A 1 6 ? 13.475 -4.128 -3.775 1.00 0.00 6 ASP C O 7
ATOM 10066 N N . ILE A 1 7 ? 12.995 -3.015 -5.642 1.00 0.00 7 ILE C N 7
ATOM 10067 C CA . ILE A 1 7 ? 11.892 -2.271 -5.089 1.00 0.00 7 ILE C CA 7
ATOM 10068 C C . ILE A 1 7 ? 10.641 -2.551 -5.906 1.00 0.00 7 ILE C C 7
ATOM 10069 O O . ILE A 1 7 ? 10.516 -2.139 -7.060 1.00 0.00 7 ILE C O 7
ATOM 10085 N N . SER A 1 8 ? 9.740 -3.294 -5.312 1.00 0.00 8 SER C N 7
ATOM 10086 C CA . SER A 1 8 ? 8.522 -3.684 -5.979 1.00 0.00 8 SER C CA 7
ATOM 10087 C C . SER A 1 8 ? 7.339 -3.417 -5.066 1.00 0.00 8 SER C C 7
ATOM 10088 O O . SER A 1 8 ? 7.383 -3.725 -3.877 1.00 0.00 8 SER C O 7
ATOM 10096 N N . VAL A 1 9 ? 6.298 -2.826 -5.616 1.00 0.00 9 VAL C N 7
ATOM 10097 C CA . VAL A 1 9 ? 5.114 -2.511 -4.843 1.00 0.00 9 VAL C CA 7
ATOM 10098 C C . VAL A 1 9 ? 3.902 -3.236 -5.416 1.00 0.00 9 VAL C C 7
ATOM 10099 O O . VAL A 1 9 ? 3.598 -3.124 -6.605 1.00 0.00 9 VAL C O 7
ATOM 10112 N N . SER A 1 10 ? 3.242 -4.020 -4.583 1.00 0.00 10 SER C N 7
ATOM 10113 C CA . SER A 1 10 ? 2.050 -4.734 -4.991 1.00 0.00 10 SER C CA 7
ATOM 10114 C C . SER A 1 10 ? 0.873 -4.262 -4.158 1.00 0.00 10 SER C C 7
ATOM 10115 O O . SER A 1 10 ? 0.905 -4.309 -2.927 1.00 0.00 10 SER C O 7
ATOM 10123 N N . LEU A 1 11 ? -0.149 -3.794 -4.829 1.00 0.00 11 LEU C N 7
ATOM 10124 C CA . LEU A 1 11 ? -1.342 -3.315 -4.162 1.00 0.00 11 LEU C CA 7
ATOM 10125 C C . LEU A 1 11 ? -2.407 -4.386 -4.204 1.00 0.00 11 LEU C C 7
ATOM 10126 O O . LEU A 1 11 ? -2.744 -4.894 -5.276 1.00 0.00 11 LEU C O 7
ATOM 10142 N N . LEU A 1 12 ? -2.937 -4.736 -3.049 1.00 0.00 12 LEU C N 7
ATOM 10143 C CA . LEU A 1 12 ? -3.974 -5.732 -2.961 1.00 0.00 12 LEU C CA 7
ATOM 10144 C C . LEU A 1 12 ? -5.291 -5.013 -2.718 1.00 0.00 12 LEU C C 7
ATOM 10145 O O . LEU A 1 12 ? -5.466 -4.347 -1.687 1.00 0.00 12 LEU C O 7
ATOM 10161 N N . LYS A 1 13 ? -6.193 -5.107 -3.682 1.00 0.00 13 LYS C N 7
ATOM 10162 C CA . LYS A 1 13 ? -7.483 -4.453 -3.604 1.00 0.00 13 LYS C CA 7
ATOM 10163 C C . LYS A 1 13 ? -8.490 -5.405 -2.977 1.00 0.00 13 LYS C C 7
ATOM 10164 O O . LYS A 1 13 ? -8.352 -6.624 -3.103 1.00 0.00 13 LYS C O 7
ATOM 10183 N N . PRO A 1 14 ? -9.500 -4.871 -2.288 1.00 0.00 14 PRO C N 7
ATOM 10184 C CA . PRO A 1 14 ? -10.568 -5.687 -1.731 1.00 0.00 14 PRO C CA 7
ATOM 10185 C C . PRO A 1 14 ? -11.458 -6.237 -2.840 1.00 0.00 14 PRO C C 7
ATOM 10186 O O . PRO A 1 14 ? -12.051 -5.472 -3.608 1.00 0.00 14 PRO C O 7
ATOM 10197 N N . PRO A 1 15 ? -11.538 -7.572 -2.954 1.00 0.00 15 PRO C N 7
ATOM 10198 C CA . PRO A 1 15 ? -12.303 -8.249 -4.006 1.00 0.00 15 PRO C CA 7
ATOM 10199 C C . PRO A 1 15 ? -13.813 -8.135 -3.793 1.00 0.00 15 PRO C C 7
ATOM 10200 O O . PRO A 1 15 ? -14.531 -9.134 -3.804 1.00 0.00 15 PRO C O 7
ATOM 10211 N N . PHE A 1 16 ? -14.275 -6.905 -3.611 1.00 0.00 16 PHE C N 7
ATOM 10212 C CA . PHE A 1 16 ? -15.679 -6.622 -3.359 1.00 0.00 16 PHE C CA 7
ATOM 10213 C C . PHE A 1 16 ? -16.541 -7.087 -4.529 1.00 0.00 16 PHE C C 7
ATOM 10214 O O . PHE A 1 16 ? -17.450 -7.905 -4.354 1.00 0.00 16 PHE C O 7
ATOM 10231 N N . GLU A 1 17 ? -16.224 -6.568 -5.723 1.00 0.00 17 GLU C N 7
ATOM 10232 C CA . GLU A 1 17 ? -16.963 -6.865 -6.955 1.00 0.00 17 GLU C CA 7
ATOM 10233 C C . GLU A 1 17 ? -18.384 -6.306 -6.880 1.00 0.00 17 GLU C C 7
ATOM 10234 O O . GLU A 1 17 ? -18.735 -5.379 -7.612 1.00 0.00 17 GLU C O 7
ATOM 10246 N N . GLU A 1 18 ? -19.172 -6.862 -5.970 1.00 0.00 18 GLU C N 7
ATOM 10247 C CA . GLU A 1 18 ? -20.546 -6.442 -5.746 1.00 0.00 18 GLU C CA 7
ATOM 10248 C C . GLU A 1 18 ? -21.141 -7.237 -4.590 1.00 0.00 18 GLU C C 7
ATOM 10249 O O . GLU A 1 18 ? -21.810 -6.688 -3.713 1.00 0.00 18 GLU C O 7
ATOM 10261 N N . ILE A 1 19 ? -20.882 -8.538 -4.597 1.00 0.00 19 ILE C N 7
ATOM 10262 C CA . ILE A 1 19 ? -21.501 -9.443 -3.643 1.00 0.00 19 ILE C CA 7
ATOM 10263 C C . ILE A 1 19 ? -20.552 -9.809 -2.492 1.00 0.00 19 ILE C C 7
ATOM 10264 O O . ILE A 1 19 ? -20.992 -10.286 -1.442 1.00 0.00 19 ILE C O 7
ATOM 10280 N N . TRP A 1 20 ? -19.260 -9.565 -2.668 1.00 0.00 20 TRP C N 7
ATOM 10281 C CA . TRP A 1 20 ? -18.277 -9.950 -1.664 1.00 0.00 20 TRP C CA 7
ATOM 10282 C C . TRP A 1 20 ? -17.987 -8.805 -0.707 1.00 0.00 20 TRP C C 7
ATOM 10283 O O . TRP A 1 20 ? -17.451 -7.773 -1.101 1.00 0.00 20 TRP C O 7
ATOM 10304 N N . THR A 1 21 ? -18.349 -8.994 0.547 1.00 0.00 21 THR C N 7
ATOM 10305 C CA . THR A 1 21 ? -18.020 -8.035 1.585 1.00 0.00 21 THR C CA 7
ATOM 10306 C C . THR A 1 21 ? -17.225 -8.726 2.687 1.00 0.00 21 THR C C 7
ATOM 10307 O O . THR A 1 21 ? -17.735 -9.614 3.369 1.00 0.00 21 THR C O 7
ATOM 10318 N N . GLN A 1 22 ? -15.969 -8.335 2.840 1.00 0.00 22 GLN C N 7
ATOM 10319 C CA . GLN A 1 22 ? -15.112 -8.910 3.864 1.00 0.00 22 GLN C CA 7
ATOM 10320 C C . GLN A 1 22 ? -14.819 -7.868 4.942 1.00 0.00 22 GLN C C 7
ATOM 10321 O O . GLN A 1 22 ? -13.712 -7.329 5.019 1.00 0.00 22 GLN C O 7
ATOM 10335 N N . GLN A 1 23 ? -15.843 -7.580 5.749 1.00 0.00 23 GLN C N 7
ATOM 10336 C CA . GLN A 1 23 ? -15.766 -6.604 6.839 1.00 0.00 23 GLN C CA 7
ATOM 10337 C C . GLN A 1 23 ? -15.621 -5.176 6.320 1.00 0.00 23 GLN C C 7
ATOM 10338 O O . GLN A 1 23 ? -16.538 -4.368 6.452 1.00 0.00 23 GLN C O 7
ATOM 10352 N N . THR A 1 24 ? -14.483 -4.866 5.719 1.00 0.00 24 THR C N 7
ATOM 10353 C CA . THR A 1 24 ? -14.242 -3.528 5.210 1.00 0.00 24 THR C CA 7
ATOM 10354 C C . THR A 1 24 ? -13.574 -3.565 3.842 1.00 0.00 24 THR C C 7
ATOM 10355 O O . THR A 1 24 ? -13.132 -4.612 3.369 1.00 0.00 24 THR C O 7
ATOM 10366 N N . ALA A 1 25 ? -13.504 -2.397 3.228 1.00 0.00 25 ALA C N 7
ATOM 10367 C CA . ALA A 1 25 ? -12.885 -2.211 1.925 1.00 0.00 25 ALA C CA 7
ATOM 10368 C C . ALA A 1 25 ? -11.384 -1.995 2.069 1.00 0.00 25 ALA C C 7
ATOM 10369 O O . ALA A 1 25 ? -10.767 -1.321 1.249 1.00 0.00 25 ALA C O 7
ATOM 10376 N N . THR A 1 26 ? -10.818 -2.541 3.137 1.00 0.00 26 THR C N 7
ATOM 10377 C CA . THR A 1 26 ? -9.459 -2.227 3.549 1.00 0.00 26 THR C CA 7
ATOM 10378 C C . THR A 1 26 ? -8.444 -2.561 2.449 1.00 0.00 26 THR C C 7
ATOM 10379 O O . THR A 1 26 ? -8.452 -3.647 1.865 1.00 0.00 26 THR C O 7
ATOM 10390 N N . ILE A 1 27 ? -7.594 -1.582 2.164 1.00 0.00 27 ILE C N 7
ATOM 10391 C CA . ILE A 1 27 ? -6.611 -1.680 1.091 1.00 0.00 27 ILE C CA 7
ATOM 10392 C C . ILE A 1 27 ? -5.295 -2.195 1.651 1.00 0.00 27 ILE C C 7
ATOM 10393 O O . ILE A 1 27 ? -4.975 -1.935 2.805 1.00 0.00 27 ILE C O 7
ATOM 10409 N N . VAL A 1 28 ? -4.534 -2.927 0.856 1.00 0.00 28 VAL C N 7
ATOM 10410 C CA . VAL A 1 28 ? -3.226 -3.369 1.310 1.00 0.00 28 VAL C CA 7
ATOM 10411 C C . VAL A 1 28 ? -2.139 -3.022 0.295 1.00 0.00 28 VAL C C 7
ATOM 10412 O O . VAL A 1 28 ? -2.291 -3.255 -0.902 1.00 0.00 28 VAL C O 7
ATOM 10425 N N . CYS A 1 29 ? -1.056 -2.439 0.790 1.00 0.00 29 CYS C N 7
ATOM 10426 C CA . CYS A 1 29 ? 0.125 -2.135 -0.001 1.00 0.00 29 CYS C CA 7
ATOM 10427 C C . CYS A 1 29 ? 1.284 -2.968 0.519 1.00 0.00 29 CYS C C 7
ATOM 10428 O O . CYS A 1 29 ? 1.752 -2.767 1.642 1.00 0.00 29 CYS C O 7
ATOM 10435 N N . GLU A 1 30 ? 1.727 -3.914 -0.285 1.00 0.00 30 GLU C N 7
ATOM 10436 C CA . GLU A 1 30 ? 2.867 -4.739 0.061 1.00 0.00 30 GLU C CA 7
ATOM 10437 C C . GLU A 1 30 ? 4.065 -4.242 -0.714 1.00 0.00 30 GLU C C 7
ATOM 10438 O O . GLU A 1 30 ? 4.034 -4.199 -1.944 1.00 0.00 30 GLU C O 7
ATOM 10450 N N . ILE A 1 31 ? 5.119 -3.861 -0.023 1.00 0.00 31 ILE C N 7
ATOM 10451 C CA . ILE A 1 31 ? 6.273 -3.311 -0.695 1.00 0.00 31 ILE C CA 7
ATOM 10452 C C . ILE A 1 31 ? 7.536 -4.081 -0.340 1.00 0.00 31 ILE C C 7
ATOM 10453 O O . ILE A 1 31 ? 7.832 -4.343 0.829 1.00 0.00 31 ILE C O 7
ATOM 10469 N N . VAL A 1 32 ? 8.262 -4.439 -1.380 1.00 0.00 32 VAL C N 7
ATOM 10470 C CA . VAL A 1 32 ? 9.478 -5.217 -1.257 1.00 0.00 32 VAL C CA 7
ATOM 10471 C C . VAL A 1 32 ? 10.673 -4.348 -1.606 1.00 0.00 32 VAL C C 7
ATOM 10472 O O . VAL A 1 32 ? 10.666 -3.663 -2.629 1.00 0.00 32 VAL C O 7
ATOM 10485 N N . TYR A 1 33 ? 11.685 -4.371 -0.750 1.00 0.00 33 TYR C N 7
ATOM 10486 C CA . TYR A 1 33 ? 12.894 -3.586 -0.951 1.00 0.00 33 TYR C CA 7
ATOM 10487 C C . TYR A 1 33 ? 14.008 -4.082 -0.045 1.00 0.00 33 TYR C C 7
ATOM 10488 O O . TYR A 1 33 ? 13.757 -4.797 0.919 1.00 0.00 33 TYR C O 7
ATOM 10506 N N . SER A 1 34 ? 15.232 -3.721 -0.376 1.00 0.00 34 SER C N 7
ATOM 10507 C CA . SER A 1 34 ? 16.389 -4.126 0.405 1.00 0.00 34 SER C CA 7
ATOM 10508 C C . SER A 1 34 ? 17.385 -2.977 0.440 1.00 0.00 34 SER C C 7
ATOM 10509 O O . SER A 1 34 ? 17.337 -2.106 -0.432 1.00 0.00 34 SER C O 7
ATOM 10517 N N . ASP A 1 35 ? 18.233 -2.948 1.477 1.00 0.00 35 ASP C N 7
ATOM 10518 C CA . ASP A 1 35 ? 19.283 -1.928 1.609 1.00 0.00 35 ASP C CA 7
ATOM 10519 C C . ASP A 1 35 ? 18.740 -0.628 2.184 1.00 0.00 35 ASP C C 7
ATOM 10520 O O . ASP A 1 35 ? 19.441 0.383 2.201 1.00 0.00 35 ASP C O 7
ATOM 10529 N N . LEU A 1 36 ? 17.503 -0.635 2.669 1.00 0.00 36 LEU C N 7
ATOM 10530 C CA . LEU A 1 36 ? 16.841 0.591 3.092 1.00 0.00 36 LEU C CA 7
ATOM 10531 C C . LEU A 1 36 ? 16.773 0.712 4.612 1.00 0.00 36 LEU C C 7
ATOM 10532 O O . LEU A 1 36 ? 16.584 -0.275 5.329 1.00 0.00 36 LEU C O 7
ATOM 10548 N N . GLU A 1 37 ? 16.933 1.938 5.079 1.00 0.00 37 GLU C N 7
ATOM 10549 C CA . GLU A 1 37 ? 16.743 2.294 6.474 1.00 0.00 37 GLU C CA 7
ATOM 10550 C C . GLU A 1 37 ? 15.353 2.826 6.646 1.00 0.00 37 GLU C C 7
ATOM 10551 O O . GLU A 1 37 ? 14.605 2.875 5.677 1.00 0.00 37 GLU C O 7
ATOM 10563 N N . ASN A 1 38 ? 14.996 3.186 7.867 1.00 0.00 38 ASN C N 7
ATOM 10564 C CA . ASN A 1 38 ? 13.619 3.233 8.270 1.00 0.00 38 ASN C CA 7
ATOM 10565 C C . ASN A 1 38 ? 12.843 4.096 7.317 1.00 0.00 38 ASN C C 7
ATOM 10566 O O . ASN A 1 38 ? 12.995 5.315 7.209 1.00 0.00 38 ASN C O 7
ATOM 10577 N N . ILE A 1 39 ? 12.011 3.375 6.640 1.00 0.00 39 ILE C N 7
ATOM 10578 C CA . ILE A 1 39 ? 11.139 3.875 5.590 1.00 0.00 39 ILE C CA 7
ATOM 10579 C C . ILE A 1 39 ? 9.854 4.488 6.138 1.00 0.00 39 ILE C C 7
ATOM 10580 O O . ILE A 1 39 ? 9.321 4.049 7.159 1.00 0.00 39 ILE C O 7
ATOM 10596 N N . LYS A 1 40 ? 9.372 5.505 5.442 1.00 0.00 40 LYS C N 7
ATOM 10597 C CA . LYS A 1 40 ? 8.121 6.156 5.788 1.00 0.00 40 LYS C CA 7
ATOM 10598 C C . LYS A 1 40 ? 7.086 5.881 4.708 1.00 0.00 40 LYS C C 7
ATOM 10599 O O . LYS A 1 40 ? 7.383 5.968 3.514 1.00 0.00 40 LYS C O 7
ATOM 10618 N N . VAL A 1 41 ? 5.881 5.533 5.130 1.00 0.00 41 VAL C N 7
ATOM 10619 C CA . VAL A 1 41 ? 4.830 5.156 4.193 1.00 0.00 41 VAL C CA 7
ATOM 10620 C C . VAL A 1 41 ? 3.726 6.209 4.163 1.00 0.00 41 VAL C C 7
ATOM 10621 O O . VAL A 1 41 ? 3.230 6.634 5.207 1.00 0.00 41 VAL C O 7
ATOM 10634 N N . PHE A 1 42 ? 3.342 6.617 2.962 1.00 0.00 42 PHE C N 7
ATOM 10635 C CA . PHE A 1 42 ? 2.355 7.669 2.781 1.00 0.00 42 PHE C CA 7
ATOM 10636 C C . PHE A 1 42 ? 1.172 7.177 1.951 1.00 0.00 42 PHE C C 7
ATOM 10637 O O . PHE A 1 42 ? 1.338 6.405 1.015 1.00 0.00 42 PHE C O 7
ATOM 10654 N N . TRP A 1 43 ? -0.018 7.620 2.314 1.00 0.00 43 TRP C N 7
ATOM 10655 C CA . TRP A 1 43 ? -1.221 7.307 1.551 1.00 0.00 43 TRP C CA 7
ATOM 10656 C C . TRP A 1 43 ? -2.005 8.596 1.330 1.00 0.00 43 TRP C C 7
ATOM 10657 O O . TRP A 1 43 ? -2.129 9.407 2.249 1.00 0.00 43 TRP C O 7
ATOM 10678 N N . GLN A 1 44 ? -2.530 8.802 0.134 1.00 0.00 44 GLN C N 7
ATOM 10679 C CA . GLN A 1 44 ? -3.293 10.007 -0.161 1.00 0.00 44 GLN C CA 7
ATOM 10680 C C . GLN A 1 44 ? -4.676 9.653 -0.694 1.00 0.00 44 GLN C C 7
ATOM 10681 O O . GLN A 1 44 ? -4.803 8.820 -1.594 1.00 0.00 44 GLN C O 7
ATOM 10695 N N . VAL A 1 45 ? -5.706 10.281 -0.130 1.00 0.00 45 VAL C N 7
ATOM 10696 C CA . VAL A 1 45 ? -7.072 10.074 -0.586 1.00 0.00 45 VAL C CA 7
ATOM 10697 C C . VAL A 1 45 ? -7.686 11.407 -0.987 1.00 0.00 45 VAL C C 7
ATOM 10698 O O . VAL A 1 45 ? -7.806 12.313 -0.164 1.00 0.00 45 VAL C O 7
ATOM 10711 N N . ASN A 1 46 ? -8.036 11.529 -2.261 1.00 0.00 46 ASN C N 7
ATOM 10712 C CA . ASN A 1 46 ? -8.641 12.752 -2.791 1.00 0.00 46 ASN C CA 7
ATOM 10713 C C . ASN A 1 46 ? -7.767 13.974 -2.522 1.00 0.00 46 ASN C C 7
ATOM 10714 O O . ASN A 1 46 ? -8.269 15.070 -2.264 1.00 0.00 46 ASN C O 7
ATOM 10725 N N . GLY A 1 47 ? -6.458 13.783 -2.583 1.00 0.00 47 GLY C N 7
ATOM 10726 C CA . GLY A 1 47 ? -5.534 14.884 -2.413 1.00 0.00 47 GLY C CA 7
ATOM 10727 C C . GLY A 1 47 ? -5.229 15.194 -0.958 1.00 0.00 47 GLY C C 7
ATOM 10728 O O . GLY A 1 47 ? -4.253 15.883 -0.666 1.00 0.00 47 GLY C O 7
ATOM 10732 N N . VAL A 1 48 ? -6.043 14.686 -0.039 1.00 0.00 48 VAL C N 7
ATOM 10733 C CA . VAL A 1 48 ? -5.833 14.967 1.376 1.00 0.00 48 VAL C CA 7
ATOM 10734 C C . VAL A 1 48 ? -5.361 13.728 2.132 1.00 0.00 48 VAL C C 7
ATOM 10735 O O . VAL A 1 48 ? -5.717 12.595 1.785 1.00 0.00 48 VAL C O 7
ATOM 10748 N N . GLU A 1 49 ? -4.501 13.946 3.122 1.00 0.00 49 GLU C N 7
ATOM 10749 C CA . GLU A 1 49 ? -4.093 12.884 4.031 1.00 0.00 49 GLU C CA 7
ATOM 10750 C C . GLU A 1 49 ? -5.307 12.354 4.775 1.00 0.00 49 GLU C C 7
ATOM 10751 O O . GLU A 1 49 ? -6.055 13.120 5.385 1.00 0.00 49 GLU C O 7
ATOM 10763 N N . ARG A 1 50 ? -5.489 11.051 4.733 1.00 0.00 50 ARG C N 7
ATOM 10764 C CA . ARG A 1 50 ? -6.652 10.473 5.382 1.00 0.00 50 ARG C CA 7
ATOM 10765 C C . ARG A 1 50 ? -6.292 10.080 6.804 1.00 0.00 50 ARG C C 7
ATOM 10766 O O . ARG A 1 50 ? -5.115 10.036 7.165 1.00 0.00 50 ARG C O 7
ATOM 10787 N N . LYS A 1 51 ? -7.305 9.807 7.604 1.00 0.00 51 LYS C N 7
ATOM 10788 C CA . LYS A 1 51 ? -7.116 9.588 9.027 1.00 0.00 51 LYS C CA 7
ATOM 10789 C C . LYS A 1 51 ? -6.519 8.214 9.301 1.00 0.00 51 LYS C C 7
ATOM 10790 O O . LYS A 1 51 ? -6.492 7.356 8.413 1.00 0.00 51 LYS C O 7
ATOM 10809 N N . LYS A 1 52 ? -5.984 8.046 10.512 1.00 0.00 52 LYS C N 7
ATOM 10810 C CA . LYS A 1 52 ? -5.349 6.801 10.943 1.00 0.00 52 LYS C CA 7
ATOM 10811 C C . LYS A 1 52 ? -6.188 5.571 10.570 1.00 0.00 52 LYS C C 7
ATOM 10812 O O . LYS A 1 52 ? -7.386 5.661 10.290 1.00 0.00 52 LYS C O 7
ATOM 10831 N N . GLY A 1 53 ? -5.552 4.423 10.624 1.00 0.00 53 GLY C N 7
ATOM 10832 C CA . GLY A 1 53 ? -6.048 3.253 9.943 1.00 0.00 53 GLY C CA 7
ATOM 10833 C C . GLY A 1 53 ? -5.051 2.884 8.882 1.00 0.00 53 GLY C C 7
ATOM 10834 O O . GLY A 1 53 ? -5.140 1.842 8.236 1.00 0.00 53 GLY C O 7
ATOM 10838 N N . VAL A 1 54 ? -4.104 3.800 8.708 1.00 0.00 54 VAL C N 7
ATOM 10839 C CA . VAL A 1 54 ? -2.884 3.541 7.982 1.00 0.00 54 VAL C CA 7
ATOM 10840 C C . VAL A 1 54 ? -1.965 2.742 8.889 1.00 0.00 54 VAL C C 7
ATOM 10841 O O . VAL A 1 54 ? -1.573 3.223 9.954 1.00 0.00 54 VAL C O 7
ATOM 10854 N N . GLU A 1 55 ? -1.614 1.541 8.476 1.00 0.00 55 GLU C N 7
ATOM 10855 C CA . GLU A 1 55 ? -0.910 0.629 9.356 1.00 0.00 55 GLU C CA 7
ATOM 10856 C C . GLU A 1 55 ? 0.268 0.005 8.630 1.00 0.00 55 GLU C C 7
ATOM 10857 O O . GLU A 1 55 ? 0.195 -0.256 7.430 1.00 0.00 55 GLU C O 7
ATOM 10869 N N . THR A 1 56 ? 1.348 -0.217 9.349 1.00 0.00 56 THR C N 7
ATOM 10870 C CA . THR A 1 56 ? 2.518 -0.854 8.779 1.00 0.00 56 THR C CA 7
ATOM 10871 C C . THR A 1 56 ? 2.988 -1.998 9.669 1.00 0.00 56 THR C C 7
ATOM 10872 O O . THR A 1 56 ? 3.138 -1.833 10.879 1.00 0.00 56 THR C O 7
ATOM 10883 N N . GLN A 1 57 ? 3.206 -3.160 9.072 1.00 0.00 57 GLN C N 7
ATOM 10884 C CA . GLN A 1 57 ? 3.638 -4.332 9.817 1.00 0.00 57 GLN C CA 7
ATOM 10885 C C . GLN A 1 57 ? 5.152 -4.363 9.926 1.00 0.00 57 GLN C C 7
ATOM 10886 O O . GLN A 1 57 ? 5.855 -3.726 9.136 1.00 0.00 57 GLN C O 7
ATOM 10900 N N . ASN A 1 58 ? 5.638 -5.088 10.923 1.00 0.00 58 ASN C N 7
ATOM 10901 C CA . ASN A 1 58 ? 7.071 -5.287 11.089 1.00 0.00 58 ASN C CA 7
ATOM 10902 C C . ASN A 1 58 ? 7.646 -5.933 9.827 1.00 0.00 58 ASN C C 7
ATOM 10903 O O . ASN A 1 58 ? 6.950 -6.667 9.122 1.00 0.00 58 ASN C O 7
ATOM 10914 N N . PRO A 1 59 ? 8.917 -5.651 9.523 1.00 0.00 59 PRO C N 7
ATOM 10915 C CA . PRO A 1 59 ? 9.585 -6.157 8.319 1.00 0.00 59 PRO C CA 7
ATOM 10916 C C . PRO A 1 59 ? 9.702 -7.675 8.293 1.00 0.00 59 PRO C C 7
ATOM 10917 O O . PRO A 1 59 ? 10.004 -8.308 9.307 1.00 0.00 59 PRO C O 7
ATOM 10928 N N . GLU A 1 60 ? 9.486 -8.246 7.119 1.00 0.00 60 GLU C N 7
ATOM 10929 C CA . GLU A 1 60 ? 9.657 -9.670 6.909 1.00 0.00 60 GLU C CA 7
ATOM 10930 C C . GLU A 1 60 ? 10.820 -9.862 5.944 1.00 0.00 60 GLU C C 7
ATOM 10931 O O . GLU A 1 60 ? 11.063 -9.005 5.094 1.00 0.00 60 GLU C O 7
ATOM 10943 N N . TRP A 1 61 ? 11.545 -10.958 6.075 1.00 0.00 61 TRP C N 7
ATOM 10944 C CA . TRP A 1 61 ? 12.725 -11.178 5.252 1.00 0.00 61 TRP C CA 7
ATOM 10945 C C . TRP A 1 61 ? 12.516 -12.320 4.270 1.00 0.00 61 TRP C C 7
ATOM 10946 O O . TRP A 1 61 ? 12.034 -13.395 4.636 1.00 0.00 61 TRP C O 7
ATOM 10967 N N . SER A 1 62 ? 12.872 -12.069 3.018 1.00 0.00 62 SER C N 7
ATOM 10968 C CA . SER A 1 62 ? 12.755 -13.063 1.965 1.00 0.00 62 SER C CA 7
ATOM 10969 C C . SER A 1 62 ? 14.025 -13.068 1.119 1.00 0.00 62 SER C C 7
ATOM 10970 O O . SER A 1 62 ? 14.249 -12.168 0.308 1.00 0.00 62 SER C O 7
ATOM 10978 N N . GLY A 1 63 ? 14.864 -14.070 1.333 1.00 0.00 63 GLY C N 7
ATOM 10979 C CA . GLY A 1 63 ? 16.129 -14.142 0.633 1.00 0.00 63 GLY C CA 7
ATOM 10980 C C . GLY A 1 63 ? 17.082 -13.071 1.115 1.00 0.00 63 GLY C C 7
ATOM 10981 O O . GLY A 1 63 ? 17.561 -13.125 2.247 1.00 0.00 63 GLY C O 7
ATOM 10985 N N . SER A 1 64 ? 17.356 -12.099 0.262 1.00 0.00 64 SER C N 7
ATOM 10986 C CA . SER A 1 64 ? 18.167 -10.955 0.642 1.00 0.00 64 SER C CA 7
ATOM 10987 C C . SER A 1 64 ? 17.300 -9.701 0.693 1.00 0.00 64 SER C C 7
ATOM 10988 O O . SER A 1 64 ? 17.796 -8.591 0.881 1.00 0.00 64 SER C O 7
ATOM 10996 N N . LYS A 1 65 ? 16.000 -9.892 0.527 1.00 0.00 65 LYS C N 7
ATOM 10997 C CA . LYS A 1 65 ? 15.077 -8.778 0.403 1.00 0.00 65 LYS C CA 7
ATOM 10998 C C . LYS A 1 65 ? 14.251 -8.604 1.673 1.00 0.00 65 LYS C C 7
ATOM 10999 O O . LYS A 1 65 ? 14.117 -9.526 2.481 1.00 0.00 65 LYS C O 7
ATOM 11018 N N . SER A 1 66 ? 13.696 -7.418 1.829 1.00 0.00 66 SER C N 7
ATOM 11019 C CA . SER A 1 66 ? 12.821 -7.124 2.947 1.00 0.00 66 SER C CA 7
ATOM 11020 C C . SER A 1 66 ? 11.408 -6.875 2.433 1.00 0.00 66 SER C C 7
ATOM 11021 O O . SER A 1 66 ? 11.220 -6.454 1.291 1.00 0.00 66 SER C O 7
ATOM 11029 N N . THR A 1 67 ? 10.424 -7.141 3.270 1.00 0.00 67 THR C N 7
ATOM 11030 C CA . THR A 1 67 ? 9.041 -6.932 2.894 1.00 0.00 67 THR C CA 7
ATOM 11031 C C . THR A 1 67 ? 8.270 -6.246 4.011 1.00 0.00 67 THR C C 7
ATOM 11032 O O . THR A 1 67 ? 8.189 -6.744 5.133 1.00 0.00 67 THR C O 7
ATOM 11043 N N . ILE A 1 68 ? 7.732 -5.087 3.688 1.00 0.00 68 ILE C N 7
ATOM 11044 C CA . ILE A 1 68 ? 6.914 -4.326 4.615 1.00 0.00 68 ILE C CA 7
ATOM 11045 C C . ILE A 1 68 ? 5.472 -4.340 4.126 1.00 0.00 68 ILE C C 7
ATOM 11046 O O . ILE A 1 68 ? 5.206 -4.116 2.945 1.00 0.00 68 ILE C O 7
ATOM 11062 N N . VAL A 1 69 ? 4.555 -4.655 5.019 1.00 0.00 69 VAL C N 7
ATOM 11063 C CA . VAL A 1 69 ? 3.147 -4.701 4.664 1.00 0.00 69 VAL C CA 7
ATOM 11064 C C . VAL A 1 69 ? 2.413 -3.505 5.251 1.00 0.00 69 VAL C C 7
ATOM 11065 O O . VAL A 1 69 ? 2.432 -3.288 6.461 1.00 0.00 69 VAL C O 7
ATOM 11078 N N . SER A 1 70 ? 1.778 -2.728 4.395 1.00 0.00 70 SER C N 7
ATOM 11079 C CA . SER A 1 70 ? 1.000 -1.590 4.841 1.00 0.00 70 SER C CA 7
ATOM 11080 C C . SER A 1 70 ? -0.481 -1.852 4.603 1.00 0.00 70 SER C C 7
ATOM 11081 O O . SER A 1 70 ? -0.902 -2.124 3.482 1.00 0.00 70 SER C O 7
ATOM 11089 N N . LYS A 1 71 ? -1.261 -1.782 5.663 1.00 0.00 71 LYS C N 7
ATOM 11090 C CA . LYS A 1 71 ? -2.692 -1.996 5.571 1.00 0.00 71 LYS C CA 7
ATOM 11091 C C . LYS A 1 71 ? -3.404 -0.668 5.723 1.00 0.00 71 LYS C C 7
ATOM 11092 O O . LYS A 1 71 ? -2.958 0.193 6.482 1.00 0.00 71 LYS C O 7
ATOM 11111 N N . LEU A 1 72 ? -4.488 -0.489 4.999 1.00 0.00 72 LEU C N 7
ATOM 11112 C CA . LEU A 1 72 ? -5.284 0.710 5.146 1.00 0.00 72 LEU C CA 7
ATOM 11113 C C . LEU A 1 72 ? -6.726 0.370 5.459 1.00 0.00 72 LEU C C 7
ATOM 11114 O O . LEU A 1 72 ? -7.437 -0.196 4.629 1.00 0.00 72 LEU C O 7
ATOM 11130 N N . LYS A 1 73 ? -7.158 0.741 6.646 1.00 0.00 73 LYS C N 7
ATOM 11131 C CA . LYS A 1 73 ? -8.541 0.566 7.037 1.00 0.00 73 LYS C CA 7
ATOM 11132 C C . LYS A 1 73 ? -9.341 1.751 6.523 1.00 0.00 73 LYS C C 7
ATOM 11133 O O . LYS A 1 73 ? -9.123 2.888 6.944 1.00 0.00 73 LYS C O 7
ATOM 11152 N N . VAL A 1 74 ? -10.254 1.490 5.601 1.00 0.00 74 VAL C N 7
ATOM 11153 C CA . VAL A 1 74 ? -10.980 2.553 4.930 1.00 0.00 74 VAL C CA 7
ATOM 11154 C C . VAL A 1 74 ? -12.469 2.249 4.896 1.00 0.00 74 VAL C C 7
ATOM 11155 O O . VAL A 1 74 ? -12.884 1.102 5.075 1.00 0.00 74 VAL C O 7
ATOM 11168 N N . MET A 1 75 ? -13.265 3.283 4.662 1.00 0.00 75 MET C N 7
ATOM 11169 C CA . MET A 1 75 ? -14.707 3.132 4.569 1.00 0.00 75 MET C CA 7
ATOM 11170 C C . MET A 1 75 ? -15.073 2.555 3.209 1.00 0.00 75 MET C C 7
ATOM 11171 O O . MET A 1 75 ? -14.632 3.043 2.157 1.00 0.00 75 MET C O 7
ATOM 11185 N N . ALA A 1 76 ? -15.867 1.494 3.252 1.00 0.00 76 ALA C N 7
ATOM 11186 C CA . ALA A 1 76 ? -16.236 0.738 2.070 1.00 0.00 76 ALA C CA 7
ATOM 11187 C C . ALA A 1 76 ? -16.928 1.605 1.030 1.00 0.00 76 ALA C C 7
ATOM 11188 O O . ALA A 1 76 ? -16.648 1.479 -0.154 1.00 0.00 76 ALA C O 7
ATOM 11195 N N . SER A 1 77 ? -17.841 2.468 1.464 1.00 0.00 77 SER C N 7
ATOM 11196 C CA . SER A 1 77 ? -18.551 3.377 0.568 1.00 0.00 77 SER C CA 7
ATOM 11197 C C . SER A 1 77 ? -17.586 4.341 -0.132 1.00 0.00 77 SER C C 7
ATOM 11198 O O . SER A 1 77 ? -17.827 4.755 -1.266 1.00 0.00 77 SER C O 7
ATOM 11206 N N . GLU A 1 78 ? -16.488 4.676 0.544 1.00 0.00 78 GLU C N 7
ATOM 11207 C CA . GLU A 1 78 ? -15.473 5.548 -0.026 1.00 0.00 78 GLU C CA 7
ATOM 11208 C C . GLU A 1 78 ? -14.790 4.805 -1.165 1.00 0.00 78 GLU C C 7
ATOM 11209 O O . GLU A 1 78 ? -14.713 5.286 -2.294 1.00 0.00 78 GLU C O 7
ATOM 11221 N N . TRP A 1 79 ? -14.344 3.599 -0.848 1.00 0.00 79 TRP C N 7
ATOM 11222 C CA . TRP A 1 79 ? -13.735 2.744 -1.864 1.00 0.00 79 TRP C CA 7
ATOM 11223 C C . TRP A 1 79 ? -14.705 2.504 -3.024 1.00 0.00 79 TRP C C 7
ATOM 11224 O O . TRP A 1 79 ? -14.334 2.605 -4.196 1.00 0.00 79 TRP C O 7
ATOM 11245 N N . ASP A 1 80 ? -15.956 2.226 -2.682 1.00 0.00 80 ASP C N 7
ATOM 11246 C CA . ASP A 1 80 ? -17.002 1.962 -3.669 1.00 0.00 80 ASP C CA 7
ATOM 11247 C C . ASP A 1 80 ? -17.292 3.203 -4.520 1.00 0.00 80 ASP C C 7
ATOM 11248 O O . ASP A 1 80 ? -17.873 3.108 -5.599 1.00 0.00 80 ASP C O 7
ATOM 11257 N N . SER A 1 81 ? -16.858 4.363 -4.045 1.00 0.00 81 SER C N 7
ATOM 11258 C CA . SER A 1 81 ? -17.083 5.611 -4.763 1.00 0.00 81 SER C CA 7
ATOM 11259 C C . SER A 1 81 ? -16.040 5.797 -5.869 1.00 0.00 81 SER C C 7
ATOM 11260 O O . SER A 1 81 ? -16.112 6.744 -6.654 1.00 0.00 81 SER C O 7
ATOM 11268 N N . GLY A 1 82 ? -15.075 4.881 -5.932 1.00 0.00 82 GLY C N 7
ATOM 11269 C CA . GLY A 1 82 ? -14.006 4.997 -6.906 1.00 0.00 82 GLY C CA 7
ATOM 11270 C C . GLY A 1 82 ? -12.957 5.980 -6.443 1.00 0.00 82 GLY C C 7
ATOM 11271 O O . GLY A 1 82 ? -12.199 6.530 -7.238 1.00 0.00 82 GLY C O 7
ATOM 11275 N N . THR A 1 83 ? -12.934 6.195 -5.142 1.00 0.00 83 THR C N 7
ATOM 11276 C CA . THR A 1 83 ? -12.033 7.140 -4.516 1.00 0.00 83 THR C CA 7
ATOM 11277 C C . THR A 1 83 ? -10.570 6.707 -4.641 1.00 0.00 83 THR C C 7
ATOM 11278 O O . THR A 1 83 ? -10.252 5.519 -4.573 1.00 0.00 83 THR C O 7
ATOM 11289 N N . GLU A 1 84 ? -9.694 7.694 -4.824 1.00 0.00 84 GLU C N 7
ATOM 11290 C CA . GLU A 1 84 ? -8.276 7.442 -5.039 1.00 0.00 84 GLU C CA 7
ATOM 11291 C C . GLU A 1 84 ? -7.591 6.954 -3.774 1.00 0.00 84 GLU C C 7
ATOM 11292 O O . GLU A 1 84 ? -7.741 7.544 -2.704 1.00 0.00 84 GLU C O 7
ATOM 11304 N N . TYR A 1 85 ? -6.829 5.887 -3.917 1.00 0.00 85 TYR C N 7
ATOM 11305 C CA . TYR A 1 85 ? -5.950 5.447 -2.856 1.00 0.00 85 TYR C CA 7
ATOM 11306 C C . TYR A 1 85 ? -4.566 5.211 -3.427 1.00 0.00 85 TYR C C 7
ATOM 11307 O O . TYR A 1 85 ? -4.384 4.361 -4.299 1.00 0.00 85 TYR C O 7
ATOM 11325 N N . VAL A 1 86 ? -3.596 5.985 -2.974 1.00 0.00 86 VAL C N 7
ATOM 11326 C CA . VAL A 1 86 ? -2.238 5.866 -3.465 1.00 0.00 86 VAL C CA 7
ATOM 11327 C C . VAL A 1 86 ? -1.303 5.534 -2.319 1.00 0.00 86 VAL C C 7
ATOM 11328 O O . VAL A 1 86 ? -1.403 6.122 -1.244 1.00 0.00 86 VAL C O 7
ATOM 11341 N N . CYS A 1 87 ? -0.408 4.597 -2.557 1.00 0.00 87 CYS C N 7
ATOM 11342 C CA . CYS A 1 87 ? 0.565 4.196 -1.563 1.00 0.00 87 CYS C CA 7
ATOM 11343 C C . CYS A 1 87 ? 1.937 4.690 -1.994 1.00 0.00 87 CYS C C 7
ATOM 11344 O O . CYS A 1 87 ? 2.351 4.478 -3.137 1.00 0.00 87 CYS C O 7
ATOM 11351 N N . LEU A 1 88 ? 2.605 5.388 -1.098 1.00 0.00 88 LEU C N 7
ATOM 11352 C CA . LEU A 1 88 ? 3.894 5.984 -1.384 1.00 0.00 88 LEU C CA 7
ATOM 11353 C C . LEU A 1 88 ? 4.938 5.501 -0.405 1.00 0.00 88 LEU C C 7
ATOM 11354 O O . LEU A 1 88 ? 4.649 5.295 0.776 1.00 0.00 88 LEU C O 7
ATOM 11370 N N . VAL A 1 89 ? 6.150 5.341 -0.891 1.00 0.00 89 VAL C N 7
ATOM 11371 C CA . VAL A 1 89 ? 7.281 4.972 -0.060 1.00 0.00 89 VAL C CA 7
ATOM 11372 C C . VAL A 1 89 ? 8.384 6.013 -0.185 1.00 0.00 89 VAL C C 7
ATOM 11373 O O . VAL A 1 89 ? 8.733 6.424 -1.296 1.00 0.00 89 VAL C O 7
ATOM 11386 N N . GLU A 1 90 ? 8.923 6.441 0.947 1.00 0.00 90 GLU C N 7
ATOM 11387 C CA . GLU A 1 90 ? 9.992 7.428 0.961 1.00 0.00 90 GLU C CA 7
ATOM 11388 C C . GLU A 1 90 ? 11.171 6.928 1.791 1.00 0.00 90 GLU C C 7
ATOM 11389 O O . GLU A 1 90 ? 10.982 6.413 2.896 1.00 0.00 90 GLU C O 7
ATOM 11401 N N . ASP A 1 91 ? 12.377 7.074 1.249 1.00 0.00 91 ASP C N 7
ATOM 11402 C CA . ASP A 1 91 ? 13.599 6.707 1.957 1.00 0.00 91 ASP C CA 7
ATOM 11403 C C . ASP A 1 91 ? 14.777 7.535 1.457 1.00 0.00 91 ASP C C 7
ATOM 11404 O O . ASP A 1 91 ? 14.827 7.939 0.292 1.00 0.00 91 ASP C O 7
ATOM 11413 N N . SER A 1 92 ? 15.736 7.765 2.345 1.00 0.00 92 SER C N 7
ATOM 11414 C CA . SER A 1 92 ? 16.850 8.659 2.075 1.00 0.00 92 SER C CA 7
ATOM 11415 C C . SER A 1 92 ? 17.773 8.138 0.970 1.00 0.00 92 SER C C 7
ATOM 11416 O O . SER A 1 92 ? 18.584 8.901 0.441 1.00 0.00 92 SER C O 7
ATOM 11424 N N . GLU A 1 93 ? 17.667 6.861 0.611 1.00 0.00 93 GLU C N 7
ATOM 11425 C CA . GLU A 1 93 ? 18.515 6.288 -0.428 1.00 0.00 93 GLU C CA 7
ATOM 11426 C C . GLU A 1 93 ? 17.837 6.292 -1.788 1.00 0.00 93 GLU C C 7
ATOM 11427 O O . GLU A 1 93 ? 18.474 5.982 -2.797 1.00 0.00 93 GLU C O 7
ATOM 11439 N N . LEU A 1 94 ? 16.560 6.647 -1.840 1.00 0.00 94 LEU C N 7
ATOM 11440 C CA . LEU A 1 94 ? 15.861 6.629 -3.115 1.00 0.00 94 LEU C CA 7
ATOM 11441 C C . LEU A 1 94 ? 15.927 7.992 -3.797 1.00 0.00 94 LEU C C 7
ATOM 11442 O O . LEU A 1 94 ? 16.028 9.038 -3.149 1.00 0.00 94 LEU C O 7
ATOM 11458 N N . PRO A 1 95 ? 15.919 7.968 -5.131 1.00 0.00 95 PRO C N 7
ATOM 11459 C CA . PRO A 1 95 ? 15.979 9.166 -5.968 1.00 0.00 95 PRO C CA 7
ATOM 11460 C C . PRO A 1 95 ? 14.622 9.853 -6.101 1.00 0.00 95 PRO C C 7
ATOM 11461 O O . PRO A 1 95 ? 14.533 11.077 -6.163 1.00 0.00 95 PRO C O 7
ATOM 11472 N N . THR A 1 96 ? 13.575 9.045 -6.137 1.00 0.00 96 THR C N 7
ATOM 11473 C CA . THR A 1 96 ? 12.215 9.526 -6.274 1.00 0.00 96 THR C CA 7
ATOM 11474 C C . THR A 1 96 ? 11.292 8.670 -5.421 1.00 0.00 96 THR C C 7
ATOM 11475 O O . THR A 1 96 ? 11.566 7.485 -5.207 1.00 0.00 96 THR C O 7
ATOM 11486 N N . PRO A 1 97 ? 10.201 9.251 -4.905 1.00 0.00 97 PRO C N 7
ATOM 11487 C CA . PRO A 1 97 ? 9.256 8.525 -4.054 1.00 0.00 97 PRO C CA 7
ATOM 11488 C C . PRO A 1 97 ? 8.535 7.431 -4.836 1.00 0.00 97 PRO C C 7
ATOM 11489 O O . PRO A 1 97 ? 8.200 7.610 -6.007 1.00 0.00 97 PRO C O 7
ATOM 11500 N N . VAL A 1 98 ? 8.284 6.312 -4.182 1.00 0.00 98 VAL C N 7
ATOM 11501 C CA . VAL A 1 98 ? 7.697 5.157 -4.847 1.00 0.00 98 VAL C CA 7
ATOM 11502 C C . VAL A 1 98 ? 6.183 5.210 -4.733 1.00 0.00 98 VAL C C 7
ATOM 11503 O O . VAL A 1 98 ? 5.630 4.964 -3.665 1.00 0.00 98 VAL C O 7
ATOM 11516 N N . LYS A 1 99 ? 5.522 5.529 -5.838 1.00 0.00 99 LYS C N 7
ATOM 11517 C CA . LYS A 1 99 ? 4.080 5.736 -5.819 1.00 0.00 99 LYS C CA 7
ATOM 11518 C C . LYS A 1 99 ? 3.367 4.577 -6.507 1.00 0.00 99 LYS C C 7
ATOM 11519 O O . LYS A 1 99 ? 3.864 4.035 -7.496 1.00 0.00 99 LYS C O 7
ATOM 11538 N N . ALA A 1 100 ? 2.219 4.193 -5.977 1.00 0.00 100 ALA C N 7
ATOM 11539 C CA . ALA A 1 100 ? 1.368 3.198 -6.611 1.00 0.00 100 ALA C CA 7
ATOM 11540 C C . ALA A 1 100 ? -0.075 3.419 -6.194 1.00 0.00 100 ALA C C 7
ATOM 11541 O O . ALA A 1 100 ? -0.398 3.385 -5.008 1.00 0.00 100 ALA C O 7
ATOM 11548 N N . SER A 1 101 ? -0.939 3.667 -7.160 1.00 0.00 101 SER C N 7
ATOM 11549 C CA . SER A 1 101 ? -2.331 3.961 -6.875 1.00 0.00 101 SER C CA 7
ATOM 11550 C C . SER A 1 101 ? -3.214 2.769 -7.219 1.00 0.00 101 SER C C 7
ATOM 11551 O O . SER A 1 101 ? -2.849 1.922 -8.040 1.00 0.00 101 SER C O 7
ATOM 11559 N N . ILE A 1 102 ? -4.372 2.710 -6.583 1.00 0.00 102 ILE C N 7
ATOM 11560 C CA . ILE A 1 102 ? -5.281 1.597 -6.751 1.00 0.00 102 ILE C CA 7
ATOM 11561 C C . ILE A 1 102 ? -6.648 2.103 -7.208 1.00 0.00 102 ILE C C 7
ATOM 11562 O O . ILE A 1 102 ? -7.063 3.210 -6.856 1.00 0.00 102 ILE C O 7
ATOM 11578 N N . ARG A 1 103 ? -7.328 1.306 -8.013 1.00 0.00 103 ARG C N 7
ATOM 11579 C CA . ARG A 1 103 ? -8.603 1.701 -8.578 1.00 0.00 103 ARG C CA 7
ATOM 11580 C C . ARG A 1 103 ? -9.616 0.571 -8.438 1.00 0.00 103 ARG C C 7
ATOM 11581 O O . ARG A 1 103 ? -9.262 -0.605 -8.537 1.00 0.00 103 ARG C O 7
ATOM 11602 N N . LYS A 1 104 ? -10.871 0.932 -8.206 1.00 0.00 104 LYS C N 7
ATOM 11603 C CA . LYS A 1 104 ? -11.944 -0.046 -8.126 1.00 0.00 104 LYS C CA 7
ATOM 11604 C C . LYS A 1 104 ? -12.470 -0.354 -9.518 1.00 0.00 104 LYS C C 7
ATOM 11605 O O . LYS A 1 104 ? -12.532 0.531 -10.373 1.00 0.00 104 LYS C O 7
ATOM 11624 N N . ALA A 1 105 ? -12.832 -1.609 -9.739 1.00 0.00 105 ALA C N 7
ATOM 11625 C CA . ALA A 1 105 ? -13.485 -2.010 -10.972 1.00 0.00 105 ALA C CA 7
ATOM 11626 C C . ALA A 1 105 ? -14.785 -1.235 -11.140 1.00 0.00 105 ALA C C 7
ATOM 11627 O O . ALA A 1 105 ? -15.659 -1.353 -10.260 1.00 0.00 105 ALA C O 7
ATOM 11635 N N . MET A 1 1 ? 25.956 2.160 -12.054 1.00 0.00 1 MET C N 8
ATOM 11636 C CA . MET A 1 1 ? 26.602 0.946 -12.604 1.00 0.00 1 MET C CA 8
ATOM 11637 C C . MET A 1 1 ? 26.572 -0.196 -11.594 1.00 0.00 1 MET C C 8
ATOM 11638 O O . MET A 1 1 ? 27.306 -1.180 -11.731 1.00 0.00 1 MET C O 8
ATOM 11654 N N . GLY A 1 2 ? 25.722 -0.073 -10.586 1.00 0.00 2 GLY C N 8
ATOM 11655 C CA . GLY A 1 2 ? 25.656 -1.081 -9.552 1.00 0.00 2 GLY C CA 8
ATOM 11656 C C . GLY A 1 2 ? 24.553 -0.795 -8.560 1.00 0.00 2 GLY C C 8
ATOM 11657 O O . GLY A 1 2 ? 23.702 0.053 -8.819 1.00 0.00 2 GLY C O 8
ATOM 11661 N N . ARG A 1 3 ? 24.579 -1.491 -7.424 1.00 0.00 3 ARG C N 8
ATOM 11662 C CA . ARG A 1 3 ? 23.551 -1.345 -6.393 1.00 0.00 3 ARG C CA 8
ATOM 11663 C C . ARG A 1 3 ? 22.164 -1.552 -6.991 1.00 0.00 3 ARG C C 8
ATOM 11664 O O . ARG A 1 3 ? 21.389 -0.601 -7.113 1.00 0.00 3 ARG C O 8
ATOM 11685 N N . GLN A 1 4 ? 21.873 -2.796 -7.374 1.00 0.00 4 GLN C N 8
ATOM 11686 C CA . GLN A 1 4 ? 20.602 -3.137 -8.007 1.00 0.00 4 GLN C CA 8
ATOM 11687 C C . GLN A 1 4 ? 19.422 -2.602 -7.211 1.00 0.00 4 GLN C C 8
ATOM 11688 O O . GLN A 1 4 ? 19.122 -3.076 -6.115 1.00 0.00 4 GLN C O 8
ATOM 11702 N N . THR A 1 5 ? 18.768 -1.611 -7.779 1.00 0.00 5 THR C N 8
ATOM 11703 C CA . THR A 1 5 ? 17.608 -1.010 -7.167 1.00 0.00 5 THR C CA 8
ATOM 11704 C C . THR A 1 5 ? 16.367 -1.730 -7.577 1.00 0.00 5 THR C C 8
ATOM 11705 O O . THR A 1 5 ? 15.734 -1.449 -8.597 1.00 0.00 5 THR C O 8
ATOM 11716 N N . ASP A 1 6 ? 16.030 -2.695 -6.773 1.00 0.00 6 ASP C N 8
ATOM 11717 C CA . ASP A 1 6 ? 14.751 -3.283 -6.907 1.00 0.00 6 ASP C CA 8
ATOM 11718 C C . ASP A 1 6 ? 13.864 -2.679 -5.858 1.00 0.00 6 ASP C C 8
ATOM 11719 O O . ASP A 1 6 ? 14.100 -2.756 -4.654 1.00 0.00 6 ASP C O 8
ATOM 11728 N N . ILE A 1 7 ? 12.893 -2.001 -6.362 1.00 0.00 7 ILE C N 8
ATOM 11729 C CA . ILE A 1 7 ? 11.828 -1.466 -5.564 1.00 0.00 7 ILE C CA 8
ATOM 11730 C C . ILE A 1 7 ? 10.495 -1.866 -6.180 1.00 0.00 7 ILE C C 8
ATOM 11731 O O . ILE A 1 7 ? 10.172 -1.490 -7.309 1.00 0.00 7 ILE C O 8
ATOM 11747 N N . SER A 1 8 ? 9.742 -2.665 -5.456 1.00 0.00 8 SER C N 8
ATOM 11748 C CA . SER A 1 8 ? 8.512 -3.220 -5.977 1.00 0.00 8 SER C CA 8
ATOM 11749 C C . SER A 1 8 ? 7.330 -2.709 -5.169 1.00 0.00 8 SER C C 8
ATOM 11750 O O . SER A 1 8 ? 7.215 -2.992 -3.980 1.00 0.00 8 SER C O 8
ATOM 11758 N N . VAL A 1 9 ? 6.467 -1.941 -5.808 1.00 0.00 9 VAL C N 8
ATOM 11759 C CA . VAL A 1 9 ? 5.301 -1.400 -5.131 1.00 0.00 9 VAL C CA 8
ATOM 11760 C C . VAL A 1 9 ? 4.034 -1.994 -5.726 1.00 0.00 9 VAL C C 8
ATOM 11761 O O . VAL A 1 9 ? 3.723 -1.770 -6.896 1.00 0.00 9 VAL C O 8
ATOM 11774 N N . SER A 1 10 ? 3.307 -2.757 -4.927 1.00 0.00 10 SER C N 8
ATOM 11775 C CA . SER A 1 10 ? 2.103 -3.418 -5.394 1.00 0.00 10 SER C CA 8
ATOM 11776 C C . SER A 1 10 ? 0.968 -3.184 -4.407 1.00 0.00 10 SER C C 8
ATOM 11777 O O . SER A 1 10 ? 1.137 -3.334 -3.198 1.00 0.00 10 SER C O 8
ATOM 11785 N N . LEU A 1 11 ? -0.182 -2.806 -4.921 1.00 0.00 11 LEU C N 8
ATOM 11786 C CA . LEU A 1 11 ? -1.337 -2.553 -4.081 1.00 0.00 11 LEU C CA 8
ATOM 11787 C C . LEU A 1 11 ? -2.266 -3.748 -4.092 1.00 0.00 11 LEU C C 8
ATOM 11788 O O . LEU A 1 11 ? -2.529 -4.332 -5.142 1.00 0.00 11 LEU C O 8
ATOM 11804 N N . LEU A 1 12 ? -2.760 -4.108 -2.928 1.00 0.00 12 LEU C N 8
ATOM 11805 C CA . LEU A 1 12 ? -3.664 -5.225 -2.803 1.00 0.00 12 LEU C CA 8
ATOM 11806 C C . LEU A 1 12 ? -5.038 -4.699 -2.445 1.00 0.00 12 LEU C C 8
ATOM 11807 O O . LEU A 1 12 ? -5.238 -4.096 -1.384 1.00 0.00 12 LEU C O 8
ATOM 11823 N N . LYS A 1 13 ? -5.966 -4.901 -3.356 1.00 0.00 13 LYS C N 8
ATOM 11824 C CA . LYS A 1 13 ? -7.325 -4.433 -3.192 1.00 0.00 13 LYS C CA 8
ATOM 11825 C C . LYS A 1 13 ? -8.080 -5.350 -2.235 1.00 0.00 13 LYS C C 8
ATOM 11826 O O . LYS A 1 13 ? -7.747 -6.532 -2.132 1.00 0.00 13 LYS C O 8
ATOM 11845 N N . PRO A 1 14 ? -9.069 -4.812 -1.500 1.00 0.00 14 PRO C N 8
ATOM 11846 C CA . PRO A 1 14 ? -9.880 -5.594 -0.560 1.00 0.00 14 PRO C CA 8
ATOM 11847 C C . PRO A 1 14 ? -10.286 -6.978 -1.106 1.00 0.00 14 PRO C C 8
ATOM 11848 O O . PRO A 1 14 ? -10.050 -7.991 -0.440 1.00 0.00 14 PRO C O 8
ATOM 11859 N N . PRO A 1 15 ? -10.893 -7.065 -2.318 1.00 0.00 15 PRO C N 8
ATOM 11860 C CA . PRO A 1 15 ? -11.199 -8.358 -2.926 1.00 0.00 15 PRO C CA 8
ATOM 11861 C C . PRO A 1 15 ? -9.938 -9.073 -3.415 1.00 0.00 15 PRO C C 8
ATOM 11862 O O . PRO A 1 15 ? -9.463 -8.831 -4.531 1.00 0.00 15 PRO C O 8
ATOM 11873 N N . PHE A 1 16 ? -9.396 -9.943 -2.560 1.00 0.00 16 PHE C N 8
ATOM 11874 C CA . PHE A 1 16 ? -8.222 -10.746 -2.901 1.00 0.00 16 PHE C CA 8
ATOM 11875 C C . PHE A 1 16 ? -8.466 -11.506 -4.201 1.00 0.00 16 PHE C C 8
ATOM 11876 O O . PHE A 1 16 ? -7.559 -11.683 -5.014 1.00 0.00 16 PHE C O 8
ATOM 11893 N N . GLU A 1 17 ? -9.700 -11.950 -4.384 1.00 0.00 17 GLU C N 8
ATOM 11894 C CA . GLU A 1 17 ? -10.129 -12.515 -5.648 1.00 0.00 17 GLU C CA 8
ATOM 11895 C C . GLU A 1 17 ? -11.243 -11.649 -6.216 1.00 0.00 17 GLU C C 8
ATOM 11896 O O . GLU A 1 17 ? -12.155 -11.247 -5.491 1.00 0.00 17 GLU C O 8
ATOM 11908 N N . GLU A 1 18 ? -11.174 -11.384 -7.513 1.00 0.00 18 GLU C N 8
ATOM 11909 C CA . GLU A 1 18 ? -12.040 -10.394 -8.152 1.00 0.00 18 GLU C CA 8
ATOM 11910 C C . GLU A 1 18 ? -13.495 -10.856 -8.227 1.00 0.00 18 GLU C C 8
ATOM 11911 O O . GLU A 1 18 ? -14.378 -10.088 -8.604 1.00 0.00 18 GLU C O 8
ATOM 11923 N N . ILE A 1 19 ? -13.743 -12.106 -7.867 1.00 0.00 19 ILE C N 8
ATOM 11924 C CA . ILE A 1 19 ? -15.086 -12.660 -7.935 1.00 0.00 19 ILE C CA 8
ATOM 11925 C C . ILE A 1 19 ? -15.895 -12.301 -6.683 1.00 0.00 19 ILE C C 8
ATOM 11926 O O . ILE A 1 19 ? -17.125 -12.361 -6.687 1.00 0.00 19 ILE C O 8
ATOM 11942 N N . TRP A 1 20 ? -15.205 -11.901 -5.623 1.00 0.00 20 TRP C N 8
ATOM 11943 C CA . TRP A 1 20 ? -15.870 -11.604 -4.362 1.00 0.00 20 TRP C CA 8
ATOM 11944 C C . TRP A 1 20 ? -15.905 -10.113 -4.077 1.00 0.00 20 TRP C C 8
ATOM 11945 O O . TRP A 1 20 ? -14.869 -9.489 -3.864 1.00 0.00 20 TRP C O 8
ATOM 11966 N N . THR A 1 21 ? -17.100 -9.548 -4.070 1.00 0.00 21 THR C N 8
ATOM 11967 C CA . THR A 1 21 ? -17.282 -8.188 -3.606 1.00 0.00 21 THR C CA 8
ATOM 11968 C C . THR A 1 21 ? -17.893 -8.218 -2.209 1.00 0.00 21 THR C C 8
ATOM 11969 O O . THR A 1 21 ? -19.032 -8.655 -2.026 1.00 0.00 21 THR C O 8
ATOM 11980 N N . GLN A 1 22 ? -17.128 -7.777 -1.226 1.00 0.00 22 GLN C N 8
ATOM 11981 C CA . GLN A 1 22 ? -17.561 -7.825 0.164 1.00 0.00 22 GLN C CA 8
ATOM 11982 C C . GLN A 1 22 ? -17.420 -6.456 0.806 1.00 0.00 22 GLN C C 8
ATOM 11983 O O . GLN A 1 22 ? -16.734 -5.584 0.270 1.00 0.00 22 GLN C O 8
ATOM 11997 N N . GLN A 1 23 ? -18.071 -6.274 1.951 1.00 0.00 23 GLN C N 8
ATOM 11998 C CA . GLN A 1 23 ? -17.956 -5.032 2.698 1.00 0.00 23 GLN C CA 8
ATOM 11999 C C . GLN A 1 23 ? -16.499 -4.774 3.052 1.00 0.00 23 GLN C C 8
ATOM 12000 O O . GLN A 1 23 ? -15.795 -5.660 3.539 1.00 0.00 23 GLN C O 8
ATOM 12014 N N . THR A 1 24 ? -16.058 -3.555 2.808 1.00 0.00 24 THR C N 8
ATOM 12015 C CA . THR A 1 24 ? -14.651 -3.234 2.862 1.00 0.00 24 THR C CA 8
ATOM 12016 C C . THR A 1 24 ? -14.236 -2.706 4.223 1.00 0.00 24 THR C C 8
ATOM 12017 O O . THR A 1 24 ? -14.904 -1.848 4.807 1.00 0.00 24 THR C O 8
ATOM 12028 N N . ALA A 1 25 ? -13.139 -3.262 4.730 1.00 0.00 25 ALA C N 8
ATOM 12029 C CA . ALA A 1 25 ? -12.575 -2.846 6.001 1.00 0.00 25 ALA C CA 8
ATOM 12030 C C . ALA A 1 25 ? -11.107 -2.447 5.860 1.00 0.00 25 ALA C C 8
ATOM 12031 O O . ALA A 1 25 ? -10.562 -1.766 6.729 1.00 0.00 25 ALA C O 8
ATOM 12038 N N . THR A 1 26 ? -10.459 -2.862 4.773 1.00 0.00 26 THR C N 8
ATOM 12039 C CA . THR A 1 26 ? -9.036 -2.600 4.632 1.00 0.00 26 THR C CA 8
ATOM 12040 C C . THR A 1 26 ? -8.533 -2.719 3.186 1.00 0.00 26 THR C C 8
ATOM 12041 O O . THR A 1 26 ? -9.021 -3.533 2.402 1.00 0.00 26 THR C O 8
ATOM 12052 N N . ILE A 1 27 ? -7.577 -1.851 2.855 1.00 0.00 27 ILE C N 8
ATOM 12053 C CA . ILE A 1 27 ? -6.787 -1.948 1.631 1.00 0.00 27 ILE C CA 8
ATOM 12054 C C . ILE A 1 27 ? -5.324 -2.079 2.033 1.00 0.00 27 ILE C C 8
ATOM 12055 O O . ILE A 1 27 ? -4.942 -1.604 3.097 1.00 0.00 27 ILE C O 8
ATOM 12071 N N . VAL A 1 28 ? -4.503 -2.713 1.216 1.00 0.00 28 VAL C N 8
ATOM 12072 C CA . VAL A 1 28 ? -3.111 -2.931 1.605 1.00 0.00 28 VAL C CA 8
ATOM 12073 C C . VAL A 1 28 ? -2.138 -2.521 0.498 1.00 0.00 28 VAL C C 8
ATOM 12074 O O . VAL A 1 28 ? -2.357 -2.821 -0.670 1.00 0.00 28 VAL C O 8
ATOM 12087 N N . CYS A 1 29 ? -1.074 -1.820 0.872 1.00 0.00 29 CYS C N 8
ATOM 12088 C CA . CYS A 1 29 ? 0.034 -1.548 -0.037 1.00 0.00 29 CYS C CA 8
ATOM 12089 C C . CYS A 1 29 ? 1.234 -2.384 0.377 1.00 0.00 29 CYS C C 8
ATOM 12090 O O . CYS A 1 29 ? 1.743 -2.253 1.495 1.00 0.00 29 CYS C O 8
ATOM 12097 N N . GLU A 1 30 ? 1.656 -3.263 -0.510 1.00 0.00 30 GLU C N 8
ATOM 12098 C CA . GLU A 1 30 ? 2.779 -4.138 -0.250 1.00 0.00 30 GLU C CA 8
ATOM 12099 C C . GLU A 1 30 ? 3.992 -3.653 -1.025 1.00 0.00 30 GLU C C 8
ATOM 12100 O O . GLU A 1 30 ? 3.975 -3.588 -2.256 1.00 0.00 30 GLU C O 8
ATOM 12112 N N . ILE A 1 31 ? 5.038 -3.296 -0.306 1.00 0.00 31 ILE C N 8
ATOM 12113 C CA . ILE A 1 31 ? 6.242 -2.787 -0.925 1.00 0.00 31 ILE C CA 8
ATOM 12114 C C . ILE A 1 31 ? 7.443 -3.662 -0.600 1.00 0.00 31 ILE C C 8
ATOM 12115 O O . ILE A 1 31 ? 7.698 -4.008 0.555 1.00 0.00 31 ILE C O 8
ATOM 12131 N N . VAL A 1 32 ? 8.170 -4.009 -1.639 1.00 0.00 32 VAL C N 8
ATOM 12132 C CA . VAL A 1 32 ? 9.310 -4.891 -1.520 1.00 0.00 32 VAL C CA 8
ATOM 12133 C C . VAL A 1 32 ? 10.579 -4.169 -1.937 1.00 0.00 32 VAL C C 8
ATOM 12134 O O . VAL A 1 32 ? 10.613 -3.498 -2.970 1.00 0.00 32 VAL C O 8
ATOM 12147 N N . TYR A 1 33 ? 11.605 -4.296 -1.115 1.00 0.00 33 TYR C N 8
ATOM 12148 C CA . TYR A 1 33 ? 12.922 -3.746 -1.403 1.00 0.00 33 TYR C CA 8
ATOM 12149 C C . TYR A 1 33 ? 13.941 -4.611 -0.698 1.00 0.00 33 TYR C C 8
ATOM 12150 O O . TYR A 1 33 ? 13.573 -5.459 0.109 1.00 0.00 33 TYR C O 8
ATOM 12168 N N . SER A 1 34 ? 15.205 -4.424 -0.976 1.00 0.00 34 SER C N 8
ATOM 12169 C CA . SER A 1 34 ? 16.200 -5.241 -0.332 1.00 0.00 34 SER C CA 8
ATOM 12170 C C . SER A 1 34 ? 17.211 -4.375 0.381 1.00 0.00 34 SER C C 8
ATOM 12171 O O . SER A 1 34 ? 17.581 -3.311 -0.110 1.00 0.00 34 SER C O 8
ATOM 12179 N N . ASP A 1 35 ? 17.631 -4.841 1.552 1.00 0.00 35 ASP C N 8
ATOM 12180 C CA . ASP A 1 35 ? 18.755 -4.256 2.262 1.00 0.00 35 ASP C CA 8
ATOM 12181 C C . ASP A 1 35 ? 18.446 -2.879 2.847 1.00 0.00 35 ASP C C 8
ATOM 12182 O O . ASP A 1 35 ? 19.358 -2.191 3.310 1.00 0.00 35 ASP C O 8
ATOM 12191 N N . LEU A 1 36 ? 17.183 -2.455 2.863 1.00 0.00 36 LEU C N 8
ATOM 12192 C CA . LEU A 1 36 ? 16.797 -1.128 3.325 1.00 0.00 36 LEU C CA 8
ATOM 12193 C C . LEU A 1 36 ? 16.013 -1.218 4.616 1.00 0.00 36 LEU C C 8
ATOM 12194 O O . LEU A 1 36 ? 15.062 -1.997 4.708 1.00 0.00 36 LEU C O 8
ATOM 12210 N N . GLU A 1 37 ? 16.410 -0.444 5.613 1.00 0.00 37 GLU C N 8
ATOM 12211 C CA . GLU A 1 37 ? 15.478 -0.165 6.685 1.00 0.00 37 GLU C CA 8
ATOM 12212 C C . GLU A 1 37 ? 15.655 1.235 7.230 1.00 0.00 37 GLU C C 8
ATOM 12213 O O . GLU A 1 37 ? 16.477 1.464 8.111 1.00 0.00 37 GLU C O 8
ATOM 12225 N N . ASN A 1 38 ? 14.917 2.159 6.663 1.00 0.00 38 ASN C N 8
ATOM 12226 C CA . ASN A 1 38 ? 14.208 3.190 7.381 1.00 0.00 38 ASN C CA 8
ATOM 12227 C C . ASN A 1 38 ? 12.967 3.437 6.560 1.00 0.00 38 ASN C C 8
ATOM 12228 O O . ASN A 1 38 ? 13.043 4.078 5.514 1.00 0.00 38 ASN C O 8
ATOM 12239 N N . ILE A 1 39 ? 11.834 2.991 7.019 1.00 0.00 39 ILE C N 8
ATOM 12240 C CA . ILE A 1 39 ? 10.671 2.999 6.150 1.00 0.00 39 ILE C CA 8
ATOM 12241 C C . ILE A 1 39 ? 9.562 3.923 6.622 1.00 0.00 39 ILE C C 8
ATOM 12242 O O . ILE A 1 39 ? 8.929 3.695 7.652 1.00 0.00 39 ILE C O 8
ATOM 12258 N N . LYS A 1 40 ? 9.340 4.969 5.854 1.00 0.00 40 LYS C N 8
ATOM 12259 C CA . LYS A 1 40 ? 8.209 5.861 6.071 1.00 0.00 40 LYS C CA 8
ATOM 12260 C C . LYS A 1 40 ? 7.164 5.662 4.974 1.00 0.00 40 LYS C C 8
ATOM 12261 O O . LYS A 1 40 ? 7.472 5.787 3.788 1.00 0.00 40 LYS C O 8
ATOM 12280 N N . VAL A 1 41 ? 5.934 5.349 5.368 1.00 0.00 41 VAL C N 8
ATOM 12281 C CA . VAL A 1 41 ? 4.865 5.086 4.409 1.00 0.00 41 VAL C CA 8
ATOM 12282 C C . VAL A 1 41 ? 3.808 6.195 4.429 1.00 0.00 41 VAL C C 8
ATOM 12283 O O . VAL A 1 41 ? 3.482 6.746 5.484 1.00 0.00 41 VAL C O 8
ATOM 12296 N N . PHE A 1 42 ? 3.291 6.512 3.249 1.00 0.00 42 PHE C N 8
ATOM 12297 C CA . PHE A 1 42 ? 2.276 7.547 3.104 1.00 0.00 42 PHE C CA 8
ATOM 12298 C C . PHE A 1 42 ? 1.086 7.038 2.289 1.00 0.00 42 PHE C C 8
ATOM 12299 O O . PHE A 1 42 ? 1.260 6.269 1.342 1.00 0.00 42 PHE C O 8
ATOM 12316 N N . TRP A 1 43 ? -0.122 7.468 2.659 1.00 0.00 43 TRP C N 8
ATOM 12317 C CA . TRP A 1 43 ? -1.335 7.158 1.906 1.00 0.00 43 TRP C CA 8
ATOM 12318 C C . TRP A 1 43 ? -2.095 8.446 1.636 1.00 0.00 43 TRP C C 8
ATOM 12319 O O . TRP A 1 43 ? -2.205 9.296 2.521 1.00 0.00 43 TRP C O 8
ATOM 12340 N N . GLN A 1 44 ? -2.619 8.603 0.434 1.00 0.00 44 GLN C N 8
ATOM 12341 C CA . GLN A 1 44 ? -3.412 9.778 0.116 1.00 0.00 44 GLN C CA 8
ATOM 12342 C C . GLN A 1 44 ? -4.730 9.396 -0.559 1.00 0.00 44 GLN C C 8
ATOM 12343 O O . GLN A 1 44 ? -4.760 8.593 -1.495 1.00 0.00 44 GLN C O 8
ATOM 12357 N N . VAL A 1 45 ? -5.811 9.971 -0.054 1.00 0.00 45 VAL C N 8
ATOM 12358 C CA . VAL A 1 45 ? -7.132 9.746 -0.627 1.00 0.00 45 VAL C CA 8
ATOM 12359 C C . VAL A 1 45 ? -7.534 10.970 -1.428 1.00 0.00 45 VAL C C 8
ATOM 12360 O O . VAL A 1 45 ? -7.792 12.027 -0.862 1.00 0.00 45 VAL C O 8
ATOM 12373 N N . ASN A 1 46 ? -7.556 10.834 -2.744 1.00 0.00 46 ASN C N 8
ATOM 12374 C CA . ASN A 1 46 ? -7.837 11.966 -3.627 1.00 0.00 46 ASN C CA 8
ATOM 12375 C C . ASN A 1 46 ? -6.892 13.125 -3.334 1.00 0.00 46 ASN C C 8
ATOM 12376 O O . ASN A 1 46 ? -7.291 14.289 -3.293 1.00 0.00 46 ASN C O 8
ATOM 12387 N N . GLY A 1 47 ? -5.635 12.778 -3.130 1.00 0.00 47 GLY C N 8
ATOM 12388 C CA . GLY A 1 47 ? -4.615 13.775 -2.897 1.00 0.00 47 GLY C CA 8
ATOM 12389 C C . GLY A 1 47 ? -4.558 14.276 -1.460 1.00 0.00 47 GLY C C 8
ATOM 12390 O O . GLY A 1 47 ? -3.553 14.859 -1.062 1.00 0.00 47 GLY C O 8
ATOM 12394 N N . VAL A 1 48 ? -5.607 14.048 -0.669 1.00 0.00 48 VAL C N 8
ATOM 12395 C CA . VAL A 1 48 ? -5.596 14.513 0.722 1.00 0.00 48 VAL C CA 8
ATOM 12396 C C . VAL A 1 48 ? -5.197 13.379 1.662 1.00 0.00 48 VAL C C 8
ATOM 12397 O O . VAL A 1 48 ? -5.599 12.228 1.472 1.00 0.00 48 VAL C O 8
ATOM 12410 N N . GLU A 1 49 ? -4.364 13.709 2.647 1.00 0.00 49 GLU C N 8
ATOM 12411 C CA . GLU A 1 49 ? -3.805 12.717 3.565 1.00 0.00 49 GLU C CA 8
ATOM 12412 C C . GLU A 1 49 ? -4.903 11.949 4.288 1.00 0.00 49 GLU C C 8
ATOM 12413 O O . GLU A 1 49 ? -5.901 12.522 4.738 1.00 0.00 49 GLU C O 8
ATOM 12425 N N . ARG A 1 50 ? -4.679 10.652 4.427 1.00 0.00 50 ARG C N 8
ATOM 12426 C CA . ARG A 1 50 ? -5.656 9.780 5.022 1.00 0.00 50 ARG C CA 8
ATOM 12427 C C . ARG A 1 50 ? -5.418 9.685 6.524 1.00 0.00 50 ARG C C 8
ATOM 12428 O O . ARG A 1 50 ? -4.319 9.352 6.974 1.00 0.00 50 ARG C O 8
ATOM 12449 N N . LYS A 1 51 ? -6.460 10.007 7.281 1.00 0.00 51 LYS C N 8
ATOM 12450 C CA . LYS A 1 51 ? -6.395 10.026 8.734 1.00 0.00 51 LYS C CA 8
ATOM 12451 C C . LYS A 1 51 ? -6.288 8.605 9.268 1.00 0.00 51 LYS C C 8
ATOM 12452 O O . LYS A 1 51 ? -6.571 7.656 8.532 1.00 0.00 51 LYS C O 8
ATOM 12471 N N . LYS A 1 52 ? -5.839 8.468 10.520 1.00 0.00 52 LYS C N 8
ATOM 12472 C CA . LYS A 1 52 ? -5.479 7.179 11.120 1.00 0.00 52 LYS C CA 8
ATOM 12473 C C . LYS A 1 52 ? -6.457 6.046 10.796 1.00 0.00 52 LYS C C 8
ATOM 12474 O O . LYS A 1 52 ? -7.617 6.256 10.429 1.00 0.00 52 LYS C O 8
ATOM 12493 N N . GLY A 1 53 ? -5.974 4.839 11.013 1.00 0.00 53 GLY C N 8
ATOM 12494 C CA . GLY A 1 53 ? -6.523 3.677 10.357 1.00 0.00 53 GLY C CA 8
ATOM 12495 C C . GLY A 1 53 ? -5.470 3.134 9.424 1.00 0.00 53 GLY C C 8
ATOM 12496 O O . GLY A 1 53 ? -5.586 2.045 8.873 1.00 0.00 53 GLY C O 8
ATOM 12500 N N . VAL A 1 54 ? -4.424 3.932 9.280 1.00 0.00 54 VAL C N 8
ATOM 12501 C CA . VAL A 1 54 ? -3.232 3.538 8.555 1.00 0.00 54 VAL C CA 8
ATOM 12502 C C . VAL A 1 54 ? -2.278 2.829 9.511 1.00 0.00 54 VAL C C 8
ATOM 12503 O O . VAL A 1 54 ? -1.964 3.350 10.588 1.00 0.00 54 VAL C O 8
ATOM 12516 N N . GLU A 1 55 ? -1.825 1.647 9.131 1.00 0.00 55 GLU C N 8
ATOM 12517 C CA . GLU A 1 55 ? -0.995 0.843 10.007 1.00 0.00 55 GLU C CA 8
ATOM 12518 C C . GLU A 1 55 ? 0.112 0.176 9.212 1.00 0.00 55 GLU C C 8
ATOM 12519 O O . GLU A 1 55 ? -0.137 -0.722 8.405 1.00 0.00 55 GLU C O 8
ATOM 12531 N N . THR A 1 56 ? 1.328 0.623 9.435 1.00 0.00 56 THR C N 8
ATOM 12532 C CA . THR A 1 56 ? 2.480 0.007 8.819 1.00 0.00 56 THR C CA 8
ATOM 12533 C C . THR A 1 56 ? 2.980 -1.107 9.724 1.00 0.00 56 THR C C 8
ATOM 12534 O O . THR A 1 56 ? 3.132 -0.915 10.935 1.00 0.00 56 THR C O 8
ATOM 12545 N N . GLN A 1 57 ? 3.204 -2.272 9.146 1.00 0.00 57 GLN C N 8
ATOM 12546 C CA . GLN A 1 57 ? 3.580 -3.443 9.914 1.00 0.00 57 GLN C CA 8
ATOM 12547 C C . GLN A 1 57 ? 5.058 -3.732 9.720 1.00 0.00 57 GLN C C 8
ATOM 12548 O O . GLN A 1 57 ? 5.713 -3.107 8.887 1.00 0.00 57 GLN C O 8
ATOM 12562 N N . ASN A 1 58 ? 5.578 -4.683 10.480 1.00 0.00 58 ASN C N 8
ATOM 12563 C CA . ASN A 1 58 ? 6.989 -5.020 10.403 1.00 0.00 58 ASN C CA 8
ATOM 12564 C C . ASN A 1 58 ? 7.266 -5.860 9.157 1.00 0.00 58 ASN C C 8
ATOM 12565 O O . ASN A 1 58 ? 6.375 -6.544 8.644 1.00 0.00 58 ASN C O 8
ATOM 12576 N N . PRO A 1 59 ? 8.504 -5.789 8.642 1.00 0.00 59 PRO C N 8
ATOM 12577 C CA . PRO A 1 59 ? 8.917 -6.494 7.419 1.00 0.00 59 PRO C CA 8
ATOM 12578 C C . PRO A 1 59 ? 9.011 -8.003 7.593 1.00 0.00 59 PRO C C 8
ATOM 12579 O O . PRO A 1 59 ? 9.343 -8.491 8.674 1.00 0.00 59 PRO C O 8
ATOM 12590 N N . GLU A 1 60 ? 8.754 -8.742 6.518 1.00 0.00 60 GLU C N 8
ATOM 12591 C CA . GLU A 1 60 ? 9.012 -10.171 6.497 1.00 0.00 60 GLU C CA 8
ATOM 12592 C C . GLU A 1 60 ? 9.246 -10.637 5.065 1.00 0.00 60 GLU C C 8
ATOM 12593 O O . GLU A 1 60 ? 8.313 -10.691 4.262 1.00 0.00 60 GLU C O 8
ATOM 12605 N N . TRP A 1 61 ? 10.482 -10.936 4.732 1.00 0.00 61 TRP C N 8
ATOM 12606 C CA . TRP A 1 61 ? 10.793 -11.669 3.524 1.00 0.00 61 TRP C CA 8
ATOM 12607 C C . TRP A 1 61 ? 11.919 -12.649 3.807 1.00 0.00 61 TRP C C 8
ATOM 12608 O O . TRP A 1 61 ? 12.555 -12.562 4.863 1.00 0.00 61 TRP C O 8
ATOM 12629 N N . SER A 1 62 ? 12.143 -13.599 2.910 1.00 0.00 62 SER C N 8
ATOM 12630 C CA . SER A 1 62 ? 13.333 -14.424 2.968 1.00 0.00 62 SER C CA 8
ATOM 12631 C C . SER A 1 62 ? 14.563 -13.516 3.040 1.00 0.00 62 SER C C 8
ATOM 12632 O O . SER A 1 62 ? 14.527 -12.374 2.584 1.00 0.00 62 SER C O 8
ATOM 12640 N N . GLY A 1 63 ? 15.639 -14.046 3.590 1.00 0.00 63 GLY C N 8
ATOM 12641 C CA . GLY A 1 63 ? 16.801 -13.238 3.962 1.00 0.00 63 GLY C CA 8
ATOM 12642 C C . GLY A 1 63 ? 17.492 -12.509 2.814 1.00 0.00 63 GLY C C 8
ATOM 12643 O O . GLY A 1 63 ? 18.481 -11.812 3.039 1.00 0.00 63 GLY C O 8
ATOM 12647 N N . SER A 1 64 ? 16.989 -12.656 1.599 1.00 0.00 64 SER C N 8
ATOM 12648 C CA . SER A 1 64 ? 17.570 -11.989 0.444 1.00 0.00 64 SER C CA 8
ATOM 12649 C C . SER A 1 64 ? 16.956 -10.602 0.222 1.00 0.00 64 SER C C 8
ATOM 12650 O O . SER A 1 64 ? 17.592 -9.711 -0.347 1.00 0.00 64 SER C O 8
ATOM 12658 N N . LYS A 1 65 ? 15.725 -10.419 0.686 1.00 0.00 65 LYS C N 8
ATOM 12659 C CA . LYS A 1 65 ? 14.994 -9.170 0.483 1.00 0.00 65 LYS C CA 8
ATOM 12660 C C . LYS A 1 65 ? 14.114 -8.864 1.686 1.00 0.00 65 LYS C C 8
ATOM 12661 O O . LYS A 1 65 ? 13.946 -9.696 2.569 1.00 0.00 65 LYS C O 8
ATOM 12680 N N . SER A 1 66 ? 13.597 -7.648 1.744 1.00 0.00 66 SER C N 8
ATOM 12681 C CA . SER A 1 66 ? 12.698 -7.240 2.808 1.00 0.00 66 SER C CA 8
ATOM 12682 C C . SER A 1 66 ? 11.331 -6.862 2.228 1.00 0.00 66 SER C C 8
ATOM 12683 O O . SER A 1 66 ? 11.234 -6.362 1.101 1.00 0.00 66 SER C O 8
ATOM 12691 N N . THR A 1 67 ? 10.275 -7.095 2.993 1.00 0.00 67 THR C N 8
ATOM 12692 C CA . THR A 1 67 ? 8.933 -6.787 2.530 1.00 0.00 67 THR C CA 8
ATOM 12693 C C . THR A 1 67 ? 8.149 -6.034 3.591 1.00 0.00 67 THR C C 8
ATOM 12694 O O . THR A 1 67 ? 7.954 -6.524 4.701 1.00 0.00 67 THR C O 8
ATOM 12705 N N . ILE A 1 68 ? 7.704 -4.845 3.232 1.00 0.00 68 ILE C N 8
ATOM 12706 C CA . ILE A 1 68 ? 6.945 -4.003 4.138 1.00 0.00 68 ILE C CA 8
ATOM 12707 C C . ILE A 1 68 ? 5.493 -3.947 3.697 1.00 0.00 68 ILE C C 8
ATOM 12708 O O . ILE A 1 68 ? 5.189 -3.691 2.531 1.00 0.00 68 ILE C O 8
ATOM 12724 N N . VAL A 1 69 ? 4.606 -4.233 4.630 1.00 0.00 69 VAL C N 8
ATOM 12725 C CA . VAL A 1 69 ? 3.182 -4.205 4.360 1.00 0.00 69 VAL C CA 8
ATOM 12726 C C . VAL A 1 69 ? 2.517 -3.060 5.102 1.00 0.00 69 VAL C C 8
ATOM 12727 O O . VAL A 1 69 ? 2.620 -2.948 6.326 1.00 0.00 69 VAL C O 8
ATOM 12740 N N . SER A 1 70 ? 1.855 -2.198 4.354 1.00 0.00 70 SER C N 8
ATOM 12741 C CA . SER A 1 70 ? 1.127 -1.107 4.949 1.00 0.00 70 SER C CA 8
ATOM 12742 C C . SER A 1 70 ? -0.367 -1.327 4.766 1.00 0.00 70 SER C C 8
ATOM 12743 O O . SER A 1 70 ? -0.847 -1.525 3.648 1.00 0.00 70 SER C O 8
ATOM 12751 N N . LYS A 1 71 ? -1.090 -1.300 5.868 1.00 0.00 71 LYS C N 8
ATOM 12752 C CA . LYS A 1 71 ? -2.508 -1.599 5.868 1.00 0.00 71 LYS C CA 8
ATOM 12753 C C . LYS A 1 71 ? -3.318 -0.325 6.071 1.00 0.00 71 LYS C C 8
ATOM 12754 O O . LYS A 1 71 ? -2.953 0.527 6.881 1.00 0.00 71 LYS C O 8
ATOM 12773 N N . LEU A 1 72 ? -4.406 -0.193 5.329 1.00 0.00 72 LEU C N 8
ATOM 12774 C CA . LEU A 1 72 ? -5.303 0.939 5.492 1.00 0.00 72 LEU C CA 8
ATOM 12775 C C . LEU A 1 72 ? -6.687 0.451 5.868 1.00 0.00 72 LEU C C 8
ATOM 12776 O O . LEU A 1 72 ? -7.285 -0.341 5.144 1.00 0.00 72 LEU C O 8
ATOM 12792 N N . LYS A 1 73 ? -7.181 0.909 6.999 1.00 0.00 73 LYS C N 8
ATOM 12793 C CA . LYS A 1 73 ? -8.556 0.665 7.373 1.00 0.00 73 LYS C CA 8
ATOM 12794 C C . LYS A 1 73 ? -9.443 1.615 6.592 1.00 0.00 73 LYS C C 8
ATOM 12795 O O . LYS A 1 73 ? -9.305 2.839 6.687 1.00 0.00 73 LYS C O 8
ATOM 12814 N N . VAL A 1 74 ? -10.352 1.054 5.824 1.00 0.00 74 VAL C N 8
ATOM 12815 C CA . VAL A 1 74 ? -11.126 1.829 4.885 1.00 0.00 74 VAL C CA 8
ATOM 12816 C C . VAL A 1 74 ? -12.541 1.292 4.823 1.00 0.00 74 VAL C C 8
ATOM 12817 O O . VAL A 1 74 ? -12.777 0.106 5.051 1.00 0.00 74 VAL C O 8
ATOM 12830 N N . MET A 1 75 ? -13.477 2.173 4.563 1.00 0.00 75 MET C N 8
ATOM 12831 C CA . MET A 1 75 ? -14.877 1.808 4.554 1.00 0.00 75 MET C CA 8
ATOM 12832 C C . MET A 1 75 ? -15.334 1.351 3.179 1.00 0.00 75 MET C C 8
ATOM 12833 O O . MET A 1 75 ? -14.910 1.911 2.159 1.00 0.00 75 MET C O 8
ATOM 12847 N N . ALA A 1 76 ? -16.169 0.314 3.149 1.00 0.00 76 ALA C N 8
ATOM 12848 C CA . ALA A 1 76 ? -16.689 -0.227 1.907 1.00 0.00 76 ALA C CA 8
ATOM 12849 C C . ALA A 1 76 ? -17.136 0.853 0.942 1.00 0.00 76 ALA C C 8
ATOM 12850 O O . ALA A 1 76 ? -16.653 0.885 -0.180 1.00 0.00 76 ALA C O 8
ATOM 12857 N N . SER A 1 77 ? -18.028 1.744 1.356 1.00 0.00 77 SER C N 8
ATOM 12858 C CA . SER A 1 77 ? -18.568 2.780 0.489 1.00 0.00 77 SER C CA 8
ATOM 12859 C C . SER A 1 77 ? -17.471 3.662 -0.115 1.00 0.00 77 SER C C 8
ATOM 12860 O O . SER A 1 77 ? -17.597 4.100 -1.252 1.00 0.00 77 SER C O 8
ATOM 12868 N N . GLU A 1 78 ? -16.387 3.906 0.626 1.00 0.00 78 GLU C N 8
ATOM 12869 C CA . GLU A 1 78 ? -15.267 4.677 0.083 1.00 0.00 78 GLU C CA 8
ATOM 12870 C C . GLU A 1 78 ? -14.671 3.893 -1.079 1.00 0.00 78 GLU C C 8
ATOM 12871 O O . GLU A 1 78 ? -14.587 4.371 -2.215 1.00 0.00 78 GLU C O 8
ATOM 12883 N N . TRP A 1 79 ? -14.339 2.650 -0.764 1.00 0.00 79 TRP C N 8
ATOM 12884 C CA . TRP A 1 79 ? -13.748 1.762 -1.761 1.00 0.00 79 TRP C CA 8
ATOM 12885 C C . TRP A 1 79 ? -14.675 1.607 -2.966 1.00 0.00 79 TRP C C 8
ATOM 12886 O O . TRP A 1 79 ? -14.247 1.702 -4.121 1.00 0.00 79 TRP C O 8
ATOM 12907 N N . ASP A 1 80 ? -15.952 1.424 -2.681 1.00 0.00 80 ASP C N 8
ATOM 12908 C CA . ASP A 1 80 ? -16.958 1.177 -3.703 1.00 0.00 80 ASP C CA 8
ATOM 12909 C C . ASP A 1 80 ? -17.216 2.426 -4.541 1.00 0.00 80 ASP C C 8
ATOM 12910 O O . ASP A 1 80 ? -17.765 2.343 -5.639 1.00 0.00 80 ASP C O 8
ATOM 12919 N N . SER A 1 81 ? -16.801 3.581 -4.029 1.00 0.00 81 SER C N 8
ATOM 12920 C CA . SER A 1 81 ? -16.982 4.837 -4.743 1.00 0.00 81 SER C CA 8
ATOM 12921 C C . SER A 1 81 ? -15.823 5.075 -5.700 1.00 0.00 81 SER C C 8
ATOM 12922 O O . SER A 1 81 ? -15.807 6.058 -6.442 1.00 0.00 81 SER C O 8
ATOM 12930 N N . GLY A 1 82 ? -14.849 4.169 -5.679 1.00 0.00 82 GLY C N 8
ATOM 12931 C CA . GLY A 1 82 ? -13.705 4.292 -6.555 1.00 0.00 82 GLY C CA 8
ATOM 12932 C C . GLY A 1 82 ? -12.797 5.433 -6.152 1.00 0.00 82 GLY C C 8
ATOM 12933 O O . GLY A 1 82 ? -12.122 6.020 -6.997 1.00 0.00 82 GLY C O 8
ATOM 12937 N N . THR A 1 83 ? -12.781 5.746 -4.861 1.00 0.00 83 THR C N 8
ATOM 12938 C CA . THR A 1 83 ? -11.962 6.836 -4.354 1.00 0.00 83 THR C CA 8
ATOM 12939 C C . THR A 1 83 ? -10.489 6.514 -4.551 1.00 0.00 83 THR C C 8
ATOM 12940 O O . THR A 1 83 ? -10.071 5.357 -4.448 1.00 0.00 83 THR C O 8
ATOM 12951 N N . GLU A 1 84 ? -9.712 7.536 -4.869 1.00 0.00 84 GLU C N 8
ATOM 12952 C CA . GLU A 1 84 ? -8.317 7.343 -5.196 1.00 0.00 84 GLU C CA 8
ATOM 12953 C C . GLU A 1 84 ? -7.485 7.079 -3.957 1.00 0.00 84 GLU C C 8
ATOM 12954 O O . GLU A 1 84 ? -7.552 7.818 -2.973 1.00 0.00 84 GLU C O 8
ATOM 12966 N N . TYR A 1 85 ? -6.694 6.026 -4.033 1.00 0.00 85 TYR C N 8
ATOM 12967 C CA . TYR A 1 85 ? -5.759 5.701 -2.974 1.00 0.00 85 TYR C CA 8
ATOM 12968 C C . TYR A 1 85 ? -4.381 5.513 -3.564 1.00 0.00 85 TYR C C 8
ATOM 12969 O O . TYR A 1 85 ? -4.186 4.677 -4.445 1.00 0.00 85 TYR C O 8
ATOM 12987 N N . VAL A 1 86 ? -3.436 6.309 -3.109 1.00 0.00 86 VAL C N 8
ATOM 12988 C CA . VAL A 1 86 ? -2.065 6.188 -3.550 1.00 0.00 86 VAL C CA 8
ATOM 12989 C C . VAL A 1 86 ? -1.179 5.901 -2.352 1.00 0.00 86 VAL C C 8
ATOM 12990 O O . VAL A 1 86 ? -1.333 6.518 -1.295 1.00 0.00 86 VAL C O 8
ATOM 13003 N N . CYS A 1 87 ? -0.271 4.963 -2.515 1.00 0.00 87 CYS C N 8
ATOM 13004 C CA . CYS A 1 87 ? 0.622 4.615 -1.435 1.00 0.00 87 CYS C CA 8
ATOM 13005 C C . CYS A 1 87 ? 2.050 4.960 -1.822 1.00 0.00 87 CYS C C 8
ATOM 13006 O O . CYS A 1 87 ? 2.505 4.633 -2.918 1.00 0.00 87 CYS C O 8
ATOM 13013 N N . LEU A 1 88 ? 2.723 5.680 -0.941 1.00 0.00 88 LEU C N 8
ATOM 13014 C CA . LEU A 1 88 ? 4.104 6.070 -1.155 1.00 0.00 88 LEU C CA 8
ATOM 13015 C C . LEU A 1 88 ? 4.960 5.511 -0.039 1.00 0.00 88 LEU C C 8
ATOM 13016 O O . LEU A 1 88 ? 4.485 5.355 1.085 1.00 0.00 88 LEU C O 8
ATOM 13032 N N . VAL A 1 89 ? 6.205 5.195 -0.336 1.00 0.00 89 VAL C N 8
ATOM 13033 C CA . VAL A 1 89 ? 7.123 4.733 0.691 1.00 0.00 89 VAL C CA 8
ATOM 13034 C C . VAL A 1 89 ? 8.539 5.247 0.446 1.00 0.00 89 VAL C C 8
ATOM 13035 O O . VAL A 1 89 ? 9.087 5.120 -0.652 1.00 0.00 89 VAL C O 8
ATOM 13048 N N . GLU A 1 90 ? 9.101 5.864 1.473 1.00 0.00 90 GLU C N 8
ATOM 13049 C CA . GLU A 1 90 ? 10.466 6.355 1.400 1.00 0.00 90 GLU C CA 8
ATOM 13050 C C . GLU A 1 90 ? 11.387 5.546 2.302 1.00 0.00 90 GLU C C 8
ATOM 13051 O O . GLU A 1 90 ? 10.957 4.985 3.312 1.00 0.00 90 GLU C O 8
ATOM 13063 N N . ASP A 1 91 ? 12.658 5.513 1.933 1.00 0.00 91 ASP C N 8
ATOM 13064 C CA . ASP A 1 91 ? 13.700 4.895 2.733 1.00 0.00 91 ASP C CA 8
ATOM 13065 C C . ASP A 1 91 ? 14.960 5.745 2.605 1.00 0.00 91 ASP C C 8
ATOM 13066 O O . ASP A 1 91 ? 15.199 6.352 1.561 1.00 0.00 91 ASP C O 8
ATOM 13075 N N . SER A 1 92 ? 15.763 5.786 3.660 1.00 0.00 92 SER C N 8
ATOM 13076 C CA . SER A 1 92 ? 16.947 6.641 3.695 1.00 0.00 92 SER C CA 8
ATOM 13077 C C . SER A 1 92 ? 17.964 6.256 2.608 1.00 0.00 92 SER C C 8
ATOM 13078 O O . SER A 1 92 ? 18.816 7.064 2.228 1.00 0.00 92 SER C O 8
ATOM 13086 N N . GLU A 1 93 ? 17.877 5.026 2.118 1.00 0.00 93 GLU C N 8
ATOM 13087 C CA . GLU A 1 93 ? 18.818 4.560 1.111 1.00 0.00 93 GLU C CA 8
ATOM 13088 C C . GLU A 1 93 ? 18.281 4.671 -0.308 1.00 0.00 93 GLU C C 8
ATOM 13089 O O . GLU A 1 93 ? 18.984 4.330 -1.264 1.00 0.00 93 GLU C O 8
ATOM 13101 N N . LEU A 1 94 ? 17.064 5.162 -0.469 1.00 0.00 94 LEU C N 8
ATOM 13102 C CA . LEU A 1 94 ? 16.520 5.363 -1.799 1.00 0.00 94 LEU C CA 8
ATOM 13103 C C . LEU A 1 94 ? 16.563 6.852 -2.145 1.00 0.00 94 LEU C C 8
ATOM 13104 O O . LEU A 1 94 ? 16.653 7.705 -1.261 1.00 0.00 94 LEU C O 8
ATOM 13120 N N . PRO A 1 95 ? 16.524 7.171 -3.442 1.00 0.00 95 PRO C N 8
ATOM 13121 C CA . PRO A 1 95 ? 16.791 8.507 -3.958 1.00 0.00 95 PRO C CA 8
ATOM 13122 C C . PRO A 1 95 ? 15.547 9.394 -4.012 1.00 0.00 95 PRO C C 8
ATOM 13123 O O . PRO A 1 95 ? 15.628 10.602 -3.790 1.00 0.00 95 PRO C O 8
ATOM 13134 N N . THR A 1 96 ? 14.407 8.791 -4.311 1.00 0.00 96 THR C N 8
ATOM 13135 C CA . THR A 1 96 ? 13.144 9.509 -4.399 1.00 0.00 96 THR C CA 8
ATOM 13136 C C . THR A 1 96 ? 12.007 8.599 -3.953 1.00 0.00 96 THR C C 8
ATOM 13137 O O . THR A 1 96 ? 12.125 7.375 -4.043 1.00 0.00 96 THR C O 8
ATOM 13148 N N . PRO A 1 97 ? 10.901 9.170 -3.452 1.00 0.00 97 PRO C N 8
ATOM 13149 C CA . PRO A 1 97 ? 9.745 8.385 -3.014 1.00 0.00 97 PRO C CA 8
ATOM 13150 C C . PRO A 1 97 ? 9.118 7.598 -4.160 1.00 0.00 97 PRO C C 8
ATOM 13151 O O . PRO A 1 97 ? 9.188 8.005 -5.323 1.00 0.00 97 PRO C O 8
ATOM 13162 N N . VAL A 1 98 ? 8.498 6.483 -3.826 1.00 0.00 98 VAL C N 8
ATOM 13163 C CA . VAL A 1 98 ? 7.877 5.623 -4.821 1.00 0.00 98 VAL C CA 8
ATOM 13164 C C . VAL A 1 98 ? 6.400 5.456 -4.499 1.00 0.00 98 VAL C C 8
ATOM 13165 O O . VAL A 1 98 ? 6.016 5.459 -3.324 1.00 0.00 98 VAL C O 8
ATOM 13178 N N . LYS A 1 99 ? 5.579 5.320 -5.535 1.00 0.00 99 LYS C N 8
ATOM 13179 C CA . LYS A 1 99 ? 4.132 5.377 -5.359 1.00 0.00 99 LYS C CA 8
ATOM 13180 C C . LYS A 1 99 ? 3.409 4.270 -6.125 1.00 0.00 99 LYS C C 8
ATOM 13181 O O . LYS A 1 99 ? 3.961 3.666 -7.044 1.00 0.00 99 LYS C O 8
ATOM 13200 N N . ALA A 1 100 ? 2.169 4.017 -5.723 1.00 0.00 100 ALA C N 8
ATOM 13201 C CA . ALA A 1 100 ? 1.249 3.164 -6.462 1.00 0.00 100 ALA C CA 8
ATOM 13202 C C . ALA A 1 100 ? -0.169 3.616 -6.164 1.00 0.00 100 ALA C C 8
ATOM 13203 O O . ALA A 1 100 ? -0.468 3.982 -5.032 1.00 0.00 100 ALA C O 8
ATOM 13210 N N . SER A 1 101 ? -1.041 3.614 -7.155 1.00 0.00 101 SER C N 8
ATOM 13211 C CA . SER A 1 101 ? -2.416 4.050 -6.966 1.00 0.00 101 SER C CA 8
ATOM 13212 C C . SER A 1 101 ? -3.391 2.925 -7.307 1.00 0.00 101 SER C C 8
ATOM 13213 O O . SER A 1 101 ? -3.107 2.080 -8.160 1.00 0.00 101 SER C O 8
ATOM 13221 N N . ILE A 1 102 ? -4.531 2.916 -6.629 1.00 0.00 102 ILE C N 8
ATOM 13222 C CA . ILE A 1 102 ? -5.527 1.867 -6.807 1.00 0.00 102 ILE C CA 8
ATOM 13223 C C . ILE A 1 102 ? -6.890 2.464 -7.164 1.00 0.00 102 ILE C C 8
ATOM 13224 O O . ILE A 1 102 ? -7.267 3.534 -6.676 1.00 0.00 102 ILE C O 8
ATOM 13240 N N . ARG A 1 103 ? -7.594 1.781 -8.046 1.00 0.00 103 ARG C N 8
ATOM 13241 C CA . ARG A 1 103 ? -8.975 2.089 -8.360 1.00 0.00 103 ARG C CA 8
ATOM 13242 C C . ARG A 1 103 ? -9.791 0.827 -8.114 1.00 0.00 103 ARG C C 8
ATOM 13243 O O . ARG A 1 103 ? -9.236 -0.272 -8.160 1.00 0.00 103 ARG C O 8
ATOM 13264 N N . LYS A 1 104 ? -11.080 0.964 -7.817 1.00 0.00 104 LYS C N 8
ATOM 13265 C CA . LYS A 1 104 ? -11.915 -0.213 -7.634 1.00 0.00 104 LYS C CA 8
ATOM 13266 C C . LYS A 1 104 ? -12.007 -0.978 -8.946 1.00 0.00 104 LYS C C 8
ATOM 13267 O O . LYS A 1 104 ? -12.688 -0.544 -9.879 1.00 0.00 104 LYS C O 8
ATOM 13286 N N . ALA A 1 105 ? -11.324 -2.114 -8.994 1.00 0.00 105 ALA C N 8
ATOM 13287 C CA . ALA A 1 105 ? -11.243 -2.942 -10.189 1.00 0.00 105 ALA C CA 8
ATOM 13288 C C . ALA A 1 105 ? -10.332 -4.127 -9.921 1.00 0.00 105 ALA C C 8
ATOM 13289 O O . ALA A 1 105 ? -9.097 -3.944 -9.970 1.00 0.00 105 ALA C O 8
ATOM 13297 N N . MET A 1 1 ? 11.388 6.213 -9.453 1.00 0.00 1 MET C N 9
ATOM 13298 C CA . MET A 1 1 ? 12.516 5.886 -10.356 1.00 0.00 1 MET C CA 9
ATOM 13299 C C . MET A 1 1 ? 13.617 5.166 -9.586 1.00 0.00 1 MET C C 9
ATOM 13300 O O . MET A 1 1 ? 14.070 5.641 -8.541 1.00 0.00 1 MET C O 9
ATOM 13316 N N . GLY A 1 2 ? 14.040 4.023 -10.100 1.00 0.00 2 GLY C N 9
ATOM 13317 C CA . GLY A 1 2 ? 15.112 3.277 -9.474 1.00 0.00 2 GLY C CA 9
ATOM 13318 C C . GLY A 1 2 ? 16.372 3.312 -10.310 1.00 0.00 2 GLY C C 9
ATOM 13319 O O . GLY A 1 2 ? 16.346 3.779 -11.448 1.00 0.00 2 GLY C O 9
ATOM 13323 N N . ARG A 1 3 ? 17.476 2.833 -9.756 1.00 0.00 3 ARG C N 9
ATOM 13324 C CA . ARG A 1 3 ? 18.732 2.803 -10.490 1.00 0.00 3 ARG C CA 9
ATOM 13325 C C . ARG A 1 3 ? 19.484 1.515 -10.184 1.00 0.00 3 ARG C C 9
ATOM 13326 O O . ARG A 1 3 ? 19.413 0.553 -10.945 1.00 0.00 3 ARG C O 9
ATOM 13347 N N . GLN A 1 4 ? 20.171 1.484 -9.051 1.00 0.00 4 GLN C N 9
ATOM 13348 C CA . GLN A 1 4 ? 20.902 0.291 -8.649 1.00 0.00 4 GLN C CA 9
ATOM 13349 C C . GLN A 1 4 ? 20.106 -0.478 -7.603 1.00 0.00 4 GLN C C 9
ATOM 13350 O O . GLN A 1 4 ? 20.372 -1.648 -7.329 1.00 0.00 4 GLN C O 9
ATOM 13364 N N . THR A 1 5 ? 19.129 0.196 -7.018 1.00 0.00 5 THR C N 9
ATOM 13365 C CA . THR A 1 5 ? 18.280 -0.415 -6.014 1.00 0.00 5 THR C CA 9
ATOM 13366 C C . THR A 1 5 ? 17.033 -0.995 -6.659 1.00 0.00 5 THR C C 9
ATOM 13367 O O . THR A 1 5 ? 16.580 -0.523 -7.707 1.00 0.00 5 THR C O 9
ATOM 13378 N N . ASP A 1 6 ? 16.501 -2.035 -6.044 1.00 0.00 6 ASP C N 9
ATOM 13379 C CA . ASP A 1 6 ? 15.284 -2.658 -6.503 1.00 0.00 6 ASP C CA 9
ATOM 13380 C C . ASP A 1 6 ? 14.181 -2.390 -5.504 1.00 0.00 6 ASP C C 9
ATOM 13381 O O . ASP A 1 6 ? 14.293 -2.703 -4.319 1.00 0.00 6 ASP C O 9
ATOM 13390 N N . ILE A 1 7 ? 13.129 -1.783 -5.994 1.00 0.00 7 ILE C N 9
ATOM 13391 C CA . ILE A 1 7 ? 11.998 -1.399 -5.173 1.00 0.00 7 ILE C CA 9
ATOM 13392 C C . ILE A 1 7 ? 10.683 -1.774 -5.857 1.00 0.00 7 ILE C C 9
ATOM 13393 O O . ILE A 1 7 ? 10.433 -1.393 -7.003 1.00 0.00 7 ILE C O 9
ATOM 13409 N N . SER A 1 8 ? 9.858 -2.546 -5.167 1.00 0.00 8 SER C N 9
ATOM 13410 C CA . SER A 1 8 ? 8.586 -2.980 -5.713 1.00 0.00 8 SER C CA 9
ATOM 13411 C C . SER A 1 8 ? 7.445 -2.496 -4.824 1.00 0.00 8 SER C C 9
ATOM 13412 O O . SER A 1 8 ? 7.442 -2.744 -3.619 1.00 0.00 8 SER C O 9
ATOM 13420 N N . VAL A 1 9 ? 6.497 -1.785 -5.419 1.00 0.00 9 VAL C N 9
ATOM 13421 C CA . VAL A 1 9 ? 5.313 -1.323 -4.703 1.00 0.00 9 VAL C CA 9
ATOM 13422 C C . VAL A 1 9 ? 4.050 -1.714 -5.469 1.00 0.00 9 VAL C C 9
ATOM 13423 O O . VAL A 1 9 ? 3.929 -1.430 -6.661 1.00 0.00 9 VAL C O 9
ATOM 13436 N N . SER A 1 10 ? 3.128 -2.409 -4.813 1.00 0.00 10 SER C N 9
ATOM 13437 C CA . SER A 1 10 ? 1.889 -2.827 -5.459 1.00 0.00 10 SER C CA 9
ATOM 13438 C C . SER A 1 10 ? 0.745 -2.873 -4.446 1.00 0.00 10 SER C C 9
ATOM 13439 O O . SER A 1 10 ? 0.968 -3.141 -3.263 1.00 0.00 10 SER C O 9
ATOM 13447 N N . LEU A 1 11 ? -0.473 -2.599 -4.905 1.00 0.00 11 LEU C N 9
ATOM 13448 C CA . LEU A 1 11 ? -1.648 -2.654 -4.055 1.00 0.00 11 LEU C CA 9
ATOM 13449 C C . LEU A 1 11 ? -2.352 -3.992 -4.190 1.00 0.00 11 LEU C C 9
ATOM 13450 O O . LEU A 1 11 ? -2.364 -4.601 -5.258 1.00 0.00 11 LEU C O 9
ATOM 13466 N N . LEU A 1 12 ? -2.934 -4.430 -3.093 1.00 0.00 12 LEU C N 9
ATOM 13467 C CA . LEU A 1 12 ? -3.778 -5.603 -3.078 1.00 0.00 12 LEU C CA 9
ATOM 13468 C C . LEU A 1 12 ? -5.195 -5.180 -2.723 1.00 0.00 12 LEU C C 9
ATOM 13469 O O . LEU A 1 12 ? -5.442 -4.665 -1.619 1.00 0.00 12 LEU C O 9
ATOM 13485 N N . LYS A 1 13 ? -6.109 -5.362 -3.671 1.00 0.00 13 LYS C N 9
ATOM 13486 C CA . LYS A 1 13 ? -7.499 -4.977 -3.489 1.00 0.00 13 LYS C CA 9
ATOM 13487 C C . LYS A 1 13 ? -8.223 -6.009 -2.635 1.00 0.00 13 LYS C C 9
ATOM 13488 O O . LYS A 1 13 ? -7.820 -7.175 -2.580 1.00 0.00 13 LYS C O 9
ATOM 13507 N N . PRO A 1 14 ? -9.292 -5.591 -1.951 1.00 0.00 14 PRO C N 9
ATOM 13508 C CA . PRO A 1 14 ? -10.131 -6.494 -1.169 1.00 0.00 14 PRO C CA 9
ATOM 13509 C C . PRO A 1 14 ? -11.042 -7.332 -2.065 1.00 0.00 14 PRO C C 9
ATOM 13510 O O . PRO A 1 14 ? -11.866 -6.792 -2.809 1.00 0.00 14 PRO C O 9
ATOM 13521 N N . PRO A 1 15 ? -10.886 -8.662 -2.028 1.00 0.00 15 PRO C N 9
ATOM 13522 C CA . PRO A 1 15 ? -11.722 -9.577 -2.809 1.00 0.00 15 PRO C CA 9
ATOM 13523 C C . PRO A 1 15 ? -13.167 -9.567 -2.323 1.00 0.00 15 PRO C C 9
ATOM 13524 O O . PRO A 1 15 ? -13.423 -9.424 -1.125 1.00 0.00 15 PRO C O 9
ATOM 13535 N N . PHE A 1 16 ? -14.107 -9.710 -3.247 1.00 0.00 16 PHE C N 9
ATOM 13536 C CA . PHE A 1 16 ? -15.519 -9.730 -2.896 1.00 0.00 16 PHE C CA 9
ATOM 13537 C C . PHE A 1 16 ? -15.889 -11.109 -2.363 1.00 0.00 16 PHE C C 9
ATOM 13538 O O . PHE A 1 16 ? -16.511 -11.917 -3.054 1.00 0.00 16 PHE C O 9
ATOM 13555 N N . GLU A 1 17 ? -15.471 -11.378 -1.135 1.00 0.00 17 GLU C N 9
ATOM 13556 C CA . GLU A 1 17 ? -15.687 -12.673 -0.517 1.00 0.00 17 GLU C CA 9
ATOM 13557 C C . GLU A 1 17 ? -17.117 -12.792 -0.007 1.00 0.00 17 GLU C C 9
ATOM 13558 O O . GLU A 1 17 ? -17.460 -12.242 1.044 1.00 0.00 17 GLU C O 9
ATOM 13570 N N . GLU A 1 18 ? -17.940 -13.507 -0.774 1.00 0.00 18 GLU C N 9
ATOM 13571 C CA . GLU A 1 18 ? -19.348 -13.727 -0.445 1.00 0.00 18 GLU C CA 9
ATOM 13572 C C . GLU A 1 18 ? -20.145 -12.426 -0.523 1.00 0.00 18 GLU C C 9
ATOM 13573 O O . GLU A 1 18 ? -19.612 -11.373 -0.869 1.00 0.00 18 GLU C O 9
ATOM 13585 N N . ILE A 1 19 ? -21.432 -12.517 -0.222 1.00 0.00 19 ILE C N 9
ATOM 13586 C CA . ILE A 1 19 ? -22.309 -11.355 -0.258 1.00 0.00 19 ILE C CA 9
ATOM 13587 C C . ILE A 1 19 ? -22.548 -10.817 1.157 1.00 0.00 19 ILE C C 9
ATOM 13588 O O . ILE A 1 19 ? -22.890 -9.648 1.341 1.00 0.00 19 ILE C O 9
ATOM 13604 N N . TRP A 1 20 ? -22.342 -11.667 2.156 1.00 0.00 20 TRP C N 9
ATOM 13605 C CA . TRP A 1 20 ? -22.539 -11.271 3.543 1.00 0.00 20 TRP C CA 9
ATOM 13606 C C . TRP A 1 20 ? -21.204 -10.907 4.177 1.00 0.00 20 TRP C C 9
ATOM 13607 O O . TRP A 1 20 ? -20.281 -11.721 4.207 1.00 0.00 20 TRP C O 9
ATOM 13628 N N . THR A 1 21 ? -21.101 -9.683 4.672 1.00 0.00 21 THR C N 9
ATOM 13629 C CA . THR A 1 21 ? -19.880 -9.221 5.310 1.00 0.00 21 THR C CA 9
ATOM 13630 C C . THR A 1 21 ? -20.170 -8.091 6.293 1.00 0.00 21 THR C C 9
ATOM 13631 O O . THR A 1 21 ? -20.944 -7.177 5.999 1.00 0.00 21 THR C O 9
ATOM 13642 N N . GLN A 1 22 ? -19.560 -8.170 7.465 1.00 0.00 22 GLN C N 9
ATOM 13643 C CA . GLN A 1 22 ? -19.688 -7.127 8.471 1.00 0.00 22 GLN C CA 9
ATOM 13644 C C . GLN A 1 22 ? -18.355 -6.391 8.602 1.00 0.00 22 GLN C C 9
ATOM 13645 O O . GLN A 1 22 ? -18.107 -5.656 9.561 1.00 0.00 22 GLN C O 9
ATOM 13659 N N . GLN A 1 23 ? -17.494 -6.598 7.617 1.00 0.00 23 GLN C N 9
ATOM 13660 C CA . GLN A 1 23 ? -16.171 -5.999 7.610 1.00 0.00 23 GLN C CA 9
ATOM 13661 C C . GLN A 1 23 ? -16.065 -4.950 6.511 1.00 0.00 23 GLN C C 9
ATOM 13662 O O . GLN A 1 23 ? -16.933 -4.860 5.640 1.00 0.00 23 GLN C O 9
ATOM 13676 N N . THR A 1 24 ? -15.006 -4.157 6.562 1.00 0.00 24 THR C N 9
ATOM 13677 C CA . THR A 1 24 ? -14.802 -3.093 5.597 1.00 0.00 24 THR C CA 9
ATOM 13678 C C . THR A 1 24 ? -13.876 -3.541 4.465 1.00 0.00 24 THR C C 9
ATOM 13679 O O . THR A 1 24 ? -13.267 -4.610 4.516 1.00 0.00 24 THR C O 9
ATOM 13690 N N . ALA A 1 25 ? -13.778 -2.686 3.460 1.00 0.00 25 ALA C N 9
ATOM 13691 C CA . ALA A 1 25 ? -13.064 -2.956 2.211 1.00 0.00 25 ALA C CA 9
ATOM 13692 C C . ALA A 1 25 ? -11.545 -2.817 2.350 1.00 0.00 25 ALA C C 9
ATOM 13693 O O . ALA A 1 25 ? -10.875 -2.438 1.390 1.00 0.00 25 ALA C O 9
ATOM 13700 N N . THR A 1 26 ? -11.009 -3.094 3.536 1.00 0.00 26 THR C N 9
ATOM 13701 C CA . THR A 1 26 ? -9.650 -2.686 3.891 1.00 0.00 26 THR C CA 9
ATOM 13702 C C . THR A 1 26 ? -8.607 -3.194 2.884 1.00 0.00 26 THR C C 9
ATOM 13703 O O . THR A 1 26 ? -8.547 -4.378 2.539 1.00 0.00 26 THR C O 9
ATOM 13714 N N . ILE A 1 27 ? -7.787 -2.246 2.430 1.00 0.00 27 ILE C N 9
ATOM 13715 C CA . ILE A 1 27 ? -6.860 -2.445 1.311 1.00 0.00 27 ILE C CA 9
ATOM 13716 C C . ILE A 1 27 ? -5.442 -2.655 1.823 1.00 0.00 27 ILE C C 9
ATOM 13717 O O . ILE A 1 27 ? -5.118 -2.242 2.930 1.00 0.00 27 ILE C O 9
ATOM 13733 N N . VAL A 1 28 ? -4.604 -3.320 1.040 1.00 0.00 28 VAL C N 9
ATOM 13734 C CA . VAL A 1 28 ? -3.230 -3.569 1.469 1.00 0.00 28 VAL C CA 9
ATOM 13735 C C . VAL A 1 28 ? -2.211 -3.124 0.414 1.00 0.00 28 VAL C C 9
ATOM 13736 O O . VAL A 1 28 ? -2.388 -3.372 -0.772 1.00 0.00 28 VAL C O 9
ATOM 13749 N N . CYS A 1 29 ? -1.159 -2.444 0.857 1.00 0.00 29 CYS C N 9
ATOM 13750 C CA . CYS A 1 29 ? -0.033 -2.086 -0.002 1.00 0.00 29 CYS C CA 9
ATOM 13751 C C . CYS A 1 29 ? 1.203 -2.872 0.411 1.00 0.00 29 CYS C C 9
ATOM 13752 O O . CYS A 1 29 ? 1.584 -2.874 1.584 1.00 0.00 29 CYS C O 9
ATOM 13759 N N . GLU A 1 30 ? 1.819 -3.548 -0.544 1.00 0.00 30 GLU C N 9
ATOM 13760 C CA . GLU A 1 30 ? 3.009 -4.328 -0.259 1.00 0.00 30 GLU C CA 9
ATOM 13761 C C . GLU A 1 30 ? 4.211 -3.741 -0.983 1.00 0.00 30 GLU C C 9
ATOM 13762 O O . GLU A 1 30 ? 4.189 -3.549 -2.210 1.00 0.00 30 GLU C O 9
ATOM 13774 N N . ILE A 1 31 ? 5.249 -3.434 -0.213 1.00 0.00 31 ILE C N 9
ATOM 13775 C CA . ILE A 1 31 ? 6.479 -2.880 -0.750 1.00 0.00 31 ILE C CA 9
ATOM 13776 C C . ILE A 1 31 ? 7.686 -3.739 -0.392 1.00 0.00 31 ILE C C 9
ATOM 13777 O O . ILE A 1 31 ? 7.885 -4.127 0.761 1.00 0.00 31 ILE C O 9
ATOM 13793 N N . VAL A 1 32 ? 8.481 -4.030 -1.404 1.00 0.00 32 VAL C N 9
ATOM 13794 C CA . VAL A 1 32 ? 9.689 -4.822 -1.244 1.00 0.00 32 VAL C CA 9
ATOM 13795 C C . VAL A 1 32 ? 10.913 -3.944 -1.466 1.00 0.00 32 VAL C C 9
ATOM 13796 O O . VAL A 1 32 ? 10.990 -3.229 -2.470 1.00 0.00 32 VAL C O 9
ATOM 13809 N N . TYR A 1 33 ? 11.862 -3.991 -0.534 1.00 0.00 33 TYR C N 9
ATOM 13810 C CA . TYR A 1 33 ? 13.084 -3.203 -0.630 1.00 0.00 33 TYR C CA 9
ATOM 13811 C C . TYR A 1 33 ? 14.130 -3.698 0.353 1.00 0.00 33 TYR C C 9
ATOM 13812 O O . TYR A 1 33 ? 13.812 -4.398 1.309 1.00 0.00 33 TYR C O 9
ATOM 13830 N N . SER A 1 34 ? 15.378 -3.346 0.098 1.00 0.00 34 SER C N 9
ATOM 13831 C CA . SER A 1 34 ? 16.486 -3.766 0.940 1.00 0.00 34 SER C CA 9
ATOM 13832 C C . SER A 1 34 ? 17.523 -2.651 1.023 1.00 0.00 34 SER C C 9
ATOM 13833 O O . SER A 1 34 ? 17.586 -1.810 0.124 1.00 0.00 34 SER C O 9
ATOM 13841 N N . ASP A 1 35 ? 18.297 -2.623 2.116 1.00 0.00 35 ASP C N 9
ATOM 13842 C CA . ASP A 1 35 ? 19.409 -1.670 2.272 1.00 0.00 35 ASP C CA 9
ATOM 13843 C C . ASP A 1 35 ? 18.924 -0.289 2.672 1.00 0.00 35 ASP C C 9
ATOM 13844 O O . ASP A 1 35 ? 19.702 0.664 2.691 1.00 0.00 35 ASP C O 9
ATOM 13853 N N . LEU A 1 36 ? 17.649 -0.177 3.003 1.00 0.00 36 LEU C N 9
ATOM 13854 C CA . LEU A 1 36 ? 17.042 1.113 3.282 1.00 0.00 36 LEU C CA 9
ATOM 13855 C C . LEU A 1 36 ? 17.053 1.441 4.771 1.00 0.00 36 LEU C C 9
ATOM 13856 O O . LEU A 1 36 ? 17.273 0.574 5.624 1.00 0.00 36 LEU C O 9
ATOM 13872 N N . GLU A 1 37 ? 16.828 2.712 5.055 1.00 0.00 37 GLU C N 9
ATOM 13873 C CA . GLU A 1 37 ? 16.610 3.191 6.411 1.00 0.00 37 GLU C CA 9
ATOM 13874 C C . GLU A 1 37 ? 15.159 2.970 6.764 1.00 0.00 37 GLU C C 9
ATOM 13875 O O . GLU A 1 37 ? 14.393 2.503 5.925 1.00 0.00 37 GLU C O 9
ATOM 13887 N N . ASN A 1 38 ? 14.784 3.227 8.009 1.00 0.00 38 ASN C N 9
ATOM 13888 C CA . ASN A 1 38 ? 13.418 3.050 8.396 1.00 0.00 38 ASN C CA 9
ATOM 13889 C C . ASN A 1 38 ? 12.567 3.917 7.496 1.00 0.00 38 ASN C C 9
ATOM 13890 O O . ASN A 1 38 ? 12.642 5.147 7.466 1.00 0.00 38 ASN C O 9
ATOM 13901 N N . ILE A 1 39 ? 11.795 3.204 6.740 1.00 0.00 39 ILE C N 9
ATOM 13902 C CA . ILE A 1 39 ? 10.915 3.757 5.734 1.00 0.00 39 ILE C CA 9
ATOM 13903 C C . ILE A 1 39 ? 9.686 4.422 6.337 1.00 0.00 39 ILE C C 9
ATOM 13904 O O . ILE A 1 39 ? 9.158 3.988 7.365 1.00 0.00 39 ILE C O 9
ATOM 13920 N N . LYS A 1 40 ? 9.242 5.480 5.677 1.00 0.00 40 LYS C N 9
ATOM 13921 C CA . LYS A 1 40 ? 8.001 6.136 6.028 1.00 0.00 40 LYS C CA 9
ATOM 13922 C C . LYS A 1 40 ? 6.958 5.818 4.965 1.00 0.00 40 LYS C C 9
ATOM 13923 O O . LYS A 1 40 ? 7.175 6.061 3.776 1.00 0.00 40 LYS C O 9
ATOM 13942 N N . VAL A 1 41 ? 5.839 5.265 5.396 1.00 0.00 41 VAL C N 9
ATOM 13943 C CA . VAL A 1 41 ? 4.780 4.891 4.474 1.00 0.00 41 VAL C CA 9
ATOM 13944 C C . VAL A 1 41 ? 3.753 6.013 4.363 1.00 0.00 41 VAL C C 9
ATOM 13945 O O . VAL A 1 41 ? 3.422 6.666 5.357 1.00 0.00 41 VAL C O 9
ATOM 13958 N N . PHE A 1 42 ? 3.269 6.254 3.155 1.00 0.00 42 PHE C N 9
ATOM 13959 C CA . PHE A 1 42 ? 2.308 7.316 2.920 1.00 0.00 42 PHE C CA 9
ATOM 13960 C C . PHE A 1 42 ? 1.162 6.829 2.040 1.00 0.00 42 PHE C C 9
ATOM 13961 O O . PHE A 1 42 ? 1.375 6.113 1.064 1.00 0.00 42 PHE C O 9
ATOM 13978 N N . TRP A 1 43 ? -0.053 7.217 2.395 1.00 0.00 43 TRP C N 9
ATOM 13979 C CA . TRP A 1 43 ? -1.228 6.955 1.579 1.00 0.00 43 TRP C CA 9
ATOM 13980 C C . TRP A 1 43 ? -1.926 8.278 1.330 1.00 0.00 43 TRP C C 9
ATOM 13981 O O . TRP A 1 43 ? -2.108 9.061 2.266 1.00 0.00 43 TRP C O 9
ATOM 14002 N N . GLN A 1 44 ? -2.319 8.548 0.102 1.00 0.00 44 GLN C N 9
ATOM 14003 C CA . GLN A 1 44 ? -3.005 9.790 -0.210 1.00 0.00 44 GLN C CA 9
ATOM 14004 C C . GLN A 1 44 ? -4.334 9.489 -0.887 1.00 0.00 44 GLN C C 9
ATOM 14005 O O . GLN A 1 44 ? -4.394 8.701 -1.836 1.00 0.00 44 GLN C O 9
ATOM 14019 N N . VAL A 1 45 ? -5.400 10.106 -0.387 1.00 0.00 45 VAL C N 9
ATOM 14020 C CA . VAL A 1 45 ? -6.731 9.884 -0.928 1.00 0.00 45 VAL C CA 9
ATOM 14021 C C . VAL A 1 45 ? -7.291 11.184 -1.474 1.00 0.00 45 VAL C C 9
ATOM 14022 O O . VAL A 1 45 ? -7.569 12.111 -0.714 1.00 0.00 45 VAL C O 9
ATOM 14035 N N . ASN A 1 46 ? -7.438 11.249 -2.791 1.00 0.00 46 ASN C N 9
ATOM 14036 C CA . ASN A 1 46 ? -7.980 12.432 -3.456 1.00 0.00 46 ASN C CA 9
ATOM 14037 C C . ASN A 1 46 ? -7.142 13.664 -3.140 1.00 0.00 46 ASN C C 9
ATOM 14038 O O . ASN A 1 46 ? -7.670 14.765 -2.971 1.00 0.00 46 ASN C O 9
ATOM 14049 N N . GLY A 1 47 ? -5.832 13.468 -3.058 1.00 0.00 47 GLY C N 9
ATOM 14050 C CA . GLY A 1 47 ? -4.928 14.564 -2.763 1.00 0.00 47 GLY C CA 9
ATOM 14051 C C . GLY A 1 47 ? -4.858 14.890 -1.280 1.00 0.00 47 GLY C C 9
ATOM 14052 O O . GLY A 1 47 ? -3.956 15.602 -0.838 1.00 0.00 47 GLY C O 9
ATOM 14056 N N . VAL A 1 48 ? -5.805 14.370 -0.513 1.00 0.00 48 VAL C N 9
ATOM 14057 C CA . VAL A 1 48 ? -5.856 14.618 0.924 1.00 0.00 48 VAL C CA 9
ATOM 14058 C C . VAL A 1 48 ? -5.209 13.465 1.684 1.00 0.00 48 VAL C C 9
ATOM 14059 O O . VAL A 1 48 ? -5.449 12.295 1.373 1.00 0.00 48 VAL C O 9
ATOM 14072 N N . GLU A 1 49 ? -4.365 13.795 2.654 1.00 0.00 49 GLU C N 9
ATOM 14073 C CA . GLU A 1 49 ? -3.746 12.786 3.504 1.00 0.00 49 GLU C CA 9
ATOM 14074 C C . GLU A 1 49 ? -4.818 12.001 4.251 1.00 0.00 49 GLU C C 9
ATOM 14075 O O . GLU A 1 49 ? -5.791 12.572 4.746 1.00 0.00 49 GLU C O 9
ATOM 14087 N N . ARG A 1 50 ? -4.626 10.699 4.336 1.00 0.00 50 ARG C N 9
ATOM 14088 C CA . ARG A 1 50 ? -5.640 9.837 4.896 1.00 0.00 50 ARG C CA 9
ATOM 14089 C C . ARG A 1 50 ? -5.436 9.662 6.400 1.00 0.00 50 ARG C C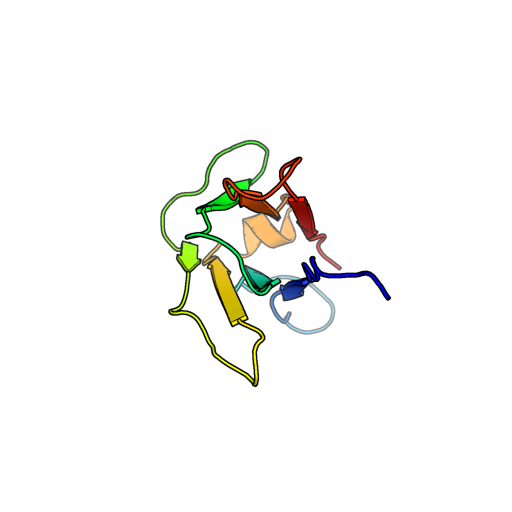 9
ATOM 14090 O O . ARG A 1 50 ? -4.345 9.333 6.867 1.00 0.00 50 ARG C O 9
ATOM 14111 N N . LYS A 1 51 ? -6.515 9.934 7.131 1.00 0.00 51 LYS C N 9
ATOM 14112 C CA . LYS A 1 51 ? -6.571 9.798 8.582 1.00 0.00 51 LYS C CA 9
ATOM 14113 C C . LYS A 1 51 ? -6.236 8.371 9.007 1.00 0.00 51 LYS C C 9
ATOM 14114 O O . LYS A 1 51 ? -6.286 7.456 8.183 1.00 0.00 51 LYS C O 9
ATOM 14133 N N . LYS A 1 52 ? -5.857 8.198 10.277 1.00 0.00 52 LYS C N 9
ATOM 14134 C CA . LYS A 1 52 ? -5.472 6.906 10.853 1.00 0.00 52 LYS C CA 9
ATOM 14135 C C . LYS A 1 52 ? -6.362 5.744 10.388 1.00 0.00 52 LYS C C 9
ATOM 14136 O O . LYS A 1 52 ? -7.497 5.923 9.930 1.00 0.00 52 LYS C O 9
ATOM 14155 N N . GLY A 1 53 ? -5.852 4.545 10.591 1.00 0.00 53 GLY C N 9
ATOM 14156 C CA . GLY A 1 53 ? -6.371 3.378 9.917 1.00 0.00 53 GLY C CA 9
ATOM 14157 C C . GLY A 1 53 ? -5.314 2.831 8.989 1.00 0.00 53 GLY C C 9
ATOM 14158 O O . GLY A 1 53 ? -5.502 1.833 8.308 1.00 0.00 53 GLY C O 9
ATOM 14162 N N . VAL A 1 54 ? -4.188 3.519 8.987 1.00 0.00 54 VAL C N 9
ATOM 14163 C CA . VAL A 1 54 ? -3.006 3.067 8.283 1.00 0.00 54 VAL C CA 9
ATOM 14164 C C . VAL A 1 54 ? -2.215 2.155 9.212 1.00 0.00 54 VAL C C 9
ATOM 14165 O O . VAL A 1 54 ? -1.909 2.527 10.348 1.00 0.00 54 VAL C O 9
ATOM 14178 N N . GLU A 1 55 ? -1.890 0.965 8.746 1.00 0.00 55 GLU C N 9
ATOM 14179 C CA . GLU A 1 55 ? -1.280 -0.031 9.607 1.00 0.00 55 GLU C CA 9
ATOM 14180 C C . GLU A 1 55 ? 0.038 -0.492 9.010 1.00 0.00 55 GLU C C 9
ATOM 14181 O O . GLU A 1 55 ? 0.060 -1.193 7.999 1.00 0.00 55 GLU C O 9
ATOM 14193 N N . THR A 1 56 ? 1.133 -0.100 9.625 1.00 0.00 56 THR C N 9
ATOM 14194 C CA . THR A 1 56 ? 2.439 -0.552 9.188 1.00 0.00 56 THR C CA 9
ATOM 14195 C C . THR A 1 56 ? 2.829 -1.786 9.985 1.00 0.00 56 THR C C 9
ATOM 14196 O O . THR A 1 56 ? 2.952 -1.722 11.207 1.00 0.00 56 THR C O 9
ATOM 14207 N N . GLN A 1 57 ? 3.008 -2.911 9.307 1.00 0.00 57 GLN C N 9
ATOM 14208 C CA . GLN A 1 57 ? 3.281 -4.161 9.997 1.00 0.00 57 GLN C CA 9
ATOM 14209 C C . GLN A 1 57 ? 4.768 -4.479 9.953 1.00 0.00 57 GLN C C 9
ATOM 14210 O O . GLN A 1 57 ? 5.530 -3.805 9.256 1.00 0.00 57 GLN C O 9
ATOM 14224 N N . ASN A 1 58 ? 5.176 -5.500 10.695 1.00 0.00 58 ASN C N 9
ATOM 14225 C CA . ASN A 1 58 ? 6.578 -5.896 10.741 1.00 0.00 58 ASN C CA 9
ATOM 14226 C C . ASN A 1 58 ? 6.999 -6.542 9.422 1.00 0.00 58 ASN C C 9
ATOM 14227 O O . ASN A 1 58 ? 6.208 -7.224 8.765 1.00 0.00 58 ASN C O 9
ATOM 14238 N N . PRO A 1 59 ? 8.251 -6.292 9.015 1.00 0.00 59 PRO C N 9
ATOM 14239 C CA . PRO A 1 59 ? 8.800 -6.769 7.741 1.00 0.00 59 PRO C CA 9
ATOM 14240 C C . PRO A 1 59 ? 8.871 -8.288 7.624 1.00 0.00 59 PRO C C 9
ATOM 14241 O O . PRO A 1 59 ? 9.030 -9.004 8.615 1.00 0.00 59 PRO C O 9
ATOM 14252 N N . GLU A 1 60 ? 8.775 -8.758 6.392 1.00 0.00 60 GLU C N 9
ATOM 14253 C CA . GLU A 1 60 ? 8.947 -10.161 6.077 1.00 0.00 60 GLU C CA 9
ATOM 14254 C C . GLU A 1 60 ? 10.333 -10.328 5.462 1.00 0.00 60 GLU C C 9
ATOM 14255 O O . GLU A 1 60 ? 10.665 -9.658 4.482 1.00 0.00 60 GLU C O 9
ATOM 14267 N N . TRP A 1 61 ? 11.147 -11.183 6.056 1.00 0.00 61 TRP C N 9
ATOM 14268 C CA . TRP A 1 61 ? 12.555 -11.261 5.699 1.00 0.00 61 TRP C CA 9
ATOM 14269 C C . TRP A 1 61 ? 12.855 -12.484 4.844 1.00 0.00 61 TRP C C 9
ATOM 14270 O O . TRP A 1 61 ? 12.748 -13.620 5.309 1.00 0.00 61 TRP C O 9
ATOM 14291 N N . SER A 1 62 ? 13.239 -12.245 3.601 1.00 0.00 62 SER C N 9
ATOM 14292 C CA . SER A 1 62 ? 13.667 -13.316 2.720 1.00 0.00 62 SER C CA 9
ATOM 14293 C C . SER A 1 62 ? 15.152 -13.159 2.414 1.00 0.00 62 SER C C 9
ATOM 14294 O O . SER A 1 62 ? 15.538 -12.347 1.571 1.00 0.00 62 SER C O 9
ATOM 14302 N N . GLY A 1 63 ? 15.983 -13.944 3.091 1.00 0.00 63 GLY C N 9
ATOM 14303 C CA . GLY A 1 63 ? 17.420 -13.815 2.930 1.00 0.00 63 GLY C CA 9
ATOM 14304 C C . GLY A 1 63 ? 17.908 -12.437 3.333 1.00 0.00 63 GLY C C 9
ATOM 14305 O O . GLY A 1 63 ? 17.918 -12.099 4.516 1.00 0.00 63 GLY C O 9
ATOM 14309 N N . SER A 1 64 ? 18.298 -11.637 2.349 1.00 0.00 64 SER C N 9
ATOM 14310 C CA . SER A 1 64 ? 18.724 -10.268 2.602 1.00 0.00 64 SER C CA 9
ATOM 14311 C C . SER A 1 64 ? 17.711 -9.269 2.042 1.00 0.00 64 SER C C 9
ATOM 14312 O O . SER A 1 64 ? 17.946 -8.061 2.045 1.00 0.00 64 SER C O 9
ATOM 14320 N N . LYS A 1 65 ? 16.583 -9.780 1.560 1.00 0.00 65 LYS C N 9
ATOM 14321 C CA . LYS A 1 65 ? 15.537 -8.935 1.005 1.00 0.00 65 LYS C CA 9
ATOM 14322 C C . LYS A 1 65 ? 14.441 -8.711 2.039 1.00 0.00 65 LYS C C 9
ATOM 14323 O O . LYS A 1 65 ? 13.999 -9.648 2.705 1.00 0.00 65 LYS C O 9
ATOM 14342 N N . SER A 1 66 ? 14.011 -7.470 2.175 1.00 0.00 66 SER C N 9
ATOM 14343 C CA . SER A 1 66 ? 13.000 -7.116 3.157 1.00 0.00 66 SER C CA 9
ATOM 14344 C C . SER A 1 66 ? 11.677 -6.773 2.474 1.00 0.00 66 SER C C 9
ATOM 14345 O O . SER A 1 66 ? 11.653 -6.295 1.337 1.00 0.00 66 SER C O 9
ATOM 14353 N N . THR A 1 67 ? 10.583 -7.022 3.173 1.00 0.00 67 THR C N 9
ATOM 14354 C CA . THR A 1 67 ? 9.263 -6.702 2.656 1.00 0.00 67 THR C CA 9
ATOM 14355 C C . THR A 1 67 ? 8.392 -6.071 3.737 1.00 0.00 67 THR C C 9
ATOM 14356 O O . THR A 1 67 ? 8.230 -6.622 4.822 1.00 0.00 67 THR C O 9
ATOM 14367 N N . ILE A 1 68 ? 7.841 -4.916 3.420 1.00 0.00 68 ILE C N 9
ATOM 14368 C CA . ILE A 1 68 ? 6.977 -4.197 4.344 1.00 0.00 68 ILE C CA 9
ATOM 14369 C C . ILE A 1 68 ? 5.552 -4.190 3.819 1.00 0.00 68 ILE C C 9
ATOM 14370 O O . ILE A 1 68 ? 5.314 -3.955 2.633 1.00 0.00 68 ILE C O 9
ATOM 14386 N N . VAL A 1 69 ? 4.612 -4.479 4.696 1.00 0.00 69 VAL C N 9
ATOM 14387 C CA . VAL A 1 69 ? 3.213 -4.434 4.333 1.00 0.00 69 VAL C CA 9
ATOM 14388 C C . VAL A 1 69 ? 2.489 -3.355 5.119 1.00 0.00 69 VAL C C 9
ATOM 14389 O O . VAL A 1 69 ? 2.576 -3.288 6.353 1.00 0.00 69 VAL C O 9
ATOM 14402 N N . SER A 1 70 ? 1.799 -2.494 4.397 1.00 0.00 70 SER C N 9
ATOM 14403 C CA . SER A 1 70 ? 0.987 -1.483 5.022 1.00 0.00 70 SER C CA 9
ATOM 14404 C C . SER A 1 70 ? -0.479 -1.728 4.687 1.00 0.00 70 SER C C 9
ATOM 14405 O O . SER A 1 70 ? -0.843 -1.925 3.528 1.00 0.00 70 SER C O 9
ATOM 14413 N N . LYS A 1 71 ? -1.311 -1.740 5.704 1.00 0.00 71 LYS C N 9
ATOM 14414 C CA . LYS A 1 71 ? -2.720 -2.017 5.529 1.00 0.00 71 LYS C CA 9
ATOM 14415 C C . LYS A 1 71 ? -3.507 -0.727 5.703 1.00 0.00 71 LYS C C 9
ATOM 14416 O O . LYS A 1 71 ? -3.123 0.128 6.497 1.00 0.00 71 LYS C O 9
ATOM 14435 N N . LEU A 1 72 ? -4.577 -0.566 4.945 1.00 0.00 72 LEU C N 9
ATOM 14436 C CA . LEU A 1 72 ? -5.413 0.611 5.081 1.00 0.00 72 LEU C CA 9
ATOM 14437 C C . LEU A 1 72 ? -6.824 0.211 5.456 1.00 0.00 72 LEU C C 9
ATOM 14438 O O . LEU A 1 72 ? -7.516 -0.472 4.694 1.00 0.00 72 LEU C O 9
ATOM 14454 N N . LYS A 1 73 ? -7.236 0.636 6.629 1.00 0.00 73 LYS C N 9
ATOM 14455 C CA . LYS A 1 73 ? -8.601 0.471 7.061 1.00 0.00 73 LYS C CA 9
ATOM 14456 C C . LYS A 1 73 ? -9.431 1.526 6.367 1.00 0.00 73 LYS C C 9
ATOM 14457 O O . LYS A 1 73 ? -9.280 2.721 6.629 1.00 0.00 73 LYS C O 9
ATOM 14476 N N . VAL A 1 74 ? -10.300 1.093 5.482 1.00 0.00 74 VAL C N 9
ATOM 14477 C CA . VAL A 1 74 ? -10.968 2.009 4.590 1.00 0.00 74 VAL C CA 9
ATOM 14478 C C . VAL A 1 74 ? -12.468 1.945 4.786 1.00 0.00 74 VAL C C 9
ATOM 14479 O O . VAL A 1 74 ? -13.019 0.917 5.179 1.00 0.00 74 VAL C O 9
ATOM 14492 N N . MET A 1 75 ? -13.114 3.050 4.507 1.00 0.00 75 MET C N 9
ATOM 14493 C CA . MET A 1 75 ? -14.544 3.160 4.708 1.00 0.00 75 MET C CA 9
ATOM 14494 C C . MET A 1 75 ? -15.289 2.597 3.508 1.00 0.00 75 MET C C 9
ATOM 14495 O O . MET A 1 75 ? -14.904 2.807 2.344 1.00 0.00 75 MET C O 9
ATOM 14509 N N . ALA A 1 76 ? -16.343 1.848 3.821 1.00 0.00 76 ALA C N 9
ATOM 14510 C CA . ALA A 1 76 ? -17.194 1.246 2.812 1.00 0.00 76 ALA C CA 9
ATOM 14511 C C . ALA A 1 76 ? -17.704 2.276 1.814 1.00 0.00 76 ALA C C 9
ATOM 14512 O O . ALA A 1 76 ? -17.812 1.980 0.630 1.00 0.00 76 ALA C O 9
ATOM 14519 N N . SER A 1 77 ? -17.991 3.495 2.274 1.00 0.00 77 SER C N 9
ATOM 14520 C CA . SER A 1 77 ? -18.461 4.566 1.405 1.00 0.00 77 SER C CA 9
ATOM 14521 C C . SER A 1 77 ? -17.353 5.071 0.485 1.00 0.00 77 SER C C 9
ATOM 14522 O O . SER A 1 77 ? -17.627 5.531 -0.623 1.00 0.00 77 SER C O 9
ATOM 14530 N N . GLU A 1 78 ? -16.103 4.963 0.926 1.00 0.00 78 GLU C N 9
ATOM 14531 C CA . GLU A 1 78 ? -14.983 5.421 0.122 1.00 0.00 78 GLU C CA 9
ATOM 14532 C C . GLU A 1 78 ? -14.794 4.478 -1.050 1.00 0.00 78 GLU C C 9
ATOM 14533 O O . GLU A 1 78 ? -14.840 4.876 -2.216 1.00 0.00 78 GLU C O 9
ATOM 14545 N N . TRP A 1 79 ? -14.650 3.204 -0.721 1.00 0.00 79 TRP C N 9
ATOM 14546 C CA . TRP A 1 79 ? -14.405 2.199 -1.740 1.00 0.00 79 TRP C CA 9
ATOM 14547 C C . TRP A 1 79 ? -15.596 2.066 -2.682 1.00 0.00 79 TRP C C 9
ATOM 14548 O O . TRP A 1 79 ? -15.425 1.926 -3.892 1.00 0.00 79 TRP C O 9
ATOM 14569 N N . ASP A 1 80 ? -16.801 2.153 -2.128 1.00 0.00 80 ASP C N 9
ATOM 14570 C CA . ASP A 1 80 ? -18.021 2.079 -2.930 1.00 0.00 80 ASP C CA 9
ATOM 14571 C C . ASP A 1 80 ? -18.135 3.281 -3.868 1.00 0.00 80 ASP C C 9
ATOM 14572 O O . ASP A 1 80 ? -18.866 3.245 -4.857 1.00 0.00 80 ASP C O 9
ATOM 14581 N N . SER A 1 81 ? -17.391 4.339 -3.570 1.00 0.00 81 SER C N 9
ATOM 14582 C CA . SER A 1 81 ? -17.423 5.538 -4.388 1.00 0.00 81 SER C CA 9
ATOM 14583 C C . SER A 1 81 ? -16.369 5.462 -5.493 1.00 0.00 81 SER C C 9
ATOM 14584 O O . SER A 1 81 ? -16.294 6.336 -6.361 1.00 0.00 81 SER C O 9
ATOM 14592 N N . GLY A 1 82 ? -15.566 4.403 -5.469 1.00 0.00 82 GLY C N 9
ATOM 14593 C CA . GLY A 1 82 ? -14.474 4.278 -6.414 1.00 0.00 82 GLY C CA 9
ATOM 14594 C C . GLY A 1 82 ? -13.332 5.202 -6.060 1.00 0.00 82 GLY C C 9
ATOM 14595 O O . GLY A 1 82 ? -12.551 5.603 -6.924 1.00 0.00 82 GLY C O 9
ATOM 14599 N N . THR A 1 83 ? -13.252 5.540 -4.781 1.00 0.00 83 THR C N 9
ATOM 14600 C CA . THR A 1 83 ? -12.241 6.457 -4.285 1.00 0.00 83 THR C CA 9
ATOM 14601 C C . THR A 1 83 ? -10.839 5.900 -4.503 1.00 0.00 83 THR C C 9
ATOM 14602 O O . THR A 1 83 ? -10.589 4.708 -4.307 1.00 0.00 83 THR C O 9
ATOM 14613 N N . GLU A 1 84 ? -9.933 6.780 -4.911 1.00 0.00 84 GLU C N 9
ATOM 14614 C CA . GLU A 1 84 ? -8.603 6.371 -5.320 1.00 0.00 84 GLU C CA 9
ATOM 14615 C C . GLU A 1 84 ? -7.666 6.274 -4.129 1.00 0.00 84 GLU C C 9
ATOM 14616 O O . GLU A 1 84 ? -7.798 7.009 -3.149 1.00 0.00 84 GLU C O 9
ATOM 14628 N N . TYR A 1 85 ? -6.711 5.375 -4.244 1.00 0.00 85 TYR C N 9
ATOM 14629 C CA . TYR A 1 85 ? -5.673 5.269 -3.239 1.00 0.00 85 TYR C CA 9
ATOM 14630 C C . TYR A 1 85 ? -4.322 5.195 -3.894 1.00 0.00 85 TYR C C 9
ATOM 14631 O O . TYR A 1 85 ? -4.123 4.429 -4.834 1.00 0.00 85 TYR C O 9
ATOM 14649 N N . VAL A 1 86 ? -3.403 6.008 -3.420 1.00 0.00 86 VAL C N 9
ATOM 14650 C CA . VAL A 1 86 ? -2.039 5.963 -3.880 1.00 0.00 86 VAL C CA 9
ATOM 14651 C C . VAL A 1 86 ? -1.143 5.655 -2.699 1.00 0.00 86 VAL C C 9
ATOM 14652 O O . VAL A 1 86 ? -1.251 6.286 -1.645 1.00 0.00 86 VAL C O 9
ATOM 14665 N N . CYS A 1 87 ? -0.280 4.682 -2.876 1.00 0.00 87 CYS C N 9
ATOM 14666 C CA . CYS A 1 87 ? 0.613 4.257 -1.825 1.00 0.00 87 CYS C CA 9
ATOM 14667 C C . CYS A 1 87 ? 2.014 4.706 -2.191 1.00 0.00 87 CYS C C 9
ATOM 14668 O O . CYS A 1 87 ? 2.515 4.369 -3.270 1.00 0.00 87 CYS C O 9
ATOM 14675 N N . LEU A 1 88 ? 2.605 5.519 -1.331 1.00 0.00 88 LEU C N 9
ATOM 14676 C CA . LEU A 1 88 ? 3.939 6.040 -1.556 1.00 0.00 88 LEU C CA 9
ATOM 14677 C C . LEU A 1 88 ? 4.882 5.538 -0.486 1.00 0.00 88 LEU C C 9
ATOM 14678 O O . LEU A 1 88 ? 4.485 5.344 0.666 1.00 0.00 88 LEU C O 9
ATOM 14694 N N . VAL A 1 89 ? 6.130 5.344 -0.862 1.00 0.00 89 VAL C N 9
ATOM 14695 C CA . VAL A 1 89 ? 7.176 4.970 0.060 1.00 0.00 89 VAL C CA 9
ATOM 14696 C C . VAL A 1 89 ? 8.406 5.825 -0.193 1.00 0.00 89 VAL C C 9
ATOM 14697 O O . VAL A 1 89 ? 8.871 5.944 -1.333 1.00 0.00 89 VAL C O 9
ATOM 14710 N N . GLU A 1 90 ? 8.911 6.441 0.859 1.00 0.00 90 GLU C N 9
ATOM 14711 C CA . GLU A 1 90 ? 10.101 7.260 0.759 1.00 0.00 90 GLU C CA 9
ATOM 14712 C C . GLU A 1 90 ? 11.119 6.832 1.805 1.00 0.00 90 GLU C C 9
ATOM 14713 O O . GLU A 1 90 ? 10.755 6.425 2.912 1.00 0.00 90 GLU C O 9
ATOM 14725 N N . ASP A 1 91 ? 12.386 6.912 1.440 1.00 0.00 91 ASP C N 9
ATOM 14726 C CA . ASP A 1 91 ? 13.463 6.551 2.341 1.00 0.00 91 ASP C CA 9
ATOM 14727 C C . ASP A 1 91 ? 14.691 7.399 2.062 1.00 0.00 91 ASP C C 9
ATOM 14728 O O . ASP A 1 91 ? 14.870 7.920 0.958 1.00 0.00 91 ASP C O 9
ATOM 14737 N N . SER A 1 92 ? 15.535 7.515 3.077 1.00 0.00 92 SER C N 9
ATOM 14738 C CA . SER A 1 92 ? 16.701 8.375 3.041 1.00 0.00 92 SER C CA 9
ATOM 14739 C C . SER A 1 92 ? 17.722 7.906 2.003 1.00 0.00 92 SER C C 9
ATOM 14740 O O . SER A 1 92 ? 18.545 8.698 1.545 1.00 0.00 92 SER C O 9
ATOM 14748 N N . GLU A 1 93 ? 17.671 6.633 1.616 1.00 0.00 93 GLU C N 9
ATOM 14749 C CA . GLU A 1 93 ? 18.598 6.086 0.632 1.00 0.00 93 GLU C CA 9
ATOM 14750 C C . GLU A 1 93 ? 18.027 6.191 -0.780 1.00 0.00 93 GLU C C 9
ATOM 14751 O O . GLU A 1 93 ? 18.742 5.989 -1.763 1.00 0.00 93 GLU C O 9
ATOM 14763 N N . LEU A 1 94 ? 16.744 6.516 -0.887 1.00 0.00 94 LEU C N 9
ATOM 14764 C CA . LEU A 1 94 ? 16.067 6.506 -2.177 1.00 0.00 94 LEU C CA 9
ATOM 14765 C C . LEU A 1 94 ? 16.287 7.810 -2.939 1.00 0.00 94 LEU C C 9
ATOM 14766 O O . LEU A 1 94 ? 16.397 8.885 -2.345 1.00 0.00 94 LEU C O 9
ATOM 14782 N N . PRO A 1 95 ? 16.356 7.717 -4.281 1.00 0.00 95 PRO C N 9
ATOM 14783 C CA . PRO A 1 95 ? 16.569 8.866 -5.160 1.00 0.00 95 PRO C CA 9
ATOM 14784 C C . PRO A 1 95 ? 15.261 9.586 -5.472 1.00 0.00 95 PRO C C 9
ATOM 14785 O O . PRO A 1 95 ? 15.238 10.794 -5.713 1.00 0.00 95 PRO C O 9
ATOM 14796 N N . THR A 1 96 ? 14.175 8.822 -5.465 1.00 0.00 96 THR C N 9
ATOM 14797 C CA . THR A 1 96 ? 12.836 9.335 -5.718 1.00 0.00 96 THR C CA 9
ATOM 14798 C C . THR A 1 96 ? 11.838 8.534 -4.896 1.00 0.00 96 THR C C 9
ATOM 14799 O O . THR A 1 96 ? 12.097 7.369 -4.585 1.00 0.00 96 THR C O 9
ATOM 14810 N N . PRO A 1 97 ? 10.703 9.133 -4.510 1.00 0.00 97 PRO C N 9
ATOM 14811 C CA . PRO A 1 97 ? 9.647 8.397 -3.828 1.00 0.00 97 PRO C CA 9
ATOM 14812 C C . PRO A 1 97 ? 8.929 7.468 -4.796 1.00 0.00 97 PRO C C 9
ATOM 14813 O O . PRO A 1 97 ? 8.798 7.776 -5.985 1.00 0.00 97 PRO C O 9
ATOM 14824 N N . VAL A 1 98 ? 8.460 6.346 -4.294 1.00 0.00 98 VAL C N 9
ATOM 14825 C CA . VAL A 1 98 ? 7.802 5.369 -5.140 1.00 0.00 98 VAL C CA 9
ATOM 14826 C C . VAL A 1 98 ? 6.316 5.359 -4.844 1.00 0.00 98 VAL C C 9
ATOM 14827 O O . VAL A 1 98 ? 5.909 5.501 -3.692 1.00 0.00 98 VAL C O 9
ATOM 14840 N N . LYS A 1 99 ? 5.508 5.220 -5.880 1.00 0.00 99 LYS C N 9
ATOM 14841 C CA . LYS A 1 99 ? 4.069 5.277 -5.705 1.00 0.00 99 LYS C CA 9
ATOM 14842 C C . LYS A 1 99 ? 3.353 4.292 -6.613 1.00 0.00 99 LYS C C 9
ATOM 14843 O O . LYS A 1 99 ? 3.855 3.919 -7.674 1.00 0.00 99 LYS C O 9
ATOM 14862 N N . ALA A 1 100 ? 2.179 3.877 -6.175 1.00 0.00 100 ALA C N 9
ATOM 14863 C CA . ALA A 1 100 ? 1.315 3.001 -6.942 1.00 0.00 100 ALA C CA 9
ATOM 14864 C C . ALA A 1 100 ? -0.115 3.253 -6.506 1.00 0.00 100 ALA C C 9
ATOM 14865 O O . ALA A 1 100 ? -0.359 3.534 -5.334 1.00 0.00 100 ALA C O 9
ATOM 14872 N N . SER A 1 101 ? -1.054 3.181 -7.423 1.00 0.00 101 SER C N 9
ATOM 14873 C CA . SER A 1 101 ? -2.424 3.537 -7.112 1.00 0.00 101 SER C CA 9
ATOM 14874 C C . SER A 1 101 ? -3.384 2.384 -7.375 1.00 0.00 101 SER C C 9
ATOM 14875 O O . SER A 1 101 ? -3.159 1.548 -8.253 1.00 0.00 101 SER C O 9
ATOM 14883 N N . ILE A 1 102 ? -4.451 2.356 -6.593 1.00 0.00 102 ILE C N 9
ATOM 14884 C CA . ILE A 1 102 ? -5.498 1.357 -6.724 1.00 0.00 102 ILE C CA 9
ATOM 14885 C C . ILE A 1 102 ? -6.843 2.054 -6.922 1.00 0.00 102 ILE C C 9
ATOM 14886 O O . ILE A 1 102 ? -7.076 3.144 -6.390 1.00 0.00 102 ILE C O 9
ATOM 14902 N N . ARG A 1 103 ? -7.705 1.437 -7.709 1.00 0.00 103 ARG C N 9
ATOM 14903 C CA . ARG A 1 103 ? -9.034 1.962 -7.976 1.00 0.00 103 ARG C CA 9
ATOM 14904 C C . ARG A 1 103 ? -10.038 0.847 -7.763 1.00 0.00 103 ARG C C 9
ATOM 14905 O O . ARG A 1 103 ? -9.659 -0.326 -7.734 1.00 0.00 103 ARG C O 9
ATOM 14926 N N . LYS A 1 104 ? -11.309 1.186 -7.610 1.00 0.00 104 LYS C N 9
ATOM 14927 C CA . LYS A 1 104 ? -12.310 0.165 -7.375 1.00 0.00 104 LYS C CA 9
ATOM 14928 C C . LYS A 1 104 ? -12.700 -0.500 -8.679 1.00 0.00 104 LYS C C 9
ATOM 14929 O O . LYS A 1 104 ? -13.379 0.093 -9.517 1.00 0.00 104 LYS C O 9
ATOM 14948 N N . ALA A 1 105 ? -12.276 -1.729 -8.835 1.00 0.00 105 ALA C N 9
ATOM 14949 C CA . ALA A 1 105 ? -12.679 -2.538 -9.961 1.00 0.00 105 ALA C CA 9
ATOM 14950 C C . ALA A 1 105 ? -13.444 -3.738 -9.442 1.00 0.00 105 ALA C C 9
ATOM 14951 O O . ALA A 1 105 ? -14.624 -3.574 -9.074 1.00 0.00 105 ALA C O 9
ATOM 14959 N N . MET A 1 1 ? 14.761 -6.578 -13.167 1.00 0.00 1 MET C N 10
ATOM 14960 C CA . MET A 1 1 ? 15.580 -5.394 -13.503 1.00 0.00 1 MET C CA 10
ATOM 14961 C C . MET A 1 1 ? 15.680 -4.464 -12.302 1.00 0.00 1 MET C C 10
ATOM 14962 O O . MET A 1 1 ? 14.683 -3.906 -11.848 1.00 0.00 1 MET C O 10
ATOM 14978 N N . GLY A 1 2 ? 16.893 -4.313 -11.799 1.00 0.00 2 GLY C N 10
ATOM 14979 C CA . GLY A 1 2 ? 17.134 -3.502 -10.626 1.00 0.00 2 GLY C CA 10
ATOM 14980 C C . GLY A 1 2 ? 18.502 -3.787 -10.056 1.00 0.00 2 GLY C C 10
ATOM 14981 O O . GLY A 1 2 ? 18.627 -4.456 -9.031 1.00 0.00 2 GLY C O 10
ATOM 14985 N N . ARG A 1 3 ? 19.530 -3.299 -10.744 1.00 0.00 3 ARG C N 10
ATOM 14986 C CA . ARG A 1 3 ? 20.914 -3.570 -10.373 1.00 0.00 3 ARG C CA 10
ATOM 14987 C C . ARG A 1 3 ? 21.209 -3.089 -8.954 1.00 0.00 3 ARG C C 10
ATOM 14988 O O . ARG A 1 3 ? 21.608 -3.878 -8.093 1.00 0.00 3 ARG C O 10
ATOM 15009 N N . GLN A 1 4 ? 21.010 -1.802 -8.708 1.00 0.00 4 GLN C N 10
ATOM 15010 C CA . GLN A 1 4 ? 21.214 -1.249 -7.379 1.00 0.00 4 GLN C CA 10
ATOM 15011 C C . GLN A 1 4 ? 19.894 -1.171 -6.636 1.00 0.00 4 GLN C C 10
ATOM 15012 O O . GLN A 1 4 ? 19.760 -1.667 -5.518 1.00 0.00 4 GLN C O 10
ATOM 15026 N N . THR A 1 5 ? 18.924 -0.558 -7.276 1.00 0.00 5 THR C N 10
ATOM 15027 C CA . THR A 1 5 ? 17.623 -0.358 -6.670 1.00 0.00 5 THR C CA 10
ATOM 15028 C C . THR A 1 5 ? 16.592 -1.261 -7.282 1.00 0.00 5 THR C C 10
ATOM 15029 O O . THR A 1 5 ? 16.010 -0.990 -8.334 1.00 0.00 5 THR C O 10
ATOM 15040 N N . ASP A 1 6 ? 16.411 -2.374 -6.620 1.00 0.00 6 ASP C N 10
ATOM 15041 C CA . ASP A 1 6 ? 15.263 -3.187 -6.880 1.00 0.00 6 ASP C CA 10
ATOM 15042 C C . ASP A 1 6 ? 14.232 -2.834 -5.838 1.00 0.00 6 ASP C C 10
ATOM 15043 O O . ASP A 1 6 ? 14.412 -3.070 -4.642 1.00 0.00 6 ASP C O 10
ATOM 15052 N N . ILE A 1 7 ? 13.176 -2.247 -6.310 1.00 0.00 7 ILE C N 10
ATOM 15053 C CA . ILE A 1 7 ? 12.037 -1.894 -5.491 1.00 0.00 7 ILE C CA 10
ATOM 15054 C C . ILE A 1 7 ? 10.748 -2.365 -6.155 1.00 0.00 7 ILE C C 10
ATOM 15055 O O . ILE A 1 7 ? 10.455 -2.014 -7.300 1.00 0.00 7 ILE C O 10
ATOM 15071 N N . SER A 1 8 ? 9.994 -3.183 -5.446 1.00 0.00 8 SER C N 10
ATOM 15072 C CA . SER A 1 8 ? 8.763 -3.733 -5.975 1.00 0.00 8 SER C CA 10
ATOM 15073 C C . SER A 1 8 ? 7.576 -3.274 -5.135 1.00 0.00 8 SER C C 10
ATOM 15074 O O . SER A 1 8 ? 7.467 -3.616 -3.957 1.00 0.00 8 SER C O 10
ATOM 15082 N N . VAL A 1 9 ? 6.697 -2.486 -5.735 1.00 0.00 9 VAL C N 10
ATOM 15083 C CA . VAL A 1 9 ? 5.510 -2.005 -5.043 1.00 0.00 9 VAL C CA 10
ATOM 15084 C C . VAL A 1 9 ? 4.247 -2.591 -5.669 1.00 0.00 9 VAL C C 10
ATOM 15085 O O . VAL A 1 9 ? 3.965 -2.384 -6.853 1.00 0.00 9 VAL C O 10
ATOM 15098 N N . SER A 1 10 ? 3.509 -3.363 -4.893 1.00 0.00 10 SER C N 10
ATOM 15099 C CA . SER A 1 10 ? 2.301 -3.994 -5.377 1.00 0.00 10 SER C CA 10
ATOM 15100 C C . SER A 1 10 ? 1.129 -3.587 -4.499 1.00 0.00 10 SER C C 10
ATOM 15101 O O . SER A 1 10 ? 1.213 -3.646 -3.273 1.00 0.00 10 SER C O 10
ATOM 15109 N N . LEU A 1 11 ? 0.047 -3.160 -5.112 1.00 0.00 11 LEU C N 10
ATOM 15110 C CA . LEU A 1 11 ? -1.151 -2.808 -4.369 1.00 0.00 11 LEU C CA 10
ATOM 15111 C C . LEU A 1 11 ? -2.131 -3.956 -4.412 1.00 0.00 11 LEU C C 10
ATOM 15112 O O . LEU A 1 11 ? -2.416 -4.497 -5.479 1.00 0.00 11 LEU C O 10
ATOM 15128 N N . LEU A 1 12 ? -2.632 -4.338 -3.256 1.00 0.00 12 LEU C N 10
ATOM 15129 C CA . LEU A 1 12 ? -3.571 -5.426 -3.158 1.00 0.00 12 LEU C CA 10
ATOM 15130 C C . LEU A 1 12 ? -4.922 -4.860 -2.758 1.00 0.00 12 LEU C C 10
ATOM 15131 O O . LEU A 1 12 ? -5.080 -4.324 -1.655 1.00 0.00 12 LEU C O 10
ATOM 15147 N N . LYS A 1 13 ? -5.885 -4.956 -3.659 1.00 0.00 13 LYS C N 10
ATOM 15148 C CA . LYS A 1 13 ? -7.212 -4.443 -3.390 1.00 0.00 13 LYS C CA 10
ATOM 15149 C C . LYS A 1 13 ? -8.006 -5.477 -2.602 1.00 0.00 13 LYS C C 10
ATOM 15150 O O . LYS A 1 13 ? -7.791 -6.682 -2.768 1.00 0.00 13 LYS C O 10
ATOM 15169 N N . PRO A 1 14 ? -8.909 -4.993 -1.724 1.00 0.00 14 PRO C N 10
ATOM 15170 C CA . PRO A 1 14 ? -9.660 -5.801 -0.753 1.00 0.00 14 PRO C CA 10
ATOM 15171 C C . PRO A 1 14 ? -10.025 -7.202 -1.241 1.00 0.00 14 PRO C C 10
ATOM 15172 O O . PRO A 1 14 ? -10.950 -7.370 -2.039 1.00 0.00 14 PRO C O 10
ATOM 15183 N N . PRO A 1 15 ? -9.294 -8.221 -0.762 1.00 0.00 15 PRO C N 10
ATOM 15184 C CA . PRO A 1 15 ? -9.567 -9.616 -1.082 1.00 0.00 15 PRO C CA 10
ATOM 15185 C C . PRO A 1 15 ? -10.718 -10.155 -0.244 1.00 0.00 15 PRO C C 10
ATOM 15186 O O . PRO A 1 15 ? -10.589 -10.330 0.967 1.00 0.00 15 PRO C O 10
ATOM 15197 N N . PHE A 1 16 ? -11.847 -10.401 -0.883 1.00 0.00 16 PHE C N 10
ATOM 15198 C CA . PHE A 1 16 ? -13.032 -10.846 -0.169 1.00 0.00 16 PHE C CA 10
ATOM 15199 C C . PHE A 1 16 ? -13.041 -12.363 -0.035 1.00 0.00 16 PHE C C 10
ATOM 15200 O O . PHE A 1 16 ? -13.606 -12.911 0.912 1.00 0.00 16 PHE C O 10
ATOM 15217 N N . GLU A 1 17 ? -12.400 -13.036 -0.976 1.00 0.00 17 GLU C N 10
ATOM 15218 C CA . GLU A 1 17 ? -12.432 -14.489 -1.032 1.00 0.00 17 GLU C CA 10
ATOM 15219 C C . GLU A 1 17 ? -11.173 -15.115 -0.434 1.00 0.00 17 GLU C C 10
ATOM 15220 O O . GLU A 1 17 ? -10.255 -15.503 -1.157 1.00 0.00 17 GLU C O 10
ATOM 15232 N N . GLU A 1 18 ? -11.137 -15.191 0.893 1.00 0.00 18 GLU C N 10
ATOM 15233 C CA . GLU A 1 18 ? -10.095 -15.924 1.601 1.00 0.00 18 GLU C CA 10
ATOM 15234 C C . GLU A 1 18 ? -10.572 -16.245 3.013 1.00 0.00 18 GLU C C 10
ATOM 15235 O O . GLU A 1 18 ? -11.746 -16.043 3.324 1.00 0.00 18 GLU C O 10
ATOM 15247 N N . ILE A 1 19 ? -9.679 -16.747 3.862 1.00 0.00 19 ILE C N 10
ATOM 15248 C CA . ILE A 1 19 ? -10.044 -17.091 5.233 1.00 0.00 19 ILE C CA 10
ATOM 15249 C C . ILE A 1 19 ? -10.494 -15.846 6.003 1.00 0.00 19 ILE C C 10
ATOM 15250 O O . ILE A 1 19 ? -11.390 -15.912 6.845 1.00 0.00 19 ILE C O 10
ATOM 15266 N N . TRP A 1 20 ? -9.886 -14.708 5.693 1.00 0.00 20 TRP C N 10
ATOM 15267 C CA . TRP A 1 20 ? -10.252 -13.454 6.329 1.00 0.00 20 TRP C CA 10
ATOM 15268 C C . TRP A 1 20 ? -11.287 -12.729 5.483 1.00 0.00 20 TRP C C 10
ATOM 15269 O O . TRP A 1 20 ? -11.002 -12.317 4.359 1.00 0.00 20 TRP C O 10
ATOM 15290 N N . THR A 1 21 ? -12.486 -12.586 6.013 1.00 0.00 21 THR C N 10
ATOM 15291 C CA . THR A 1 21 ? -13.550 -11.917 5.293 1.00 0.00 21 THR C CA 10
ATOM 15292 C C . THR A 1 21 ? -13.443 -10.404 5.466 1.00 0.00 21 THR C C 10
ATOM 15293 O O . THR A 1 21 ? -13.376 -9.892 6.587 1.00 0.00 21 THR C O 10
ATOM 15304 N N . GLN A 1 22 ? -13.401 -9.696 4.348 1.00 0.00 22 GLN C N 10
ATOM 15305 C CA . GLN A 1 22 ? -13.275 -8.248 4.362 1.00 0.00 22 GLN C CA 10
ATOM 15306 C C . GLN A 1 22 ? -14.620 -7.578 4.605 1.00 0.00 22 GLN C C 10
ATOM 15307 O O . GLN A 1 22 ? -15.359 -7.275 3.667 1.00 0.00 22 GLN C O 10
ATOM 15321 N N . GLN A 1 23 ? -14.931 -7.367 5.878 1.00 0.00 23 GLN C N 10
ATOM 15322 C CA . GLN A 1 23 ? -16.140 -6.656 6.278 1.00 0.00 23 GLN C CA 10
ATOM 15323 C C . GLN A 1 23 ? -15.981 -5.161 6.036 1.00 0.00 23 GLN C C 10
ATOM 15324 O O . GLN A 1 23 ? -16.948 -4.399 6.071 1.00 0.00 23 GLN C O 10
ATOM 15338 N N . THR A 1 24 ? -14.744 -4.750 5.811 1.00 0.00 24 THR C N 10
ATOM 15339 C CA . THR A 1 24 ? -14.440 -3.381 5.455 1.00 0.00 24 THR C CA 10
ATOM 15340 C C . THR A 1 24 ? -13.747 -3.327 4.101 1.00 0.00 24 THR C C 10
ATOM 15341 O O . THR A 1 24 ? -13.517 -4.355 3.462 1.00 0.00 24 THR C O 10
ATOM 15352 N N . ALA A 1 25 ? -13.400 -2.123 3.688 1.00 0.00 25 ALA C N 10
ATOM 15353 C CA . ALA A 1 25 ? -12.805 -1.879 2.386 1.00 0.00 25 ALA C CA 10
ATOM 15354 C C . ALA A 1 25 ? -11.288 -1.841 2.472 1.00 0.00 25 ALA C C 10
ATOM 15355 O O . ALA A 1 25 ? -10.634 -1.215 1.643 1.00 0.00 25 ALA C O 10
ATOM 15362 N N . THR A 1 26 ? -10.738 -2.500 3.484 1.00 0.00 26 THR C N 10
ATOM 15363 C CA . THR A 1 26 ? -9.334 -2.345 3.828 1.00 0.00 26 THR C CA 10
ATOM 15364 C C . THR A 1 26 ? -8.413 -2.742 2.667 1.00 0.00 26 THR C C 10
ATOM 15365 O O . THR A 1 26 ? -8.513 -3.831 2.097 1.00 0.00 26 THR C O 10
ATOM 15376 N N . ILE A 1 27 ? -7.531 -1.810 2.318 1.00 0.00 27 ILE C N 10
ATOM 15377 C CA . ILE A 1 27 ? -6.619 -1.961 1.191 1.00 0.00 27 ILE C CA 10
ATOM 15378 C C . ILE A 1 27 ? -5.218 -2.243 1.701 1.00 0.00 27 ILE C C 10
ATOM 15379 O O . ILE A 1 27 ? -4.874 -1.868 2.815 1.00 0.00 27 ILE C O 10
ATOM 15395 N N . VAL A 1 28 ? -4.418 -2.905 0.894 1.00 0.00 28 VAL C N 10
ATOM 15396 C CA . VAL A 1 28 ? -3.072 -3.259 1.315 1.00 0.00 28 VAL C CA 10
ATOM 15397 C C . VAL A 1 28 ? -2.032 -2.856 0.269 1.00 0.00 28 VAL C C 10
ATOM 15398 O O . VAL A 1 28 ? -2.214 -3.073 -0.926 1.00 0.00 28 VAL C O 10
ATOM 15411 N N . CYS A 1 29 ? -0.953 -2.249 0.738 1.00 0.00 29 CYS C N 10
ATOM 15412 C CA . CYS A 1 29 ? 0.205 -1.926 -0.079 1.00 0.00 29 CYS C CA 10
ATOM 15413 C C . CYS A 1 29 ? 1.349 -2.840 0.321 1.00 0.00 29 CYS C C 10
ATOM 15414 O O . CYS A 1 29 ? 1.860 -2.771 1.443 1.00 0.00 29 CYS C O 10
ATOM 15421 N N . GLU A 1 30 ? 1.722 -3.710 -0.592 1.00 0.00 30 GLU C N 10
ATOM 15422 C CA . GLU A 1 30 ? 2.788 -4.659 -0.367 1.00 0.00 30 GLU C CA 10
ATOM 15423 C C . GLU A 1 30 ? 4.045 -4.139 -1.033 1.00 0.00 30 GLU C C 10
ATOM 15424 O O . GLU A 1 30 ? 4.088 -3.992 -2.255 1.00 0.00 30 GLU C O 10
ATOM 15436 N N . ILE A 1 31 ? 5.068 -3.839 -0.252 1.00 0.00 31 ILE C N 10
ATOM 15437 C CA . ILE A 1 31 ? 6.274 -3.277 -0.812 1.00 0.00 31 ILE C CA 10
ATOM 15438 C C . ILE A 1 31 ? 7.503 -4.078 -0.415 1.00 0.00 31 ILE C C 10
ATOM 15439 O O . ILE A 1 31 ? 7.745 -4.361 0.763 1.00 0.00 31 ILE C O 10
ATOM 15455 N N . VAL A 1 32 ? 8.265 -4.425 -1.432 1.00 0.00 32 VAL C N 10
ATOM 15456 C CA . VAL A 1 32 ? 9.454 -5.243 -1.280 1.00 0.00 32 VAL C CA 10
ATOM 15457 C C . VAL A 1 32 ? 10.686 -4.431 -1.645 1.00 0.00 32 VAL C C 10
ATOM 15458 O O . VAL A 1 32 ? 10.722 -3.781 -2.696 1.00 0.00 32 VAL C O 10
ATOM 15471 N N . TYR A 1 33 ? 11.688 -4.467 -0.781 1.00 0.00 33 TYR C N 10
ATOM 15472 C CA . TYR A 1 33 ? 12.918 -3.719 -0.984 1.00 0.00 33 TYR C CA 10
ATOM 15473 C C . TYR A 1 33 ? 14.033 -4.288 -0.122 1.00 0.00 33 TYR C C 10
ATOM 15474 O O . TYR A 1 33 ? 13.780 -5.043 0.807 1.00 0.00 33 TYR C O 10
ATOM 15492 N N . SER A 1 34 ? 15.261 -3.936 -0.442 1.00 0.00 34 SER C N 10
ATOM 15493 C CA . SER A 1 34 ? 16.408 -4.417 0.306 1.00 0.00 34 SER C CA 10
ATOM 15494 C C . SER A 1 34 ? 17.436 -3.302 0.415 1.00 0.00 34 SER C C 10
ATOM 15495 O O . SER A 1 34 ? 17.470 -2.420 -0.446 1.00 0.00 34 SER C O 10
ATOM 15503 N N . ASP A 1 35 ? 18.223 -3.317 1.497 1.00 0.00 35 ASP C N 10
ATOM 15504 C CA . ASP A 1 35 ? 19.332 -2.373 1.673 1.00 0.00 35 ASP C CA 10
ATOM 15505 C C . ASP A 1 35 ? 18.836 -1.001 2.133 1.00 0.00 35 ASP C C 10
ATOM 15506 O O . ASP A 1 35 ? 19.593 -0.033 2.164 1.00 0.00 35 ASP C O 10
ATOM 15515 N N . LEU A 1 36 ? 17.572 -0.910 2.518 1.00 0.00 36 LEU C N 10
ATOM 15516 C CA . LEU A 1 36 ? 16.956 0.373 2.831 1.00 0.00 36 LEU C CA 10
ATOM 15517 C C . LEU A 1 36 ? 16.935 0.665 4.328 1.00 0.00 36 LEU C C 10
ATOM 15518 O O . LEU A 1 36 ? 17.128 -0.218 5.170 1.00 0.00 36 LEU C O 10
ATOM 15534 N N . GLU A 1 37 ? 16.685 1.931 4.621 1.00 0.00 37 GLU C N 10
ATOM 15535 C CA . GLU A 1 37 ? 16.509 2.408 5.979 1.00 0.00 37 GLU C CA 10
ATOM 15536 C C . GLU A 1 37 ? 15.036 2.414 6.306 1.00 0.00 37 GLU C C 10
ATOM 15537 O O . GLU A 1 37 ? 14.218 2.177 5.420 1.00 0.00 37 GLU C O 10
ATOM 15549 N N . ASN A 1 38 ? 14.689 2.643 7.567 1.00 0.00 38 ASN C N 10
ATOM 15550 C CA . ASN A 1 38 ? 13.319 2.556 7.978 1.00 0.00 38 ASN C CA 10
ATOM 15551 C C . ASN A 1 38 ? 12.514 3.529 7.150 1.00 0.00 38 ASN C C 10
ATOM 15552 O O . ASN A 1 38 ? 12.703 4.749 7.150 1.00 0.00 38 ASN C O 10
ATOM 15563 N N . ILE A 1 39 ? 11.670 2.911 6.394 1.00 0.00 39 ILE C N 10
ATOM 15564 C CA . ILE A 1 39 ? 10.825 3.560 5.413 1.00 0.00 39 ILE C CA 10
ATOM 15565 C C . ILE A 1 39 ? 9.720 4.417 6.030 1.00 0.00 39 ILE C C 10
ATOM 15566 O O . ILE A 1 39 ? 9.120 4.067 7.050 1.00 0.00 39 ILE C O 10
ATOM 15582 N N . LYS A 1 40 ? 9.472 5.545 5.383 1.00 0.00 40 LYS C N 10
ATOM 15583 C CA . LYS A 1 40 ? 8.341 6.396 5.695 1.00 0.00 40 LYS C CA 10
ATOM 15584 C C . LYS A 1 40 ? 7.271 6.187 4.628 1.00 0.00 40 LYS C C 10
ATOM 15585 O O . LYS A 1 40 ? 7.544 6.322 3.437 1.00 0.00 40 LYS C O 10
ATOM 15604 N N . VAL A 1 41 ? 6.070 5.826 5.050 1.00 0.00 41 VAL C N 10
ATOM 15605 C CA . VAL A 1 41 ? 5.008 5.470 4.115 1.00 0.00 41 VAL C CA 10
ATOM 15606 C C . VAL A 1 41 ? 3.937 6.553 4.090 1.00 0.00 41 VAL C C 10
ATOM 15607 O O . VAL A 1 41 ? 3.605 7.127 5.131 1.00 0.00 41 VAL C O 10
ATOM 15620 N N . PHE A 1 42 ? 3.407 6.834 2.907 1.00 0.00 42 PHE C N 10
ATOM 15621 C CA . PHE A 1 42 ? 2.386 7.859 2.757 1.00 0.00 42 PHE C CA 10
ATOM 15622 C C . PHE A 1 42 ? 1.214 7.352 1.918 1.00 0.00 42 PHE C C 10
ATOM 15623 O O . PHE A 1 42 ? 1.395 6.585 0.978 1.00 0.00 42 PHE C O 10
ATOM 15640 N N . TRP A 1 43 ? 0.012 7.774 2.282 1.00 0.00 43 TRP C N 10
ATOM 15641 C CA . TRP A 1 43 ? -1.186 7.414 1.532 1.00 0.00 43 TRP C CA 10
ATOM 15642 C C . TRP A 1 43 ? -1.997 8.674 1.247 1.00 0.00 43 TRP C C 10
ATOM 15643 O O . TRP A 1 43 ? -2.149 9.518 2.132 1.00 0.00 43 TRP C O 10
ATOM 15664 N N . GLN A 1 44 ? -2.528 8.807 0.041 1.00 0.00 44 GLN C N 10
ATOM 15665 C CA . GLN A 1 44 ? -3.292 9.988 -0.347 1.00 0.00 44 GLN C CA 10
ATOM 15666 C C . GLN A 1 44 ? -4.670 9.603 -0.882 1.00 0.00 44 GLN C C 10
ATOM 15667 O O . GLN A 1 44 ? -4.782 8.723 -1.736 1.00 0.00 44 GLN C O 10
ATOM 15681 N N . VAL A 1 45 ? -5.711 10.254 -0.357 1.00 0.00 45 VAL C N 10
ATOM 15682 C CA . VAL A 1 45 ? -7.079 10.038 -0.830 1.00 0.00 45 VAL C CA 10
ATOM 15683 C C . VAL A 1 45 ? -7.672 11.356 -1.318 1.00 0.00 45 VAL C C 10
ATOM 15684 O O . VAL A 1 45 ? -7.886 12.271 -0.526 1.00 0.00 45 VAL C O 10
ATOM 15697 N N . ASN A 1 46 ? -7.921 11.452 -2.620 1.00 0.00 46 ASN C N 10
ATOM 15698 C CA . ASN A 1 46 ? -8.470 12.673 -3.225 1.00 0.00 46 ASN C CA 10
ATOM 15699 C C . ASN A 1 46 ? -7.577 13.878 -2.932 1.00 0.00 46 ASN C C 10
ATOM 15700 O O . ASN A 1 46 ? -8.059 14.994 -2.728 1.00 0.00 46 ASN C O 10
ATOM 15711 N N . GLY A 1 47 ? -6.272 13.645 -2.913 1.00 0.00 47 GLY C N 10
ATOM 15712 C CA . GLY A 1 47 ? -5.329 14.713 -2.634 1.00 0.00 47 GLY C CA 10
ATOM 15713 C C . GLY A 1 47 ? -5.204 15.017 -1.147 1.00 0.00 47 GLY C C 10
ATOM 15714 O O . GLY A 1 47 ? -4.262 15.682 -0.716 1.00 0.00 47 GLY C O 10
ATOM 15718 N N . VAL A 1 48 ? -6.155 14.531 -0.365 1.00 0.00 48 VAL C N 10
ATOM 15719 C CA . VAL A 1 48 ? -6.164 14.764 1.071 1.00 0.00 48 VAL C CA 10
ATOM 15720 C C . VAL A 1 48 ? -5.516 13.589 1.797 1.00 0.00 48 VAL C C 10
ATOM 15721 O O . VAL A 1 48 ? -5.776 12.427 1.470 1.00 0.00 48 VAL C O 10
ATOM 15734 N N . GLU A 1 49 ? -4.635 13.885 2.746 1.00 0.00 49 GLU C N 10
ATOM 15735 C CA . GLU A 1 49 ? -4.057 12.849 3.584 1.00 0.00 49 GLU C CA 10
ATOM 15736 C C . GLU A 1 49 ? -5.169 12.146 4.354 1.00 0.00 49 GLU C C 10
ATOM 15737 O O . GLU A 1 49 ? -6.092 12.782 4.864 1.00 0.00 49 GLU C O 10
ATOM 15749 N N . ARG A 1 50 ? -5.069 10.836 4.435 1.00 0.00 50 ARG C N 10
ATOM 15750 C CA . ARG A 1 50 ? -6.153 10.053 5.004 1.00 0.00 50 ARG C CA 10
ATOM 15751 C C . ARG A 1 50 ? -5.982 9.880 6.509 1.00 0.00 50 ARG C C 10
ATOM 15752 O O . ARG A 1 50 ? -4.882 10.012 7.042 1.00 0.00 50 ARG C O 10
ATOM 15773 N N . LYS A 1 51 ? -7.094 9.636 7.189 1.00 0.00 51 LYS C N 10
ATOM 15774 C CA . LYS A 1 51 ? -7.094 9.465 8.634 1.00 0.00 51 LYS C CA 10
ATOM 15775 C C . LYS A 1 51 ? -6.412 8.157 9.005 1.00 0.00 51 LYS C C 10
ATOM 15776 O O . LYS A 1 51 ? -6.312 7.254 8.173 1.00 0.00 51 LYS C O 10
ATOM 15795 N N . LYS A 1 52 ? -5.898 8.076 10.230 1.00 0.00 52 LYS C N 10
ATOM 15796 C CA . LYS A 1 52 ? -5.265 6.871 10.748 1.00 0.00 52 LYS C CA 10
ATOM 15797 C C . LYS A 1 52 ? -6.163 5.640 10.615 1.00 0.00 52 LYS C C 10
ATOM 15798 O O . LYS A 1 52 ? -7.372 5.739 10.388 1.00 0.00 52 LYS C O 10
ATOM 15817 N N . GLY A 1 53 ? -5.557 4.485 10.810 1.00 0.00 53 GLY C N 10
ATOM 15818 C CA . GLY A 1 53 ? -6.116 3.239 10.332 1.00 0.00 53 GLY C CA 10
ATOM 15819 C C . GLY A 1 53 ? -5.167 2.650 9.325 1.00 0.00 53 GLY C C 10
ATOM 15820 O O . GLY A 1 53 ? -5.444 1.655 8.665 1.00 0.00 53 GLY C O 10
ATOM 15824 N N . VAL A 1 54 ? -4.026 3.308 9.244 1.00 0.00 54 VAL C N 10
ATOM 15825 C CA . VAL A 1 54 ? -2.889 2.828 8.500 1.00 0.00 54 VAL C CA 10
ATOM 15826 C C . VAL A 1 54 ? -2.113 1.877 9.396 1.00 0.00 54 VAL C C 10
ATOM 15827 O O . VAL A 1 54 ? -1.801 2.221 10.540 1.00 0.00 54 VAL C O 10
ATOM 15840 N N . GLU A 1 55 ? -1.805 0.694 8.908 1.00 0.00 55 GLU C N 10
ATOM 15841 C CA . GLU A 1 55 ? -1.158 -0.308 9.728 1.00 0.00 55 GLU C CA 10
ATOM 15842 C C . GLU A 1 55 ? 0.069 -0.839 9.017 1.00 0.00 55 GLU C C 10
ATOM 15843 O O . GLU A 1 55 ? -0.037 -1.551 8.019 1.00 0.00 55 GLU C O 10
ATOM 15855 N N . THR A 1 56 ? 1.228 -0.483 9.517 1.00 0.00 56 THR C N 10
ATOM 15856 C CA . THR A 1 56 ? 2.462 -1.026 9.000 1.00 0.00 56 THR C CA 10
ATOM 15857 C C . THR A 1 56 ? 2.840 -2.256 9.796 1.00 0.00 56 THR C C 10
ATOM 15858 O O . THR A 1 56 ? 2.953 -2.201 11.022 1.00 0.00 56 THR C O 10
ATOM 15869 N N . GLN A 1 57 ? 3.004 -3.376 9.119 1.00 0.00 57 GLN C N 10
ATOM 15870 C CA . GLN A 1 57 ? 3.364 -4.603 9.795 1.00 0.00 57 GLN C CA 10
ATOM 15871 C C . GLN A 1 57 ? 4.873 -4.707 9.874 1.00 0.00 57 GLN C C 10
ATOM 15872 O O . GLN A 1 57 ? 5.582 -4.270 8.962 1.00 0.00 57 GLN C O 10
ATOM 15886 N N . ASN A 1 58 ? 5.349 -5.263 10.977 1.00 0.00 58 ASN C N 10
ATOM 15887 C CA . ASN A 1 58 ? 6.782 -5.345 11.225 1.00 0.00 58 ASN C CA 10
ATOM 15888 C C . ASN A 1 58 ? 7.455 -6.111 10.100 1.00 0.00 58 ASN C C 10
ATOM 15889 O O . ASN A 1 58 ? 6.946 -7.133 9.637 1.00 0.00 58 ASN C O 10
ATOM 15900 N N . PRO A 1 59 ? 8.607 -5.598 9.660 1.00 0.00 59 PRO C N 10
ATOM 15901 C CA . PRO A 1 59 ? 9.351 -6.131 8.523 1.00 0.00 59 PRO C CA 10
ATOM 15902 C C . PRO A 1 59 ? 9.526 -7.639 8.587 1.00 0.00 59 PRO C C 10
ATOM 15903 O O . PRO A 1 59 ? 9.882 -8.195 9.630 1.00 0.00 59 PRO C O 10
ATOM 15914 N N . GLU A 1 60 ? 9.295 -8.296 7.463 1.00 0.00 60 GLU C N 10
ATOM 15915 C CA . GLU A 1 60 ? 9.481 -9.727 7.363 1.00 0.00 60 GLU C CA 10
ATOM 15916 C C . GLU A 1 60 ? 10.496 -9.979 6.261 1.00 0.00 60 GLU C C 10
ATOM 15917 O O . GLU A 1 60 ? 10.324 -9.504 5.138 1.00 0.00 60 GLU C O 10
ATOM 15929 N N . TRP A 1 61 ? 11.565 -10.683 6.580 1.00 0.00 61 TRP C N 10
ATOM 15930 C CA . TRP A 1 61 ? 12.660 -10.834 5.640 1.00 0.00 61 TRP C CA 10
ATOM 15931 C C . TRP A 1 61 ? 12.417 -12.033 4.729 1.00 0.00 61 TRP C C 10
ATOM 15932 O O . TRP A 1 61 ? 12.483 -13.184 5.163 1.00 0.00 61 TRP C O 10
ATOM 15953 N N . SER A 1 62 ? 12.124 -11.749 3.471 1.00 0.00 62 SER C N 10
ATOM 15954 C CA . SER A 1 62 ? 11.870 -12.783 2.487 1.00 0.00 62 SER C CA 10
ATOM 15955 C C . SER A 1 62 ? 13.140 -13.064 1.685 1.00 0.00 62 SER C C 10
ATOM 15956 O O . SER A 1 62 ? 13.507 -12.298 0.789 1.00 0.00 62 SER C O 10
ATOM 15964 N N . GLY A 1 63 ? 13.809 -14.162 2.010 1.00 0.00 63 GLY C N 10
ATOM 15965 C CA . GLY A 1 63 ? 15.039 -14.513 1.326 1.00 0.00 63 GLY C CA 10
ATOM 15966 C C . GLY A 1 63 ? 16.151 -13.522 1.604 1.00 0.00 63 GLY C C 10
ATOM 15967 O O . GLY A 1 63 ? 16.677 -13.465 2.715 1.00 0.00 63 GLY C O 10
ATOM 15971 N N . SER A 1 64 ? 16.508 -12.739 0.596 1.00 0.00 64 SER C N 10
ATOM 15972 C CA . SER A 1 64 ? 17.525 -11.710 0.746 1.00 0.00 64 SER C CA 10
ATOM 15973 C C . SER A 1 64 ? 16.890 -10.323 0.660 1.00 0.00 64 SER C C 10
ATOM 15974 O O . SER A 1 64 ? 17.584 -9.304 0.648 1.00 0.00 64 SER C O 10
ATOM 15982 N N . LYS A 1 65 ? 15.567 -10.288 0.614 1.00 0.00 65 LYS C N 10
ATOM 15983 C CA . LYS A 1 65 ? 14.846 -9.033 0.478 1.00 0.00 65 LYS C CA 10
ATOM 15984 C C . LYS A 1 65 ? 13.952 -8.787 1.684 1.00 0.00 65 LYS C C 10
ATOM 15985 O O . LYS A 1 65 ? 13.587 -9.712 2.404 1.00 0.00 65 LYS C O 10
ATOM 16004 N N . SER A 1 66 ? 13.611 -7.533 1.895 1.00 0.00 66 SER C N 10
ATOM 16005 C CA . SER A 1 66 ? 12.746 -7.160 2.996 1.00 0.00 66 SER C CA 10
ATOM 16006 C C . SER A 1 66 ? 11.335 -6.930 2.480 1.00 0.00 66 SER C C 10
ATOM 16007 O O . SER A 1 66 ? 11.144 -6.453 1.357 1.00 0.00 66 SER C O 10
ATOM 16015 N N . THR A 1 67 ? 10.354 -7.249 3.302 1.00 0.00 67 THR C N 10
ATOM 16016 C CA . THR A 1 67 ? 8.971 -7.076 2.918 1.00 0.00 67 THR C CA 10
ATOM 16017 C C . THR A 1 67 ? 8.204 -6.361 4.015 1.00 0.00 67 THR C C 10
ATOM 16018 O O . THR A 1 67 ? 8.127 -6.835 5.153 1.00 0.00 67 THR C O 10
ATOM 16029 N N . ILE A 1 68 ? 7.670 -5.203 3.669 1.00 0.00 68 ILE C N 10
ATOM 16030 C CA . ILE A 1 68 ? 6.872 -4.406 4.583 1.00 0.00 68 ILE C CA 10
ATOM 16031 C C . ILE A 1 68 ? 5.448 -4.335 4.060 1.00 0.00 68 ILE C C 10
ATOM 16032 O O . ILE A 1 68 ? 5.225 -4.109 2.870 1.00 0.00 68 ILE C O 10
ATOM 16048 N N . VAL A 1 69 ? 4.489 -4.563 4.936 1.00 0.00 69 VAL C N 10
ATOM 16049 C CA . VAL A 1 69 ? 3.095 -4.508 4.543 1.00 0.00 69 VAL C CA 10
ATOM 16050 C C . VAL A 1 69 ? 2.429 -3.270 5.124 1.00 0.00 69 VAL C C 10
ATOM 16051 O O . VAL A 1 69 ? 2.409 -3.073 6.338 1.00 0.00 69 VAL C O 10
ATOM 16064 N N . SER A 1 70 ? 1.892 -2.438 4.249 1.00 0.00 70 SER C N 10
ATOM 16065 C CA . SER A 1 70 ? 1.190 -1.241 4.668 1.00 0.00 70 SER C CA 10
ATOM 16066 C C . SER A 1 70 ? -0.301 -1.408 4.420 1.00 0.00 70 SER C C 10
ATOM 16067 O O . SER A 1 70 ? -0.751 -1.440 3.283 1.00 0.00 70 SER C O 10
ATOM 16075 N N . LYS A 1 71 ? -1.062 -1.506 5.488 1.00 0.00 71 LYS C N 10
ATOM 16076 C CA . LYS A 1 71 ? -2.482 -1.783 5.389 1.00 0.00 71 LYS C CA 10
ATOM 16077 C C . LYS A 1 71 ? -3.278 -0.520 5.670 1.00 0.00 71 LYS C C 10
ATOM 16078 O O . LYS A 1 71 ? -2.871 0.305 6.478 1.00 0.00 71 LYS C O 10
ATOM 16097 N N . LEU A 1 72 ? -4.392 -0.354 4.980 1.00 0.00 72 LEU C N 10
ATOM 16098 C CA . LEU A 1 72 ? -5.285 0.760 5.248 1.00 0.00 72 LEU C CA 10
ATOM 16099 C C . LEU A 1 72 ? -6.668 0.254 5.591 1.00 0.00 72 LEU C C 10
ATOM 16100 O O . LEU A 1 72 ? -7.314 -0.410 4.785 1.00 0.00 72 LEU C O 10
ATOM 16116 N N . LYS A 1 73 ? -7.115 0.582 6.782 1.00 0.00 73 LYS C N 10
ATOM 16117 C CA . LYS A 1 73 ? -8.465 0.278 7.194 1.00 0.00 73 LYS C CA 10
ATOM 16118 C C . LYS A 1 73 ? -9.329 1.469 6.842 1.00 0.00 73 LYS C C 10
ATOM 16119 O O . LYS A 1 73 ? -9.184 2.545 7.421 1.00 0.00 73 LYS C O 10
ATOM 16138 N N . VAL A 1 74 ? -10.207 1.287 5.875 1.00 0.00 74 VAL C N 10
ATOM 16139 C CA . VAL A 1 74 ? -10.906 2.403 5.282 1.00 0.00 74 VAL C CA 10
ATOM 16140 C C . VAL A 1 74 ? -12.393 2.101 5.145 1.00 0.00 74 VAL C C 10
ATOM 16141 O O . VAL A 1 74 ? -12.819 0.945 5.226 1.00 0.00 74 VAL C O 10
ATOM 16154 N N . MET A 1 75 ? -13.168 3.153 4.936 1.00 0.00 75 MET C N 10
ATOM 16155 C CA . MET A 1 75 ? -14.616 3.049 4.841 1.00 0.00 75 MET C CA 10
ATOM 16156 C C . MET A 1 75 ? -15.018 2.434 3.510 1.00 0.00 75 MET C C 10
ATOM 16157 O O . MET A 1 75 ? -14.580 2.867 2.431 1.00 0.00 75 MET C O 10
ATOM 16171 N N . ALA A 1 76 ? -15.862 1.413 3.609 1.00 0.00 76 ALA C N 10
ATOM 16172 C CA . ALA A 1 76 ? -16.305 0.647 2.461 1.00 0.00 76 ALA C CA 10
ATOM 16173 C C . ALA A 1 76 ? -16.958 1.530 1.411 1.00 0.00 76 ALA C C 10
ATOM 16174 O O . ALA A 1 76 ? -16.681 1.384 0.227 1.00 0.00 76 ALA C O 10
ATOM 16181 N N . SER A 1 77 ? -17.838 2.433 1.837 1.00 0.00 77 SER C N 10
ATOM 16182 C CA . SER A 1 77 ? -18.509 3.368 0.943 1.00 0.00 77 SER C CA 10
ATOM 16183 C C . SER A 1 77 ? -17.505 4.255 0.204 1.00 0.00 77 SER C C 10
ATOM 16184 O O . SER A 1 77 ? -17.737 4.634 -0.940 1.00 0.00 77 SER C O 10
ATOM 16192 N N . GLU A 1 78 ? -16.386 4.579 0.850 1.00 0.00 78 GLU C N 10
ATOM 16193 C CA . GLU A 1 78 ? -15.365 5.391 0.202 1.00 0.00 78 GLU C CA 10
ATOM 16194 C C . GLU A 1 78 ? -14.751 4.585 -0.932 1.00 0.00 78 GLU C C 10
ATOM 16195 O O . GLU A 1 78 ? -14.697 5.034 -2.079 1.00 0.00 78 GLU C O 10
ATOM 16207 N N . TRP A 1 79 ? -14.325 3.373 -0.596 1.00 0.00 79 TRP C N 10
ATOM 16208 C CA . TRP A 1 79 ? -13.760 2.472 -1.598 1.00 0.00 79 TRP C CA 10
ATOM 16209 C C . TRP A 1 79 ? -14.756 2.213 -2.729 1.00 0.00 79 TRP C C 10
ATOM 16210 O O . TRP A 1 79 ? -14.402 2.259 -3.908 1.00 0.00 79 TRP C O 10
ATOM 16231 N N . ASP A 1 80 ? -16.008 1.969 -2.364 1.00 0.00 80 ASP C N 10
ATOM 16232 C CA . ASP A 1 80 ? -17.048 1.669 -3.343 1.00 0.00 80 ASP C CA 10
ATOM 16233 C C . ASP A 1 80 ? -17.407 2.915 -4.152 1.00 0.00 80 ASP C C 10
ATOM 16234 O O . ASP A 1 80 ? -18.080 2.830 -5.179 1.00 0.00 80 ASP C O 10
ATOM 16243 N N . SER A 1 81 ? -16.927 4.068 -3.700 1.00 0.00 81 SER C N 10
ATOM 16244 C CA . SER A 1 81 ? -17.167 5.321 -4.394 1.00 0.00 81 SER C CA 10
ATOM 16245 C C . SER A 1 81 ? -16.088 5.549 -5.453 1.00 0.00 81 SER C C 10
ATOM 16246 O O . SER A 1 81 ? -16.139 6.517 -6.214 1.00 0.00 81 SER C O 10
ATOM 16254 N N . GLY A 1 82 ? -15.110 4.641 -5.504 1.00 0.00 82 GLY C N 10
ATOM 16255 C CA . GLY A 1 82 ? -14.038 4.743 -6.478 1.00 0.00 82 GLY C CA 10
ATOM 16256 C C . GLY A 1 82 ? -13.039 5.828 -6.129 1.00 0.00 82 GLY C C 10
ATOM 16257 O O . GLY A 1 82 ? -12.385 6.380 -7.015 1.00 0.00 82 GLY C O 10
ATOM 16261 N N . THR A 1 83 ? -12.929 6.136 -4.840 1.00 0.00 83 THR C N 10
ATOM 16262 C CA . THR A 1 83 ? -12.037 7.187 -4.373 1.00 0.00 83 THR C CA 10
ATOM 16263 C C . THR A 1 83 ? -10.573 6.819 -4.627 1.00 0.00 83 THR C C 10
ATOM 16264 O O . THR A 1 83 ? -10.208 5.640 -4.654 1.00 0.00 83 THR C O 10
ATOM 16275 N N . GLU A 1 84 ? -9.751 7.838 -4.842 1.00 0.00 84 GLU C N 10
ATOM 16276 C CA . GLU A 1 84 ? -8.339 7.643 -5.131 1.00 0.00 84 GLU C CA 10
ATOM 16277 C C . GLU A 1 84 ? -7.587 7.172 -3.896 1.00 0.00 84 GLU C C 10
ATOM 16278 O O . GLU A 1 84 ? -7.682 7.784 -2.835 1.00 0.00 84 GLU C O 10
ATOM 16290 N N . TYR A 1 85 ? -6.829 6.097 -4.043 1.00 0.00 85 TYR C N 10
ATOM 16291 C CA . TYR A 1 85 ? -5.921 5.691 -2.991 1.00 0.00 85 TYR C CA 10
ATOM 16292 C C . TYR A 1 85 ? -4.543 5.481 -3.579 1.00 0.00 85 TYR C C 10
ATOM 16293 O O . TYR A 1 85 ? -4.366 4.669 -4.483 1.00 0.00 85 TYR C O 10
ATOM 16311 N N . VAL A 1 86 ? -3.574 6.239 -3.103 1.00 0.00 86 VAL C N 10
ATOM 16312 C CA . VAL A 1 86 ? -2.212 6.133 -3.586 1.00 0.00 86 VAL C CA 10
ATOM 16313 C C . VAL A 1 86 ? -1.294 5.772 -2.433 1.00 0.00 86 VAL C C 10
ATOM 16314 O O . VAL A 1 86 ? -1.418 6.324 -1.339 1.00 0.00 86 VAL C O 10
ATOM 16327 N N . CYS A 1 87 ? -0.388 4.846 -2.680 1.00 0.00 87 CYS C N 10
ATOM 16328 C CA . CYS A 1 87 ? 0.573 4.429 -1.678 1.00 0.00 87 CYS C CA 10
ATOM 16329 C C . CYS A 1 87 ? 1.957 4.888 -2.102 1.00 0.00 87 CYS C C 10
ATOM 16330 O O . CYS A 1 87 ? 2.376 4.642 -3.238 1.00 0.00 87 CYS C O 10
ATOM 16337 N N . LEU A 1 88 ? 2.632 5.600 -1.217 1.00 0.00 88 LEU C N 10
ATOM 16338 C CA . LEU A 1 88 ? 3.976 6.078 -1.475 1.00 0.00 88 LEU C CA 10
ATOM 16339 C C . LEU A 1 88 ? 4.934 5.501 -0.451 1.00 0.00 88 LEU C C 10
ATOM 16340 O O . LEU A 1 88 ? 4.572 5.309 0.711 1.00 0.00 88 LEU C O 10
ATOM 16356 N N . VAL A 1 89 ? 6.158 5.238 -0.878 1.00 0.00 89 VAL C N 10
ATOM 16357 C CA . VAL A 1 89 ? 7.220 4.761 -0.018 1.00 0.00 89 VAL C CA 10
ATOM 16358 C C . VAL A 1 89 ? 8.406 5.705 -0.108 1.00 0.00 89 VAL C C 10
ATOM 16359 O O . VAL A 1 89 ? 8.833 6.069 -1.208 1.00 0.00 89 VAL C O 10
ATOM 16372 N N . GLU A 1 90 ? 8.925 6.108 1.038 1.00 0.00 90 GLU C N 10
ATOM 16373 C CA . GLU A 1 90 ? 10.031 7.044 1.085 1.00 0.00 90 GLU C CA 10
ATOM 16374 C C . GLU A 1 90 ? 1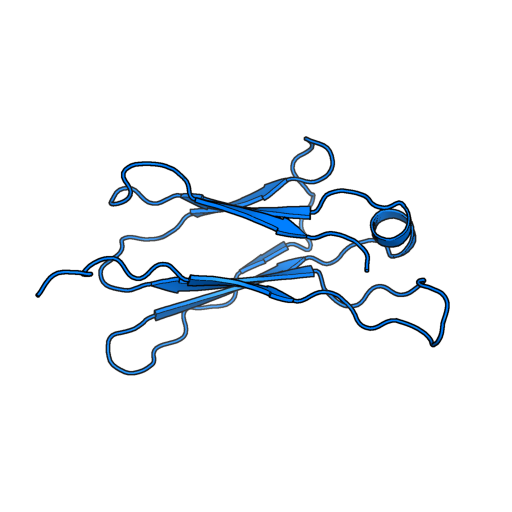1.203 6.465 1.863 1.00 0.00 90 GLU C C 10
ATOM 16375 O O . GLU A 1 90 ? 11.026 5.873 2.929 1.00 0.00 90 GLU C O 10
ATOM 16387 N N . ASP A 1 91 ? 12.397 6.651 1.325 1.00 0.00 91 ASP C N 10
ATOM 16388 C CA . ASP A 1 91 ? 13.626 6.229 1.976 1.00 0.00 91 ASP C CA 10
ATOM 16389 C C . ASP A 1 91 ? 14.751 7.175 1.578 1.00 0.00 91 ASP C C 10
ATOM 16390 O O . ASP A 1 91 ? 14.785 7.675 0.453 1.00 0.00 91 ASP C O 10
ATOM 16399 N N . SER A 1 92 ? 15.657 7.421 2.510 1.00 0.00 92 SER C N 10
ATOM 16400 C CA . SER A 1 92 ? 16.725 8.393 2.319 1.00 0.00 92 SER C CA 10
ATOM 16401 C C . SER A 1 92 ? 17.662 8.001 1.179 1.00 0.00 92 SER C C 10
ATOM 16402 O O . SER A 1 92 ? 18.395 8.843 0.663 1.00 0.00 92 SER C O 10
ATOM 16410 N N . GLU A 1 93 ? 17.644 6.734 0.784 1.00 0.00 93 GLU C N 10
ATOM 16411 C CA . GLU A 1 93 ? 18.548 6.264 -0.249 1.00 0.00 93 GLU C CA 10
ATOM 16412 C C . GLU A 1 93 ? 17.861 6.131 -1.605 1.00 0.00 93 GLU C C 10
ATOM 16413 O O . GLU A 1 93 ? 18.476 5.659 -2.565 1.00 0.00 93 GLU C O 10
ATOM 16425 N N . LEU A 1 94 ? 16.601 6.544 -1.703 1.00 0.00 94 LEU C N 10
ATOM 16426 C CA . LEU A 1 94 ? 15.928 6.522 -2.994 1.00 0.00 94 LEU C CA 10
ATOM 16427 C C . LEU A 1 94 ? 15.936 7.909 -3.642 1.00 0.00 94 LEU C C 10
ATOM 16428 O O . LEU A 1 94 ? 15.942 8.939 -2.963 1.00 0.00 94 LEU C O 10
ATOM 16444 N N . PRO A 1 95 ? 15.976 7.922 -4.979 1.00 0.00 95 PRO C N 10
ATOM 16445 C CA . PRO A 1 95 ? 16.053 9.149 -5.783 1.00 0.00 95 PRO C CA 10
ATOM 16446 C C . PRO A 1 95 ? 14.714 9.871 -5.891 1.00 0.00 95 PRO C C 10
ATOM 16447 O O . PRO A 1 95 ? 14.658 11.097 -5.942 1.00 0.00 95 PRO C O 10
ATOM 16458 N N . THR A 1 96 ? 13.644 9.093 -5.938 1.00 0.00 96 THR C N 10
ATOM 16459 C CA . THR A 1 96 ? 12.292 9.621 -6.033 1.00 0.00 96 THR C CA 10
ATOM 16460 C C . THR A 1 96 ? 11.355 8.731 -5.238 1.00 0.00 96 THR C C 10
ATOM 16461 O O . THR A 1 96 ? 11.588 7.524 -5.141 1.00 0.00 96 THR C O 10
ATOM 16472 N N . PRO A 1 97 ? 10.289 9.301 -4.663 1.00 0.00 97 PRO C N 10
ATOM 16473 C CA . PRO A 1 97 ? 9.331 8.539 -3.864 1.00 0.00 97 PRO C CA 10
ATOM 16474 C C . PRO A 1 97 ? 8.620 7.491 -4.707 1.00 0.00 97 PRO C C 10
ATOM 16475 O O . PRO A 1 97 ? 8.327 7.717 -5.882 1.00 0.00 97 PRO C O 10
ATOM 16486 N N . VAL A 1 98 ? 8.333 6.359 -4.101 1.00 0.00 98 VAL C N 10
ATOM 16487 C CA . VAL A 1 98 ? 7.738 5.243 -4.818 1.00 0.00 98 VAL C CA 10
ATOM 16488 C C . VAL A 1 98 ? 6.232 5.293 -4.655 1.00 0.00 98 VAL C C 10
ATOM 16489 O O . VAL A 1 98 ? 5.733 5.182 -3.545 1.00 0.00 98 VAL C O 10
ATOM 16502 N N . LYS A 1 99 ? 5.512 5.472 -5.747 1.00 0.00 99 LYS C N 10
ATOM 16503 C CA . LYS A 1 99 ? 4.072 5.642 -5.650 1.00 0.00 99 LYS C CA 10
ATOM 16504 C C . LYS A 1 99 ? 3.321 4.683 -6.558 1.00 0.00 99 LYS C C 10
ATOM 16505 O O . LYS A 1 99 ? 3.802 4.301 -7.626 1.00 0.00 99 LYS C O 10
ATOM 16524 N N . ALA A 1 100 ? 2.132 4.311 -6.113 1.00 0.00 100 ALA C N 10
ATOM 16525 C CA . ALA A 1 100 ? 1.237 3.457 -6.873 1.00 0.00 100 ALA C CA 10
ATOM 16526 C C . ALA A 1 100 ? -0.190 3.704 -6.411 1.00 0.00 100 ALA C C 10
ATOM 16527 O O . ALA A 1 100 ? -0.441 3.812 -5.212 1.00 0.00 100 ALA C O 10
ATOM 16534 N N . SER A 1 101 ? -1.116 3.820 -7.347 1.00 0.00 101 SER C N 10
ATOM 16535 C CA . SER A 1 101 ? -2.496 4.124 -7.007 1.00 0.00 101 SER C CA 10
ATOM 16536 C C . SER A 1 101 ? -3.414 2.942 -7.316 1.00 0.00 101 SER C C 10
ATOM 16537 O O . SER A 1 101 ? -3.109 2.109 -8.174 1.00 0.00 101 SER C O 10
ATOM 16545 N N . ILE A 1 102 ? -4.532 2.881 -6.603 1.00 0.00 102 ILE C N 10
ATOM 16546 C CA . ILE A 1 102 ? -5.482 1.790 -6.738 1.00 0.00 102 ILE C CA 10
ATOM 16547 C C . ILE A 1 102 ? -6.858 2.334 -7.103 1.00 0.00 102 ILE C C 10
ATOM 16548 O O . ILE A 1 102 ? -7.245 3.425 -6.676 1.00 0.00 102 ILE C O 10
ATOM 16564 N N . ARG A 1 103 ? -7.568 1.584 -7.924 1.00 0.00 103 ARG C N 10
ATOM 16565 C CA . ARG A 1 103 ? -8.944 1.895 -8.260 1.00 0.00 103 ARG C CA 10
ATOM 16566 C C . ARG A 1 103 ? -9.786 0.636 -8.156 1.00 0.00 103 ARG C C 10
ATOM 16567 O O . ARG A 1 103 ? -9.285 -0.472 -8.356 1.00 0.00 103 ARG C O 10
ATOM 16588 N N . LYS A 1 104 ? -11.055 0.802 -7.827 1.00 0.00 104 LYS C N 10
ATOM 16589 C CA . LYS A 1 104 ? -11.954 -0.329 -7.704 1.00 0.00 104 LYS C CA 10
ATOM 16590 C C . LYS A 1 104 ? -12.628 -0.600 -9.036 1.00 0.00 104 LYS C C 10
ATOM 16591 O O . LYS A 1 104 ? -13.046 0.330 -9.723 1.00 0.00 104 LYS C O 10
ATOM 16610 N N . ALA A 1 105 ? -12.718 -1.864 -9.406 1.00 0.00 105 ALA C N 10
ATOM 16611 C CA . ALA A 1 105 ? -13.443 -2.243 -10.599 1.00 0.00 105 ALA C CA 10
ATOM 16612 C C . ALA A 1 105 ? -14.855 -2.680 -10.221 1.00 0.00 105 ALA C C 10
ATOM 16613 O O . ALA A 1 105 ? -15.226 -3.836 -10.505 1.00 0.00 105 ALA C O 10
#